Protein 8P4T (pdb70)

InterPro domains:
  IPR001535 Arenavirus glycoprotein [PF00798] (1-160)
  IPR001535 Arenavirus glycoprotein [PF00798] (182-444)
  IPR043015 Arenavirus glycoprotein, zinc binding domain [G3DSA:2.20.28.180] (414-454)

Organism: NCBI:txid3052314

Solvent-accessible surface area: 50037 Å² total; per-residue (Å²): 128,76,42,96,38,15,76,48,14,34,0,56,8,30,29,98,41,0,30,5,0,0,12,1,0,64,153,63,49,0,0,15,12,71,124,22,0,0,16,3,36,43,65,87,114,146,20,139,24,122,143,9,68,20,105,107,5,64,90,65,19,107,55,1,3,7,2,0,38,3,0,6,11,32,0,16,30,34,29,141,107,7,57,6,33,1,22,17,58,100,92,96,23,1,1,0,0,47,1,27,149,107,0,37,70,44,0,40,103,0,0,43,6,0,1,37,122,18,137,14,50,68,131,87,19,0,14,0,41,6,57,99,107,66,113,10,85,49,27,22,0,6,4,2,7,6,0,0,9,13,1,8,8,20,18,2,23,8,27,112,26,123,115,10,52,48,6,31,81,159,46,53,173,72,135,4,12,87,13,101,48,118,64,108,40,15,94,119,64,4,6,48,64,0,65,180,54,97,81,25,26,1,0,0,5,0,19,4,0,3,0,4,80,4,2,86,56,96,27,192,68,120,50,23,27,6,6,44,16,0,5,5,19,5,11,5,5,8,20,25,45,7,1,4,33,6,7,0,17,50,80,6,37,6,30,23,6,31,6,35,47,0,6,4,0,33,10,93,147,37,48,66,26,2,11,0,58,13,16,47,9,26,152,74,74,83,31,93,88,97,151,11,59,119,22,6,57,58,8,0,69,88,11,20,14,62,43,6,62,111,30,28,48,102,83,19,33,56,10,9,9,45,8,70,52,57,17,55,123,2,20,2,38,4,13,90,17,37,54,169,134,60,44,148,52,11,47,92,77,31,63,146,70,71,58,2,76,86,9,45,71,16,18,108,112,8,84,75,37,14,101,138,70,184,126,78,40,97,41,16,77,44,18,35,0,58,8,32,29,98,42,0,33,6,0,0,12,1,0,64,154,65,48,0,0,16,14,72,125,21,0,0,18,3,36,43,66,86,116,146,19,137,24,120,145,8,68,20,105,106,6,65,89,66,19,105,58,1,4,9,2,0,36,4,0,7,11,33,0,18,30,35,30,143,106,6,58,8,32,0,21,16,57,101,92,97,22,1,1,0,0,47,0,28,150,106,0,38,70,44,0,40,103,0,0,43,6,0,1,40,125,18,136,14,50,68,134,86,20,0,13,0,40,5,56,98,108,65,112,10,85,47,26,22,0,8,4,2,8,6,0,2,11,14,1,10,7,20,20,1,21,9,28,113,27,120,128,75,42,97,40,17,79,45,17,34,0,58,8,32,28,99,43,0,32,5,0,0,11,1,0,64,154,64,48,0,0,15,13,72,126,21,0,0,15,3,36,41,66,86,116,146,20,137,24,119,143,9,70,19,105,106,6,64,90,66,18,104,55,1,4,7,2,0,36,3,0,7,12,31,0,16,28,34,29,140,107,6,57,8,33,1,22,17,58,100,93,94,22,1,1,0,0,47,1,28,151,105,0,38,69,43,0,40,103,0,0,42,6,0,1,37,124,18,135,14,51,67,131,86,20,0,13,0,41,5,57,99,106,63,114,10,85,49,29,22,0,6,4,1,6,5,0,0,8,13,1,8,8,21,20,2,22,8,26,113,26,119,135,67,59,146,42,26,58,92,81,35,63,145,68,73,58,3,77,84,6,46,70,19,28,107,117,18,96,75,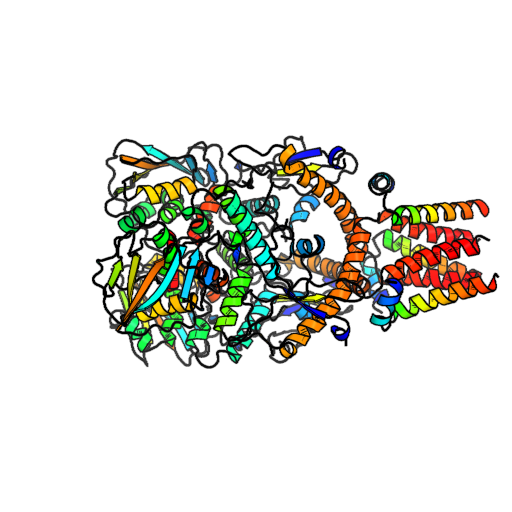60,28,101,147,88,184,134,60,49,148,48,13,47,91,76,32,63,146,69,72,46,2,77,80,5,45,70,9,16,106,105,4,87,75,30,13,100,134,64,185,116,11,52,44,6,31,80,159,44,53,174,71,136,4,12,87,13,100,48,120,64,108,40,15,90,120,64,4,6,49,66,0,66,176,53,96,85,27,27,1,0,1,4,0,20,2,0,2,0,4,79,5,2,85,56,96,28,192,68,119,50,22,26,6,6,41,18,0,4,4,21,4,10,4,6,8,19,24,42,6,1,4,35,4,6,0,19,49,85,6,38,6,32,24,7,31,5,36,48,0,6,5,0,34,10,91,132,44,48,67,25,2,11,1,60,13,17,48,10,26,152,76,73,84,33,93,86,96,152,10,60,118,22,7,60,57,8,0,71,89,12,27,15,61,55,15,64,107,33,31,49,102,91,14,32,59,10,6,6,33,8,72,46,54,20,44,121,5,25,1,43,7,7,77,20,33,42,174,116,10,52,47,7,32,80,160,46,51,173,70,135,4,13,91,13,102,48,120,63,110,41,14,92,121,65,4,6,50,65,0,67,179,53,97,86,26,26,1,0,1,4,0,20,2,0,2,0,2,80,4,2,84,55,98,28,193,66,121,47,23,27,5,5,42,18,0,6,4,21,5,10,4,5,8,20,24,43,8,1,4,33,4,6,0,18,48,82,6,38,6,29,23,6,32,6,38,49,0,6,5,0,34,8,90,143,38,48,66,25,2,11,0,59,12,18,48,9,25,153,75,73,84,32,94,88,96,150,11,61,117,22,7,59,56,8,0,71,89,12,20,18,60,47,7,63,110,35,29,50,102,93,18,34,62,12,14,10,55,12,73,53,56,18,54,120,5,26,2,52,14,14,84,39,42,46,174

Sequence (1122 aa):
SLLSGFNLETVHFNMSLLSSIPMVSEQQHCIQHNHSSITFSLLTNKSDLEKCNFTRLQAVDRVIFDLFREFHHRVGDFPVTSDLKCSHNTSYRVIEYEVTKESLPRLQEAVSTLFPDLHLSEDRFLQIQAHDDKNCTGLHPLNYLRLLKENSETHYKVRKLMKLFQWSLSHCLERWLIFASDIKCFDNAAIAKCNKEHDEEFCDMLRLFDYNKASIAKLRGEASSSINLLSGRINAIISDTLLMRSSLKRLMGIPYCNYTKFWYLNHTKLGIHSLPRCWLVSNGSYLNETKFTHDMEDEADKLLTEMLKKEYVRRQEKTPITLMDILMFSVSFYMFSVTLVAVFQAIPEILNEAINIVIIVIIMFTLIKGVFNLSLLSGFNLETVHFNMSLLSSIPMVSEQQHCIQHNHSSITFSLLTNKSDLEKCNFTRLQAVDRVIFDLFREFHHRVGDFPVTSDLKCSHNTSYRVIEYEVTKESLPRLQEAVSTLFPDLHLSEDRFLQIQAHDDKNCTGLHPLNYLRLLKENSETHYKVRKLMSLLSGFNLETVHFNMSLLSSIPMVSEQQHCIQHNHSSITFSLLTNKSDLEKCNFTRLQAVDRVIFDLFREFHHRVGDFPVTSDLKCSHNTSYRVIEYEVTKESLPRLQEAVSTLFPDLHLSEDRFLQIQAHDDKNCTGLHPLNYLRLLKENSETHYKVRKLMVAVFQAIPEILNEAINIVIIVIIMFTLIKGVFNLVAVFQAIPEILNEAINIVIIVIIMFTLIKGVFNLKLFQWSLSHCLERWLIFASDIKCFDNAAIAKCNKEHDEEFCDMLRLFDYNKASIAKLRGEASSSINLLSGRINAIISDTLLMRSSLKRLMGIPYCNYTKFWYLNHTKLGIHSLPRCWLVSNGSYLNETKFTHDMEDEADKLLTEMLKKEYVRRQEKTPITLMDILMFSVSFYMFSVTLKLFQWSLSHCLERWLIFASDIKCFDNAAIAKCNKEHDEEFCDMLRLFDYNKASIAKLRGEASSSINLLSGRINAIISDTLLMRSSLKRLMGIPYCNYTKFWYLNHTKLGIHSLPRCWLVSNGSYLNETKFTHDMEDEADKLLTEMLKKEYVRRQEKTPITLMDILMFSVSFYMFSVTL

B-factor: mean 39.37, std 29.61, range [1.43, 141.57]

Structure (mmCIF, N/CA/C/O backbone):
data_8P4T
#
_entry.id   8P4T
#
_cell.length_a   1.00
_cell.length_b   1.00
_cell.length_c   1.00
_cell.angle_alpha   90.00
_cell.angle_beta   90.00
_cell.angle_gamma   90.00
#
_symmetry.space_group_name_H-M   'P 1'
#
loop_
_entity.id
_entity.type
_entity.pdbx_description
1 polymer Glycoprotein
2 polymer Glycoprotein
3 polymer Glycoprotein
4 branched alpha-D-mannopyranose-(1-3)-beta-D-mannopyranose-(1-4)-2-acetamido-2-deoxy-beta-D-glucopyranose-(1-4)-[alpha-L-fucopyranose-(1-6)]2-acetamido-2-deoxy-beta-D-glucopyranose
5 branched alpha-D-mannopyranose-(1-2)-alpha-D-mannopyranose-(1-3)-[alpha-D-mannopyranose-(1-6)-alpha-D-mannopyranose-(1-6)]beta-D-mannopyranose-(1-4)-2-acetamido-2-deoxy-beta-D-glucopyranose-(1-4)-2-acetamido-2-deoxy-beta-D-glucopyranose
6 branched 2-acetamido-2-deoxy-beta-D-glucopyranose-(1-4)-2-acetamido-2-deoxy-beta-D-glucopyranose
7 non-polymer 2-acetamido-2-deoxy-beta-D-glucopyranose
8 non-polymer 'SODIUM ION'
#
loop_
_atom_site.group_PDB
_atom_site.id
_atom_site.type_symbol
_atom_site.label_atom_id
_atom_site.label_alt_id
_atom_site.label_comp_id
_atom_site.label_asym_id
_atom_site.label_entity_id
_atom_site.label_seq_id
_atom_site.pdbx_PDB_ins_code
_atom_site.Cartn_x
_atom_site.Cartn_y
_atom_site.Cartn_z
_atom_site.occupancy
_atom_site.B_iso_or_equiv
_atom_site.auth_seq_id
_atom_site.auth_comp_id
_atom_site.auth_asym_id
_atom_site.auth_atom_id
_atom_site.pdbx_PDB_model_num
ATOM 1 N N . SER A 1 2 ? 111.95294 134.18700 131.49611 1.000 76.60186 60 SER A N 1
ATOM 2 C CA . SER A 1 2 ? 111.16552 133.00539 131.16523 1.000 81.13950 60 SER A CA 1
ATOM 3 C C . SER A 1 2 ? 111.99506 131.73427 131.31219 1.000 79.21126 60 SER A C 1
ATOM 4 O O . SER A 1 2 ? 113.10295 131.76295 131.84806 1.000 77.36895 60 SER A O 1
ATOM 7 N N . LEU A 1 3 ? 111.44356 130.61600 130.83513 1.000 78.21437 61 LEU A N 1
ATOM 8 C CA . LEU A 1 3 ? 112.18394 129.35830 130.85170 1.000 80.00939 61 LEU A CA 1
ATOM 9 C C . LEU A 1 3 ? 113.41304 129.42941 129.95416 1.000 76.39867 61 LEU A C 1
ATOM 10 O O . LEU A 1 3 ? 114.47612 128.90056 130.29922 1.000 70.57480 61 LEU A O 1
ATOM 15 N N . LEU A 1 4 ? 113.28683 130.08471 128.79893 1.000 73.70819 62 LEU A N 1
ATOM 16 C CA . LEU A 1 4 ? 114.35977 130.13961 127.81355 1.000 70.04726 62 LEU A CA 1
ATOM 17 C C . LEU A 1 4 ? 115.53894 130.99582 128.26306 1.000 69.68830 62 LEU A C 1
ATOM 18 O O . LEU A 1 4 ? 116.60260 130.93214 127.63702 1.000 66.77179 62 LEU A O 1
ATOM 23 N N . SER A 1 5 ? 115.38698 131.77469 129.33604 1.000 71.95295 63 SER A N 1
ATOM 24 C CA . SER A 1 5 ? 116.48491 132.61268 129.81000 1.000 72.52435 63 SER A CA 1
ATOM 25 C C . SER A 1 5 ? 117.67043 131.77206 130.27250 1.000 71.58121 63 SER A C 1
ATOM 26 O O . SER A 1 5 ? 118.82404 132.07032 129.94208 1.000 71.50801 63 SER A O 1
ATOM 29 N N . GLY A 1 6 ? 117.40614 130.71773 131.04578 1.000 68.44019 64 GLY A N 1
ATOM 30 C CA . GLY A 1 6 ? 118.48303 129.83665 131.46998 1.000 62.77840 64 GLY A CA 1
ATOM 31 C C . GLY A 1 6 ? 119.11058 129.05459 130.33051 1.000 61.64939 64 GLY A C 1
ATOM 32 O O . GLY A 1 6 ? 120.33036 128.87125 130.29130 1.000 60.75533 64 GLY A O 1
ATOM 33 N N . PHE A 1 7 ? 118.29331 128.58094 129.39437 1.000 58.18613 65 PHE A N 1
ATOM 34 C CA . PHE A 1 7 ? 118.80065 127.78742 128.28379 1.000 51.61172 65 PHE A CA 1
ATOM 35 C C . PHE A 1 7 ? 119.52811 128.65530 127.26176 1.000 50.06516 65 PHE A C 1
ATOM 36 O O . PHE A 1 7 ? 119.24164 129.84464 127.10121 1.000 51.18591 65 PHE A O 1
ATOM 44 N N . ASN A 1 8 ? 120.48421 128.03998 126.56834 1.000 47.01417 66 ASN A N 1
ATOM 45 C CA . ASN A 1 8 ? 121.27402 128.69560 125.53577 1.000 38.53881 66 ASN A CA 1
ATOM 46 C C . ASN A 1 8 ? 120.98678 128.05134 124.18602 1.000 30.35896 66 ASN A C 1
ATOM 47 O O . ASN A 1 8 ? 120.77592 126.83782 124.10061 1.000 30.88700 66 ASN A O 1
ATOM 52 N N . LEU A 1 9 ? 120.98167 128.86642 123.13383 1.000 26.60583 67 LEU A N 1
ATOM 53 C CA . LEU A 1 9 ? 120.76169 128.38702 121.77389 1.000 23.91152 67 LEU A CA 1
ATOM 54 C C . LEU A 1 9 ? 122.09970 128.04301 121.12846 1.000 25.91399 67 LEU A C 1
ATOM 55 O O . LEU A 1 9 ? 122.97210 128.90878 121.00012 1.000 28.08859 67 LEU A O 1
ATOM 60 N N . GLU A 1 10 ? 122.26003 126.78457 120.72315 1.000 22.18224 68 GLU A N 1
ATOM 61 C CA . GLU A 1 10 ? 123.46153 126.32230 120.04170 1.000 24.78989 68 GLU A CA 1
ATOM 62 C C . GLU A 1 10 ? 123.10870 125.76223 118.66819 1.000 20.29685 68 GLU A C 1
ATOM 63 O O . GLU A 1 10 ? 122.06489 125.12574 118.49453 1.000 21.22646 68 GLU A O 1
ATOM 69 N N . THR A 1 11 ? 123.98895 126.00516 117.69852 1.000 18.86700 69 THR A N 1
ATOM 70 C CA . THR A 1 11 ? 123.79245 125.61313 116.30635 1.000 18.66981 69 THR A CA 1
ATOM 71 C C . THR A 1 11 ? 124.61128 124.37185 115.96324 1.000 18.14903 69 THR A C 1
ATOM 72 O O . THR A 1 11 ? 125.81004 124.31384 116.25566 1.000 21.79341 69 THR A O 1
ATOM 76 N N . VAL A 1 12 ? 123.96058 123.38262 115.35001 1.000 15.30870 70 VAL A N 1
ATOM 77 C CA . VAL A 1 12 ? 124.60949 122.16010 114.88126 1.000 14.75851 70 VAL A CA 1
ATOM 78 C C . VAL A 1 12 ? 124.56816 122.12565 113.35896 1.000 14.59758 70 VAL A C 1
ATOM 79 O O . VAL A 1 12 ? 123.49393 122.24251 112.75716 1.000 16.11475 70 VAL A O 1
ATOM 83 N N . HIS A 1 13 ? 125.73681 121.96376 112.74087 1.000 14.62352 71 HIS A N 1
ATOM 84 C CA . HIS A 1 13 ? 125.87556 121.86357 111.29320 1.000 12.92835 71 HIS A CA 1
ATOM 85 C C . HIS A 1 13 ? 126.52835 120.53288 110.94560 1.000 11.37017 71 HIS A C 1
ATOM 86 O O . HIS A 1 13 ? 127.52522 120.14844 111.56444 1.000 14.19831 71 HIS A O 1
ATOM 93 N N . PHE A 1 14 ? 125.96485 119.83016 109.96646 1.000 13.44629 72 PHE A N 1
ATOM 94 C CA . PHE A 1 14 ? 126.51921 118.55266 109.54096 1.000 11.77249 72 PHE A CA 1
ATOM 95 C C . PHE A 1 14 ? 127.71118 118.75409 108.61003 1.000 11.62958 72 PHE A C 1
ATOM 96 O O . PHE A 1 14 ? 127.83876 119.78012 107.93635 1.000 14.32241 72 PHE A O 1
ATOM 104 N N . ASN A 1 15 ? 128.59042 117.75245 108.58288 1.000 14.76099 73 ASN A N 1
ATOM 105 C CA . ASN A 1 15 ? 129.83356 117.79368 107.80987 1.000 18.48473 73 ASN A CA 1
ATOM 106 C C . ASN A 1 15 ? 129.58966 117.12991 106.45920 1.000 15.98861 73 ASN A C 1
ATOM 107 O O . ASN A 1 15 ? 129.84428 115.94009 106.27093 1.000 19.08013 73 ASN A O 1
ATOM 112 N N . MET A 1 16 ? 129.08616 117.91345 105.50279 1.000 14.39847 74 MET A N 1
ATOM 113 C CA . MET A 1 16 ? 128.71446 117.38430 104.19467 1.000 15.48850 74 MET A CA 1
ATOM 114 C C . MET A 1 16 ? 129.91142 116.98986 103.33850 1.000 16.34163 74 MET A C 1
ATOM 115 O O . MET A 1 16 ? 129.72089 116.31681 102.32017 1.000 16.45788 74 MET A O 1
ATOM 120 N N . SER A 1 17 ? 131.12753 117.39526 103.71321 1.000 18.43793 75 SER A N 1
ATOM 121 C CA . SER A 1 17 ? 132.29914 117.08518 102.89878 1.000 18.06422 75 SER A CA 1
ATOM 122 C C . SER A 1 17 ? 132.54745 115.58555 102.78912 1.000 21.04138 75 SER A C 1
ATOM 123 O O . SER A 1 17 ? 133.11460 115.12481 101.79187 1.000 23.74587 75 SER A O 1
ATOM 126 N N . LEU A 1 18 ? 132.13936 114.81085 103.79010 1.000 17.64618 76 LEU A N 1
ATOM 127 C CA . LEU A 1 18 ? 132.38402 113.37474 103.79828 1.000 18.41226 76 LEU A CA 1
ATOM 128 C C . LEU A 1 18 ? 131.23918 112.55991 103.20603 1.000 17.79123 76 LEU A C 1
ATOM 129 O O . LEU A 1 18 ? 131.30642 111.32678 103.22382 1.000 18.93474 76 LEU A O 1
ATOM 134 N N . LEU A 1 19 ? 130.19812 113.20758 102.68148 1.000 17.36505 77 LEU A N 1
ATOM 135 C CA . LEU A 1 19 ? 129.08569 112.50302 102.04273 1.000 15.76618 77 LEU A CA 1
ATOM 136 C C . LEU A 1 19 ? 129.42682 112.15600 100.59047 1.000 13.46494 77 LEU A C 1
ATOM 137 O O . LEU A 1 19 ? 128.81061 112.63127 99.63737 1.000 14.98809 77 LEU A O 1
ATOM 142 N N . SER A 1 20 ? 130.44189 111.30292 100.43745 1.000 13.60493 78 SER A N 1
ATOM 143 C CA . SER A 1 20 ? 130.95734 110.99569 99.10651 1.000 14.40215 78 SER A CA 1
ATOM 144 C C . SER A 1 20 ? 129.98519 110.13587 98.30537 1.000 17.03642 78 SER A C 1
ATOM 145 O O . SER A 1 20 ? 129.79413 110.36278 97.10509 1.000 19.51155 78 SER A O 1
ATOM 148 N N . SER A 1 21 ? 129.37170 109.13820 98.94674 1.000 15.33881 79 SER A N 1
ATOM 149 C CA . SER A 1 21 ? 128.46406 108.23982 98.23717 1.000 14.36950 79 SER A CA 1
ATOM 150 C C . SER A 1 21 ? 127.22816 108.97131 97.72245 1.000 14.84150 79 SER A C 1
ATOM 151 O O . SER A 1 21 ? 126.87849 108.86536 96.54146 1.000 20.45884 79 SER A O 1
ATOM 154 N N . ILE A 1 22 ? 126.54980 109.70849 98.59114 1.000 13.44899 80 ILE A N 1
ATOM 155 C CA . ILE A 1 22 ? 125.29244 110.35535 98.19321 1.000 13.93068 80 ILE A CA 1
ATOM 156 C C . ILE A 1 22 ? 125.59567 111.55810 97.30642 1.000 16.09267 80 ILE A C 1
ATOM 157 O O . ILE A 1 22 ? 126.40717 112.41888 97.69135 1.000 16.00901 80 ILE A O 1
ATOM 162 N N . PRO A 1 23 ? 124.99566 111.65617 96.11980 1.000 15.54365 81 PRO A N 1
ATOM 163 C CA . PRO A 1 23 ? 125.16628 112.86743 95.30962 1.000 13.63653 81 PRO A CA 1
ATOM 164 C C . PRO A 1 23 ? 124.59493 114.07963 96.02876 1.000 14.22844 81 PRO A C 1
ATOM 165 O O . PRO A 1 23 ? 123.54372 114.00872 96.66837 1.000 13.36422 81 PRO A O 1
ATOM 169 N N . MET A 1 24 ? 125.29730 115.20108 95.91352 1.000 13.24653 82 MET A N 1
ATOM 170 C CA . MET A 1 24 ? 124.89494 116.44498 96.54773 1.000 12.34544 82 MET A CA 1
ATOM 171 C C . MET A 1 24 ? 124.72783 117.53824 95.50056 1.000 12.31584 82 MET A C 1
ATOM 172 O O . MET A 1 24 ? 125.39030 117.53335 94.45950 1.000 14.68056 82 MET A O 1
ATOM 177 N N . VAL A 1 25 ? 123.83200 118.47948 95.78337 1.000 12.97126 83 VAL A N 1
ATOM 178 C CA . VAL A 1 25 ? 123.44523 119.51498 94.83133 1.000 13.48283 83 VAL A CA 1
ATOM 179 C C . VAL A 1 25 ? 123.85126 120.87021 95.39682 1.000 15.54924 83 VAL A C 1
ATOM 180 O O . VAL A 1 25 ? 123.26610 121.34240 96.38010 1.000 17.48966 83 VAL A O 1
ATOM 184 N N . SER A 1 26 ? 124.85674 121.49230 94.78281 1.000 15.31554 84 SER A N 1
ATOM 185 C CA . SER A 1 26 ? 125.24155 122.86549 95.09151 1.000 19.01276 84 SER A CA 1
ATOM 186 C C . SER A 1 26 ? 124.46375 123.80442 94.17498 1.000 22.14396 84 SER A C 1
ATOM 187 O O . SER A 1 26 ? 124.74073 123.88192 92.97058 1.000 22.64272 84 SER A O 1
ATOM 190 N N . GLU A 1 27 ? 123.47149 124.49495 94.74354 1.000 25.57378 85 GLU A N 1
ATOM 191 C CA . GLU A 1 27 ? 122.69773 125.48208 93.99970 1.000 25.12532 85 GLU A CA 1
ATOM 192 C C . GLU A 1 27 ? 123.48656 126.75231 93.70926 1.000 27.26301 85 GLU A C 1
ATOM 193 O O . GLU A 1 27 ? 123.12404 127.49355 92.78987 1.000 27.87908 85 GLU A O 1
ATOM 199 N N . GLN A 1 28 ? 124.54954 127.02273 94.46982 1.000 28.60985 86 GLN A N 1
ATOM 200 C CA . GLN A 1 28 ? 125.34463 128.22329 94.23257 1.000 33.05976 86 GLN A CA 1
ATOM 201 C C . GLN A 1 28 ? 126.15702 128.12376 92.94846 1.000 28.40424 86 GLN A C 1
ATOM 202 O O . GLN A 1 28 ? 126.42124 129.14468 92.30380 1.000 27.35616 86 GLN A O 1
ATOM 208 N N . GLN A 1 29 ? 126.55761 126.91498 92.56113 1.000 26.53673 87 GLN A N 1
ATOM 209 C CA . GLN A 1 29 ? 127.33166 126.69311 91.34772 1.000 26.51441 87 GLN A CA 1
ATOM 210 C C . GLN A 1 29 ? 126.56713 125.88882 90.30623 1.000 26.56017 87 GLN A C 1
ATOM 211 O O . GLN A 1 29 ? 127.15211 125.50438 89.28771 1.000 26.71748 87 GLN A O 1
ATOM 217 N N . HIS A 1 30 ? 125.27276 125.65605 90.52225 1.000 23.65499 88 HIS A N 1
ATOM 218 C CA . HIS A 1 30 ? 124.44409 124.82889 89.64714 1.000 21.66172 88 HIS A CA 1
ATOM 219 C C . HIS A 1 30 ? 125.15837 123.52526 89.29317 1.000 22.59874 88 HIS A C 1
ATOM 220 O O . HIS A 1 30 ? 125.47321 123.24260 88.13631 1.000 26.27233 88 HIS A O 1
ATOM 227 N N . CYS A 1 31 ? 125.40617 122.72283 90.32743 1.000 20.54986 89 CYS A N 1
ATOM 228 C CA . CYS A 1 31 ? 126.28720 121.56870 90.20513 1.000 19.12295 89 CYS A CA 1
ATOM 229 C C . CYS A 1 31 ? 125.73896 120.37824 90.97442 1.000 16.76302 89 CYS A C 1
ATOM 230 O O . CYS A 1 31 ? 125.30542 120.52023 92.11987 1.000 16.81691 89 CYS A O 1
ATOM 233 N N . ILE A 1 32 ? 125.73767 119.21189 90.33525 1.000 16.20597 90 ILE A N 1
ATOM 234 C CA . ILE A 1 32 ? 125.42934 117.94968 91.00277 1.000 15.86648 90 ILE A CA 1
ATOM 235 C C . ILE A 1 32 ? 126.72441 117.15502 91.08161 1.000 16.31045 90 ILE A C 1
ATOM 236 O O . ILE A 1 32 ? 127.28277 116.77079 90.04786 1.000 19.53360 90 ILE A O 1
ATOM 241 N N . GLN A 1 33 ? 127.20833 116.91062 92.29773 1.000 13.66921 91 GLN A N 1
ATOM 242 C CA . GLN A 1 33 ? 128.48769 116.24307 92.50533 1.000 13.72723 91 GLN A CA 1
ATOM 243 C C . GLN A 1 33 ? 128.29213 114.93511 93.25789 1.000 14.25149 91 GLN A C 1
ATOM 244 O O . GLN A 1 33 ? 127.72030 114.92113 94.35284 1.000 16.06921 91 GLN A O 1
ATOM 250 N N . HIS A 1 34 ? 128.77100 113.84441 92.66601 1.000 15.58605 92 HIS A N 1
ATOM 251 C CA . HIS A 1 34 ? 128.88835 112.55135 93.32715 1.000 16.70393 92 HIS A CA 1
ATOM 252 C C . HIS A 1 34 ? 130.36672 112.19775 93.38792 1.000 19.70075 92 HIS A C 1
ATOM 253 O O . HIS A 1 34 ? 131.02748 112.11073 92.34486 1.000 23.03488 92 HIS A O 1
ATOM 260 N N . ASN A 1 35 ? 130.88555 112.02278 94.60240 1.000 21.98726 93 ASN A N 1
ATOM 261 C CA . ASN A 1 35 ? 132.31602 111.77535 94.82872 1.000 24.57693 93 ASN A CA 1
ATOM 262 C C . ASN A 1 35 ? 133.05474 112.95060 94.19238 1.000 25.36797 93 ASN A C 1
ATOM 263 O O . ASN A 1 35 ? 132.69495 114.10751 94.46209 1.000 23.74945 93 ASN A O 1
ATOM 268 N N . HIS A 1 36 ? 134.07324 112.72025 93.36975 1.000 27.98649 94 HIS A N 1
ATOM 269 C CA . HIS A 1 36 ? 134.79587 113.80968 92.73243 1.000 30.36249 94 HIS A CA 1
ATOM 270 C C . HIS A 1 36 ? 134.18772 114.21687 91.39674 1.000 27.73316 94 HIS A C 1
ATOM 271 O O . HIS A 1 36 ? 134.61798 115.22061 90.81869 1.000 29.39434 94 HIS A O 1
ATOM 278 N N . SER A 1 37 ? 133.20379 113.47122 90.89786 1.000 23.90824 95 SER A N 1
ATOM 279 C CA . SER A 1 37 ? 132.57958 113.76722 89.61582 1.000 25.22648 95 SER A CA 1
ATOM 280 C C . SER A 1 37 ? 131.46523 114.78993 89.78805 1.000 23.57162 95 SER A C 1
ATOM 281 O O . SER A 1 37 ? 130.72108 114.75097 90.76929 1.000 22.68910 95 SER A O 1
ATOM 284 N N . SER A 1 38 ? 131.36226 115.71791 88.83802 1.000 26.00213 96 SER A N 1
ATOM 285 C CA . SER A 1 38 ? 130.38560 116.79216 88.92811 1.000 23.53603 96 SER A CA 1
ATOM 286 C C . SER A 1 38 ? 129.76734 117.03531 87.55981 1.000 27.59085 96 SER A C 1
ATOM 287 O O . SER A 1 38 ? 130.39197 116.78199 86.52940 1.000 30.46153 96 SER A O 1
ATOM 290 N N . ILE A 1 39 ? 128.52679 117.51703 87.55862 1.000 22.47165 97 ILE A N 1
ATOM 291 C CA . ILE A 1 39 ? 127.85990 117.97621 86.34521 1.000 21.99790 97 ILE A CA 1
ATOM 292 C C . ILE A 1 39 ? 127.35050 119.39310 86.57526 1.000 22.14111 97 ILE A C 1
ATOM 293 O O . ILE A 1 39 ? 126.64000 119.65234 87.55530 1.000 24.05505 97 ILE A O 1
ATOM 298 N N . THR A 1 40 ? 127.73899 120.30660 85.68583 1.000 23.93123 98 THR A N 1
ATOM 299 C CA . THR A 1 40 ? 127.40663 121.72411 85.77312 1.000 24.37353 98 THR A CA 1
ATOM 300 C C . THR A 1 40 ? 126.34215 122.08080 84.74141 1.000 26.89167 98 THR A C 1
ATOM 301 O O . THR A 1 40 ? 126.49435 121.76647 83.55505 1.000 28.74334 98 THR A O 1
ATOM 305 N N . PHE A 1 41 ? 125.26021 122.71282 85.20643 1.000 23.10597 99 PHE A N 1
ATOM 306 C CA . PHE A 1 41 ? 124.12770 123.12018 84.37487 1.000 23.37260 99 PHE A CA 1
ATOM 307 C C . PHE A 1 41 ? 124.29490 124.58236 83.96173 1.000 26.11947 99 PHE A C 1
ATOM 308 O O . PHE A 1 41 ? 124.12696 125.48652 84.78616 1.000 27.94019 99 PHE A O 1
ATOM 316 N N . SER A 1 42 ? 124.62214 124.81657 82.69124 1.000 30.93771 100 SER A N 1
ATOM 317 C CA . SER A 1 42 ? 124.85960 126.15676 82.16501 1.000 30.93655 100 SER A CA 1
ATOM 318 C C . SER A 1 42 ? 123.81544 126.49880 81.10872 1.000 33.08590 100 SER A C 1
ATOM 319 O O . SER A 1 42 ? 123.52634 125.68292 80.22850 1.000 35.50298 100 SER A O 1
ATOM 322 N N . LEU A 1 43 ? 123.24664 127.70350 81.20107 1.000 35.50136 101 LEU A N 1
ATOM 323 C CA . LEU A 1 43 ? 122.29096 128.19851 80.20544 1.000 38.72323 101 LEU A CA 1
ATOM 324 C C . LEU A 1 43 ? 123.05195 128.87457 79.06538 1.000 42.97155 101 LEU A C 1
ATOM 325 O O . LEU A 1 43 ? 123.17248 130.09893 78.98740 1.000 48.47601 101 LEU A O 1
ATOM 330 N N . LEU A 1 44 ? 123.57489 128.04707 78.16462 1.000 42.60511 102 LEU A N 1
ATOM 331 C CA . LEU A 1 44 ? 124.28528 128.55038 76.99659 1.000 45.75050 102 LEU A CA 1
ATOM 332 C C . LEU A 1 44 ? 123.33372 129.21763 76.00704 1.000 49.25498 102 LEU A C 1
ATOM 333 O O . LEU A 1 44 ? 122.17986 128.81037 75.84439 1.000 48.98391 102 LEU A O 1
ATOM 338 N N . THR A 1 45 ? 123.82689 130.26764 75.35334 1.000 57.74353 103 THR A N 1
ATOM 339 C CA . THR A 1 45 ? 123.06028 131.00643 74.35921 1.000 63.51558 103 THR A CA 1
ATOM 340 C C . THR A 1 45 ? 123.40619 130.61327 72.92795 1.000 63.71566 103 THR A C 1
ATOM 341 O O . THR A 1 45 ? 122.79511 131.13839 71.99229 1.000 63.30065 103 THR A O 1
ATOM 345 N N . ASN A 1 46 ? 124.36378 129.70889 72.73422 1.000 65.42325 104 ASN A N 1
ATOM 346 C CA . ASN A 1 46 ? 124.84126 129.33098 71.41233 1.000 68.16386 104 ASN A CA 1
ATOM 347 C C . ASN A 1 46 ? 124.64724 127.83751 71.18375 1.000 66.20918 104 ASN A C 1
ATOM 348 O O . ASN A 1 46 ? 124.70450 127.03552 72.12067 1.000 63.59626 104 ASN A O 1
ATOM 353 N N . LYS A 1 47 ? 124.41883 127.47241 69.92374 1.000 67.77289 105 LYS A N 1
ATOM 354 C CA . LYS A 1 47 ? 124.12580 126.09417 69.54898 1.000 65.40917 105 LYS A CA 1
ATOM 355 C C . LYS A 1 47 ? 125.42459 125.33490 69.30333 1.000 65.26563 105 LYS A C 1
ATOM 356 O O . LYS A 1 47 ? 126.25209 125.75493 68.48703 1.000 64.31188 105 LYS A O 1
ATOM 362 N N . SER A 1 48 ? 125.59855 124.22151 70.00980 1.000 64.44552 106 SER A N 1
ATOM 363 C CA . SER A 1 48 ? 126.74447 123.35003 69.80934 1.000 65.99642 106 SER A CA 1
ATOM 364 C C . SER A 1 48 ? 126.53600 122.45032 68.59275 1.000 69.86633 106 SER A C 1
ATOM 365 O O . SER A 1 48 ? 125.41600 122.25174 68.11419 1.000 68.00631 106 SER A O 1
ATOM 368 N N . ASP A 1 49 ? 127.64420 121.90401 68.09182 1.000 69.60708 107 ASP A N 1
ATOM 369 C CA . ASP A 1 49 ? 127.64350 121.04505 66.91551 1.000 69.05021 107 ASP A CA 1
ATOM 370 C C . ASP A 1 49 ? 127.56915 119.56141 67.26806 1.000 67.47713 107 ASP A C 1
ATOM 371 O O . ASP A 1 49 ? 127.92456 118.71759 66.43720 1.000 67.96022 107 ASP A O 1
ATOM 376 N N . LEU A 1 50 ? 127.11906 119.22868 68.47448 1.000 61.28528 108 LEU A N 1
ATOM 377 C CA . LEU A 1 50 ? 127.08463 117.84186 68.91605 1.000 56.76477 108 LEU A CA 1
ATOM 378 C C . LEU A 1 50 ? 125.97104 117.06342 68.22342 1.000 58.18659 108 LEU A C 1
ATOM 379 O O . LEU A 1 50 ? 124.93949 117.61690 67.83332 1.000 57.97024 108 LEU A O 1
ATOM 384 N N . GLU A 1 51 ? 126.19607 115.76083 68.07149 1.000 58.33945 109 GLU A N 1
ATOM 385 C CA . GLU A 1 51 ? 125.24637 114.88051 67.41309 1.000 57.97235 109 GLU A CA 1
ATOM 386 C C . GLU A 1 51 ? 124.13401 114.47607 68.37988 1.000 51.54100 109 GLU A C 1
ATOM 387 O O . GLU A 1 51 ? 124.16045 114.79233 69.57146 1.000 47.21170 109 GLU A O 1
ATOM 393 N N . LYS A 1 52 ? 123.14494 113.76196 67.84678 1.000 52.05505 110 LYS A N 1
ATOM 394 C CA . LYS A 1 52 ? 122.01016 113.31949 68.64434 1.000 51.53097 110 LYS A CA 1
ATOM 395 C C . LYS A 1 52 ? 122.45875 112.35015 69.73626 1.000 48.65695 110 LYS A C 1
ATOM 396 O O . LYS A 1 52 ? 123.48715 111.67822 69.62644 1.000 47.22861 110 LYS A O 1
ATOM 402 N N . CYS A 1 53 ? 121.66423 112.28107 70.80338 1.000 48.60917 111 CYS A N 1
ATOM 403 C CA . CYS A 1 53 ? 122.01708 111.47780 71.96899 1.000 47.72728 111 CYS A CA 1
ATOM 404 C C . CYS A 1 53 ? 121.75559 110.00063 71.71550 1.000 50.85156 111 CYS A C 1
ATOM 405 O O . CYS A 1 53 ? 120.60848 109.58275 71.52468 1.000 55.57779 111 CYS A O 1
ATOM 408 N N . ASN A 1 54 ? 122.82656 109.22116 71.71599 1.000 48.71799 112 ASN A N 1
ATOM 409 C CA . ASN A 1 54 ? 122.77976 107.76641 71.65507 1.000 48.63097 112 ASN A CA 1
ATOM 410 C C . ASN A 1 54 ? 123.13639 107.28115 73.05667 1.000 45.49142 112 ASN A C 1
ATOM 411 O O . ASN A 1 54 ? 124.31156 107.25063 73.43240 1.000 45.88757 112 ASN A O 1
ATOM 416 N N . PHE A 1 55 ? 122.11727 106.90094 73.82929 1.000 43.61201 113 PHE A N 1
ATOM 417 C CA . PHE A 1 55 ? 122.32235 106.66908 75.25448 1.000 42.77663 113 PHE A CA 1
ATOM 418 C C . PHE A 1 55 ? 122.98718 105.33067 75.54697 1.000 44.74534 113 PHE A C 1
ATOM 419 O O . PHE A 1 55 ? 123.67134 105.20142 76.56762 1.000 43.32431 113 PHE A O 1
ATOM 427 N N . THR A 1 56 ? 122.82141 104.33486 74.67377 1.000 45.89932 114 THR A N 1
ATOM 428 C CA . THR A 1 56 ? 123.62122 103.12041 74.80064 1.000 46.26431 114 THR A CA 1
ATOM 429 C C . THR A 1 56 ? 125.10361 103.41799 74.61370 1.000 45.11576 114 THR A C 1
ATOM 430 O O . THR A 1 56 ? 125.94819 102.91062 75.36229 1.000 43.06465 114 THR A O 1
ATOM 434 N N . ARG A 1 57 ? 125.43541 104.26947 73.64096 1.000 46.49567 115 ARG A N 1
ATOM 435 C CA . ARG A 1 57 ? 126.83052 104.63043 73.41553 1.000 46.47103 115 ARG A CA 1
ATOM 436 C C . ARG A 1 57 ? 127.37662 105.47356 74.56036 1.000 44.64614 115 ARG A C 1
ATOM 437 O O . ARG A 1 57 ? 128.51922 105.27932 74.99251 1.000 42.33082 115 ARG A O 1
ATOM 445 N N . LEU A 1 58 ? 126.57026 106.40674 75.07176 1.000 43.11293 116 LEU A N 1
ATOM 446 C CA . LEU A 1 58 ? 126.99404 107.20321 76.21838 1.000 39.91262 116 LEU A CA 1
ATOM 447 C C . LEU A 1 58 ? 127.20912 106.33357 77.44903 1.000 41.13185 116 LEU A C 1
ATOM 448 O O . LEU A 1 58 ? 128.14017 106.56653 78.22858 1.000 41.96261 116 LEU A O 1
ATOM 453 N N . GLN A 1 59 ? 126.35678 105.32509 77.64020 1.000 38.31332 117 GLN A N 1
ATOM 454 C CA . GLN A 1 59 ? 126.52585 104.41577 78.76726 1.000 36.70480 117 GLN A CA 1
ATOM 455 C C . GLN A 1 59 ? 127.78657 103.57881 78.60811 1.000 39.56512 117 GLN A C 1
ATOM 456 O O . GLN A 1 59 ? 128.53293 103.37839 79.57322 1.000 38.91393 117 GLN A O 1
ATOM 462 N N . ALA A 1 60 ? 128.03491 103.07857 77.39606 1.000 41.52496 118 ALA A N 1
ATOM 463 C CA . ALA A 1 60 ? 129.24372 102.30303 77.14292 1.000 40.08035 118 ALA A CA 1
ATOM 464 C C . ALA A 1 60 ? 130.49477 103.14491 77.35773 1.000 41.84183 118 ALA A C 1
ATOM 465 O O . ALA A 1 60 ? 131.52016 102.63818 77.82792 1.000 40.60420 118 ALA A O 1
ATOM 467 N N . VAL A 1 61 ? 130.42982 104.43321 77.02448 1.000 42.15866 119 VAL A N 1
ATOM 468 C CA . VAL A 1 61 ? 131.62196 105.27101 76.96469 1.000 41.19091 119 VAL A CA 1
ATOM 469 C C . VAL A 1 61 ? 131.85171 105.97279 78.29751 1.000 40.19202 119 VAL A C 1
ATOM 470 O O . VAL A 1 61 ? 132.89928 105.79215 78.92814 1.000 44.29433 119 VAL A O 1
ATOM 474 N N . ASP A 1 62 ? 130.88913 106.77870 78.73865 1.000 37.02218 120 ASP A N 1
ATOM 475 C CA . ASP A 1 62 ? 131.00941 107.51121 79.99861 1.000 37.26424 120 ASP A CA 1
ATOM 476 C C . ASP A 1 62 ? 129.84219 107.15645 80.91812 1.000 36.32750 120 ASP A C 1
ATOM 477 O O . ASP A 1 62 ? 128.76724 107.75545 80.83835 1.000 34.76937 120 ASP A O 1
ATOM 482 N N . ARG A 1 63 ? 130.06332 106.17297 81.79462 1.000 32.68523 121 ARG A N 1
ATOM 483 C CA . ARG A 1 63 ? 129.03711 105.77991 82.75653 1.000 35.03627 121 ARG A CA 1
ATOM 484 C C . ARG A 1 63 ? 128.78948 106.86018 83.80191 1.000 33.52423 121 ARG A C 1
ATOM 485 O O . ARG A 1 63 ? 127.65544 107.01650 84.27459 1.000 32.67716 121 ARG A O 1
ATOM 493 N N . VAL A 1 64 ? 129.83208 107.60819 84.17001 1.000 33.60159 122 VAL A N 1
ATOM 494 C CA . VAL A 1 64 ? 129.72279 108.58916 85.24756 1.000 31.97547 122 VAL A CA 1
ATOM 495 C C . VAL A 1 64 ? 128.69621 109.65779 84.89769 1.000 27.90105 122 VAL A C 1
ATOM 496 O O . VAL A 1 64 ? 127.79640 109.96656 85.69203 1.000 27.51052 122 VAL A O 1
ATOM 500 N N . ILE A 1 65 ? 128.77684 110.19492 83.67946 1.000 29.42503 123 ILE A N 1
ATOM 501 C CA . ILE A 1 65 ? 127.87134 111.27290 83.30308 1.000 26.68504 123 ILE A CA 1
ATOM 502 C C . ILE A 1 65 ? 126.45495 110.74061 83.14015 1.000 25.03341 123 ILE A C 1
ATOM 503 O O . ILE A 1 65 ? 125.48940 111.40595 83.52651 1.000 21.26992 123 ILE A O 1
ATOM 508 N N . PHE A 1 66 ? 126.31160 109.50958 82.63535 1.000 29.33119 124 PHE A N 1
ATOM 509 C CA . PHE A 1 66 ? 124.98636 108.92059 82.46638 1.000 23.82886 124 PHE A CA 1
ATOM 510 C C . PHE A 1 66 ? 124.30330 108.75182 83.81138 1.000 24.11786 124 PHE A C 1
ATOM 511 O O . PHE A 1 66 ? 123.12993 109.12031 83.98018 1.000 23.72799 124 PHE A O 1
ATOM 519 N N . ASP A 1 67 ? 125.04720 108.25689 84.79630 1.000 24.28369 125 ASP A N 1
ATOM 520 C CA . ASP A 1 67 ? 124.47773 108.05244 86.11667 1.000 20.99010 125 ASP A CA 1
ATOM 521 C C . ASP A 1 67 ? 124.13827 109.39460 86.74040 1.000 19.36728 125 ASP A C 1
ATOM 522 O O . ASP A 1 67 ? 123.11654 109.53344 87.42237 1.000 20.92338 125 ASP A O 1
ATOM 527 N N . LEU A 1 68 ? 124.99076 110.39533 86.51749 1.000 19.59358 126 LEU A N 1
ATOM 528 C CA . LEU A 1 68 ? 124.74417 111.70415 87.10313 1.000 18.31354 126 LEU A CA 1
ATOM 529 C C . LEU A 1 68 ? 123.49220 112.36777 86.52684 1.000 19.16011 126 LEU A C 1
ATOM 530 O O . LEU A 1 68 ? 122.70419 112.94724 87.28352 1.000 20.23847 126 LEU A O 1
ATOM 535 N N . PHE A 1 69 ? 123.26695 112.30391 85.20545 1.000 18.03010 127 PHE A N 1
ATOM 536 C CA . PHE A 1 69 ? 122.11069 113.05443 84.70705 1.000 14.76077 127 PHE A CA 1
ATOM 537 C C . PHE A 1 69 ? 120.85006 112.20627 84.59746 1.000 13.09495 127 PHE A C 1
ATOM 538 O O . PHE A 1 69 ? 119.82491 112.74132 84.17047 1.000 13.22584 127 PHE A O 1
ATOM 546 N N . ARG A 1 70 ? 120.90144 110.89891 84.88354 1.000 12.17290 128 ARG A N 1
ATOM 547 C CA . ARG A 1 70 ? 119.74050 110.05228 84.60453 1.000 12.76455 128 ARG A CA 1
ATOM 548 C C . ARG A 1 70 ? 118.50696 110.47733 85.39714 1.000 12.05551 128 ARG A C 1
ATOM 549 O O . ARG A 1 70 ? 117.39692 110.51779 84.84910 1.000 15.58818 128 ARG A O 1
ATOM 557 N N . GLU A 1 71 ? 118.66648 110.77595 86.68692 1.000 12.36096 129 GLU A N 1
ATOM 558 C CA . GLU A 1 71 ? 117.51639 111.20631 87.47764 1.000 9.96374 129 GLU A CA 1
ATOM 559 C C . GLU A 1 71 ? 116.95290 112.52885 86.96777 1.000 8.75806 129 GLU A C 1
ATOM 560 O O . GLU A 1 71 ? 115.73010 112.69994 86.89147 1.000 9.67545 129 GLU A O 1
ATOM 566 N N . PHE A 1 72 ? 117.82392 113.47351 86.60263 1.000 9.42826 130 PHE A N 1
ATOM 567 C CA . PHE A 1 72 ? 117.34265 114.73525 86.04586 1.000 8.37182 130 PHE A CA 1
ATOM 568 C C . PHE A 1 72 ? 116.59202 114.50214 84.73995 1.000 12.19234 130 PHE A C 1
ATOM 569 O O . PHE A 1 72 ? 115.56041 115.13494 84.48286 1.000 15.19003 130 PHE A O 1
ATOM 577 N N . HIS A 1 73 ? 117.09681 113.59278 83.90318 1.000 11.12762 131 HIS A N 1
ATOM 578 C CA . HIS A 1 73 ? 116.46898 113.33404 82.61228 1.000 9.61221 131 HIS A CA 1
ATOM 579 C C . HIS A 1 73 ? 115.10018 112.69834 82.79876 1.000 11.04326 131 HIS A C 1
ATOM 580 O O . HIS A 1 73 ? 114.15306 113.01800 82.07096 1.000 13.61796 131 HIS A O 1
ATOM 587 N N . HIS A 1 74 ? 114.98063 111.78837 83.76770 1.000 10.95593 132 HIS A N 1
ATOM 588 C CA . HIS A 1 74 ? 113.68102 111.19478 84.05750 1.000 9.02071 132 HIS A CA 1
ATOM 589 C C . HIS A 1 74 ? 112.73727 112.20940 84.69032 1.000 10.84562 132 HIS A C 1
ATOM 590 O O . HIS A 1 74 ? 111.51517 112.08949 84.54957 1.000 14.80854 132 HIS A O 1
ATOM 597 N N . ARG A 1 75 ? 113.28150 113.21051 85.38752 1.000 10.44296 133 ARG A N 1
ATOM 598 C CA . ARG A 1 75 ? 112.44892 114.29774 85.89230 1.000 10.67305 133 ARG A CA 1
ATOM 599 C C . ARG A 1 75 ? 111.98784 115.22321 84.77318 1.000 13.27348 133 ARG A C 1
ATOM 600 O O . ARG A 1 75 ? 110.92916 115.85141 84.88691 1.000 14.54482 133 ARG A O 1
ATOM 608 N N . VAL A 1 76 ? 112.75785 115.31582 83.68686 1.000 14.44433 134 VAL A N 1
ATOM 609 C CA . VAL A 1 76 ? 112.29360 116.06140 82.52019 1.000 16.95936 134 VAL A CA 1
ATOM 610 C C . VAL A 1 76 ? 111.13729 115.33566 81.84228 1.000 20.94705 134 VAL A C 1
ATOM 611 O O . VAL A 1 76 ? 110.23842 115.97258 81.27871 1.000 26.26115 134 VAL A O 1
ATOM 615 N N . GLY A 1 77 ? 111.11607 114.00790 81.90978 1.000 19.50576 135 GLY A N 1
ATOM 616 C CA . GLY A 1 77 ? 110.01888 113.24375 81.35119 1.000 21.60786 135 GLY A CA 1
ATOM 617 C C . GLY A 1 77 ? 110.10064 113.06660 79.84990 1.000 28.58793 135 GLY A C 1
ATOM 618 O O . GLY A 1 77 ? 111.18673 112.85878 79.30115 1.000 32.75364 135 GLY A O 1
ATOM 619 N N . ASP A 1 78 ? 108.95709 113.14516 79.17383 1.000 32.13559 136 ASP A N 1
ATOM 620 C CA . ASP A 1 78 ? 108.89709 112.95992 77.72543 1.000 39.19056 136 ASP A CA 1
ATOM 621 C C . ASP A 1 78 ? 109.39150 114.22852 77.04280 1.000 39.20122 136 ASP A C 1
ATOM 622 O O . ASP A 1 78 ? 108.63361 115.18078 76.84473 1.000 38.52459 136 ASP A O 1
ATOM 627 N N . PHE A 1 79 ? 110.67166 114.24209 76.68616 1.000 38.77866 137 PHE A N 1
ATOM 628 C CA . PHE A 1 79 ? 111.22940 115.36063 75.94247 1.000 38.16191 137 PHE A CA 1
ATOM 629 C C . PHE A 1 79 ? 110.61192 115.42398 74.54631 1.000 43.13333 137 PHE A C 1
ATOM 630 O O . PHE A 1 79 ? 110.45229 114.38887 73.89138 1.000 41.54290 137 PHE A O 1
ATOM 638 N N . PRO A 1 80 ? 110.23800 116.61342 74.07359 1.000 45.12031 138 PRO A N 1
ATOM 639 C CA . PRO A 1 80 ? 109.63795 116.71978 72.73767 1.000 45.33182 138 PRO A CA 1
ATOM 640 C C . PRO A 1 80 ? 110.58340 116.21643 71.65582 1.000 49.69390 138 PRO A C 1
ATOM 641 O O . PRO A 1 80 ? 111.79838 116.41416 71.72290 1.000 49.98436 138 PRO A O 1
ATOM 645 N N . VAL A 1 81 ? 110.00703 115.55276 70.65147 1.000 51.91843 139 VAL A N 1
ATOM 646 C CA . VAL A 1 81 ? 110.79862 115.06947 69.52399 1.000 53.44649 139 VAL A CA 1
ATOM 647 C C . VAL A 1 81 ? 111.37406 116.23577 68.72932 1.000 52.14983 139 VAL A C 1
ATOM 648 O O . VAL A 1 81 ? 112.51346 116.17622 68.25119 1.000 51.60685 139 VAL A O 1
ATOM 652 N N . THR A 1 82 ? 110.59432 117.30808 68.56597 1.000 53.10984 140 THR A N 1
ATOM 653 C CA . THR A 1 82 ? 111.07542 118.47707 67.83484 1.000 51.88338 140 THR A CA 1
ATOM 654 C C . THR A 1 82 ? 112.29514 119.09556 68.50754 1.000 55.01220 140 THR A C 1
ATOM 655 O O . THR A 1 82 ? 113.24072 119.51437 67.82933 1.000 55.08786 140 THR A O 1
ATOM 659 N N . SER A 1 83 ? 112.29103 119.16748 69.83565 1.000 53.32601 141 SER A N 1
ATOM 660 C CA . SER A 1 83 ? 113.45496 119.65295 70.56156 1.000 48.68709 141 SER A CA 1
ATOM 661 C C . SER A 1 83 ? 114.63282 118.70007 70.38858 1.000 48.79448 141 SER A C 1
ATOM 662 O O . SER A 1 83 ? 114.46502 117.48752 70.23319 1.000 47.95175 141 SER A O 1
ATOM 665 N N . ASP A 1 84 ? 115.83727 119.26403 70.41783 1.000 47.72768 142 ASP A N 1
ATOM 666 C CA . ASP A 1 84 ? 117.06126 118.53078 70.12032 1.000 47.46993 142 ASP A CA 1
ATOM 667 C C . ASP A 1 84 ? 117.82858 118.27035 71.40912 1.000 43.54268 142 ASP A C 1
ATOM 668 O O . ASP A 1 84 ? 118.19543 119.21190 72.12030 1.000 40.27412 142 ASP A O 1
ATOM 673 N N . LEU A 1 85 ? 118.06337 116.99535 71.70422 1.000 42.42235 143 LEU A N 1
ATOM 674 C CA . LEU A 1 85 ? 118.91720 116.56400 72.80567 1.000 36.38269 143 LEU A CA 1
ATOM 675 C C . LEU A 1 85 ? 120.21795 116.04950 72.19937 1.000 37.16499 143 LEU A C 1
ATOM 676 O O . LEU A 1 85 ? 120.22146 115.01995 71.51615 1.000 36.58076 143 LEU A O 1
ATOM 681 N N . LYS A 1 86 ? 121.32103 116.75483 72.44826 1.000 39.94734 144 LYS A N 1
ATOM 682 C CA . LYS A 1 86 ? 122.58630 116.48029 71.77509 1.000 43.26997 144 LYS A CA 1
ATOM 683 C C . LYS A 1 86 ? 123.63278 116.05448 72.79392 1.000 41.67611 144 LYS A C 1
ATOM 684 O O . LYS A 1 86 ? 123.89685 116.77787 73.75804 1.000 38.48410 144 LYS A O 1
ATOM 690 N N . CYS A 1 87 ? 124.23273 114.88876 72.57272 1.000 44.77770 145 CYS A N 1
ATOM 691 C CA . CYS A 1 87 ? 125.22758 114.32748 73.47442 1.000 41.43081 145 CYS A CA 1
ATOM 692 C C . CYS A 1 87 ? 126.59711 114.33204 72.80837 1.000 43.21198 145 CYS A C 1
ATOM 693 O O . CYS A 1 87 ? 126.71754 114.05218 71.61166 1.000 46.14373 145 CYS A O 1
ATOM 696 N N . SER A 1 88 ? 127.62810 114.65898 73.59041 1.000 43.97277 146 SER A N 1
ATOM 697 C CA . SER A 1 88 ? 128.97732 114.74735 73.04010 1.000 42.98629 146 SER A CA 1
ATOM 698 C C . SER A 1 88 ? 129.55937 113.37056 72.73705 1.000 48.01523 146 SER A C 1
ATOM 699 O O . SER A 1 88 ? 130.28802 113.20756 71.75095 1.000 45.64979 146 SER A O 1
ATOM 702 N N . HIS A 1 89 ? 129.24983 112.37042 73.56894 1.000 50.20485 147 HIS A N 1
ATOM 703 C CA . HIS A 1 89 ? 129.79974 111.01798 73.42368 1.000 44.32998 147 HIS A CA 1
ATOM 704 C C . HIS A 1 89 ? 131.32606 111.04488 73.41846 1.000 45.32541 147 HIS A C 1
ATOM 705 O O . HIS A 1 89 ? 131.97903 110.31471 72.67044 1.000 50.04681 147 HIS A O 1
ATOM 712 N N . ASN A 1 90 ? 131.89711 111.89532 74.26635 1.000 45.04650 148 ASN A N 1
ATOM 713 C CA . ASN A 1 90 ? 133.31863 112.20592 74.24492 1.000 44.26083 148 ASN A CA 1
ATOM 714 C C . ASN A 1 90 ? 133.88265 112.05394 75.64859 1.000 47.54344 148 ASN A C 1
ATOM 715 O O . ASN A 1 90 ? 133.28976 112.54393 76.61420 1.000 47.42059 148 ASN A O 1
ATOM 720 N N . THR A 1 91 ? 135.01946 111.36185 75.75784 1.000 49.96171 149 THR A N 1
ATOM 721 C CA . THR A 1 91 ? 135.60458 111.09696 77.06890 1.000 49.40517 149 THR A CA 1
ATOM 722 C C . THR A 1 91 ? 136.07543 112.37878 77.74782 1.000 47.77933 149 THR A C 1
ATOM 723 O O . THR A 1 91 ? 135.91697 112.53532 78.96387 1.000 49.75384 149 THR A O 1
ATOM 727 N N . SER A 1 92 ? 136.66171 113.30319 76.98637 1.000 46.53999 150 SER A N 1
ATOM 728 C CA . SER A 1 92 ? 137.22917 114.51724 77.56809 1.000 46.05197 150 SER A CA 1
ATOM 729 C C . SER A 1 92 ? 136.20743 115.64907 77.65639 1.000 47.79622 150 SER A C 1
ATOM 730 O O . SER A 1 92 ? 135.91334 116.14507 78.74851 1.000 47.38128 150 SER A O 1
ATOM 733 N N . TYR A 1 93 ? 135.65774 116.06304 76.51598 1.000 45.13242 151 TYR A N 1
ATOM 734 C CA . TYR A 1 93 ? 134.68738 117.15691 76.46918 1.000 42.55262 151 TYR A CA 1
ATOM 735 C C . TYR A 1 93 ? 133.29153 116.56454 76.59405 1.000 44.16437 151 TYR A C 1
ATOM 736 O O . TYR A 1 93 ? 132.66534 116.17810 75.60686 1.000 45.27241 151 TYR A O 1
ATOM 745 N N . ARG A 1 94 ? 132.79329 116.49268 77.82490 1.000 39.72774 152 ARG A N 1
ATOM 746 C CA . ARG A 1 94 ? 131.55818 115.77843 78.12099 1.000 35.92669 152 ARG A CA 1
ATOM 747 C C . ARG A 1 94 ? 130.44422 116.79670 78.32873 1.000 37.91304 152 ARG A C 1
ATOM 748 O O . ARG A 1 94 ? 130.40947 117.48552 79.35422 1.000 40.17011 152 ARG A O 1
ATOM 756 N N . VAL A 1 95 ? 129.50440 116.84353 77.38728 1.000 36.63600 153 VAL A N 1
ATOM 757 C CA . VAL A 1 95 ? 128.48442 117.88829 77.34083 1.000 32.09872 153 VAL A CA 1
ATOM 758 C C . VAL A 1 95 ? 127.20461 117.27174 76.79618 1.000 31.33881 153 VAL A C 1
ATOM 759 O O . VAL A 1 95 ? 127.21858 116.61532 75.75090 1.000 41.24101 153 VAL A O 1
ATOM 763 N N . ILE A 1 96 ? 126.09724 117.48795 77.50013 1.000 28.82241 154 ILE A N 1
ATOM 764 C CA . ILE A 1 96 ? 124.76276 117.13665 77.02095 1.000 33.12445 154 ILE A CA 1
ATOM 765 C C . ILE A 1 96 ? 123.89675 118.38823 76.97126 1.000 31.64398 154 ILE A C 1
ATOM 766 O O . ILE A 1 96 ? 123.62646 119.00148 78.00888 1.000 32.10913 154 ILE A O 1
ATOM 771 N N . GLU A 1 97 ? 123.45375 118.75834 75.77452 1.000 32.01438 155 GLU A N 1
ATOM 772 C CA . GLU A 1 97 ? 122.79161 120.03202 75.52751 1.000 30.26714 155 GLU A CA 1
ATOM 773 C C . GLU A 1 97 ? 121.32608 119.79266 75.18242 1.000 29.75292 155 GLU A C 1
ATOM 774 O O . GLU A 1 97 ? 121.01444 119.04612 74.24640 1.000 34.15006 155 GLU A O 1
ATOM 780 N N . TYR A 1 98 ? 120.43679 120.41128 75.95798 1.000 31.08192 156 TYR A N 1
ATOM 781 C CA . TYR A 1 98 ? 118.99584 120.34839 75.74587 1.000 30.51371 156 TYR A CA 1
ATOM 782 C C . TYR A 1 98 ? 118.55971 121.64928 75.08798 1.000 32.20605 156 TYR A C 1
ATOM 783 O O . TYR A 1 98 ? 118.91402 122.73100 75.56307 1.000 37.00693 156 TYR A O 1
ATOM 792 N N . GLU A 1 99 ? 117.78353 121.55065 74.01448 1.000 31.94972 157 GLU A N 1
ATOM 793 C CA . GLU A 1 99 ? 117.27058 122.74451 73.35388 1.000 37.94733 157 GLU A CA 1
ATOM 794 C C . GLU A 1 99 ? 116.03137 123.23081 74.09508 1.000 40.55506 157 GLU A C 1
ATOM 795 O O . GLU A 1 99 ? 115.04395 122.49625 74.20657 1.000 40.66378 157 GLU A O 1
ATOM 801 N N . VAL A 1 100 ? 116.07257 124.46200 74.59757 1.000 39.31662 158 VAL A N 1
ATOM 802 C CA . VAL A 1 100 ? 114.94050 125.02022 75.35238 1.000 38.46493 158 VAL A CA 1
ATOM 803 C C . VAL A 1 100 ? 114.01214 125.64285 74.31753 1.000 41.27772 158 VAL A C 1
ATOM 804 O O . VAL A 1 100 ? 113.98424 126.85459 74.08976 1.000 45.21441 158 VAL A O 1
ATOM 808 N N . THR A 1 101 ? 113.23000 124.78564 73.67023 1.000 42.90055 159 THR A N 1
ATOM 809 C CA . THR A 1 101 ? 112.17420 125.24245 72.78589 1.000 42.90674 159 THR A CA 1
ATOM 810 C C . THR A 1 101 ? 110.94150 125.62805 73.59838 1.000 46.96658 159 THR A C 1
ATOM 811 O O . THR A 1 101 ? 110.84170 125.35532 74.79764 1.000 46.16640 159 THR A O 1
ATOM 815 N N . LYS A 1 102 ? 109.99852 126.29244 72.92766 1.000 50.79916 160 LYS A N 1
ATOM 816 C CA . LYS A 1 102 ? 108.76395 126.69499 73.59293 1.000 53.54967 160 LYS A CA 1
ATOM 817 C C . LYS A 1 102 ? 108.01640 125.48684 74.14540 1.000 51.51535 160 LYS A C 1
ATOM 818 O O . LYS A 1 102 ? 107.46672 125.53893 75.25184 1.000 53.62196 160 LYS A O 1
ATOM 824 N N . GLU A 1 103 ? 107.98263 124.38970 73.38542 1.000 49.32349 161 GLU A N 1
ATOM 825 C CA . GLU A 1 103 ? 107.31508 123.17858 73.85293 1.000 46.45557 161 GLU A CA 1
ATOM 826 C C . GLU A 1 103 ? 108.08563 122.51132 74.98761 1.000 46.77235 161 GLU A C 1
ATOM 827 O O . GLU A 1 103 ? 107.48050 121.95474 75.91129 1.000 45.79593 161 GLU A O 1
ATOM 833 N N . SER A 1 104 ? 109.41755 122.55563 74.93856 1.000 46.62027 162 SER A N 1
ATOM 834 C CA . SER A 1 104 ? 110.24641 121.87512 75.92673 1.000 41.72402 162 SER A CA 1
ATOM 835 C C . SER A 1 104 ? 110.48722 122.69670 77.18499 1.000 39.44297 162 SER A C 1
ATOM 836 O O . SER A 1 104 ? 110.87476 122.12721 78.21158 1.000 38.92677 162 SER A O 1
ATOM 839 N N . LEU A 1 105 ? 110.27990 124.01118 77.12618 1.000 40.34652 163 LEU A N 1
ATOM 840 C CA . LEU A 1 105 ? 110.58605 124.86547 78.27093 1.000 39.56915 163 LEU A CA 1
ATOM 841 C C . LEU A 1 105 ? 109.83395 124.49686 79.54764 1.000 38.38134 163 LEU A C 1
ATOM 842 O O . LEU A 1 105 ? 110.46069 124.52960 80.62117 1.000 35.12659 163 LEU A O 1
ATOM 847 N N . PRO A 1 106 ? 108.53482 124.16426 79.52804 1.000 40.49476 164 PRO A N 1
ATOM 848 C CA . PRO A 1 106 ? 107.87712 123.78334 80.79484 1.000 33.85283 164 PRO A CA 1
ATOM 849 C C . PRO A 1 106 ? 108.53249 122.61507 81.51678 1.000 32.80525 164 PRO A C 1
ATOM 850 O O . PRO A 1 106 ? 108.75528 122.69938 82.73006 1.000 33.03579 164 PRO A O 1
ATOM 854 N N . ARG A 1 107 ? 108.85454 121.52663 80.81167 1.000 32.71726 165 ARG A N 1
ATOM 855 C CA . ARG A 1 107 ? 109.44717 120.36871 81.47919 1.000 32.02440 165 ARG A CA 1
ATOM 856 C C . ARG A 1 107 ? 110.83690 120.68647 82.01896 1.000 29.42624 165 ARG A C 1
ATOM 857 O O . ARG A 1 107 ? 111.16625 120.33992 83.16329 1.000 26.23469 165 ARG A O 1
ATOM 865 N N . LEU A 1 108 ? 111.66072 121.35976 81.21524 1.000 27.67319 166 LEU A N 1
ATOM 866 C CA . LEU A 1 108 ? 113.01714 121.66587 81.64917 1.000 24.98169 166 LEU A CA 1
ATOM 867 C C . LEU A 1 108 ? 113.00371 122.62331 82.83122 1.000 26.10471 166 LEU A C 1
ATOM 868 O O . LEU A 1 108 ? 113.82169 122.49663 83.74964 1.000 26.78489 166 LEU A O 1
ATOM 873 N N . GLN A 1 109 ? 112.07721 123.58430 82.82935 1.000 27.52721 167 GLN A N 1
ATOM 874 C CA . GLN A 1 109 ? 111.96378 124.49088 83.96413 1.000 24.06251 167 GLN A CA 1
ATOM 875 C C . GLN A 1 109 ? 111.45009 123.77034 85.20403 1.000 24.54987 167 GLN A C 1
ATOM 876 O O . GLN A 1 109 ? 111.95392 123.99978 86.30675 1.000 25.98351 167 GLN A O 1
ATOM 882 N N . GLU A 1 110 ? 110.45632 122.89018 85.05010 1.000 26.59346 168 GLU A N 1
ATOM 883 C CA . GLU A 1 110 ? 109.96220 122.11805 86.18445 1.000 26.47925 168 GLU A CA 1
ATOM 884 C C . GLU A 1 110 ? 110.98034 121.11537 86.70611 1.000 23.55945 168 GLU A C 1
ATOM 885 O O . GLU A 1 110 ? 110.79111 120.58179 87.80419 1.000 23.87420 168 GLU A O 1
ATOM 891 N N . ALA A 1 111 ? 112.04613 120.84885 85.95467 1.000 24.11603 169 ALA A N 1
ATOM 892 C CA . ALA A 1 111 ? 113.11995 120.01057 86.47637 1.000 20.28109 169 ALA A CA 1
ATOM 893 C C . ALA A 1 111 ? 114.21622 120.84205 87.14033 1.000 21.93827 169 ALA A C 1
ATOM 894 O O . ALA A 1 111 ? 114.65562 120.52906 88.25675 1.000 20.42272 169 ALA A O 1
ATOM 896 N N . VAL A 1 112 ? 114.67105 121.90419 86.46933 1.000 20.58935 170 VAL A N 1
ATOM 897 C CA . VAL A 1 112 ? 115.70906 122.73902 87.06323 1.000 18.69365 170 VAL A CA 1
ATOM 898 C C . VAL A 1 112 ? 115.20061 123.41462 88.32974 1.000 21.50870 170 VAL A C 1
ATOM 899 O O . VAL A 1 112 ? 115.96322 123.59921 89.28285 1.000 24.16061 170 VAL A O 1
ATOM 903 N N . SER A 1 113 ? 113.91182 123.77088 88.38478 1.000 20.81340 171 SER A N 1
ATOM 904 C CA . SER A 1 113 ? 113.36640 124.34891 89.60522 1.000 21.78257 171 SER A CA 1
ATOM 905 C C . SER A 1 113 ? 113.23605 123.31331 90.70940 1.000 23.22442 171 SER A C 1
ATOM 906 O O . SER A 1 113 ? 113.09354 123.68392 91.87909 1.000 25.33978 171 SER A O 1
ATOM 909 N N . THR A 1 114 ? 113.28275 122.02649 90.36325 1.000 22.30513 172 THR A N 1
ATOM 910 C CA . THR A 1 114 ? 113.37154 120.99420 91.38507 1.000 18.99327 172 THR A CA 1
ATOM 911 C C . THR A 1 114 ? 114.79917 120.88822 91.89387 1.000 17.04701 172 THR A C 1
ATOM 912 O O . THR A 1 114 ? 115.02614 120.69105 93.09281 1.000 19.57386 172 THR A O 1
ATOM 916 N N . LEU A 1 115 ? 115.77156 121.02934 90.99381 1.000 19.35136 173 LEU A N 1
ATOM 917 C CA . LEU A 1 115 ? 117.16718 120.93801 91.40358 1.000 14.74825 173 LEU A CA 1
ATOM 918 C C . LEU A 1 115 ? 117.73135 122.29445 91.81826 1.000 15.95269 173 LEU A C 1
ATOM 919 O O . LEU A 1 115 ? 118.29088 122.42839 92.91080 1.000 16.72191 173 LEU A O 1
ATOM 924 N N . PHE A 1 116 ? 117.59343 123.30571 90.96024 1.000 19.55660 174 PHE A N 1
ATOM 925 C CA . PHE A 1 116 ? 118.18408 124.62546 91.18232 1.000 20.99074 174 PHE A CA 1
ATOM 926 C C . PHE A 1 116 ? 117.08336 125.67045 91.06217 1.000 23.80761 174 PHE A C 1
ATOM 927 O O . PHE A 1 116 ? 116.81639 126.17937 89.96475 1.000 25.37842 174 PHE A O 1
ATOM 935 N N . PRO A 1 117 ? 116.41926 126.01435 92.16830 1.000 26.39668 175 PRO A N 1
ATOM 936 C CA . PRO A 1 117 ? 115.24385 126.89857 92.07586 1.000 28.46456 175 PRO A CA 1
ATOM 937 C C . PRO A 1 117 ? 115.52875 128.26416 91.47022 1.000 33.92455 175 PRO A C 1
ATOM 938 O O . PRO A 1 117 ? 114.60591 128.88113 90.92405 1.000 38.50314 175 PRO A O 1
ATOM 942 N N . ASP A 1 118 ? 116.76177 128.75814 91.54253 1.000 33.54301 176 ASP A N 1
ATOM 943 C CA . ASP A 1 118 ? 117.08382 130.08749 91.04019 1.000 34.49269 176 ASP A CA 1
ATOM 944 C C . ASP A 1 118 ? 117.57408 130.08587 89.59719 1.000 36.31879 176 ASP A C 1
ATOM 945 O O . ASP A 1 118 ? 117.92209 131.15136 89.07830 1.000 41.38426 176 ASP A O 1
ATOM 950 N N . LEU A 1 119 ? 117.61386 128.92946 88.93945 1.000 34.05391 177 LEU A N 1
ATOM 951 C CA . LEU A 1 119 ? 117.96825 128.84814 87.52567 1.000 31.95182 177 LEU A CA 1
ATOM 952 C C . LEU A 1 119 ? 116.69953 129.00790 86.69513 1.000 34.14120 177 LEU A C 1
ATOM 953 O O . LEU A 1 119 ? 115.86533 128.09846 86.64166 1.000 31.79090 177 LEU A O 1
ATOM 958 N N . HIS A 1 120 ? 116.55337 130.16251 86.04881 1.000 35.24171 178 HIS A N 1
ATOM 959 C CA . HIS A 1 120 ? 115.36861 130.48159 85.25380 1.000 36.12162 178 HIS A CA 1
ATOM 960 C C . HIS A 1 120 ? 115.69306 130.26590 83.77920 1.000 37.36176 178 HIS A C 1
ATOM 961 O O . HIS A 1 120 ? 116.32803 131.10927 83.14124 1.000 38.49840 178 HIS A O 1
ATOM 968 N N . LEU A 1 121 ? 115.25642 129.13024 83.24155 1.000 37.33454 179 LEU A N 1
ATOM 969 C CA . LEU A 1 121 ? 115.49834 128.82020 81.83962 1.000 37.71820 179 LEU A CA 1
ATOM 970 C C . LEU A 1 121 ? 114.66652 129.72621 80.94003 1.000 40.60556 179 LEU A C 1
ATOM 971 O O . LEU A 1 121 ? 113.52655 130.07269 81.26163 1.000 43.83550 179 LEU A O 1
ATOM 976 N N . SER A 1 122 ? 115.24536 130.11042 79.80489 1.000 42.55033 180 SER A N 1
ATOM 977 C CA . SER A 1 122 ? 114.60050 131.00998 78.86112 1.000 46.56324 180 SER A CA 1
ATOM 978 C C . SER A 1 122 ? 114.59139 130.38253 77.47493 1.000 51.32035 180 SER A C 1
ATOM 979 O O . SER A 1 122 ? 115.46141 129.57650 77.13382 1.000 49.78452 180 SER A O 1
ATOM 982 N N . GLU A 1 123 ? 113.59192 130.75914 76.68142 1.000 52.14017 181 GLU A N 1
ATOM 983 C CA . GLU A 1 123 ? 113.43829 130.20652 75.34386 1.000 50.25641 181 GLU A CA 1
ATOM 984 C C . GLU A 1 123 ? 114.58374 130.64879 74.44029 1.000 51.16323 181 GLU A C 1
ATOM 985 O O . GLU A 1 123 ? 115.22842 131.67505 74.67478 1.000 52.84391 181 GLU A O 1
ATOM 991 N N . ASP A 1 124 ? 114.85206 129.83233 73.41601 1.000 52.55821 182 ASP A N 1
ATOM 992 C CA . ASP A 1 124 ? 115.87106 130.11388 72.40068 1.000 52.61555 182 ASP A CA 1
ATOM 993 C C . ASP A 1 124 ? 117.27790 129.98066 72.98140 1.000 53.50318 182 ASP A C 1
ATOM 994 O O . ASP A 1 124 ? 118.18512 130.73477 72.62774 1.000 55.50044 182 ASP A O 1
ATOM 999 N N . ARG A 1 125 ? 117.45874 129.01400 73.87931 1.000 50.61825 183 ARG A N 1
ATOM 1000 C CA . ARG A 1 125 ? 118.73543 128.78403 74.53767 1.000 46.55799 183 ARG A CA 1
ATOM 1001 C C . ARG A 1 125 ? 118.94933 127.28355 74.68344 1.000 42.09342 183 ARG A C 1
ATOM 1002 O O . ARG A 1 125 ? 118.15203 126.46775 74.20683 1.000 44.16073 183 ARG A O 1
ATOM 1010 N N . PHE A 1 126 ? 120.04470 126.91387 75.34148 1.000 39.22488 184 PHE A N 1
ATOM 1011 C CA . PHE A 1 126 ? 120.37615 125.51461 75.54225 1.000 37.71815 184 PHE A CA 1
ATOM 1012 C C . PHE A 1 126 ? 120.82835 125.29771 76.97661 1.000 37.16041 184 PHE A C 1
ATOM 1013 O O . PHE A 1 126 ? 121.47749 126.15953 77.57321 1.000 41.60409 184 PHE A O 1
ATOM 1021 N N . LEU A 1 127 ? 120.46914 124.14448 77.52189 1.000 32.63980 185 LEU A N 1
ATOM 1022 C CA . LEU A 1 127 ? 120.87824 123.72805 78.85940 1.000 29.75259 185 LEU A CA 1
ATOM 1023 C C . LEU A 1 127 ? 121.99226 122.70514 78.67968 1.000 29.18607 185 LEU A C 1
ATOM 1024 O O . LEU A 1 127 ? 121.74157 121.56520 78.28247 1.000 28.22622 185 LEU A O 1
ATOM 1029 N N . GLN A 1 128 ? 123.22836 123.13296 78.91913 1.000 31.38807 186 GLN A N 1
ATOM 1030 C CA . GLN A 1 128 ? 124.39959 122.27832 78.79494 1.000 29.51767 186 GLN A CA 1
ATOM 1031 C C . GLN A 1 128 ? 124.75265 121.69813 80.15852 1.000 27.70045 186 GLN A C 1
ATOM 1032 O O . GLN A 1 128 ? 125.03592 122.44248 81.10226 1.000 29.43773 186 GLN A O 1
ATOM 1038 N N . ILE A 1 129 ? 124.72497 120.37616 80.25678 1.000 24.88271 187 ILE A N 1
ATOM 1039 C CA . ILE A 1 129 ? 125.21013 119.64573 81.41853 1.000 23.83711 187 ILE A CA 1
ATOM 1040 C C . ILE A 1 129 ? 126.61524 119.17037 81.07846 1.000 26.51843 187 ILE A C 1
ATOM 1041 O O . ILE A 1 129 ? 126.79179 118.29388 80.22496 1.000 31.87385 187 ILE A O 1
ATOM 1046 N N . GLN A 1 130 ? 127.61763 119.78251 81.70366 1.000 25.50705 188 GLN A N 1
ATOM 1047 C CA . GLN A 1 130 ? 129.01936 119.49884 81.41355 1.000 28.36948 188 GLN A CA 1
ATOM 1048 C C . GLN A 1 130 ? 129.62956 118.72577 82.57528 1.000 30.46078 188 GLN A C 1
ATOM 1049 O O . GLN A 1 130 ? 129.56934 119.17616 83.72462 1.000 31.60635 188 GLN A O 1
ATOM 1055 N N . ALA A 1 131 ? 130.17782 117.55055 82.27416 1.000 29.57305 189 ALA A N 1
ATOM 1056 C CA . ALA A 1 131 ? 130.81937 116.71802 83.28503 1.000 28.63726 189 ALA A CA 1
ATOM 1057 C C . ALA A 1 131 ? 132.26583 117.13323 83.53068 1.000 32.31913 189 ALA A C 1
ATOM 1058 O O . ALA A 1 131 ? 133.02539 117.38802 82.59187 1.000 34.52303 189 ALA A O 1
ATOM 1060 N N . HIS A 1 132 ? 132.64000 117.19611 84.80775 1.000 34.78403 190 HIS A N 1
ATOM 1061 C CA . HIS A 1 132 ? 133.99076 117.53344 85.23809 1.000 36.13443 190 HIS A CA 1
ATOM 1062 C C . HIS A 1 132 ? 134.44149 116.52866 86.28873 1.000 35.44753 190 HIS A C 1
ATOM 1063 O O . HIS A 1 132 ? 133.75203 116.32556 87.29378 1.000 34.14045 190 HIS A O 1
ATOM 1070 N N . ASP A 1 133 ? 135.58933 115.89748 86.05508 1.000 38.81471 191 ASP A N 1
ATOM 1071 C CA . ASP A 1 133 ? 136.13341 114.91594 86.98454 1.000 37.73846 191 ASP A CA 1
ATOM 1072 C C . ASP A 1 133 ? 137.00377 115.53374 88.07214 1.000 40.82185 191 ASP A C 1
ATOM 1073 O O . ASP A 1 133 ? 137.54660 114.79557 88.90043 1.000 41.81117 191 ASP A O 1
ATOM 1078 N N . ASP A 1 134 ? 137.15329 116.85884 88.09457 1.000 44.24252 192 ASP A N 1
ATOM 1079 C CA . ASP A 1 134 ? 138.00513 117.50191 89.08898 1.000 42.38235 192 ASP A CA 1
ATOM 1080 C C . ASP A 1 134 ? 137.40037 118.73584 89.74156 1.000 40.48184 192 ASP A C 1
ATOM 1081 O O . ASP A 1 134 ? 138.01969 119.27487 90.66326 1.000 42.80615 192 ASP A O 1
ATOM 1086 N N . LYS A 1 135 ? 136.23346 119.20560 89.31002 1.000 39.91032 193 LYS A N 1
ATOM 1087 C CA . LYS A 1 135 ? 135.65752 120.43479 89.84130 1.000 39.39064 193 LYS A CA 1
ATOM 1088 C C . LYS A 1 135 ? 135.02784 120.16568 91.20302 1.000 38.88591 193 LYS A C 1
ATOM 1089 O O . LYS A 1 135 ? 134.13195 119.32291 91.32318 1.000 40.11139 193 LYS A O 1
ATOM 1095 N N . ASN A 1 136 ? 135.49587 120.87749 92.22705 1.000 40.26316 194 ASN A N 1
ATOM 1096 C CA . ASN A 1 136 ? 134.93266 120.77238 93.57214 1.000 41.15114 194 ASN A CA 1
ATOM 1097 C C . ASN A 1 136 ? 133.88863 121.86926 93.73731 1.000 37.64438 194 ASN A C 1
ATOM 1098 O O . ASN A 1 136 ? 134.22178 123.02879 93.99306 1.000 36.75191 194 ASN A O 1
ATOM 1103 N N . CYS A 1 137 ? 132.62029 121.50290 93.58943 1.000 32.97269 195 CYS A N 1
ATOM 1104 C CA . CYS A 1 137 ? 131.53534 122.46368 93.70516 1.000 29.64499 195 CYS A CA 1
ATOM 1105 C C . CYS A 1 137 ? 131.29298 122.81955 95.16939 1.000 27.85361 195 CYS A C 1
ATOM 1106 O O . CYS A 1 137 ? 131.50655 122.00685 96.07329 1.000 27.34336 195 CYS A O 1
ATOM 1109 N N . THR A 1 138 ? 130.84079 124.05055 95.39528 1.000 29.61344 196 THR A N 1
ATOM 1110 C CA . THR A 1 138 ? 130.70608 124.61979 96.73087 1.000 29.79340 196 THR A CA 1
ATOM 1111 C C . THR A 1 138 ? 129.23405 124.78046 97.08331 1.000 30.07226 196 THR A C 1
ATOM 1112 O O . THR A 1 138 ? 128.46694 125.36702 96.31300 1.000 35.40049 196 THR A O 1
ATOM 1116 N N . GLY A 1 139 ? 128.85003 124.27093 98.24776 1.000 20.10719 197 GLY A N 1
ATOM 1117 C CA . GLY A 1 139 ? 127.47352 124.30404 98.68594 1.000 16.13082 197 GLY A CA 1
ATOM 1118 C C . GLY A 1 139 ? 126.74026 122.98869 98.56773 1.000 16.73373 197 GLY A C 1
ATOM 1119 O O . GLY A 1 139 ? 125.50893 122.99487 98.45976 1.000 16.29651 197 GLY A O 1
ATOM 1120 N N . LEU A 1 140 ? 127.45451 121.86751 98.58663 1.000 16.33580 198 LEU A N 1
ATOM 1121 C CA . LEU A 1 140 ? 126.87069 120.57421 98.25844 1.000 15.32413 198 LEU A CA 1
ATOM 1122 C C . LEU A 1 140 ? 125.99330 120.07611 99.40202 1.000 10.86392 198 LEU A C 1
ATOM 1123 O O . LEU A 1 140 ? 126.47723 119.86318 100.51830 1.000 10.40857 198 LEU A O 1
ATOM 1128 N N . HIS A 1 141 ? 124.70137 119.89569 99.12544 1.000 10.31392 199 HIS A N 1
ATOM 1129 C CA . HIS A 1 141 ? 123.77620 119.28374 100.06532 1.000 9.37180 199 HIS A CA 1
ATOM 1130 C C . HIS A 1 141 ? 122.96674 118.19166 99.37772 1.000 9.29190 199 HIS A C 1
ATOM 1131 O O . HIS A 1 141 ? 122.51649 118.37142 98.23975 1.000 10.35082 199 HIS A O 1
ATOM 1138 N N . PRO A 1 142 ? 122.76773 117.04863 100.04170 1.000 7.85456 200 PRO A N 1
ATOM 1139 C CA . PRO A 1 142 ? 121.95870 115.97274 99.44082 1.000 7.69606 200 PRO A CA 1
ATOM 1140 C C . PRO A 1 142 ? 120.48923 116.31542 99.24636 1.000 7.25892 200 PRO A C 1
ATOM 1141 O O . PRO A 1 142 ? 119.81686 115.61253 98.48234 1.000 7.77773 200 PRO A O 1
ATOM 1145 N N . LEU A 1 143 ? 119.97187 117.35047 99.91593 1.000 6.60636 201 LEU A N 1
ATOM 1146 C CA . LEU A 1 143 ? 118.52734 117.57033 99.99228 1.000 6.32087 201 LEU A CA 1
ATOM 1147 C C . LEU A 1 143 ? 117.87247 117.60836 98.61512 1.000 6.80180 201 LEU A C 1
ATOM 1148 O O . LEU A 1 143 ? 116.86289 116.93448 98.37612 1.000 6.88152 201 LEU A O 1
ATOM 1153 N N . ASN A 1 144 ? 118.42415 118.40715 97.69933 1.000 8.07779 202 ASN A N 1
ATOM 1154 C CA . ASN A 1 144 ? 117.78287 118.58363 96.40053 1.000 7.98711 202 ASN A CA 1
ATOM 1155 C C . ASN A 1 144 ? 117.77590 117.29396 95.58899 1.000 9.04766 202 ASN A C 1
ATOM 1156 O O . ASN A 1 144 ? 116.80980 117.02466 94.86697 1.000 11.64985 202 ASN A O 1
ATOM 1161 N N . TYR A 1 145 ? 118.81921 116.47059 95.71075 1.000 8.41466 203 TYR A N 1
ATOM 1162 C CA . TYR A 1 145 ? 118.84052 115.21759 94.96348 1.000 6.36317 203 TYR A CA 1
ATOM 1163 C C . TYR A 1 145 ? 117.83001 114.22545 95.52665 1.000 6.32329 203 TYR A C 1
ATOM 1164 O O . TYR A 1 145 ? 117.20266 113.47215 94.77227 1.000 6.68341 203 TYR A O 1
ATOM 1173 N N . LEU A 1 146 ? 117.64937 114.21505 96.84904 1.000 6.15306 204 LEU A N 1
ATOM 1174 C CA . LEU A 1 146 ? 116.62478 113.36054 97.43913 1.000 5.83454 204 LEU A CA 1
ATOM 1175 C C . LEU A 1 146 ? 115.23038 113.83207 97.04545 1.000 6.70088 204 LEU A C 1
ATOM 1176 O O . LEU A 1 146 ? 114.33402 113.01283 96.80572 1.000 8.10914 204 LEU A O 1
ATOM 1181 N N . ARG A 1 147 ? 115.03328 115.15148 96.96308 1.000 6.82748 205 ARG A N 1
ATOM 1182 C CA . ARG A 1 147 ? 113.77703 115.68056 96.44133 1.000 8.07766 205 ARG A CA 1
ATOM 1183 C C . ARG A 1 147 ? 113.55359 115.23774 95.00259 1.000 8.75025 205 ARG A C 1
ATOM 1184 O O . ARG A 1 147 ? 112.43242 114.88542 94.61950 1.000 9.64885 205 ARG A O 1
ATOM 1192 N N . LEU A 1 148 ? 114.61414 115.25390 94.19156 1.000 7.71316 206 LEU A N 1
ATOM 1193 C CA . LEU A 1 148 ? 114.50793 114.79215 92.81149 1.000 6.18124 206 LEU A CA 1
ATOM 1194 C C . LEU A 1 148 ? 114.10261 113.32550 92.75716 1.000 6.47506 206 LEU A C 1
ATOM 1195 O O . LEU A 1 148 ? 113.22515 112.94274 91.97407 1.000 7.52910 206 LEU A O 1
ATOM 1200 N N . LEU A 1 149 ? 114.72302 112.49318 93.59688 1.000 6.78540 207 LEU A N 1
ATOM 1201 C CA . LEU A 1 149 ? 114.40484 111.06834 93.60176 1.000 6.16327 207 LEU A CA 1
ATOM 1202 C C . LEU A 1 149 ? 112.96182 110.83181 94.02827 1.000 6.38218 207 LEU A C 1
ATOM 1203 O O . LEU A 1 149 ? 112.25616 110.00458 93.43678 1.000 6.45252 207 LEU A O 1
ATOM 1208 N N . LYS A 1 150 ? 112.49945 111.56285 95.04507 1.000 7.82334 208 LYS A N 1
ATOM 1209 C CA . LYS A 1 150 ? 111.13456 111.37395 95.52373 1.000 8.33093 208 LYS A CA 1
ATOM 1210 C C . LYS A 1 150 ? 110.11552 111.85553 94.49740 1.000 7.65125 208 LYS A C 1
ATOM 1211 O O . LYS A 1 150 ? 109.08064 111.20804 94.29139 1.000 8.13103 208 LYS A O 1
ATOM 1217 N N . GLU A 1 151 ? 110.39264 112.98345 93.83701 1.000 8.65889 209 GLU A N 1
ATOM 1218 C CA . GLU A 1 151 ? 109.50466 113.45920 92.78201 1.000 8.33972 209 GLU A CA 1
ATOM 1219 C C . GLU A 1 151 ? 109.46690 112.48271 91.61492 1.000 7.83763 209 GLU A C 1
ATOM 1220 O O . GLU A 1 151 ? 108.41599 112.28644 90.99373 1.000 7.42330 209 GLU A O 1
ATOM 1226 N N . ASN A 1 152 ? 110.60704 111.86507 91.29619 1.000 7.02317 210 ASN A N 1
ATOM 1227 C CA . ASN A 1 152 ? 110.63439 110.89334 90.20953 1.000 5.55722 210 ASN A CA 1
ATOM 1228 C C . ASN A 1 152 ? 109.84627 109.64392 90.57367 1.000 6.46976 210 ASN A C 1
ATOM 1229 O O . ASN A 1 152 ? 109.15530 109.06855 89.72552 1.000 8.63842 210 ASN A O 1
ATOM 1234 N N . SER A 1 153 ? 109.94030 109.20779 91.83085 1.000 6.73067 211 SER A N 1
ATOM 1235 C CA . SER A 1 153 ? 109.25808 107.98328 92.23446 1.000 6.25371 211 SER A CA 1
ATOM 1236 C C . SER A 1 153 ? 107.75240 108.19045 92.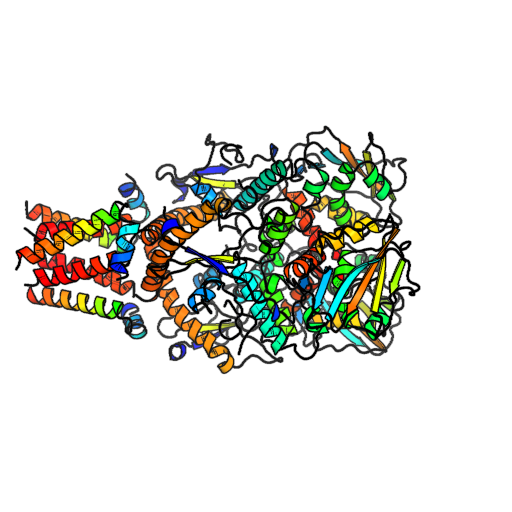35202 1.000 8.56964 211 SER A C 1
ATOM 1237 O O . SER A 1 153 ? 106.97023 107.31066 91.97419 1.000 9.94335 211 SER A O 1
ATOM 1240 N N . GLU A 1 154 ? 107.32411 109.34240 92.87041 1.000 8.43969 212 GLU A N 1
ATOM 1241 C CA . GLU A 1 154 ? 105.90271 109.56482 93.11592 1.000 7.13797 212 GLU A CA 1
ATOM 1242 C C . GLU A 1 154 ? 105.15791 110.19334 91.94299 1.000 8.21836 212 GLU A C 1
ATOM 1243 O O . GLU A 1 154 ? 104.03051 109.78544 91.64505 1.000 10.12578 212 GLU A O 1
ATOM 1249 N N . THR A 1 155 ? 105.74839 111.17517 91.26883 1.000 8.48243 213 THR A N 1
ATOM 1250 C CA . THR A 1 155 ? 105.03361 111.96973 90.27659 1.000 8.45231 213 THR A CA 1
ATOM 1251 C C . THR A 1 155 ? 105.62189 111.75395 88.88007 1.000 8.95049 213 THR A C 1
ATOM 1252 O O . THR A 1 155 ? 105.75073 112.68188 88.07855 1.000 10.11999 213 THR A O 1
ATOM 1256 N N . HIS A 1 156 ? 106.02006 110.51595 88.57851 1.000 9.28192 214 HIS A N 1
ATOM 1257 C CA . HIS A 1 156 ? 106.48483 110.21327 87.22800 1.000 10.70187 214 HIS A CA 1
ATOM 1258 C C . HIS A 1 156 ? 105.35915 110.29830 86.20393 1.000 12.84287 214 HIS A C 1
ATOM 1259 O O . HIS A 1 156 ? 105.60488 110.64963 85.04515 1.000 13.71500 214 HIS A O 1
ATOM 1266 N N . TYR A 1 157 ? 104.13117 109.95765 86.60017 1.000 12.54693 215 TYR A N 1
ATOM 1267 C CA . TYR A 1 157 ? 103.01224 109.97459 85.66187 1.000 9.76311 215 TYR A CA 1
ATOM 1268 C C . TYR A 1 157 ? 102.75490 111.37854 85.12299 1.000 12.43855 215 TYR A C 1
ATOM 1269 O O . TYR A 1 157 ? 102.59614 111.57092 83.91210 1.000 16.23715 215 TYR A O 1
ATOM 1278 N N . LYS A 1 158 ? 102.70358 112.37403 86.01229 1.000 11.74658 216 LYS A N 1
ATOM 1279 C CA . LYS A 1 158 ? 102.29952 113.72048 85.61920 1.000 12.86723 216 LYS A CA 1
ATOM 1280 C C . LYS A 1 158 ? 103.26563 114.36540 84.62969 1.000 16.44689 216 LYS A C 1
ATOM 1281 O O . LYS A 1 158 ? 102.89905 115.34790 83.97558 1.000 19.79870 216 LYS A O 1
ATOM 1287 N N . VAL A 1 159 ? 104.47763 113.83044 84.48166 1.000 17.03735 217 VAL A N 1
ATOM 1288 C CA . VAL A 1 159 ? 105.48295 114.43567 83.61562 1.000 19.47305 217 VAL A CA 1
ATOM 1289 C C . VAL A 1 159 ? 105.58094 113.69817 82.28114 1.000 23.44747 217 VAL A C 1
ATOM 1290 O O . VAL A 1 159 ? 106.47530 113.97666 81.47687 1.000 26.69433 217 VAL A O 1
ATOM 1294 N N . ARG A 1 160 ? 104.66068 112.77767 82.02029 1.000 24.73929 218 ARG A N 1
ATOM 1295 C CA . ARG A 1 160 ? 104.58873 112.04183 80.76874 1.000 30.13121 218 ARG A CA 1
ATOM 1296 C C . ARG A 1 160 ? 103.52286 112.66010 79.86783 1.000 36.35535 218 ARG A C 1
ATOM 1297 O O . ARG A 1 160 ? 102.58206 113.30659 80.33521 1.000 34.11647 218 ARG A O 1
ATOM 1305 N N . LYS A 1 161 ? 103.68768 112.46147 78.56095 1.000 40.50137 219 LYS A N 1
ATOM 1306 C CA . LYS A 1 161 ? 102.78932 113.07414 77.59141 1.000 41.97490 219 LYS A CA 1
ATOM 1307 C C . LYS A 1 161 ? 101.37030 112.53925 77.75562 1.000 45.66735 219 LYS A C 1
ATOM 1308 O O . LYS A 1 161 ? 101.15400 111.37613 78.10694 1.000 43.96117 219 LYS A O 1
ATOM 1314 N N . LEU A 1 162 ? 100.39561 113.41127 77.50951 1.000 45.17070 220 LEU A N 1
ATOM 1315 C CA . LEU A 1 162 ? 98.99245 113.09494 77.73700 1.000 43.17454 220 LEU A CA 1
ATOM 1316 C C . LEU A 1 162 ? 98.31435 112.48008 76.51997 1.000 49.74756 220 LEU A C 1
ATOM 1317 O O . LEU A 1 162 ? 97.13833 112.11172 76.60605 1.000 51.31846 220 LEU A O 1
ATOM 1322 N N . MET A 1 163 ? 99.01813 112.35706 75.39938 1.000 52.49751 221 MET A N 1
ATOM 1323 C CA . MET A 1 163 ? 98.47245 111.69521 74.21996 1.000 56.86526 221 MET A CA 1
ATOM 1324 C C . MET A 1 163 ? 99.58821 111.19025 73.31135 1.000 62.12113 221 MET A C 1
ATOM 1325 O O . MET A 1 163 ? 100.59088 111.87221 73.09994 1.000 61.13663 221 MET A O 1
ATOM 1331 N N . LYS B 2 1 ? 104.47297 118.76716 116.05597 1.000 43.14963 222 LYS a N 1
ATOM 1332 C CA . LYS B 2 1 ? 103.16682 119.32822 116.37872 1.000 40.52211 222 LYS a CA 1
ATOM 1333 C C . LYS B 2 1 ? 102.09527 118.81973 115.42070 1.000 39.94940 222 LYS a C 1
ATOM 1334 O O . LYS B 2 1 ? 102.39243 118.41525 114.29669 1.000 41.36263 222 LYS a O 1
ATOM 1340 N N . LEU B 2 2 ? 100.84382 118.83776 115.88350 1.000 35.41418 223 LEU a N 1
ATOM 1341 C CA . LEU B 2 2 ? 99.74141 118.34262 115.06601 1.000 27.92432 223 LEU a CA 1
ATOM 1342 C C . LEU B 2 2 ? 99.48529 119.24632 113.86680 1.000 26.12147 223 LEU a C 1
ATOM 1343 O O . LEU B 2 2 ? 99.22231 118.76059 112.76043 1.000 22.92088 223 LEU a O 1
ATOM 1348 N N . PHE B 2 3 ? 99.55846 120.55927 114.06521 1.000 21.31249 224 PHE a N 1
ATOM 1349 C CA . PHE B 2 3 ? 99.16072 121.52484 113.04348 1.000 18.32930 224 PHE a CA 1
ATOM 1350 C C . PHE B 2 3 ? 100.40899 122.12905 112.40092 1.000 21.55535 224 PHE a C 1
ATOM 1351 O O . PHE B 2 3 ? 100.79541 123.27165 112.64868 1.000 25.67706 224 PHE a O 1
ATOM 1359 N N . GLN B 2 4 ? 101.04349 121.31533 111.55399 1.000 21.21290 225 GLN a N 1
ATOM 1360 C CA . GLN B 2 4 ? 102.26662 121.74471 110.88379 1.000 21.93811 225 GLN a CA 1
ATOM 1361 C C . GLN B 2 4 ? 101.99665 122.84783 109.86769 1.000 20.05157 225 GLN a C 1
ATOM 1362 O O . GLN B 2 4 ? 102.75429 123.82117 109.78312 1.000 20.08134 225 GLN a O 1
ATOM 1368 N N . TRP B 2 5 ? 100.92481 122.71115 109.08681 1.000 19.27298 226 TRP a N 1
ATOM 1369 C CA . TRP B 2 5 ? 100.71443 123.59708 107.94598 1.000 15.25953 226 TRP a CA 1
ATOM 1370 C C . TRP B 2 5 ? 100.30538 125.00157 108.37626 1.000 17.38752 226 TRP a C 1
ATOM 1371 O O . TRP B 2 5 ? 100.84760 125.99369 107.87576 1.000 20.97102 226 TRP a O 1
ATOM 1382 N N . SER B 2 6 ? 99.35485 125.11289 109.29872 1.000 19.55874 227 SER a N 1
ATOM 1383 C CA . SER B 2 6 ? 98.82520 126.41302 109.69140 1.000 24.53042 227 SER a CA 1
ATOM 1384 C C . SER B 2 6 ? 99.68932 127.00037 110.80016 1.000 30.46637 227 SER a C 1
ATOM 1385 O O . SER B 2 6 ? 99.76196 126.44358 111.90114 1.000 30.79470 227 SER a O 1
ATOM 1388 N N . LEU B 2 7 ? 100.33909 128.12452 110.50679 1.000 31.63923 228 LEU a N 1
ATOM 1389 C CA . LEU B 2 7 ? 101.27907 128.74785 111.42493 1.000 39.46848 228 LEU a CA 1
ATOM 1390 C C . LEU B 2 7 ? 101.07068 130.25484 111.40368 1.000 43.65349 228 LEU a C 1
ATOM 1391 O O . LEU B 2 7 ? 100.49484 130.81013 110.46489 1.000 45.47158 228 LEU a O 1
ATOM 1396 N N . SER B 2 8 ? 101.54894 130.91315 112.45418 1.000 40.85445 229 SER a N 1
ATOM 1397 C CA . SER B 2 8 ? 101.44781 132.36420 112.55549 1.000 53.13759 229 SER a CA 1
ATOM 1398 C C . SER B 2 8 ? 102.71252 133.03612 112.03139 1.000 47.75536 229 SER a C 1
ATOM 1399 O O . SER B 2 8 ? 103.21810 133.98386 112.63225 1.000 50.36082 229 SER a O 1
ATOM 1402 N N . HIS B 2 19 ? 90.08945 125.37680 114.51823 1.000 14.30192 240 HIS a N 1
ATOM 1403 C CA . HIS B 2 19 ? 89.11798 124.28896 114.51678 1.000 15.82977 240 HIS a CA 1
ATOM 1404 C C . HIS B 2 19 ? 87.80314 124.73212 115.16991 1.000 20.46828 240 HIS a C 1
ATOM 1405 O O . HIS B 2 19 ? 86.74634 124.65866 114.54413 1.000 19.79508 240 HIS a O 1
ATOM 1412 N N . CYS B 2 20 ? 87.86463 125.18502 116.42455 1.000 25.04103 241 CYS a N 1
ATOM 1413 C CA . CYS B 2 20 ? 86.65866 125.65193 117.10051 1.000 26.75046 241 CYS a CA 1
ATOM 1414 C C . CYS B 2 20 ? 86.13331 126.93871 116.47782 1.000 26.93685 241 CYS a C 1
ATOM 1415 O O . CYS B 2 20 ? 84.92489 127.07801 116.25584 1.000 31.15826 241 CYS a O 1
ATOM 1418 N N . LEU B 2 21 ? 87.02307 127.89404 116.19932 1.000 26.46986 242 LEU a N 1
ATOM 1419 C CA . LEU B 2 21 ? 86.59003 129.16100 115.61919 1.000 28.19465 242 LEU a CA 1
ATOM 1420 C C . LEU B 2 21 ? 86.00750 128.95871 114.22631 1.000 23.37760 242 LEU a C 1
ATOM 1421 O O . LEU B 2 21 ? 85.02292 129.60893 113.85579 1.000 22.05840 242 LEU a O 1
ATOM 1426 N N . GLU B 2 22 ? 86.60174 128.06466 113.44098 1.000 20.39434 243 GLU a N 1
ATOM 1427 C CA . GLU B 2 22 ? 86.17353 127.82088 112.07093 1.000 19.43712 243 GLU a CA 1
ATOM 1428 C C . GLU B 2 22 ? 85.11536 126.72983 111.96152 1.000 18.69822 243 GLU a C 1
ATOM 1429 O O . GLU B 2 22 ? 84.64788 126.45523 110.85134 1.000 18.54682 243 GLU a O 1
ATOM 1435 N N . ARG B 2 23 ? 84.73005 126.10915 113.08001 1.000 16.58993 244 ARG a N 1
ATOM 1436 C CA . ARG B 2 23 ? 83.65625 125.11227 113.11410 1.000 15.70635 244 ARG a CA 1
ATOM 1437 C C . ARG B 2 23 ? 83.94749 123.93773 112.17899 1.000 11.59830 244 ARG a C 1
ATOM 1438 O O . ARG B 2 23 ? 83.11625 123.54282 111.35917 1.000 10.20414 244 ARG a O 1
ATOM 1446 N N . TRP B 2 24 ? 85.15557 123.38265 112.30706 1.000 11.07479 245 TRP a N 1
ATOM 1447 C CA . TRP B 2 24 ? 85.55083 122.24898 111.47550 1.000 7.97373 245 TRP a CA 1
ATOM 1448 C C . TRP B 2 24 ? 84.66059 121.03566 111.71896 1.000 8.35203 245 TRP a C 1
ATOM 1449 O O . TRP B 2 24 ? 84.37186 120.27295 110.78999 1.000 10.73868 245 TRP a O 1
ATOM 1460 N N . LEU B 2 25 ? 84.23122 120.82920 112.95997 1.000 11.55248 246 LEU a N 1
ATOM 1461 C CA . LEU B 2 25 ? 83.48532 119.64131 113.34967 1.000 10.45762 246 LEU a CA 1
ATOM 1462 C C . LEU B 2 25 ? 82.01264 119.97099 113.55537 1.000 10.74217 246 LEU a C 1
ATOM 1463 O O . LEU B 2 25 ? 81.67293 120.98482 114.17304 1.000 13.78637 246 LEU a O 1
ATOM 1468 N N . ILE B 2 26 ? 81.14313 119.10818 113.03352 1.000 11.96602 247 ILE a N 1
ATOM 1469 C CA . ILE B 2 26 ? 79.69728 119.24264 113.17370 1.000 15.98507 247 ILE a CA 1
ATOM 1470 C C . ILE B 2 26 ? 79.20211 118.14725 114.10645 1.000 19.27669 247 ILE a C 1
ATOM 1471 O O . ILE B 2 26 ? 79.48460 116.96309 113.88686 1.000 18.49375 247 ILE a O 1
ATOM 1476 N N . PHE B 2 27 ? 78.46900 118.53864 115.14547 1.000 26.10864 248 PHE a N 1
ATOM 1477 C CA . PHE B 2 27 ? 77.94459 117.60354 116.12964 1.000 31.96591 248 PHE a CA 1
ATOM 1478 C C . PHE B 2 27 ? 76.42491 117.66536 116.15062 1.000 41.64723 248 PHE a C 1
ATOM 1479 O O . PHE B 2 27 ? 75.83782 118.75075 116.09750 1.000 44.01282 248 PHE a O 1
ATOM 1487 N N . ALA B 2 28 ? 75.79205 116.49830 116.22953 1.000 44.40723 249 ALA a N 1
ATOM 1488 C CA . ALA B 2 28 ? 74.34627 116.41195 116.37608 1.000 49.88717 249 ALA a CA 1
ATOM 1489 C C . ALA B 2 28 ? 73.90558 116.47638 117.83228 1.000 56.66373 249 ALA a C 1
ATOM 1490 O O . ALA B 2 28 ? 72.70082 116.51212 118.10247 1.000 64.30928 249 ALA a O 1
ATOM 1492 N N . SER B 2 29 ? 74.85235 116.49344 118.76727 1.000 56.23560 250 SER a N 1
ATOM 1493 C CA . SER B 2 29 ? 74.58076 116.42529 120.19677 1.000 63.91917 250 SER a CA 1
ATOM 1494 C C . SER B 2 29 ? 74.46638 117.79299 120.86236 1.000 66.86271 250 SER a C 1
ATOM 1495 O O . SER B 2 29 ? 74.27732 117.84996 122.08225 1.000 68.84768 250 SER a O 1
ATOM 1498 N N . ASP B 2 30 ? 74.60434 118.87834 120.09851 1.000 58.89008 251 ASP a N 1
ATOM 1499 C CA . ASP B 2 30 ? 74.58009 120.29514 120.48976 1.000 64.61309 251 ASP a CA 1
ATOM 1500 C C . ASP B 2 30 ? 75.92433 120.79548 121.01384 1.000 61.77356 251 ASP a C 1
ATOM 1501 O O . ASP B 2 30 ? 76.03987 121.99181 121.30884 1.000 64.06929 251 ASP a O 1
ATOM 1506 N N . ILE B 2 31 ? 76.93790 119.93944 121.14387 1.000 57.89571 252 ILE a N 1
ATOM 1507 C CA . ILE B 2 31 ? 78.27779 120.41514 121.46547 1.000 51.57472 252 ILE a CA 1
ATOM 1508 C C . ILE B 2 31 ? 78.85969 121.09884 120.23655 1.000 49.85573 252 ILE a C 1
ATOM 1509 O O . ILE B 2 31 ? 78.71710 120.61100 119.10885 1.000 49.91082 252 ILE a O 1
ATOM 1514 N N . LYS B 2 32 ? 79.48269 122.25955 120.43779 1.000 48.08817 253 LYS a N 1
ATOM 1515 C CA . LYS B 2 32 ? 79.98971 123.03745 119.31567 1.000 43.23179 253 LYS a CA 1
ATOM 1516 C C . LYS B 2 32 ? 81.49290 122.92290 119.09712 1.000 43.59552 253 LYS a C 1
ATOM 1517 O O . LYS B 2 32 ? 81.95570 123.22126 117.99098 1.000 42.58045 253 LYS a O 1
ATOM 1523 N N . CYS B 2 33 ? 82.26098 122.47124 120.08684 1.000 42.97226 254 CYS a N 1
ATOM 1524 C CA . CYS B 2 33 ? 83.70993 122.40621 119.93529 1.000 36.76502 254 CYS a CA 1
ATOM 1525 C C . CYS B 2 33 ? 84.28614 121.36704 120.88634 1.000 33.24560 254 CYS a C 1
ATOM 1526 O O . CYS B 2 33 ? 83.62496 120.90615 121.81940 1.000 34.13134 254 CYS a O 1
ATOM 1529 N N . PHE B 2 34 ? 85.54128 121.00884 120.62789 1.000 33.87373 255 PHE a N 1
ATOM 1530 C CA . PHE B 2 34 ? 86.34499 120.17052 121.50303 1.000 32.98757 255 PHE a CA 1
ATOM 1531 C C . PHE B 2 34 ? 87.41430 121.00673 122.18970 1.000 34.93273 255 PHE a C 1
ATOM 1532 O O . PHE B 2 34 ? 87.93177 121.97180 121.61995 1.000 34.74363 255 PHE a O 1
ATOM 1540 N N . ASP B 2 35 ? 87.73895 120.63099 123.42270 1.000 37.66386 256 ASP a N 1
ATOM 1541 C CA . ASP B 2 35 ? 88.76718 121.34659 124.15993 1.000 37.14159 256 ASP a CA 1
ATOM 1542 C C . ASP B 2 35 ? 90.12223 121.08877 123.50733 1.000 38.44008 256 ASP a C 1
ATOM 1543 O O . ASP B 2 35 ? 90.31769 120.08957 122.81018 1.000 38.01839 256 ASP a O 1
ATOM 1548 N N . ASN B 2 36 ? 91.05235 122.02399 123.70976 1.000 37.02645 257 ASN a N 1
ATOM 1549 C CA . ASN B 2 36 ? 92.36248 121.92903 123.07115 1.000 30.82183 257 ASN a CA 1
ATOM 1550 C C . ASN B 2 36 ? 93.04937 120.59333 123.33870 1.000 35.12709 257 ASN a C 1
ATOM 1551 O O . ASN B 2 36 ? 93.77674 120.09088 122.47628 1.000 35.78780 257 ASN a O 1
ATOM 1556 N N . ALA B 2 37 ? 92.85011 120.01371 124.52539 1.000 37.48666 258 ALA a N 1
ATOM 1557 C CA . ALA B 2 37 ? 93.43894 118.71059 124.82830 1.000 33.44040 258 ALA a CA 1
ATOM 1558 C C . ALA B 2 37 ? 92.89502 117.61139 123.91704 1.000 37.20950 258 ALA a C 1
ATOM 1559 O O . ALA B 2 37 ? 93.63330 116.69527 123.52767 1.000 40.01917 258 ALA a O 1
ATOM 1561 N N . ALA B 2 38 ? 91.60510 117.67749 123.56987 1.000 35.67508 259 ALA a N 1
ATOM 1562 C CA . ALA B 2 38 ? 91.03796 116.68467 122.65971 1.000 33.82437 259 ALA a CA 1
ATOM 1563 C C . ALA B 2 38 ? 91.73494 116.70862 121.30787 1.000 34.33607 259 ALA a C 1
ATOM 1564 O O . ALA B 2 38 ? 91.96130 115.65690 120.69852 1.000 36.75089 259 ALA a O 1
ATOM 1566 N N . ILE B 2 39 ? 92.07889 117.89823 120.81846 1.000 29.56352 260 ILE a N 1
ATOM 1567 C CA . ILE B 2 39 ? 92.76340 117.97730 119.53598 1.000 29.17334 260 ILE a CA 1
ATOM 1568 C C . ILE B 2 39 ? 94.23038 117.60202 119.70445 1.000 34.34170 260 ILE a C 1
ATOM 1569 O O . ILE B 2 39 ? 94.82858 116.99277 118.81022 1.000 33.69927 260 ILE a O 1
ATOM 1574 N N . ALA B 2 40 ? 94.82453 117.96289 120.84484 1.000 32.47571 261 ALA a N 1
ATOM 1575 C CA . ALA B 2 40 ? 96.18914 117.56020 121.16932 1.000 32.09278 261 ALA a CA 1
ATOM 1576 C C . ALA B 2 40 ? 96.35811 116.04623 121.16894 1.000 34.50355 261 ALA a C 1
ATOM 1577 O O . ALA B 2 40 ? 97.43928 115.54459 120.83880 1.000 39.74142 261 ALA a O 1
ATOM 1579 N N . LYS B 2 41 ? 95.31237 115.30597 121.54615 1.000 29.52904 262 LYS a N 1
ATOM 1580 C CA . LYS B 2 41 ? 95.35763 113.84238 121.57147 1.000 30.16765 262 LYS a CA 1
ATOM 1581 C C . LYS B 2 41 ? 95.73487 113.20916 120.22964 1.000 32.22661 262 LYS a C 1
ATOM 1582 O O . LYS B 2 41 ? 95.88078 111.98577 120.14412 1.000 31.51238 262 LYS a O 1
ATOM 1588 N N . CYS B 2 42 ? 95.88932 114.01920 119.18289 1.000 27.82561 263 CYS a N 1
ATOM 1589 C CA . CYS B 2 42 ? 96.28223 113.55464 117.85469 1.000 26.41096 263 CYS a CA 1
ATOM 1590 C C . CYS B 2 42 ? 97.70810 113.92691 117.48048 1.000 31.48495 263 CYS a C 1
ATOM 1591 O O . CYS B 2 42 ? 98.13454 113.61483 116.36424 1.000 38.12060 263 CYS a O 1
ATOM 1594 N N . ASN B 2 43 ? 98.43743 114.62549 118.35787 1.000 28.29926 264 ASN a N 1
ATOM 1595 C CA . ASN B 2 43 ? 99.76166 115.12400 117.99817 1.000 32.48892 264 ASN a CA 1
ATOM 1596 C C . ASN B 2 43 ? 100.66068 114.00110 117.49550 1.000 43.61543 264 ASN a C 1
ATOM 1597 O O . ASN B 2 43 ? 101.35705 114.15868 116.48585 1.000 49.07189 264 ASN a O 1
ATOM 1602 N N . LYS B 2 44 ? 100.64717 112.85359 118.17491 1.000 36.46878 265 LYS a N 1
ATOM 1603 C CA . LYS B 2 44 ? 101.46319 111.70895 117.79082 1.000 35.96272 265 LYS a CA 1
ATOM 1604 C C . LYS B 2 44 ? 100.61909 110.53045 117.30991 1.000 40.04193 265 LYS a C 1
ATOM 1605 O O . LYS B 2 44 ? 101.10338 109.39463 117.28973 1.000 47.60569 265 LYS a O 1
ATOM 1611 N N . GLU B 2 45 ? 99.36698 110.77751 116.92634 1.000 35.32413 266 GLU a N 1
ATOM 1612 C CA . GLU B 2 45 ? 98.44501 109.72761 116.49210 1.000 30.90385 266 GLU a CA 1
ATOM 1613 C C . GLU B 2 45 ? 98.32944 109.79067 114.97226 1.000 34.79959 266 GLU a C 1
ATOM 1614 O O . GLU B 2 45 ? 97.53378 110.56238 114.43286 1.000 38.46668 266 GLU a O 1
ATOM 1620 N N . HIS B 2 46 ? 99.12782 108.98013 114.28007 1.000 33.99552 267 HIS a N 1
ATOM 1621 C CA . HIS B 2 46 ? 99.03540 108.84867 112.83077 1.000 28.41001 267 HIS a CA 1
ATOM 1622 C C . HIS B 2 46 ? 98.24539 107.62607 112.37408 1.000 22.26985 267 HIS a C 1
ATOM 1623 O O . HIS B 2 46 ? 98.13817 107.39452 111.16604 1.000 21.45234 267 HIS a O 1
ATOM 1630 N N . ASP B 2 47 ? 97.69853 106.83729 113.29811 1.000 22.73077 268 ASP a N 1
ATOM 1631 C CA . ASP B 2 47 ? 96.94520 105.63505 112.95976 1.000 19.57073 268 ASP a CA 1
ATOM 1632 C C . ASP B 2 47 ? 95.43751 105.79060 113.13862 1.000 20.06101 268 ASP a C 1
ATOM 1633 O O . ASP B 2 47 ? 94.71815 104.78646 113.12835 1.000 18.78386 268 ASP a O 1
ATOM 1638 N N . GLU B 2 48 ? 94.93998 107.01382 113.30326 1.000 19.50608 269 GLU a N 1
ATOM 1639 C CA . GLU B 2 48 ? 93.50911 107.27484 113.39889 1.000 15.85082 269 GLU a CA 1
ATOM 1640 C C . GLU B 2 48 ? 93.09913 108.29705 112.34876 1.000 13.34098 269 GLU a C 1
ATOM 1641 O O . GLU B 2 48 ? 93.77110 109.31914 112.17483 1.000 11.22699 269 GLU a O 1
ATOM 1647 N N . GLU B 2 49 ? 91.99910 108.01097 111.64493 1.000 10.60719 270 GLU a N 1
ATOM 1648 C CA . GLU B 2 49 ? 91.58826 108.82833 110.50963 1.000 6.82237 270 GLU a CA 1
ATOM 1649 C C . GLU B 2 49 ? 90.96948 110.16340 110.91286 1.000 6.74938 270 GLU a C 1
ATOM 1650 O O . GLU B 2 49 ? 90.96438 111.09308 110.09903 1.000 8.60379 270 GLU a O 1
ATOM 1656 N N . PHE B 2 50 ? 90.45467 110.28967 112.13923 1.000 8.90617 271 PHE a N 1
ATOM 1657 C CA . PHE B 2 50 ? 89.98409 111.59190 112.60890 1.000 7.16704 271 PHE a CA 1
ATOM 1658 C C . PHE B 2 50 ? 91.12170 112.60405 112.66534 1.000 7.19336 271 PHE a C 1
ATOM 1659 O O . PHE B 2 50 ? 90.97922 113.75367 112.22337 1.000 6.59516 271 PHE a O 1
ATOM 1667 N N . CYS B 2 51 ? 92.27712 112.17850 113.16790 1.000 8.70923 272 CYS a N 1
ATOM 1668 C CA . CYS B 2 51 ? 93.44054 113.05232 113.18344 1.000 7.52485 272 CYS a CA 1
ATOM 1669 C C . CYS B 2 51 ? 93.93458 113.33421 111.77069 1.000 7.76566 272 CYS a C 1
ATOM 1670 O O . CYS B 2 51 ? 94.36787 114.44869 111.47536 1.000 8.74027 272 CYS a O 1
ATOM 1673 N N . ASP B 2 52 ? 93.83414 112.35088 110.87031 1.000 8.14187 273 ASP a N 1
ATOM 1674 C CA . ASP B 2 52 ? 94.20912 112.58344 109.47805 1.000 5.86439 273 ASP a CA 1
ATOM 1675 C C . ASP B 2 52 ? 93.32661 113.65487 108.85056 1.000 5.80655 273 ASP a C 1
ATOM 1676 O O . ASP B 2 52 ? 93.80967 114.51189 108.09839 1.000 7.49759 273 ASP a O 1
ATOM 1681 N N . MET B 2 53 ? 92.02876 113.62842 109.15266 1.000 5.54696 274 MET a N 1
ATOM 1682 C CA . MET B 2 53 ? 91.14258 114.66464 108.63866 1.000 4.77498 274 MET a CA 1
ATOM 1683 C C . MET B 2 53 ? 91.46559 116.01393 109.26792 1.000 5.46760 274 MET a C 1
ATOM 1684 O O . MET B 2 53 ? 91.31246 117.05445 108.61720 1.000 6.15549 274 MET a O 1
ATOM 1689 N N . LEU B 2 54 ? 91.91369 116.01676 110.52729 1.000 5.86233 275 LEU a N 1
ATOM 1690 C CA . LEU B 2 54 ? 92.38351 117.26140 111.13479 1.000 4.73519 275 LEU a CA 1
ATOM 1691 C C . LEU B 2 54 ? 93.60663 117.81315 110.40263 1.000 6.10034 275 LEU a C 1
ATOM 1692 O O . LEU B 2 54 ? 93.70667 119.02558 110.17482 1.000 7.49762 275 LEU a O 1
ATOM 1697 N N . ARG B 2 55 ? 94.54405 116.93839 110.01724 1.000 5.81142 276 ARG a N 1
ATOM 1698 C CA . ARG B 2 55 ? 95.68778 117.39164 109.22146 1.000 5.63939 276 ARG a CA 1
ATOM 1699 C C . ARG B 2 55 ? 95.23548 117.93060 107.87213 1.000 5.89634 276 ARG a C 1
ATOM 1700 O O . ARG B 2 55 ? 95.78768 118.91711 107.37066 1.000 7.39754 276 ARG a O 1
ATOM 1708 N N . LEU B 2 56 ? 94.23023 117.29312 107.26949 1.000 4.85916 277 LEU a N 1
ATOM 1709 C CA . LEU B 2 56 ? 93.71043 117.77359 105.99253 1.000 4.26590 277 LEU a CA 1
ATOM 1710 C C . LEU B 2 56 ? 93.08404 119.15609 106.12918 1.000 3.68650 277 LEU a C 1
ATOM 1711 O O . LEU B 2 56 ? 93.28493 120.02265 105.27213 1.000 4.49682 277 LEU a O 1
ATOM 1716 N N . PHE B 2 57 ? 92.32597 119.38481 107.20201 1.000 5.10520 278 PHE a N 1
ATOM 1717 C CA . PHE B 2 57 ? 91.72764 120.70157 107.41287 1.000 4.83172 278 PHE a CA 1
ATOM 1718 C C . PHE B 2 57 ? 92.78838 121.75699 107.71187 1.000 6.05259 278 PHE a C 1
ATOM 1719 O O . PHE B 2 57 ? 92.66736 122.91014 107.27645 1.000 6.33279 278 PHE a O 1
ATOM 1727 N N . ASP B 2 58 ? 93.83939 121.38195 108.44557 1.000 5.74370 279 ASP a N 1
ATOM 1728 C CA . ASP B 2 58 ? 94.93824 122.31263 108.68773 1.000 5.47251 279 ASP a CA 1
ATOM 1729 C C . ASP B 2 58 ? 95.63399 122.69234 107.38557 1.000 7.45184 279 ASP a C 1
ATOM 1730 O O . ASP B 2 58 ? 95.92670 123.87238 107.14452 1.000 8.50401 279 ASP a O 1
ATOM 1735 N N . TYR B 2 59 ? 95.90000 121.70325 106.52872 1.000 6.81252 280 TYR a N 1
ATOM 1736 C CA . TYR B 2 59 ? 96.49055 121.99316 105.22774 1.000 5.21017 280 TYR a CA 1
ATOM 1737 C C . TYR B 2 59 ? 95.55583 122.83304 104.36911 1.000 6.81250 280 TYR a C 1
ATOM 1738 O O . TYR B 2 59 ? 96.01844 123.67304 103.59172 1.000 9.79039 280 TYR a O 1
ATOM 1747 N N . ASN B 2 60 ? 94.24350 122.62126 104.49063 1.000 6.10169 281 ASN a N 1
ATOM 1748 C CA . ASN B 2 60 ? 93.29350 123.44201 103.74812 1.000 5.31070 281 ASN a CA 1
ATOM 1749 C C . ASN B 2 60 ? 93.35796 124.89414 104.19519 1.000 8.89556 281 ASN a C 1
ATOM 1750 O O . ASN B 2 60 ? 93.33864 125.80745 103.36449 1.000 11.02712 281 ASN a O 1
ATOM 1755 N N . LYS B 2 61 ? 93.43083 125.12613 105.50689 1.000 8.64053 282 LYS a N 1
ATOM 1756 C CA . LYS B 2 61 ? 93.58223 126.49023 106.00561 1.000 7.84554 282 LYS a CA 1
ATOM 1757 C C . LYS B 2 61 ? 94.87731 127.11793 105.50245 1.000 9.79385 282 LYS a C 1
ATOM 1758 O O . LYS B 2 61 ? 94.89038 128.27469 105.05552 1.000 11.57119 282 LYS a O 1
ATOM 1764 N N . ALA B 2 62 ? 95.97189 126.35334 105.53546 1.000 10.77055 283 ALA a N 1
ATOM 1765 C CA . ALA B 2 62 ? 97.25819 126.88114 105.09020 1.000 9.31646 283 ALA a CA 1
ATOM 1766 C C . ALA B 2 62 ? 97.24922 127.20529 103.60060 1.000 13.34964 283 ALA a C 1
ATOM 1767 O O . ALA B 2 62 ? 97.83085 128.21024 103.17757 1.000 13.77623 283 ALA a O 1
ATOM 1769 N N . SER B 2 63 ? 96.60135 126.36759 102.78854 1.000 12.70050 284 SER a N 1
ATOM 1770 C CA . SER B 2 63 ? 96.55481 126.61295 101.35189 1.000 12.38795 284 SER a CA 1
ATOM 1771 C C . SER B 2 63 ? 95.56424 127.71045 100.98878 1.000 14.01031 284 SER a C 1
ATOM 1772 O O . SER B 2 63 ? 95.74030 128.38255 99.96713 1.000 18.01944 284 SER a O 1
ATOM 1775 N N . ILE B 2 64 ? 94.52268 127.90470 101.79900 1.000 13.90401 285 ILE a N 1
ATOM 1776 C CA . ILE B 2 64 ? 93.64182 129.05020 101.60761 1.000 14.64328 285 ILE a CA 1
ATOM 1777 C C . ILE B 2 64 ? 94.38976 130.34055 101.90834 1.000 17.39083 285 ILE a C 1
ATOM 1778 O O . ILE B 2 64 ? 94.21682 131.35268 101.21817 1.000 21.68605 285 ILE a O 1
ATOM 1783 N N . ALA B 2 65 ? 95.24979 130.32127 102.92784 1.000 16.69346 286 ALA a N 1
ATOM 1784 C CA . ALA B 2 65 ? 95.97141 131.53393 103.29873 1.000 20.06520 286 ALA a CA 1
ATOM 1785 C C . ALA B 2 65 ? 97.09890 131.84292 102.31606 1.000 24.71905 286 ALA a C 1
ATOM 1786 O O . ALA B 2 65 ? 97.15693 132.93761 101.74599 1.000 25.05807 286 ALA a O 1
ATOM 1788 N N . LYS B 2 66 ? 98.00512 130.88832 102.10622 1.000 26.32304 287 LYS a N 1
ATOM 1789 C CA . LYS B 2 66 ? 99.23577 131.13367 101.36401 1.000 26.46475 287 LYS a CA 1
ATOM 1790 C C . LYS B 2 66 ? 99.11441 130.91734 99.85955 1.000 33.57265 287 LYS a C 1
ATOM 1791 O O . LYS B 2 66 ? 100.00167 131.35599 99.11987 1.000 41.10175 287 LYS a O 1
ATOM 1797 N N . LEU B 2 67 ? 98.05592 130.26259 99.38175 1.000 31.49892 288 LEU a N 1
ATOM 1798 C CA . LEU B 2 67 ? 97.89714 129.99004 97.95681 1.000 32.22909 288 LEU a CA 1
ATOM 1799 C C . LEU B 2 67 ? 96.58766 130.54726 97.40723 1.000 39.27076 288 LEU a C 1
ATOM 1800 O O . LEU B 2 67 ? 95.99087 129.96443 96.49990 1.000 40.22461 288 LEU a O 1
ATOM 1805 N N . ARG B 2 68 ? 96.12638 131.67538 97.94996 1.000 45.48730 289 ARG a N 1
ATOM 1806 C CA . ARG B 2 68 ? 94.89805 132.28885 97.45812 1.000 49.25333 289 ARG a CA 1
ATOM 1807 C C . ARG B 2 68 ? 95.05051 132.85452 96.05116 1.000 55.68885 289 ARG a C 1
ATOM 1808 O O . ARG B 2 68 ? 94.04378 133.02942 95.35643 1.000 56.68494 289 ARG a O 1
ATOM 1816 N N . GLY B 2 69 ? 96.27592 133.14250 95.61794 1.000 53.49498 290 GLY a N 1
ATOM 1817 C CA . GLY B 2 69 ? 96.50320 133.74119 94.31692 1.000 60.96809 290 GLY a CA 1
ATOM 1818 C C . GLY B 2 69 ? 96.13635 132.86674 93.13529 1.000 62.55015 290 GLY a C 1
ATOM 1819 O O . GLY B 2 69 ? 95.27543 133.23449 92.33038 1.000 63.29338 290 GLY a O 1
ATOM 1820 N N . GLU B 2 70 ? 96.77945 131.70853 93.01708 1.000 59.76423 291 GLU a N 1
ATOM 1821 C CA . GLU B 2 70 ? 96.58314 130.80600 91.88912 1.000 60.87735 291 GLU a CA 1
ATOM 1822 C C . GLU B 2 70 ? 95.86319 129.55279 92.36761 1.000 46.06330 291 GLU a C 1
ATOM 1823 O O . GLU B 2 70 ? 96.34535 128.86301 93.27239 1.000 35.90199 291 GLU a O 1
ATOM 1829 N N . ALA B 2 71 ? 94.71213 129.26181 91.75867 1.000 45.29940 292 ALA a N 1
ATOM 1830 C CA . ALA B 2 71 ? 93.99169 128.03126 92.05712 1.000 36.01973 292 ALA a CA 1
ATOM 1831 C C . ALA B 2 71 ? 94.60304 126.81170 91.38146 1.000 35.49827 292 ALA a C 1
ATOM 1832 O O . ALA B 2 71 ? 94.37805 125.68830 91.84400 1.000 35.94112 292 ALA a O 1
ATOM 1834 N N . SER B 2 72 ? 95.35571 127.00390 90.29518 1.000 35.87895 293 SER a N 1
ATOM 1835 C CA . SER B 2 72 ? 95.98593 125.87250 89.62245 1.000 29.87584 293 SER a CA 1
ATOM 1836 C C . SER B 2 72 ? 97.01801 125.20138 90.51980 1.000 29.27575 293 SER a C 1
ATOM 1837 O O . SER B 2 72 ? 97.06370 123.96825 90.61645 1.000 29.43850 293 SER a O 1
ATOM 1840 N N . SER B 2 73 ? 97.85720 125.99947 91.18362 1.000 29.88901 294 SER a N 1
ATOM 1841 C CA . SER B 2 73 ? 98.88193 125.44036 92.05708 1.000 24.55160 294 SER a CA 1
ATOM 1842 C C . SER B 2 73 ? 98.27415 124.71826 93.25177 1.000 24.12969 294 SER a C 1
ATOM 1843 O O . SER B 2 73 ? 98.84474 123.73240 93.73109 1.000 25.02519 294 SER a O 1
ATOM 1846 N N . SER B 2 74 ? 97.12685 125.19190 93.74662 1.000 23.63807 295 SER a N 1
ATOM 1847 C CA . SER B 2 74 ? 96.51999 124.59676 94.93228 1.000 24.58507 295 SER a CA 1
ATOM 1848 C C . SER B 2 74 ? 96.16105 123.13025 94.73370 1.000 24.74418 295 SER a C 1
ATOM 1849 O O . SER B 2 74 ? 96.03580 122.39706 95.72048 1.000 31.48851 295 SER a O 1
ATOM 1852 N N . ILE B 2 75 ? 95.99473 122.68440 93.49097 1.000 18.80675 296 ILE a N 1
ATOM 1853 C CA . ILE B 2 75 ? 95.75323 121.27543 93.20196 1.000 20.88939 296 ILE a CA 1
ATOM 1854 C C . ILE B 2 75 ? 96.86004 120.64273 92.37550 1.000 22.86864 296 ILE a C 1
ATOM 1855 O O . ILE B 2 75 ? 96.85768 119.41361 92.20787 1.000 22.48484 296 ILE a O 1
ATOM 1860 N N . ASN B 2 76 ? 97.80379 121.42525 91.85451 1.000 21.75637 297 ASN a N 1
ATOM 1861 C CA . ASN B 2 76 ? 98.96758 120.85510 91.19047 1.000 19.23418 297 ASN a CA 1
ATOM 1862 C C . ASN B 2 76 ? 100.05537 120.45891 92.17754 1.000 17.28162 297 ASN a C 1
ATOM 1863 O O . ASN B 2 76 ? 101.07376 119.89387 91.76507 1.000 25.77706 297 ASN a O 1
ATOM 1868 N N . LEU B 2 77 ? 99.85774 120.74027 93.46416 1.000 16.05655 298 LEU a N 1
ATOM 1869 C CA . LEU B 2 77 ? 100.81636 120.42325 94.51115 1.000 16.89724 298 LEU a CA 1
ATOM 1870 C C . LEU B 2 77 ? 100.43806 119.17462 95.29378 1.000 16.93148 298 LEU a C 1
ATOM 1871 O O . LEU B 2 77 ? 101.27922 118.64245 96.02520 1.000 23.94295 298 LEU a O 1
ATOM 1876 N N . LEU B 2 78 ? 99.20178 118.69980 95.15863 1.000 13.80233 299 LEU a N 1
ATOM 1877 C CA . LEU B 2 78 ? 98.72115 117.52977 95.87757 1.000 12.69683 299 LEU a CA 1
ATOM 1878 C C . LEU B 2 78 ? 99.05525 116.22320 95.17238 1.000 12.86445 299 LEU a C 1
ATOM 1879 O O . LEU B 2 78 ? 98.59249 115.16415 95.60757 1.000 20.21998 299 LEU a O 1
ATOM 1884 N N . SER B 2 79 ? 99.84705 116.26837 94.10508 1.000 11.07732 300 SER a N 1
ATOM 1885 C CA . SER B 2 79 ? 100.18833 115.08132 93.33090 1.000 11.37392 300 SER a CA 1
ATOM 1886 C C . SER B 2 79 ? 101.52555 114.56268 93.84384 1.000 13.52565 300 SER a C 1
ATOM 1887 O O . SER B 2 79 ? 102.55333 115.23404 93.70753 1.000 17.07243 300 SER a O 1
ATOM 1890 N N . GLY B 2 80 ? 101.51076 113.37012 94.43281 1.000 12.45061 301 GLY a N 1
ATOM 1891 C CA . GLY B 2 80 ? 102.71502 112.80674 95.00120 1.000 12.91160 301 GLY a CA 1
ATOM 1892 C C . GLY B 2 80 ? 103.14587 113.42068 96.31262 1.000 18.26523 301 GLY a C 1
ATOM 1893 O O . GLY B 2 80 ? 104.27183 113.16672 96.75365 1.000 20.43425 301 GLY a O 1
ATOM 1894 N N . ARG B 2 81 ? 102.29042 114.23007 96.94836 1.000 18.64151 302 ARG a N 1
ATOM 1895 C CA . ARG B 2 81 ? 102.61823 114.87608 98.21488 1.000 13.27823 302 ARG a CA 1
ATOM 1896 C C . ARG B 2 81 ? 101.55003 114.65308 99.28083 1.000 13.08821 302 ARG a C 1
ATOM 1897 O O . ARG B 2 81 ? 101.52227 115.38417 100.27563 1.000 17.32063 302 ARG a O 1
ATOM 1905 N N . ILE B 2 82 ? 100.66908 113.66729 99.10622 1.000 13.30272 303 ILE a N 1
ATOM 1906 C CA . ILE B 2 82 ? 99.63869 113.45388 100.11781 1.000 13.21875 303 ILE a CA 1
ATOM 1907 C C . ILE B 2 82 ? 100.20859 112.77382 101.35869 1.000 13.90154 303 ILE a C 1
ATOM 1908 O O . ILE B 2 82 ? 99.70329 112.98438 102.46730 1.000 14.33334 303 ILE a O 1
ATOM 1913 N N . ASN B 2 83 ? 101.24894 111.94878 101.20601 1.000 15.74369 304 ASN a N 1
ATOM 1914 C CA . ASN B 2 83 ? 101.85236 111.29088 102.36070 1.000 15.56661 304 ASN a CA 1
ATOM 1915 C C . ASN B 2 83 ? 102.44190 112.29092 103.34580 1.000 14.76123 304 ASN a C 1
ATOM 1916 O O . ASN B 2 83 ? 102.67349 111.94085 104.50814 1.000 18.72821 304 ASN a O 1
ATOM 1921 N N . ALA B 2 84 ? 102.68964 113.52517 102.90410 1.000 11.52368 305 ALA a N 1
ATOM 1922 C CA . ALA B 2 84 ? 103.11542 114.57848 103.81780 1.000 9.49931 305 ALA a CA 1
ATOM 1923 C C . ALA B 2 84 ? 101.96758 115.04925 104.70214 1.000 10.86346 305 ALA a C 1
ATOM 1924 O O . ALA B 2 84 ? 102.17086 115.34455 105.88538 1.000 14.14079 305 ALA a O 1
ATOM 1926 N N . ILE B 2 85 ? 100.76084 115.13259 104.15065 1.000 10.91025 306 ILE a N 1
ATOM 1927 C CA . ILE B 2 85 ? 99.61452 115.64467 104.89677 1.000 10.39516 306 ILE a CA 1
ATOM 1928 C C . ILE B 2 85 ? 98.91663 114.54150 105.68110 1.000 11.45151 306 ILE a C 1
ATOM 1929 O O . ILE B 2 85 ? 98.58714 114.71600 106.85680 1.000 13.50216 306 ILE a O 1
ATOM 1934 N N . ILE B 2 86 ? 98.68158 113.38848 105.05455 1.000 10.82968 307 ILE a N 1
ATOM 1935 C CA . ILE B 2 86 ? 97.93070 112.30429 105.67130 1.000 10.43057 307 ILE a CA 1
ATOM 1936 C C . ILE B 2 86 ? 98.72429 111.01275 105.53805 1.000 13.36514 307 ILE a C 1
ATOM 1937 O O . ILE B 2 86 ? 99.65483 110.90447 104.73735 1.000 15.88713 307 ILE a O 1
ATOM 1942 N N . SER B 2 87 ? 98.34330 110.02597 106.34479 1.000 13.25894 308 SER a N 1
ATOM 1943 C CA . SER B 2 87 ? 98.99682 108.72467 106.30187 1.000 11.95004 308 SER a CA 1
ATOM 1944 C C . SER B 2 87 ? 98.57126 107.96468 105.05091 1.000 12.19600 308 SER a C 1
ATOM 1945 O O . SER B 2 87 ? 97.37640 107.75589 104.81647 1.000 11.11861 308 SER a O 1
ATOM 1948 N N . ASP B 2 88 ? 99.55460 107.55675 104.24556 1.000 16.24823 309 ASP a N 1
ATOM 1949 C CA . ASP B 2 88 ? 99.27406 106.72334 103.08044 1.000 17.09123 309 ASP a CA 1
ATOM 1950 C C . ASP B 2 88 ? 98.75483 105.35112 103.49069 1.000 16.06567 309 ASP a C 1
ATOM 1951 O O . ASP B 2 88 ? 97.88846 104.78061 102.81495 1.000 15.35347 309 ASP a O 1
ATOM 1956 N N . THR B 2 89 ? 99.28800 104.80077 104.58577 1.000 14.16113 310 THR a N 1
ATOM 1957 C CA . THR B 2 89 ? 98.88879 103.46760 105.02461 1.000 11.90699 310 THR a CA 1
ATOM 1958 C C . THR B 2 89 ? 97.39480 103.39821 105.30874 1.000 10.63247 310 THR a C 1
ATOM 1959 O O . THR B 2 89 ? 96.73305 102.42805 104.92818 1.000 11.76676 310 THR a O 1
ATOM 1963 N N . LEU B 2 90 ? 96.84027 104.42091 105.96344 1.000 10.97360 311 LEU a N 1
ATOM 1964 C CA . LEU B 2 90 ? 95.42855 104.37098 106.33170 1.000 9.23499 311 LEU a CA 1
ATOM 1965 C C . LEU B 2 90 ? 94.53919 104.46707 105.09899 1.000 9.12202 311 LEU a C 1
ATOM 1966 O O . LEU B 2 90 ? 93.54706 103.73719 104.98011 1.000 9.77345 311 LEU a O 1
ATOM 1971 N N . LEU B 2 91 ? 94.89312 105.35010 104.16302 1.000 9.18721 312 LEU a N 1
ATOM 1972 C CA . LEU B 2 91 ? 94.11705 105.49308 102.93650 1.000 7.31626 312 LEU a CA 1
ATOM 1973 C C . LEU B 2 91 ? 94.15768 104.21660 102.10640 1.000 7.03527 312 LEU a C 1
ATOM 1974 O O . LEU B 2 91 ? 93.12809 103.76992 101.58288 1.000 8.59134 312 LEU a O 1
ATOM 1979 N N . MET B 2 92 ? 95.33750 103.60372 101.98711 1.000 6.94739 313 MET a N 1
ATOM 1980 C CA . MET B 2 92 ? 95.44118 102.37714 101.20639 1.000 9.01972 313 MET a CA 1
ATOM 1981 C C . MET B 2 92 ? 94.77078 101.20022 101.90346 1.000 7.60963 313 MET a C 1
ATOM 1982 O O . MET B 2 92 ? 94.20570 100.33108 101.23176 1.000 8.34126 313 MET a O 1
ATOM 1987 N N . ARG B 2 93 ? 94.79593 101.16199 103.23859 1.000 7.91879 314 ARG a N 1
ATOM 1988 C CA . ARG B 2 93 ? 94.04461 100.14132 103.95964 1.000 6.66413 314 ARG a CA 1
ATOM 1989 C C . ARG B 2 93 ? 92.54990 100.30279 103.73129 1.000 6.06810 314 ARG a C 1
ATOM 1990 O O . ARG B 2 93 ? 91.83382 99.31417 103.53649 1.000 7.00018 314 ARG a O 1
ATOM 1998 N N . SER B 2 94 ? 92.06248 101.54552 103.74512 1.000 6.49314 315 SER a N 1
ATOM 1999 C CA . SER B 2 94 ? 90.65245 101.79193 103.46473 1.000 5.55546 315 SER a CA 1
ATOM 2000 C C . SER B 2 94 ? 90.28966 101.33451 102.05800 1.000 5.86016 315 SER a C 1
ATOM 2001 O O . SER B 2 94 ? 89.27265 100.66198 101.85401 1.000 5.91421 315 SER a O 1
ATOM 2004 N N . SER B 2 95 ? 91.12572 101.67811 101.07432 1.000 6.52715 316 SER a N 1
ATOM 2005 C CA . SER B 2 95 ? 90.84794 101.28581 99.69474 1.000 6.19429 316 SER a CA 1
ATOM 2006 C C . SER B 2 95 ? 90.85276 99.76920 99.53410 1.000 6.94093 316 SER a C 1
ATOM 2007 O O . SER B 2 95 ? 89.97439 99.20246 98.87001 1.000 8.06071 316 SER a O 1
ATOM 2010 N N . LEU B 2 96 ? 91.82690 99.09263 100.14606 1.000 6.69482 317 LEU a N 1
ATOM 2011 C CA . LEU B 2 96 ? 91.91504 97.64229 100.02209 1.000 6.56878 317 LEU a CA 1
ATOM 2012 C C . LEU B 2 96 ? 90.73181 96.96010 100.69799 1.000 7.06074 317 LEU a C 1
ATOM 2013 O O . LEU B 2 96 ? 90.13141 96.03871 100.13284 1.000 8.11596 317 LEU a O 1
ATOM 2018 N N . LYS B 2 97 ? 90.39082 97.38611 101.91810 1.000 5.81935 318 LYS a N 1
ATOM 2019 C CA . LYS B 2 97 ? 89.23772 96.81153 102.60263 1.000 5.55956 318 LYS a CA 1
ATOM 2020 C C . LYS B 2 97 ? 87.95222 97.05807 101.82286 1.000 6.21681 318 LYS a C 1
ATOM 2021 O O . LYS B 2 97 ? 87.06672 96.19589 101.78618 1.000 7.10890 318 LYS a O 1
ATOM 2027 N N . ARG B 2 98 ? 87.82522 98.23312 101.19909 1.000 5.86967 319 ARG a N 1
ATOM 2028 C CA . ARG B 2 98 ? 86.65179 98.50587 100.37675 1.000 5.19813 319 ARG a CA 1
ATOM 2029 C C . ARG B 2 98 ? 86.58868 97.56640 99.18070 1.000 6.93128 319 ARG a C 1
ATOM 2030 O O . ARG B 2 98 ? 85.51938 97.04218 98.84773 1.000 6.13858 319 ARG a O 1
ATOM 2038 N N . LEU B 2 99 ? 87.72757 97.34051 98.52131 1.000 8.85853 320 LEU a N 1
ATOM 2039 C CA . LEU B 2 99 ? 87.74686 96.45905 97.35965 1.000 6.45309 320 LEU a CA 1
ATOM 2040 C C . LEU B 2 99 ? 87.56601 94.99264 97.73173 1.000 6.63318 320 LEU a C 1
ATOM 2041 O O . LEU B 2 99 ? 87.12536 94.20420 96.88902 1.000 8.15494 320 LEU a O 1
ATOM 2046 N N . MET B 2 100 ? 87.89208 94.60973 98.96499 1.000 7.54520 321 MET a N 1
ATOM 2047 C CA . MET B 2 100 ? 87.73678 93.23161 99.41209 1.000 6.05225 321 MET a CA 1
ATOM 2048 C C . MET B 2 100 ? 86.37606 92.94550 100.03345 1.000 7.14309 321 MET a C 1
ATOM 2049 O O . MET B 2 100 ? 86.07126 91.77878 100.30231 1.000 10.30177 321 MET a O 1
ATOM 2054 N N . GLY B 2 101 ? 85.55507 93.96820 100.26679 1.000 7.89474 322 GLY a N 1
ATOM 2055 C CA . GLY B 2 101 ? 84.28404 93.79570 100.93378 1.000 6.29392 322 GLY a CA 1
ATOM 2056 C C . GLY B 2 101 ? 84.33947 93.87936 102.44325 1.000 7.76538 322 GLY a C 1
ATOM 2057 O O . GLY B 2 101 ? 83.28292 93.86102 103.08768 1.000 11.89034 322 GLY a O 1
ATOM 2058 N N . ILE B 2 102 ? 85.52920 93.96283 103.02378 1.000 7.42566 323 ILE a N 1
ATOM 2059 C CA . ILE B 2 102 ? 85.66643 94.13089 104.47541 1.000 7.79306 323 ILE a CA 1
ATOM 2060 C C . ILE B 2 102 ? 85.13066 95.50161 104.87021 1.000 9.57626 323 ILE a C 1
ATOM 2061 O O . ILE B 2 102 ? 85.35039 96.47917 104.13175 1.000 10.56649 323 ILE a O 1
ATOM 2066 N N . PRO B 2 103 ? 84.39678 95.62306 105.97687 1.000 11.47048 324 PRO a N 1
ATOM 2067 C CA . PRO B 2 103 ? 84.04709 96.95314 106.49328 1.000 8.39250 324 PRO a CA 1
ATOM 2068 C C . PRO B 2 103 ? 85.26406 97.86269 106.58221 1.000 6.18471 324 PRO a C 1
ATOM 2069 O O . PRO B 2 103 ? 86.27693 97.52239 107.19721 1.000 6.95844 324 PRO a O 1
ATOM 2073 N N . TYR B 2 104 ? 85.15568 99.03201 105.95816 1.000 5.76720 325 TYR a N 1
ATOM 2074 C CA . TYR B 2 104 ? 86.25890 99.97175 105.84604 1.000 5.31873 325 TYR a CA 1
ATOM 2075 C C . TYR B 2 104 ? 85.82900 101.34334 106.34355 1.000 4.64736 325 TYR a C 1
ATOM 2076 O O . TYR B 2 104 ? 84.63919 101.63137 106.49335 1.000 4.71273 325 TYR a O 1
ATOM 2085 N N . CYS B 2 105 ? 86.82113 102.19048 106.59923 1.000 4.23413 326 CYS a N 1
ATOM 2086 C CA . CYS B 2 105 ? 86.57846 103.56103 107.02562 1.000 3.98335 326 CYS a CA 1
ATOM 2087 C C . CYS B 2 105 ? 86.55575 104.46304 105.79866 1.000 4.35246 326 CYS a C 1
ATOM 2088 O O . CYS B 2 105 ? 87.56354 104.58323 105.09367 1.000 3.71343 326 CYS a O 1
ATOM 2091 N N . ASN B 2 106 ? 85.41298 105.09571 105.54325 1.000 3.80844 327 ASN a N 1
ATOM 2092 C CA . ASN B 2 106 ? 85.28101 106.00731 104.41652 1.000 3.99896 327 ASN a CA 1
ATOM 2093 C C . ASN B 2 106 ? 85.50306 107.46742 104.81188 1.000 2.55580 327 ASN a C 1
ATOM 2094 O O . ASN B 2 106 ? 85.26017 108.36318 103.99692 1.000 3.60376 327 ASN a O 1
ATOM 2099 N N . TYR B 2 107 ? 85.91573 107.71563 106.06126 1.000 3.80047 328 TYR a N 1
ATOM 2100 C CA . TYR B 2 107 ? 86.32172 109.02430 106.57966 1.000 3.07298 328 TYR a CA 1
ATOM 2101 C C . TYR B 2 107 ? 85.16810 109.99059 106.82804 1.000 3.36255 328 TYR a C 1
ATOM 2102 O O . TYR B 2 107 ? 85.39604 111.19947 106.93455 1.000 1.43280 328 TYR a O 1
ATOM 2111 N N . THR B 2 108 ? 83.92950 109.51253 106.92577 1.000 4.08478 329 THR a N 1
ATOM 2112 C CA . THR B 2 108 ? 82.79338 110.41998 107.04772 1.000 3.96535 329 THR a CA 1
ATOM 2113 C C . THR B 2 108 ? 82.25917 110.52352 108.47346 1.000 5.21403 329 THR a C 1
ATOM 2114 O O . THR B 2 108 ? 82.12822 111.63021 109.00384 1.000 3.91552 329 THR a O 1
ATOM 2118 N N . LYS B 2 109 ? 81.94943 109.39633 109.10748 1.000 6.15329 330 LYS a N 1
ATOM 2119 C CA . LYS B 2 109 ? 81.31780 109.36826 110.42152 1.000 5.86771 330 LYS a CA 1
ATOM 2120 C C . LYS B 2 109 ? 82.31947 108.91250 111.47481 1.000 7.37139 330 LYS a C 1
ATOM 2121 O O . LYS B 2 109 ? 83.02372 107.91764 111.27412 1.000 9.31587 330 LYS a O 1
ATOM 2127 N N . PHE B 2 110 ? 82.38630 109.64014 112.59090 1.000 7.53643 331 PHE a N 1
ATOM 2128 C CA . PHE B 2 110 ? 83.34068 109.35120 113.65725 1.000 6.94627 331 PHE a CA 1
ATOM 2129 C C . PHE B 2 110 ? 82.61053 109.26876 114.99115 1.000 10.35623 331 PHE a C 1
ATOM 2130 O O . PHE B 2 110 ? 81.98178 110.24235 115.41804 1.000 15.39280 331 PHE a O 1
ATOM 2138 N N . TRP B 2 111 ? 82.69226 108.10820 115.64074 1.000 12.27304 332 TRP a N 1
ATOM 2139 C CA . TRP B 2 111 ? 82.05521 107.85893 116.93047 1.000 11.30673 332 TRP a CA 1
ATOM 2140 C C . TRP B 2 111 ? 83.05865 108.01185 118.06949 1.000 12.94320 332 TRP a C 1
ATOM 2141 O O . TRP B 2 111 ? 84.18754 107.51897 117.97698 1.000 15.38267 332 TRP a O 1
ATOM 2152 N N . TYR B 2 112 ? 82.65317 108.70889 119.13236 1.000 17.56279 333 TYR a N 1
ATOM 2153 C CA . TYR B 2 112 ? 83.49142 108.88300 120.31274 1.000 14.99030 333 TYR a CA 1
ATOM 2154 C C . TYR B 2 112 ? 82.64464 108.71477 121.56749 1.000 17.67292 333 TYR a C 1
ATOM 2155 O O . TYR B 2 112 ? 81.52224 109.22244 121.64086 1.000 20.91407 333 TYR a O 1
ATOM 2164 N N . LEU B 2 113 ? 83.18312 107.98687 122.54569 1.000 17.95483 334 LEU a N 1
ATOM 2165 C CA . LEU B 2 113 ? 82.47221 107.70155 123.79033 1.000 18.54000 334 LEU a CA 1
ATOM 2166 C C . LEU B 2 113 ? 82.62380 108.87610 124.75107 1.000 21.64225 334 LEU a C 1
ATOM 2167 O O . LEU B 2 113 ? 83.72371 109.15095 125.24013 1.000 26.61451 334 LEU a O 1
ATOM 2172 N N . ASN B 2 114 ? 81.51786 109.56706 125.02242 1.000 23.69281 335 ASN a N 1
ATOM 2173 C CA . ASN B 2 114 ? 81.47035 110.66401 125.98536 1.000 30.05093 335 ASN a CA 1
ATOM 2174 C C . ASN B 2 114 ? 80.94045 110.14580 127.31956 1.000 35.80161 335 ASN a C 1
ATOM 2175 O O . ASN B 2 114 ? 79.76095 109.79600 127.43080 1.000 41.60304 335 ASN a O 1
ATOM 2180 N N . HIS B 2 115 ? 81.80811 110.09697 128.32921 1.000 38.19751 336 HIS a N 1
ATOM 2181 C CA . HIS B 2 115 ? 81.37787 109.72684 129.67361 1.000 45.62746 336 HIS a CA 1
ATOM 2182 C C . HIS B 2 115 ? 80.60732 110.87982 130.30750 1.000 49.54855 336 HIS a C 1
ATOM 2183 O O . HIS B 2 115 ? 81.16267 111.96071 130.52945 1.000 49.88006 336 HIS a O 1
ATOM 2190 N N . THR B 2 116 ? 79.32338 110.64763 130.58948 1.000 54.83373 337 THR a N 1
ATOM 2191 C CA . THR B 2 116 ? 78.45913 111.71086 131.09508 1.000 60.28062 337 THR a CA 1
ATOM 2192 C C . THR B 2 116 ? 78.92334 112.21623 132.45762 1.000 62.63941 337 THR a C 1
ATOM 2193 O O . THR B 2 116 ? 79.04233 113.42758 132.67488 1.000 60.53851 337 THR a O 1
ATOM 2197 N N . LYS B 2 117 ? 79.19051 111.30116 133.39149 1.000 65.79135 338 LYS a N 1
ATOM 2198 C CA . LYS B 2 117 ? 79.51126 111.70567 134.75785 1.000 63.90626 338 LYS a CA 1
ATOM 2199 C C . LYS B 2 117 ? 80.94006 112.22624 134.87573 1.000 61.48459 338 LYS a C 1
ATOM 2200 O O . LYS B 2 117 ? 81.16286 113.36710 135.29508 1.000 61.37411 338 LYS a O 1
ATOM 2206 N N . LEU B 2 118 ? 81.92405 111.39859 134.51552 1.000 63.76470 339 LEU a N 1
ATOM 2207 C CA . LEU B 2 118 ? 83.31711 111.79764 134.68966 1.000 62.51223 339 LEU a CA 1
ATOM 2208 C C . LEU B 2 118 ? 83.69590 112.94083 133.75766 1.000 60.01566 339 LEU a C 1
ATOM 2209 O O . LEU B 2 118 ? 84.58098 113.73933 134.08497 1.000 55.85457 339 LEU a O 1
ATOM 2214 N N . GLY B 2 119 ? 83.04361 113.03433 132.60048 1.000 59.96670 340 GLY a N 1
ATOM 2215 C CA . GLY B 2 119 ? 83.24335 114.12487 131.67696 1.000 56.21046 340 GLY a CA 1
ATOM 2216 C C . GLY B 2 119 ? 84.30087 113.88013 130.62291 1.000 53.37111 340 GLY a C 1
ATOM 2217 O O . GLY B 2 119 ? 84.34782 114.61555 129.63051 1.000 53.60353 340 GLY a O 1
ATOM 2218 N N . ILE B 2 120 ? 85.15098 112.86936 130.80821 1.000 49.43944 341 ILE a N 1
ATOM 2219 C CA . ILE B 2 120 ? 86.15599 112.54606 129.80636 1.000 48.41120 341 ILE a CA 1
ATOM 2220 C C . ILE B 2 120 ? 85.48303 111.94134 128.57806 1.000 44.00087 341 ILE a C 1
ATOM 2221 O O . ILE B 2 120 ? 84.41676 111.31680 128.66328 1.000 44.79717 341 ILE a O 1
ATOM 2226 N N . HIS B 2 121 ? 86.10333 112.14211 127.41900 1.000 35.50638 342 HIS a N 1
ATOM 2227 C CA . HIS B 2 121 ? 85.65732 111.54186 126.17255 1.000 27.60624 342 HIS a CA 1
ATOM 2228 C C . HIS B 2 121 ? 86.84890 110.87986 125.49502 1.000 29.92733 342 HIS a C 1
ATOM 2229 O O . HIS B 2 121 ? 88.00520 111.13676 125.83897 1.000 37.29604 342 HIS a O 1
ATOM 2236 N N . SER B 2 122 ? 86.55756 110.02184 124.52495 1.000 23.88064 343 SER a N 1
ATOM 2237 C CA . SER B 2 122 ? 87.58922 109.33000 123.76817 1.000 19.37285 343 SER a CA 1
ATOM 2238 C C . SER B 2 122 ? 87.80775 109.98560 122.41113 1.000 19.47074 343 SER a C 1
ATOM 2239 O O . SER B 2 122 ? 86.93377 110.66783 121.87156 1.000 19.86656 343 SER a O 1
ATOM 2242 N N . LEU B 2 123 ? 89.00898 109.78856 121.88043 1.000 18.61224 344 LEU a N 1
ATOM 2243 C CA . LEU B 2 123 ? 89.33453 110.28788 120.55402 1.000 16.04648 344 LEU a CA 1
ATOM 2244 C C . LEU B 2 123 ? 88.41199 109.64305 119.52394 1.000 18.95207 344 LEU a C 1
ATOM 2245 O O . LEU B 2 123 ? 88.30907 108.40915 119.47965 1.000 22.13589 344 LEU a O 1
ATOM 2250 N N . PRO B 2 124 ? 87.71487 110.42917 118.70493 1.000 15.47857 345 PRO a N 1
ATOM 2251 C CA . PRO B 2 124 ? 86.74049 109.85331 117.76780 1.000 10.97697 345 PRO a CA 1
ATOM 2252 C C . PRO B 2 124 ? 87.37313 108.84337 116.82046 1.000 13.40094 345 PRO a C 1
ATOM 2253 O O . PRO B 2 124 ? 88.39334 109.11310 116.18353 1.000 15.33717 345 PRO a O 1
ATOM 2257 N N . ARG B 2 125 ? 86.75356 107.67145 116.73617 1.000 11.98524 346 ARG a N 1
ATOM 2258 C CA . ARG B 2 125 ? 87.17085 106.61044 115.83376 1.000 11.16240 346 ARG a CA 1
ATOM 2259 C C . ARG B 2 125 ? 86.20712 106.53838 114.65647 1.000 12.70957 346 ARG a C 1
ATOM 2260 O O . ARG B 2 125 ? 85.07962 107.03067 114.71907 1.000 12.14294 346 ARG a O 1
ATOM 2268 N N . CYS B 2 126 ? 86.65564 105.89673 113.58161 1.000 12.30834 347 CYS a N 1
ATOM 2269 C CA . CYS B 2 126 ? 85.88541 105.88156 112.34581 1.000 9.88427 347 CYS a CA 1
ATOM 2270 C C . CYS B 2 126 ? 84.72519 104.89938 112.44423 1.000 10.82144 347 CYS a C 1
ATOM 2271 O O . CYS B 2 126 ? 84.88992 103.76788 112.91027 1.000 14.52068 347 CYS a O 1
ATOM 2274 N N . TRP B 2 127 ? 83.55070 105.34322 112.00331 1.000 8.59334 348 TRP a N 1
ATOM 2275 C CA . TRP B 2 127 ? 82.36264 104.49916 111.90329 1.000 9.91587 348 TRP a CA 1
ATOM 2276 C C . TRP B 2 127 ? 82.48000 103.66877 110.62979 1.000 9.68429 348 TRP a C 1
ATOM 2277 O O . TRP B 2 127 ? 82.19473 104.15608 109.53426 1.000 12.47773 348 TRP a O 1
ATOM 2288 N N . LEU B 2 128 ? 82.91708 102.41750 110.76201 1.000 8.36993 349 LEU a N 1
ATOM 2289 C CA . LEU B 2 128 ? 83.16463 101.58479 109.59033 1.000 7.55111 349 LEU a CA 1
ATOM 2290 C C . LEU B 2 128 ? 81.89074 101.39219 108.77348 1.000 9.49125 349 LEU a C 1
ATOM 2291 O O . LEU B 2 128 ? 80.79944 101.21872 109.32169 1.000 12.12614 349 LEU a O 1
ATOM 2296 N N . VAL B 2 129 ? 82.03687 101.43721 107.45057 1.000 10.18772 350 VAL a N 1
ATOM 2297 C CA . VAL B 2 129 ? 80.92728 101.29902 106.51314 1.000 10.93813 350 VAL a CA 1
ATOM 2298 C C . VAL B 2 129 ? 81.14157 100.03384 105.69001 1.000 13.08919 350 VAL a C 1
ATOM 2299 O O . VAL B 2 129 ? 82.25088 99.77975 105.20581 1.000 14.05480 350 VAL a O 1
ATOM 2303 N N . SER B 2 130 ? 80.09493 99.21720 105.57585 1.000 14.05903 351 SER a N 1
ATOM 2304 C CA . SER B 2 130 ? 80.12857 98.01798 104.74997 1.000 16.20781 351 SER a CA 1
ATOM 2305 C C . SER B 2 130 ? 78.87263 97.91805 103.89585 1.000 19.53386 351 SER a C 1
ATOM 2306 O O . SER B 2 130 ? 77.76629 98.19671 104.36759 1.000 20.39884 351 SER a O 1
ATOM 2309 N N . ASN B 2 131 ? 79.05800 97.51658 102.63576 1.000 21.93612 352 ASN a N 1
ATOM 2310 C CA . ASN B 2 131 ? 77.96336 97.29009 101.68788 1.000 26.24191 352 ASN a CA 1
ATOM 2311 C C . ASN B 2 131 ? 77.13100 98.54936 101.45286 1.000 25.00251 352 ASN a C 1
ATOM 2312 O O . ASN B 2 131 ? 75.91960 98.47677 101.23317 1.000 31.50040 352 ASN a O 1
ATOM 2317 N N . GLY B 2 132 ? 77.76521 99.71765 101.50368 1.000 19.31562 353 GLY a N 1
ATOM 2318 C CA . GLY B 2 132 ? 77.06938 100.96100 101.25485 1.000 18.83060 353 GLY a CA 1
ATOM 2319 C C . GLY B 2 132 ? 76.23332 101.47614 102.40395 1.000 18.21330 353 GLY a C 1
ATOM 2320 O O . GLY B 2 132 ? 75.54298 102.48987 102.23789 1.000 15.28235 353 GLY a O 1
ATOM 2321 N N . SER B 2 133 ? 76.26887 100.81887 103.55927 1.000 18.93337 354 SER a N 1
ATOM 2322 C CA . SER B 2 133 ? 75.52339 101.24597 104.73270 1.000 16.76811 354 SER a CA 1
ATOM 2323 C C . SER B 2 133 ? 76.45588 101.25994 105.93203 1.000 13.11671 354 SER a C 1
ATOM 2324 O O . SER B 2 133 ? 77.33324 100.40048 106.05559 1.000 15.72630 354 SER a O 1
ATOM 2327 N N . TYR B 2 134 ? 76.26577 102.24068 106.80993 1.000 12.79027 355 TYR a N 1
ATOM 2328 C CA . TYR B 2 134 ? 77.03991 102.29153 108.04078 1.000 12.38131 355 TYR a CA 1
ATOM 2329 C C . TYR B 2 134 ? 76.79063 101.04694 108.88446 1.000 17.74440 355 TYR a C 1
ATOM 2330 O O . TYR B 2 134 ? 75.65781 100.57050 108.99834 1.000 21.87642 355 TYR a O 1
ATOM 2339 N N . LEU B 2 135 ? 77.86387 100.51219 109.46606 1.000 17.60114 356 LEU a N 1
ATOM 2340 C CA . LEU B 2 135 ? 77.74426 99.34518 110.33056 1.000 16.79793 356 LEU a CA 1
ATOM 2341 C C . LEU B 2 135 ? 76.84400 99.65086 111.52015 1.000 24.32993 356 LEU a C 1
ATOM 2342 O O . LEU B 2 135 ? 76.85502 100.76079 112.05912 1.000 27.78468 356 LEU a O 1
ATOM 2347 N N . ASN B 2 136 ? 76.05915 98.65965 111.93025 1.000 31.63316 357 ASN a N 1
ATOM 2348 C CA . ASN B 2 136 ? 75.24931 98.81553 113.12788 1.000 37.11802 357 ASN a CA 1
ATOM 2349 C C . ASN B 2 136 ? 76.12834 98.79837 114.37450 1.000 36.51647 357 ASN a C 1
ATOM 2350 O O . ASN B 2 136 ? 77.18814 98.16687 114.40638 1.000 40.69459 357 ASN a O 1
ATOM 2355 N N . GLU B 2 137 ? 75.68251 99.52955 115.40153 1.000 37.42683 358 GLU a N 1
ATOM 2356 C CA . GLU B 2 137 ? 76.38278 99.55710 116.68427 1.000 35.97006 358 GLU a CA 1
ATOM 2357 C C . GLU B 2 137 ? 76.68850 98.16139 117.21561 1.000 39.68557 358 GLU a C 1
ATOM 2358 O O . GLU B 2 137 ? 77.71718 97.95730 117.87015 1.000 38.66023 358 GLU a O 1
ATOM 2364 N N . THR B 2 138 ? 75.81245 97.19143 116.94697 1.000 42.18594 359 THR a N 1
ATOM 2365 C CA . THR B 2 138 ? 75.98923 95.83126 117.44288 1.000 39.38443 359 THR a CA 1
ATOM 2366 C C . THR B 2 138 ? 77.15393 95.09800 116.78976 1.000 38.10031 359 THR a C 1
ATOM 2367 O O . THR B 2 138 ? 77.53567 94.02933 117.27828 1.000 37.67045 359 THR a O 1
ATOM 2371 N N . LYS B 2 139 ? 77.72651 95.63277 115.71164 1.000 34.96743 360 LYS a N 1
ATOM 2372 C CA . LYS B 2 139 ? 78.79055 94.94821 114.99089 1.000 33.83791 360 LYS a CA 1
ATOM 2373 C C . LYS B 2 139 ? 80.17805 95.49173 115.30386 1.000 36.06373 360 LYS a C 1
ATOM 2374 O O . LYS B 2 139 ? 81.16699 94.92902 114.82238 1.000 37.45362 360 LYS a O 1
ATOM 2380 N N . PHE B 2 140 ? 80.27858 96.56606 116.09089 1.000 33.54232 361 PHE a N 1
ATOM 2381 C CA . PHE B 2 140 ? 81.55949 97.02732 116.61489 1.000 31.92766 361 PHE a CA 1
ATOM 2382 C C . PHE B 2 140 ? 81.49636 97.31106 118.11319 1.000 34.96596 361 PHE a C 1
ATOM 2383 O O . PHE B 2 140 ? 82.37397 97.99828 118.64361 1.000 38.94239 361 PHE a O 1
ATOM 2391 N N . THR B 2 141 ? 80.48149 96.78966 118.80921 1.000 36.37051 362 THR a N 1
ATOM 2392 C CA . THR B 2 141 ? 80.35809 97.02703 120.24443 1.000 38.15895 362 THR a CA 1
ATOM 2393 C C . THR B 2 141 ? 81.53559 96.46079 121.02814 1.000 37.13743 362 THR a C 1
ATOM 2394 O O . THR B 2 141 ? 81.81361 96.93296 122.13740 1.000 38.27671 362 THR a O 1
ATOM 2398 N N . HIS B 2 142 ? 82.24441 95.47637 120.47184 1.000 38.04673 363 HIS a N 1
ATOM 2399 C CA . HIS B 2 142 ? 83.49414 95.03833 121.08191 1.000 44.58186 363 HIS a CA 1
ATOM 2400 C C . HIS B 2 142 ? 84.52266 96.16042 121.06207 1.000 43.54151 363 HIS a C 1
ATOM 2401 O O . HIS B 2 142 ? 85.24839 96.36818 122.04209 1.000 44.22221 363 HIS a O 1
ATOM 2408 N N . ASP B 2 143 ? 84.58392 96.90876 119.95768 1.000 42.25289 364 ASP a N 1
ATOM 2409 C CA . ASP B 2 143 ? 85.45761 98.07527 119.90026 1.000 38.74529 364 ASP a CA 1
ATOM 2410 C C . ASP B 2 143 ? 85.02702 99.13500 120.90605 1.000 37.34514 364 ASP a C 1
ATOM 2411 O O . ASP B 2 143 ? 85.87117 99.80556 121.50611 1.000 43.06676 364 ASP a O 1
ATOM 2416 N N . MET B 2 144 ? 83.71709 99.30530 121.10233 1.000 32.27996 365 MET a N 1
ATOM 2417 C CA . MET B 2 144 ? 83.23937 100.27366 122.08648 1.000 29.90730 365 MET a CA 1
ATOM 2418 C C . MET B 2 144 ? 83.64277 99.87677 123.50389 1.000 39.37032 365 MET a C 1
ATOM 2419 O O . MET B 2 144 ? 84.07016 100.72499 124.29781 1.000 44.25125 365 MET a O 1
ATOM 2424 N N . GLU B 2 145 ? 83.51701 98.59054 123.84151 1.000 44.21115 366 GLU a N 1
ATOM 2425 C CA . GLU B 2 145 ? 83.94384 98.13228 125.16172 1.000 43.66057 366 GLU a CA 1
ATOM 2426 C C . GLU B 2 145 ? 85.45194 98.27951 125.33428 1.000 41.43712 366 GLU a C 1
ATOM 2427 O O . GLU B 2 145 ? 85.92929 98.69577 126.40238 1.000 48.01989 366 GLU a O 1
ATOM 2433 N N . ASP B 2 146 ? 86.21607 97.94669 124.28935 1.000 39.56799 367 ASP a N 1
ATOM 2434 C CA . ASP B 2 146 ? 87.66028 98.13807 124.33560 1.000 40.31562 367 ASP a CA 1
ATOM 2435 C C . ASP B 2 146 ? 88.00925 99.60511 124.53189 1.000 39.74736 367 ASP a C 1
ATOM 2436 O O . ASP B 2 146 ? 88.94027 99.93225 125.27115 1.000 40.86369 367 ASP a O 1
ATOM 2441 N N . GLU B 2 147 ? 87.25783 100.50542 123.89503 1.000 39.41356 368 GLU a N 1
ATOM 2442 C CA . GLU B 2 147 ? 87.53863 101.92909 124.02687 1.000 35.74750 368 GLU a CA 1
ATOM 2443 C C . GLU B 2 147 ? 87.14828 102.45679 125.39923 1.000 38.46594 368 GLU a C 1
ATOM 2444 O O . GLU B 2 147 ? 87.79135 103.37604 125.90588 1.000 45.57767 368 GLU a O 1
ATOM 2450 N N . ALA B 2 148 ? 86.12667 101.87778 126.03018 1.000 38.19196 369 ALA a N 1
ATOM 2451 C CA . ALA B 2 148 ? 85.78945 102.28114 127.39461 1.000 42.66872 369 ALA a CA 1
ATOM 2452 C C . ALA B 2 148 ? 86.86737 101.84016 128.38260 1.000 49.59595 369 ALA a C 1
ATOM 2453 O O . ALA B 2 148 ? 87.31291 102.62547 129.23848 1.000 49.45866 369 ALA a O 1
ATOM 2455 N N . ASP B 2 149 ? 87.30598 100.58248 128.27266 1.000 50.52032 370 ASP a N 1
ATOM 2456 C CA . ASP B 2 149 ? 88.40710 100.11872 129.11229 1.000 51.82841 370 ASP a CA 1
ATOM 2457 C C . ASP B 2 149 ? 89.67039 100.93008 128.85111 1.000 53.99997 370 ASP a C 1
ATOM 2458 O O . ASP B 2 149 ? 90.40593 101.27508 129.78676 1.000 60.95533 370 ASP a O 1
ATOM 2463 N N . LYS B 2 150 ? 89.92942 101.25086 127.58131 1.000 51.66837 371 LYS a N 1
ATOM 2464 C CA . LYS B 2 150 ? 91.05617 102.10220 127.22900 1.000 50.72679 371 LYS a CA 1
ATOM 2465 C C . LYS B 2 150 ? 90.91272 103.48440 127.84395 1.000 54.59689 371 LYS a C 1
ATOM 2466 O O . LYS B 2 150 ? 91.90089 104.07620 128.27625 1.000 58.00260 371 LYS a O 1
ATOM 2472 N N . LEU B 2 151 ? 89.69222 104.01997 127.88588 1.000 53.53523 372 LEU a N 1
ATOM 2473 C CA . LEU B 2 151 ? 89.48618 105.33424 128.48102 1.000 51.37636 372 LEU a CA 1
ATOM 2474 C C . LEU B 2 151 ? 89.85286 105.32537 129.95551 1.000 50.85063 372 LEU a C 1
ATOM 2475 O O . LEU B 2 151 ? 90.57691 106.20568 130.42712 1.000 58.19085 372 LEU a O 1
ATOM 2480 N N . LEU B 2 152 ? 89.39088 104.31540 130.69472 1.000 54.37833 373 LEU a N 1
ATOM 2481 C CA . LEU B 2 152 ? 89.73540 104.24772 132.11741 1.000 61.08258 373 LEU a CA 1
ATOM 2482 C C . LEU B 2 152 ? 91.24264 104.07778 132.31798 1.000 62.80156 373 LEU a C 1
ATOM 2483 O O . LEU B 2 152 ? 91.88276 104.83530 133.07301 1.000 58.81815 373 LEU a O 1
ATOM 2488 N N . THR B 2 153 ? 91.83130 103.09570 131.62654 1.000 64.46826 374 THR a N 1
ATOM 2489 C CA . THR B 2 153 ? 93.25117 102.81174 131.80360 1.000 60.16190 374 THR a CA 1
ATOM 2490 C C . THR B 2 153 ? 94.11222 103.99631 131.38612 1.000 64.99605 374 THR a C 1
ATOM 2491 O O . THR B 2 153 ? 95.07577 104.34149 132.07673 1.000 69.34163 374 THR a O 1
ATOM 2495 N N . GLU B 2 154 ? 93.77926 104.63780 130.26377 1.000 65.04776 375 GLU a N 1
ATOM 2496 C CA . GLU B 2 154 ? 94.56867 105.75968 129.77944 1.000 65.84121 375 GLU a CA 1
ATOM 2497 C C . GLU B 2 154 ? 94.33164 107.01155 130.60763 1.000 67.61085 375 GLU a C 1
ATOM 2498 O O . GLU B 2 154 ? 95.22628 107.84966 130.70714 1.000 71.95492 375 GLU a O 1
ATOM 2504 N N . MET B 2 155 ? 93.15378 107.15603 131.21941 1.000 64.35330 376 MET a N 1
ATOM 2505 C CA . MET B 2 155 ? 92.95631 108.23018 132.18423 1.000 67.72166 376 MET a CA 1
ATOM 2506 C C . MET B 2 155 ? 93.94604 108.09632 133.33010 1.000 74.41532 376 MET a C 1
ATOM 2507 O O . MET B 2 155 ? 94.66042 109.05003 133.67347 1.000 82.01032 376 MET a O 1
ATOM 2512 N N . LEU B 2 156 ? 94.02887 106.89706 133.91182 1.000 72.58932 377 LEU a N 1
ATOM 2513 C CA . LEU B 2 156 ? 94.92972 106.72421 135.04968 1.000 73.19605 377 LEU a CA 1
ATOM 2514 C C . LEU B 2 156 ? 96.39140 106.80938 134.61228 1.000 72.86316 377 LEU a C 1
ATOM 2515 O O . LEU B 2 156 ? 97.22904 107.39282 135.31623 1.000 69.81114 377 LEU a O 1
ATOM 2520 N N . LYS B 2 157 ? 96.70553 106.26781 133.43234 1.000 75.24294 378 LYS a N 1
ATOM 2521 C CA . LYS B 2 157 ? 98.05911 106.35380 132.89355 1.000 75.94371 378 LYS a CA 1
ATOM 2522 C C . LYS B 2 157 ? 98.47174 107.79598 132.62395 1.000 80.15098 378 LYS a C 1
ATOM 2523 O O . LYS B 2 157 ? 99.60632 108.18268 132.91413 1.000 84.11093 378 LYS a O 1
ATOM 2529 N N . LYS B 2 158 ? 97.57806 108.59882 132.04082 1.000 77.39795 379 LYS a N 1
ATOM 2530 C CA . LYS B 2 158 ? 97.88283 110.00085 131.78169 1.000 77.18472 379 LYS a CA 1
ATOM 2531 C C . LYS B 2 158 ? 98.05292 110.77901 133.07818 1.000 76.15873 379 LYS a C 1
ATOM 2532 O O . LYS B 2 158 ? 98.91412 111.66289 133.16735 1.000 79.01566 379 LYS a O 1
ATOM 2538 N N . GLU B 2 159 ? 97.23746 110.47619 134.09273 1.000 72.00972 380 GLU a N 1
ATOM 2539 C CA . GLU B 2 159 ? 97.42920 111.12837 135.38412 1.000 78.16934 380 GLU a CA 1
ATOM 2540 C C . GLU B 2 159 ? 98.79908 110.79365 135.96357 1.000 85.02307 380 GLU a C 1
ATOM 2541 O O . GLU B 2 159 ? 99.50325 111.67739 136.47541 1.000 91.53021 380 GLU a O 1
ATOM 2547 N N . TYR B 2 160 ? 99.21984 109.53087 135.83629 1.000 85.99167 381 TYR a N 1
ATOM 2548 C CA . TYR B 2 160 ? 100.54589 109.15103 136.31503 1.000 80.61807 381 TYR a CA 1
ATOM 2549 C C . TYR B 2 160 ? 101.63968 109.83067 135.50149 1.000 81.07795 381 TYR a C 1
ATOM 2550 O O . TYR B 2 160 ? 102.65466 110.26668 136.05660 1.000 81.83242 381 TYR a O 1
ATOM 2559 N N . VAL B 2 161 ? 101.44971 109.92230 134.18416 1.000 80.41756 382 VAL a N 1
ATOM 2560 C CA . VAL B 2 161 ? 102.43666 110.55712 133.31685 1.000 80.06125 382 VAL a CA 1
ATOM 2561 C C . VAL B 2 161 ? 102.61441 112.02005 133.69597 1.000 82.55452 382 VAL a C 1
ATOM 2562 O O . VAL B 2 161 ? 103.74050 112.52117 133.77960 1.000 83.24913 382 VAL a O 1
ATOM 2566 N N . ARG B 2 162 ? 101.50853 112.72449 133.94990 1.000 86.44912 383 ARG a N 1
ATOM 2567 C CA . ARG B 2 162 ? 101.60824 114.13849 134.29955 1.000 86.65759 383 ARG a CA 1
ATOM 2568 C C . ARG B 2 162 ? 102.23441 114.32769 135.67608 1.000 83.16036 383 ARG a C 1
ATOM 2569 O O . ARG B 2 162 ? 103.05270 115.23965 135.87331 1.000 85.62712 383 ARG a O 1
ATOM 2577 N N . ARG B 2 163 ? 101.88570 113.46371 136.63645 1.000 83.25416 384 ARG a N 1
ATOM 2578 C CA . ARG B 2 163 ? 102.52784 113.54855 137.94413 1.000 87.66261 384 ARG a CA 1
ATOM 2579 C C . ARG B 2 163 ? 104.02924 113.31787 137.83308 1.000 87.26552 384 ARG a C 1
ATOM 2580 O O . ARG B 2 163 ? 104.82012 114.04705 138.43942 1.000 85.59002 384 ARG a O 1
ATOM 2588 N N . GLN B 2 164 ? 104.44415 112.32142 137.04709 1.000 90.78898 385 GLN a N 1
ATOM 2589 C CA . GLN B 2 164 ? 105.87169 112.08826 136.85253 1.000 87.57546 385 GLN a CA 1
ATOM 2590 C C . GLN B 2 164 ? 106.52510 113.27941 136.16509 1.000 87.15536 385 GLN a C 1
ATOM 2591 O O . GLN B 2 164 ? 107.65583 113.65649 136.49397 1.000 85.70376 385 GLN a O 1
ATOM 2597 N N . GLU B 2 165 ? 105.82444 113.87654 135.19891 1.000 88.06273 386 GLU a N 1
ATOM 2598 C CA . GLU B 2 165 ? 106.35527 115.02390 134.47388 1.000 81.09780 386 GLU a CA 1
ATOM 2599 C C . GLU B 2 165 ? 106.61527 116.20201 135.40246 1.000 80.26216 386 GLU a C 1
ATOM 2600 O O . GLU B 2 165 ? 107.60288 116.92612 135.23106 1.000 76.88848 386 GLU a O 1
ATOM 2606 N N . LYS B 2 166 ? 105.74524 116.41733 136.39380 1.000 87.99943 387 LYS a N 1
ATOM 2607 C CA . LYS B 2 166 ? 105.84180 117.62733 137.20516 1.000 86.01327 387 LYS a CA 1
ATOM 2608 C C . LYS B 2 166 ? 106.05409 117.35330 138.69291 1.000 88.56802 387 LYS a C 1
ATOM 2609 O O . LYS B 2 166 ? 105.78541 118.23216 139.51786 1.000 86.55400 387 LYS a O 1
ATOM 2615 N N . THR B 2 167 ? 106.53119 116.16652 139.06393 1.000 92.46026 388 THR a N 1
ATOM 2616 C CA . THR B 2 167 ? 106.92441 115.90403 140.44655 1.000 94.68678 388 THR a CA 1
ATOM 2617 C C . THR B 2 167 ? 108.37287 115.43594 140.48441 1.000 97.92371 388 THR a C 1
ATOM 2618 O O . THR B 2 167 ? 108.71646 114.45073 139.80783 1.000 98.44037 388 THR a O 1
ATOM 2622 N N . PRO B 2 168 ? 109.25383 116.10333 141.23735 1.000 102.32347 389 PRO a N 1
ATOM 2623 C CA . PRO B 2 168 ? 110.64618 115.64242 141.34906 1.000 102.00192 389 PRO a CA 1
ATOM 2624 C C . PRO B 2 168 ? 110.75947 114.22326 141.88455 1.000 103.75285 389 PRO a C 1
ATOM 2625 O O . PRO B 2 168 ? 110.39199 113.96530 143.03405 1.000 104.06486 389 PRO a O 1
ATOM 2629 N N . ILE B 2 169 ? 111.23191 113.28840 141.05576 1.000 104.45401 390 ILE a N 1
ATOM 2630 C CA . ILE B 2 169 ? 111.46614 111.92766 141.53448 1.000 104.85433 390 ILE a CA 1
ATOM 2631 C C . ILE B 2 169 ? 112.42192 111.92690 142.72131 1.000 103.37830 390 ILE a C 1
ATOM 2632 O O . ILE B 2 169 ? 112.30135 111.09204 143.62932 1.000 101.09314 390 ILE a O 1
ATOM 2637 N N . THR B 2 170 ? 113.38451 112.85310 142.73609 1.000 106.97781 391 THR a N 1
ATOM 2638 C CA . THR B 2 170 ? 114.27108 112.97819 143.88646 1.000 104.01815 391 THR a CA 1
ATOM 2639 C C . THR B 2 170 ? 113.47956 113.32885 145.13778 1.000 102.16825 391 THR a C 1
ATOM 2640 O O . THR B 2 170 ? 113.80821 112.87331 146.23720 1.000 98.27916 391 THR a O 1
ATOM 2644 N N . LEU B 2 171 ? 112.43738 114.14990 144.98917 1.000 106.10869 392 LEU a N 1
ATOM 2645 C CA . LEU B 2 171 ? 111.55270 114.44116 146.11270 1.000 106.63623 392 LEU a CA 1
ATOM 2646 C C . LEU B 2 171 ? 110.86939 113.17414 146.61820 1.000 108.64571 392 LEU a C 1
ATOM 2647 O O . LEU B 2 171 ? 110.70931 112.98913 147.82844 1.000 107.42979 392 LEU a O 1
ATOM 2652 N N . MET B 2 172 ? 110.43671 112.29913 145.70534 1.000 110.01270 393 MET a N 1
ATOM 2653 C CA . MET B 2 172 ? 109.82648 111.03724 146.12079 1.000 107.23140 393 MET a CA 1
ATOM 2654 C C . MET B 2 172 ? 110.82668 110.15312 146.85968 1.000 110.13735 393 MET a C 1
ATOM 2655 O O . MET B 2 172 ? 110.48183 109.50556 147.85735 1.000 111.49606 393 MET a O 1
ATOM 2660 N N . ASP B 2 173 ? 112.06966 110.09929 146.37701 1.000 112.74479 394 ASP a N 1
ATOM 2661 C CA . ASP B 2 173 ? 113.08913 109.32524 147.08006 1.000 109.80089 394 ASP a CA 1
ATOM 2662 C C . ASP B 2 173 ? 113.38002 109.92511 148.45132 1.000 109.33143 394 ASP a C 1
ATOM 2663 O O . ASP B 2 173 ? 113.64540 109.19618 149.41527 1.000 108.33539 394 ASP a O 1
ATOM 2668 N N . ILE B 2 174 ? 113.34646 111.25512 148.55067 1.000 110.71670 395 ILE a N 1
ATOM 2669 C CA . ILE B 2 174 ? 113.49421 111.92101 149.84090 1.000 112.49038 395 ILE a CA 1
ATOM 2670 C C . ILE B 2 174 ? 112.32651 111.57725 150.75739 1.000 113.82313 395 ILE a C 1
ATOM 2671 O O . ILE B 2 174 ? 112.50024 111.41848 151.96693 1.000 114.90398 395 ILE a O 1
ATOM 2676 N N . LEU B 2 175 ? 111.12277 111.44237 150.19566 1.000 114.50911 396 LEU a N 1
ATOM 2677 C CA . LEU B 2 175 ? 109.98357 110.96129 150.97674 1.000 114.91983 396 LEU a CA 1
ATOM 2678 C C . LEU B 2 175 ? 110.22348 109.55204 151.50145 1.000 117.66648 396 LEU a C 1
ATOM 2679 O O . LEU B 2 175 ? 109.89728 109.24191 152.65453 1.000 118.65673 396 LEU a O 1
ATOM 2684 N N . MET B 2 176 ? 110.76981 108.67875 150.65615 1.000 116.53492 397 MET a N 1
ATOM 2685 C CA . MET B 2 176 ? 111.05642 107.31176 151.08291 1.000 116.62122 397 MET a CA 1
ATOM 2686 C C . MET B 2 176 ? 112.08250 107.29560 152.21123 1.000 119.24106 397 MET a C 1
ATOM 2687 O O . MET B 2 176 ? 111.89567 106.62197 153.23199 1.000 117.26058 397 MET a O 1
ATOM 2692 N N . PHE B 2 177 ? 113.16826 108.05482 152.05011 1.000 120.83759 398 PHE a N 1
ATOM 2693 C CA . PHE B 2 177 ? 114.17087 108.16071 153.10704 1.000 120.34059 398 PHE a CA 1
ATOM 2694 C C . PHE B 2 177 ? 113.60643 108.82725 154.35761 1.000 122.94359 398 PHE a C 1
ATOM 2695 O O . PHE B 2 177 ? 114.04028 108.52277 155.47491 1.000 125.66697 398 PHE a O 1
ATOM 2703 N N . SER B 2 178 ? 112.63906 109.73037 154.19285 1.000 123.73080 399 SER a N 1
ATOM 2704 C CA . SER B 2 178 ? 112.01310 110.38026 155.33688 1.000 123.85795 399 SER a CA 1
ATOM 2705 C C . SER B 2 178 ? 111.18241 109.39072 156.13762 1.000 125.42949 399 SER a C 1
ATOM 2706 O O . SER B 2 178 ? 111.25452 109.36100 157.36969 1.000 124.55831 399 SER a O 1
ATOM 2709 N N . VAL B 2 179 ? 110.38393 108.57325 155.44995 1.000 126.01838 400 VAL a N 1
ATOM 2710 C CA . VAL B 2 179 ? 109.67397 107.48824 156.12280 1.000 128.51250 400 VAL a CA 1
ATOM 2711 C C . VAL B 2 179 ? 110.66489 106.54411 156.79337 1.000 129.32061 400 VAL a C 1
ATOM 2712 O O . VAL B 2 179 ? 110.44058 106.07735 157.91814 1.000 129.53674 400 VAL a O 1
ATOM 2716 N N . SER B 2 180 ? 111.78969 106.27382 156.12559 1.000 128.47269 401 SER a N 1
ATOM 2717 C CA . SER B 2 180 ? 112.80262 105.38262 156.68494 1.000 126.44848 401 SER a CA 1
ATOM 2718 C C . SER B 2 180 ? 113.34720 105.91280 158.00771 1.000 128.40501 401 SER a C 1
ATOM 2719 O O . SER B 2 180 ? 113.34684 105.20507 159.02302 1.000 127.31839 401 SER a O 1
ATOM 2722 N N . PHE B 2 181 ? 113.81807 107.16077 158.02390 1.000 130.35170 402 PHE a N 1
ATOM 2723 C CA . PHE B 2 181 ? 114.40577 107.65556 159.26252 1.000 131.68282 402 PHE a CA 1
ATOM 2724 C C . PHE B 2 181 ? 113.34913 108.06595 160.28073 1.000 131.04073 402 PHE a C 1
ATOM 2725 O O . PHE B 2 181 ? 113.66581 108.15999 161.46732 1.000 129.40602 402 PHE a O 1
ATOM 2733 N N . TYR B 2 182 ? 112.09203 108.24744 159.86889 1.000 130.93493 403 TYR a N 1
ATOM 2734 C CA . TYR B 2 182 ? 111.01933 108.38526 160.84804 1.000 132.51436 403 TYR a CA 1
ATOM 2735 C C . TYR B 2 182 ? 110.76342 107.06381 161.56138 1.000 134.33037 403 TYR a C 1
ATOM 2736 O O . TYR B 2 182 ? 110.53933 107.03741 162.77882 1.000 133.70062 403 TYR a O 1
ATOM 2745 N N . MET B 2 183 ? 110.79661 105.95582 160.81561 1.000 132.65857 404 MET a N 1
ATOM 2746 C CA . MET B 2 183 ? 110.76684 104.63895 161.44229 1.000 129.94580 404 MET a CA 1
ATOM 2747 C C . MET B 2 183 ? 111.96166 104.44789 162.36624 1.000 132.02225 404 MET a C 1
ATOM 2748 O O . MET B 2 183 ? 111.82431 103.90231 163.46675 1.000 130.78529 404 MET a O 1
ATOM 2753 N N . PHE B 2 184 ? 113.14536 104.88350 161.92806 1.000 131.95470 405 PHE a N 1
ATOM 2754 C CA . PHE B 2 184 ? 114.32434 104.82449 162.79030 1.000 130.86227 405 PHE a CA 1
ATOM 2755 C C . PHE B 2 184 ? 114.11900 105.62929 164.07095 1.000 131.05344 405 PHE a C 1
ATOM 2756 O O . PHE B 2 184 ? 114.53543 105.20452 165.15505 1.000 128.74869 405 PHE a O 1
ATOM 2764 N N . SER B 2 185 ? 113.48987 106.80102 163.96053 1.000 131.77508 406 SER a N 1
ATOM 2765 C CA . SER B 2 185 ? 113.27270 107.65708 165.12240 1.000 130.84890 406 SER a CA 1
ATOM 2766 C C . SER B 2 185 ? 112.30390 107.01428 166.10668 1.000 130.06476 406 SER a C 1
ATOM 2767 O O . SER B 2 185 ? 112.58736 106.92891 167.30730 1.000 126.08971 406 SER a O 1
ATOM 2770 N N . VAL B 2 186 ? 111.14871 106.55739 165.61517 1.000 132.05235 407 VAL a N 1
ATOM 2771 C CA . VAL B 2 186 ? 110.16332 105.94583 166.50178 1.000 132.43033 407 VAL a CA 1
ATOM 2772 C C . VAL B 2 186 ? 110.62668 104.57655 166.98930 1.000 131.41491 407 VAL a C 1
ATOM 2773 O O . VAL B 2 186 ? 110.07810 104.04871 167.96439 1.000 130.30964 407 VAL a O 1
ATOM 2777 N N . THR B 2 187 ? 111.64014 103.99140 166.34434 1.000 131.12640 408 THR a N 1
ATOM 2778 C CA . THR B 2 187 ? 112.23850 102.76257 166.85597 1.000 129.26336 408 THR a CA 1
ATOM 2779 C C . THR B 2 187 ? 112.78764 102.95320 168.26478 1.000 128.11800 408 THR a C 1
ATOM 2780 O O . THR B 2 187 ? 112.73052 102.02961 169.08537 1.000 125.39853 408 THR a O 1
ATOM 2784 N N . LEU B 2 188 ? 113.29930 104.14152 168.56951 1.000 129.84615 409 LEU a N 1
ATOM 2785 C CA . LEU B 2 188 ? 113.80940 104.44130 169.90178 1.000 130.10996 409 LEU a CA 1
ATOM 2786 C C . LEU B 2 188 ? 112.66669 104.64301 170.89146 1.000 124.66523 409 LEU a C 1
ATOM 2787 O O . LEU B 2 188 ? 111.50795 104.77707 170.49788 1.000 121.40357 409 LEU a O 1
ATOM 2792 N N . VAL C 3 5 ? 85.28074 115.58718 143.32331 1.000 49.15919 2 VAL SA N 1
ATOM 2793 C CA . VAL C 3 5 ? 84.49574 114.36319 143.41670 1.000 48.37744 2 VAL SA CA 1
ATOM 2794 C C . VAL C 3 5 ? 85.09004 113.28490 142.51876 1.000 44.14720 2 VAL SA C 1
ATOM 2795 O O . VAL C 3 5 ? 84.55672 112.17905 142.42558 1.000 41.57162 2 VAL SA O 1
ATOM 2799 N N . ALA C 3 6 ? 86.19697 113.62188 141.85173 1.000 43.81499 3 ALA SA N 1
ATOM 2800 C CA . ALA C 3 6 ? 86.84073 112.67088 140.95069 1.000 43.20082 3 ALA SA CA 1
ATOM 2801 C C . ALA C 3 6 ? 87.34604 111.44611 141.70334 1.000 43.08912 3 ALA SA C 1
ATOM 2802 O O . ALA C 3 6 ? 87.30108 110.32562 141.18144 1.000 39.83046 3 ALA SA O 1
ATOM 2804 N N . VAL C 3 7 ? 87.84461 111.64346 142.92623 1.000 44.26681 4 VAL SA N 1
ATOM 2805 C CA . VAL C 3 7 ? 88.37714 110.53150 143.71159 1.000 40.14810 4 VAL SA CA 1
ATOM 2806 C C . VAL C 3 7 ? 87.29267 109.49293 143.97324 1.000 38.43977 4 VAL SA C 1
ATOM 2807 O O . VAL C 3 7 ? 87.49725 108.28960 143.77308 1.000 36.14026 4 VAL SA O 1
ATOM 2811 N N . PHE C 3 8 ? 86.12176 109.94468 144.42820 1.000 38.64404 5 PHE SA N 1
ATOM 2812 C CA . PHE C 3 8 ? 85.03409 109.01886 144.72922 1.000 34.09787 5 PHE SA CA 1
ATOM 2813 C C . PHE C 3 8 ? 84.50475 108.34550 143.46867 1.000 32.74432 5 PHE SA C 1
ATOM 2814 O O . PHE C 3 8 ? 84.16280 107.15817 143.49160 1.000 31.40923 5 PHE SA O 1
ATOM 2822 N N . GLN C 3 9 ? 84.41819 109.09071 142.36452 1.000 34.96805 6 GLN SA N 1
ATOM 2823 C CA . GLN C 3 9 ? 83.80182 108.56315 141.14995 1.000 32.67851 6 GLN SA CA 1
ATOM 2824 C C . GLN C 3 9 ? 84.59633 107.40103 140.56205 1.000 30.02867 6 GLN SA C 1
ATOM 2825 O O . GLN C 3 9 ? 84.00993 106.41892 140.09430 1.000 32.06967 6 GLN SA O 1
ATOM 2831 N N . ALA C 3 10 ? 85.92764 107.50168 140.55602 1.000 30.91393 7 ALA SA N 1
ATOM 2832 C CA . ALA C 3 10 ? 86.75612 106.44200 139.98497 1.000 33.70878 7 ALA SA CA 1
ATOM 2833 C C . ALA C 3 10 ? 86.70974 105.15133 140.79770 1.000 28.83856 7 ALA SA C 1
ATOM 2834 O O . ALA C 3 10 ? 86.93194 104.06946 140.24200 1.000 28.59164 7 ALA SA O 1
ATOM 2836 N N . ILE C 3 11 ? 86.44083 105.24174 142.10316 1.000 31.57809 8 ILE SA N 1
ATOM 2837 C CA . ILE C 3 11 ? 86.57863 104.07066 142.97655 1.000 30.86143 8 ILE SA CA 1
ATOM 2838 C C . ILE C 3 11 ? 85.69035 102.89887 142.56290 1.000 30.32209 8 ILE SA C 1
ATOM 2839 O O . ILE C 3 11 ? 86.19644 101.76666 142.49566 1.000 33.98027 8 ILE SA O 1
ATOM 2844 N N . PRO C 3 12 ? 84.39414 103.07962 142.27060 1.000 25.82640 9 PRO SA N 1
ATOM 2845 C CA . PRO C 3 12 ? 83.55335 101.90596 141.96169 1.000 29.28256 9 PRO SA CA 1
ATOM 2846 C C . PRO C 3 12 ? 84.00320 101.09829 140.75377 1.000 27.59961 9 PRO SA C 1
ATOM 2847 O O . PRO C 3 12 ? 83.82037 99.87431 140.74455 1.000 23.89569 9 PRO SA O 1
ATOM 2851 N N . GLU C 3 13 ? 84.57116 101.74245 139.73117 1.000 28.42058 10 GLU SA N 1
ATOM 2852 C CA . GLU C 3 13 ? 84.86146 101.04807 138.47821 1.000 28.28462 10 GLU SA CA 1
ATOM 2853 C C . GLU C 3 13 ? 85.84427 99.89642 138.66706 1.000 29.63883 10 GLU SA C 1
ATOM 2854 O O . GLU C 3 13 ? 85.67001 98.82500 138.07443 1.000 26.48746 10 GLU SA O 1
ATOM 2860 N N . ILE C 3 14 ? 86.87862 100.08678 139.48501 1.000 28.68917 11 ILE SA N 1
ATOM 2861 C CA . ILE C 3 14 ? 87.97130 99.11920 139.53042 1.000 25.26023 11 ILE SA CA 1
ATOM 2862 C C . ILE C 3 14 ? 88.26215 98.65478 140.95195 1.000 21.47961 11 ILE SA C 1
ATOM 2863 O O . ILE C 3 14 ? 89.42069 98.41348 141.30926 1.000 21.80280 11 ILE SA O 1
ATOM 2868 N N . LEU C 3 15 ? 87.21975 98.52203 141.77426 1.000 20.99874 12 LEU SA N 1
ATOM 2869 C CA . LEU C 3 15 ? 87.40603 97.96345 143.10876 1.000 21.32094 12 LEU SA CA 1
ATOM 2870 C C . LEU C 3 15 ? 87.68665 96.46583 143.08806 1.000 20.82348 12 LEU SA C 1
ATOM 2871 O O . LEU C 3 15 ? 88.09446 95.91738 144.11743 1.000 16.35801 12 LEU SA O 1
ATOM 2876 N N . ASN C 3 16 ? 87.47131 95.79750 141.95139 1.000 22.90400 13 ASN SA N 1
ATOM 2877 C CA . ASN C 3 16 ? 87.64389 94.34854 141.88536 1.000 22.12911 13 ASN SA CA 1
ATOM 2878 C C . ASN C 3 16 ? 89.08670 93.93639 142.15520 1.000 21.92589 13 ASN SA C 1
ATOM 2879 O O . ASN C 3 16 ? 89.33480 92.93424 142.83634 1.000 25.14769 13 ASN SA O 1
ATOM 2884 N N . GLU C 3 17 ? 90.04793 94.68633 141.61733 1.000 21.56868 14 GLU SA N 1
ATOM 2885 C CA . GLU C 3 17 ? 91.45215 94.30836 141.72246 1.000 17.47606 14 GLU SA CA 1
ATOM 2886 C C . GLU C 3 17 ? 91.89780 94.21451 143.17724 1.000 17.22834 14 GLU SA C 1
ATOM 2887 O O . GLU C 3 17 ? 91.58452 95.07894 144.00053 1.000 16.55702 14 GLU SA O 1
ATOM 2893 N N . ALA C 3 18 ? 92.62843 93.13960 143.48652 1.000 18.64201 15 ALA SA N 1
ATOM 2894 C CA . ALA C 3 18 ? 93.01517 92.85647 144.86594 1.000 18.79515 15 ALA SA CA 1
ATOM 2895 C C . ALA C 3 18 ? 93.88317 93.97070 145.43786 1.000 20.56804 15 ALA SA C 1
ATOM 2896 O O . ALA C 3 18 ? 93.66822 94.41961 146.57001 1.000 20.32281 15 ALA SA O 1
ATOM 2898 N N . ILE C 3 19 ? 94.89713 94.39796 144.67659 1.000 20.89282 16 ILE SA N 1
ATOM 2899 C CA . ILE C 3 19 ? 95.80550 95.45766 145.11976 1.000 16.99904 16 ILE SA CA 1
ATOM 2900 C C . ILE C 3 19 ? 95.02585 96.65039 145.66186 1.000 18.21806 16 ILE SA C 1
ATOM 2901 O O . ILE C 3 19 ? 95.35977 97.20871 146.71353 1.000 18.85616 16 ILE SA O 1
ATOM 2906 N N . ASN C 3 20 ? 93.97529 97.06014 144.94688 1.000 18.39354 17 ASN SA N 1
ATOM 2907 C CA . ASN C 3 20 ? 93.19852 98.22047 145.37128 1.000 16.13993 17 ASN SA CA 1
ATOM 2908 C C . ASN C 3 20 ? 92.49409 97.96080 146.69772 1.000 15.72938 17 ASN SA C 1
ATOM 2909 O O . ASN C 3 20 ? 92.43390 98.84683 147.55813 1.000 14.72169 17 ASN SA O 1
ATOM 2914 N N . ILE C 3 21 ? 91.94993 96.75504 146.87819 1.000 17.29558 18 ILE SA N 1
ATOM 2915 C CA . ILE C 3 21 ? 91.30193 96.41013 148.14123 1.000 18.10872 18 ILE SA CA 1
ATOM 2916 C C . ILE C 3 21 ? 92.31703 96.39863 149.27742 1.000 21.21560 18 ILE SA C 1
ATOM 2917 O O . ILE C 3 21 ? 92.04337 96.88918 150.38008 1.000 21.11670 18 ILE SA O 1
ATOM 2922 N N . VAL C 3 22 ? 93.50348 95.83905 149.02742 1.000 20.20812 19 VAL SA N 1
ATOM 2923 C CA . VAL C 3 22 ? 94.53866 95.78113 150.05708 1.000 20.45413 19 VAL SA CA 1
ATOM 2924 C C . VAL C 3 22 ? 94.95157 97.18480 150.48225 1.000 24.09706 19 VAL SA C 1
ATOM 2925 O O . VAL C 3 22 ? 95.12029 97.46433 151.67564 1.000 29.24897 19 VAL SA O 1
ATOM 2929 N N . ILE C 3 23 ? 95.11649 98.08895 149.51436 1.000 22.30539 20 ILE SA N 1
ATOM 2930 C CA . ILE C 3 23 ? 95.51543 99.46029 149.82470 1.000 22.89437 20 ILE SA CA 1
ATOM 2931 C C . ILE C 3 23 ? 94.45532 100.14822 150.67696 1.000 24.26689 20 ILE SA C 1
ATOM 2932 O O . ILE C 3 23 ? 94.76817 100.81802 151.66881 1.000 23.72472 20 ILE SA O 1
ATOM 2937 N N . ILE C 3 24 ? 93.18387 99.98980 150.30409 1.000 23.42611 21 ILE SA N 1
ATOM 2938 C CA . ILE C 3 24 ? 92.10767 100.67812 151.01104 1.000 22.85690 21 ILE SA CA 1
ATOM 2939 C C . ILE C 3 24 ? 91.99576 100.17297 152.44483 1.000 27.22410 21 ILE SA C 1
ATOM 2940 O O . ILE C 3 24 ? 91.75269 100.95256 153.37453 1.000 27.81696 21 ILE SA O 1
ATOM 2945 N N . VAL C 3 25 ? 92.17905 98.86659 152.65004 1.000 29.07471 22 VAL SA N 1
ATOM 2946 C CA . VAL C 3 25 ? 92.10366 98.30665 153.99725 1.000 31.55150 22 VAL SA CA 1
ATOM 2947 C C . VAL C 3 25 ? 93.20792 98.88174 154.87707 1.000 33.62676 22 VAL SA C 1
ATOM 2948 O O . VAL C 3 25 ? 92.99877 99.14984 156.06708 1.000 34.39481 22 VAL SA O 1
ATOM 2952 N N . ILE C 3 26 ? 94.39345 99.10010 154.30360 1.000 33.23615 23 ILE SA N 1
ATOM 2953 C CA . ILE C 3 26 ? 95.49335 99.67514 155.07231 1.000 36.22373 23 ILE SA CA 1
ATOM 2954 C C . ILE C 3 26 ? 95.18016 101.11520 155.46239 1.000 37.55513 23 ILE SA C 1
ATOM 2955 O O . ILE C 3 26 ? 95.46629 101.54434 156.58713 1.000 37.95196 23 ILE SA O 1
ATOM 2960 N N . ILE C 3 27 ? 94.58774 101.88241 154.54354 1.000 35.05986 24 ILE SA N 1
ATOM 2961 C CA . ILE C 3 27 ? 94.23619 103.26979 154.83816 1.000 31.81511 24 ILE SA CA 1
ATOM 2962 C C . ILE C 3 27 ? 93.21931 103.33635 155.97088 1.000 36.81819 24 ILE SA C 1
ATOM 2963 O O . ILE C 3 27 ? 93.31949 104.18349 156.86735 1.000 38.88761 24 ILE SA O 1
ATOM 2968 N N . MET C 3 28 ? 92.22348 102.44667 155.94684 1.000 37.44517 25 MET SA N 1
ATOM 2969 C CA . MET C 3 28 ? 91.18454 102.46270 156.97235 1.000 37.20741 25 MET SA CA 1
ATOM 2970 C C . MET C 3 28 ? 91.76026 102.16696 158.35198 1.000 41.20382 25 MET SA C 1
ATOM 2971 O O . MET C 3 28 ? 91.37530 102.79993 159.34218 1.000 42.20607 25 MET SA O 1
ATOM 2976 N N . PHE C 3 29 ? 92.68218 101.20434 158.43705 1.000 40.85269 26 PHE SA N 1
ATOM 2977 C CA . PHE C 3 29 ? 93.30229 100.87953 159.71785 1.000 44.70598 26 PHE SA CA 1
ATOM 2978 C C . PHE C 3 29 ? 94.13202 102.03833 160.25536 1.000 50.26681 26 PHE SA C 1
ATOM 2979 O O . PHE C 3 29 ? 94.23523 102.21244 161.47521 1.000 53.50148 26 PHE SA O 1
ATOM 2987 N N . THR C 3 30 ? 94.73504 102.83353 159.36825 1.000 49.88912 27 THR SA N 1
ATOM 2988 C CA . THR C 3 30 ? 95.48109 104.00608 159.81482 1.000 45.80757 27 THR SA CA 1
ATOM 2989 C C . THR C 3 30 ? 94.56442 105.01715 160.49266 1.000 46.47607 27 THR SA C 1
ATOM 2990 O O . THR C 3 30 ? 94.91559 105.58423 161.53420 1.000 48.75826 27 THR SA O 1
ATOM 2994 N N . LEU C 3 31 ? 93.38784 105.26304 159.91011 1.000 46.79727 28 LEU SA N 1
ATOM 2995 C CA . LEU C 3 31 ? 92.41091 106.13981 160.54810 1.000 49.96248 28 LEU SA CA 1
ATOM 2996 C C . LEU C 3 31 ? 91.96467 105.59613 161.89923 1.000 54.96643 28 LEU SA C 1
ATOM 2997 O O . LEU C 3 31 ? 91.69433 106.37375 162.82171 1.000 54.88210 28 LEU SA O 1
ATOM 3002 N N . ILE C 3 32 ? 91.87732 104.27080 162.03384 1.000 54.74405 29 ILE SA N 1
ATOM 3003 C CA . ILE C 3 32 ? 91.44766 103.67426 163.29503 1.000 56.47750 29 ILE SA CA 1
ATOM 3004 C C . ILE C 3 32 ? 92.46787 103.94967 164.39348 1.000 58.24536 29 ILE SA C 1
ATOM 3005 O O . ILE C 3 32 ? 92.10308 104.24258 165.53886 1.000 58.97968 29 ILE SA O 1
ATOM 3010 N N . LYS C 3 33 ? 93.75958 103.86678 164.06497 1.000 57.11483 30 LYS SA N 1
ATOM 3011 C CA . LYS C 3 33 ? 94.79203 104.20008 165.04161 1.000 60.67058 30 LYS SA CA 1
ATOM 3012 C C . LYS C 3 33 ? 94.72784 105.67286 165.42814 1.000 61.51381 30 LYS SA C 1
ATOM 3013 O O . LYS C 3 33 ? 94.96011 106.02884 166.58978 1.000 61.49661 30 LYS SA O 1
ATOM 3019 N N . GLY C 3 34 ? 94.41525 106.54384 164.46667 1.000 60.70651 31 GLY SA N 1
ATOM 3020 C CA . GLY C 3 34 ? 94.20447 107.94530 164.79165 1.000 60.89040 31 GLY SA CA 1
ATOM 3021 C C . GLY C 3 34 ? 93.07124 108.15460 165.77777 1.000 63.05944 31 GLY SA C 1
ATOM 3022 O O . GLY C 3 34 ? 93.18025 108.96619 166.70016 1.000 67.02169 31 GLY SA O 1
ATOM 3023 N N . VAL C 3 35 ? 91.96515 107.42962 165.59332 1.000 63.58764 32 VAL SA N 1
ATOM 3024 C CA . VAL C 3 35 ? 90.85467 107.50608 166.53955 1.000 66.12597 32 VAL SA CA 1
ATOM 3025 C C . VAL C 3 35 ? 91.28839 107.01058 167.91415 1.000 67.29727 32 VAL SA C 1
ATOM 3026 O O . VAL C 3 35 ? 90.86196 107.54407 168.94628 1.000 68.07595 32 VAL SA O 1
ATOM 3030 N N . PHE C 3 36 ? 92.14720 105.98764 167.95076 1.000 66.04002 33 PHE SA N 1
ATOM 3031 C CA . PHE C 3 36 ? 92.58958 105.43615 169.22843 1.000 66.81244 33 PHE SA CA 1
ATOM 3032 C C . PHE C 3 36 ? 93.36474 106.46660 170.04045 1.000 69.09682 33 PHE SA C 1
ATOM 3033 O O . PHE C 3 36 ? 93.21135 106.54447 171.26529 1.000 72.00211 33 PHE SA O 1
ATOM 3041 N N . ASN C 3 37 ? 94.21283 107.25695 169.37780 1.000 68.09493 34 ASN SA N 1
ATOM 3042 C CA . ASN C 3 37 ? 94.92643 108.32755 170.06799 1.000 70.89921 34 ASN SA CA 1
ATOM 3043 C C . ASN C 3 37 ? 93.95501 109.32474 170.68888 1.000 72.64286 34 ASN SA C 1
ATOM 3044 O O . ASN C 3 37 ? 94.10218 109.70879 171.85514 1.000 73.11739 34 ASN SA O 1
ATOM 3049 N N . LEU C 3 38 ? 92.96493 109.76539 169.91678 1.000 72.44767 35 LEU SA N 1
ATOM 3050 C CA . LEU C 3 38 ? 91.97061 110.72731 170.38807 1.000 74.57780 35 LEU SA CA 1
ATOM 3051 C C . LEU C 3 38 ? 91.24515 110.22885 171.63540 1.000 74.81700 35 LEU SA C 1
ATOM 3052 O O . LEU C 3 38 ? 91.42099 110.77159 172.72613 1.000 75.90384 35 LEU SA O 1
ATOM 3057 N N . SER D 1 2 ? 77.30108 96.62563 131.39575 1.000 76.60186 60 SER B N 1
ATOM 3058 C CA . SER D 1 2 ? 78.71873 96.53987 131.06615 1.000 81.13950 60 SER B CA 1
ATOM 3059 C C . SER D 1 2 ? 79.39972 97.89622 131.21467 1.000 79.21126 60 SER B C 1
ATOM 3060 O O . SER D 1 2 ? 78.81701 98.83887 131.75063 1.000 77.36895 60 SER B O 1
ATOM 3063 N N . LEU D 1 3 ? 80.64407 97.98257 130.73883 1.000 78.21437 61 LEU B N 1
ATOM 3064 C CA . LEU D 1 3 ? 81.35845 99.25521 130.75694 1.000 80.00939 61 LEU B CA 1
ATOM 3065 C C . LEU D 1 3 ? 80.67943 100.28223 129.85945 1.000 76.39867 61 LEU B C 1
ATOM 3066 O O . LEU D 1 3 ? 80.60127 101.46680 130.20524 1.000 70.57480 61 LEU B O 1
ATOM 3071 N N . LEU D 1 4 ? 80.17770 99.84423 128.70345 1.000 73.70819 62 LEU B N 1
ATOM 3072 C CA . LEU D 1 4 ? 79.59134 100.74452 127.71814 1.000 70.04726 62 LEU B CA 1
ATOM 3073 C C . LEU D 1 4 ? 78.25770 101.33246 128.16679 1.000 69.68830 62 LEU B C 1
ATOM 3074 O O . LEU D 1 4 ? 77.77815 102.28415 127.54094 1.000 66.77179 62 LEU B O 1
ATOM 3079 N N . SER D 1 5 ? 77.66004 100.80854 129.23885 1.000 71.95295 63 SER B N 1
ATOM 3080 C CA . SER D 1 5 ? 76.38299 101.33542 129.71197 1.000 72.52435 63 SER B CA 1
ATOM 3081 C C . SER D 1 5 ? 76.51255 102.78259 130.17557 1.000 71.58121 63 SER B C 1
ATOM 3082 O O . SER D 1 5 ? 75.67466 103.62971 129.84494 1.000 71.50801 63 SER B O 1
ATOM 3085 N N . GLY D 1 6 ? 77.55595 103.08415 130.95004 1.000 68.44019 64 GLY B N 1
ATOM 3086 C CA . GLY D 1 6 ? 77.77516 104.45781 131.37537 1.000 62.77840 64 GLY B CA 1
ATOM 3087 C C . GLY D 1 6 ? 78.13634 105.39441 130.23687 1.000 61.64939 64 GLY B C 1
ATOM 3088 O O . GLY D 1 6 ? 77.68110 106.54082 130.19801 1.000 60.75533 64 GLY B O 1
ATOM 3089 N N . PHE D 1 7 ? 78.95776 104.92706 129.30119 1.000 58.18613 65 PHE B N 1
ATOM 3090 C CA . PHE D 1 7 ? 79.38930 105.76550 128.19159 1.000 51.61172 65 PHE B CA 1
ATOM 3091 C C . PHE D 1 7 ? 78.27422 105.95822 127.16864 1.000 50.06516 65 PHE B C 1
ATOM 3092 O O . PHE D 1 7 ? 77.39068 105.11235 127.00668 1.000 51.18591 65 PHE B O 1
ATOM 3100 N N . ASN D 1 8 ? 78.32558 107.09454 126.47603 1.000 47.01417 66 ASN B N 1
ATOM 3101 C CA . ASN D 1 8 ? 77.36258 107.44793 125.44279 1.000 38.53881 66 ASN B CA 1
ATOM 3102 C C . ASN D 1 8 ? 78.06514 107.52476 124.09375 1.000 30.35896 66 ASN B C 1
ATOM 3103 O O . ASN D 1 8 ? 79.22005 107.95316 124.00973 1.000 30.88700 66 ASN B O 1
ATOM 3108 N N . LEU D 1 9 ? 77.36431 107.11096 123.04063 1.000 26.60583 67 LEU B N 1
ATOM 3109 C CA . LEU D 1 9 ? 77.89057 107.16297 121.68122 1.000 23.91152 67 LEU B CA 1
ATOM 3110 C C . LEU D 1 9 ? 77.51527 108.49281 121.03633 1.000 25.91399 67 LEU B C 1
ATOM 3111 O O . LEU D 1 9 ? 76.32824 108.81123 120.90709 1.000 28.08859 67 LEU B O 1
ATOM 3116 N N . GLU D 1 10 ? 78.52253 109.26482 120.63250 1.000 22.18224 68 GLU B N 1
ATOM 3117 C CA . GLU D 1 10 ? 78.31815 110.53620 119.95171 1.000 24.7898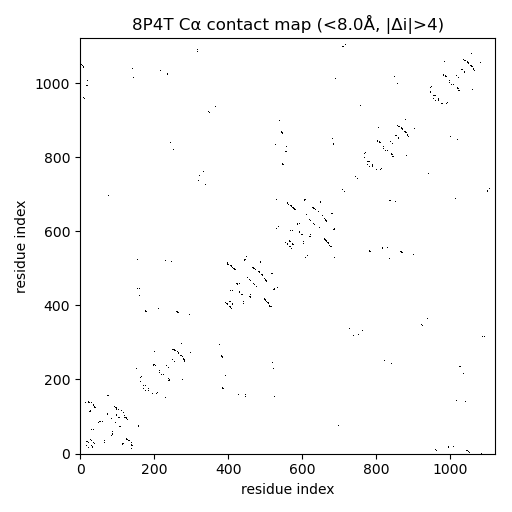9 68 GLU B CA 1
ATOM 3118 C C . GLU D 1 10 ? 78.98098 110.51401 118.57881 1.000 20.29685 68 GLU B C 1
ATOM 3119 O O . G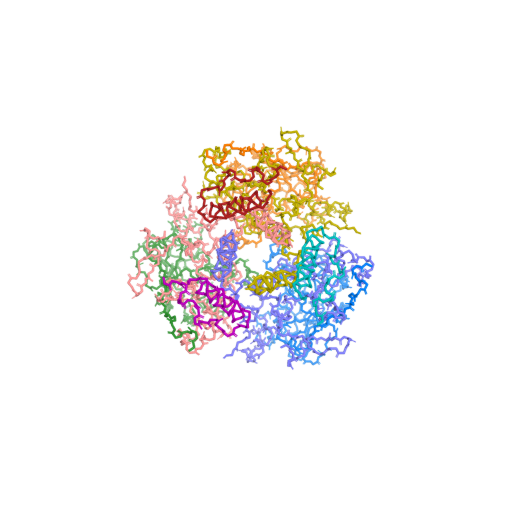LU D 1 10 ? 80.05638 109.93231 118.40576 1.000 21.22646 68 GLU B O 1
ATOM 3125 N N . THR D 1 11 ? 78.32906 111.15316 117.60895 1.000 18.86700 69 THR B N 1
ATOM 3126 C CA . THR D 1 11 ? 78.76802 111.18153 116.21722 1.000 18.66981 69 THR B CA 1
ATOM 3127 C C . THR D 1 11 ? 79.42909 112.51393 115.87563 1.000 18.14903 69 THR B C 1
ATOM 3128 O O . THR D 1 11 ? 78.87580 113.57890 116.16825 1.000 21.79341 69 THR B O 1
ATOM 3132 N N . VAL D 1 12 ? 80.61195 112.44973 115.26347 1.000 15.30870 70 VAL B N 1
ATOM 3133 C CA . VAL D 1 12 ? 81.34241 113.62593 114.79620 1.000 14.75851 70 VAL B CA 1
ATOM 3134 C C . VAL D 1 12 ? 81.39441 113.60858 113.27394 1.000 14.59758 70 VAL B C 1
ATOM 3135 O O . VAL D 1 12 ? 81.83447 112.62184 112.67188 1.000 16.11475 70 VAL B O 1
ATOM 3139 N N . HIS D 1 13 ? 80.94690 114.70040 112.65617 1.000 14.62352 71 HIS B N 1
ATOM 3140 C CA . HIS D 1 13 ? 80.96503 114.87171 111.20863 1.000 12.92835 71 HIS B CA 1
ATOM 3141 C C . HIS D 1 13 ? 81.78691 116.10561 110.86264 1.000 11.37017 71 HIS B C 1
ATOM 3142 O O . HIS D 1 13 ? 81.61700 117.16011 111.48203 1.000 14.19831 71 HIS B O 1
ATOM 3149 N N . PHE D 1 14 ? 82.67865 115.97285 109.88425 1.000 13.44629 72 PHE B N 1
ATOM 3150 C CA . PHE D 1 14 ? 83.50415 117.09499 109.46028 1.000 11.77249 72 PHE B CA 1
ATOM 3151 C C . PHE D 1 14 ? 82.73121 118.02437 108.52926 1.000 11.62958 72 PHE B C 1
ATOM 3152 O O . PHE D 1 14 ? 81.78096 117.61885 107.85440 1.000 14.32241 72 PHE B O 1
ATOM 3160 N N . ASN D 1 15 ? 83.15449 119.28820 108.50336 1.000 14.76099 73 ASN B N 1
ATOM 3161 C CA . ASN D 1 15 ? 82.49411 120.34231 107.73044 1.000 18.48473 73 ASN B CA 1
ATOM 3162 C C . ASN D 1 15 ? 83.19172 120.46641 106.38051 1.000 15.98861 73 ASN B C 1
ATOM 3163 O O . ASN D 1 15 ? 84.09204 121.28523 106.19364 1.000 19.08013 73 ASN B O 1
ATOM 3168 N N . MET D 1 16 ? 82.76882 119.63770 105.42314 1.000 14.39847 74 MET B N 1
ATOM 3169 C CA . MET D 1 16 ? 83.41436 119.58360 104.11558 1.000 15.48850 74 MET B CA 1
ATOM 3170 C C . MET D 1 16 ? 83.15380 120.81705 103.26000 1.000 16.34163 74 MET B C 1
ATOM 3171 O O . MET D 1 16 ? 83.83227 120.99173 102.24243 1.000 16.45788 74 MET B O 1
ATOM 3176 N N . SER D 1 17 ? 82.19123 121.66380 103.63439 1.000 18.43793 75 SER B N 1
ATOM 3177 C CA . SER D 1 17 ? 81.87049 122.83288 102.82045 1.000 18.06422 75 SER B CA 1
ATOM 3178 C C . SER D 1 17 ? 83.04164 123.80206 102.71254 1.000 21.04138 75 SER B C 1
ATOM 3179 O O . SER D 1 17 ? 83.15540 124.52469 101.71589 1.000 23.74587 75 SER B O 1
ATOM 3182 N N . LEU D 1 18 ? 83.91553 123.83849 103.71437 1.000 17.64618 76 LEU B N 1
ATOM 3183 C CA . LEU D 1 18 ? 85.03351 124.77248 103.72423 1.000 18.41226 76 LEU B CA 1
ATOM 3184 C C . LEU D 1 18 ? 86.31427 124.19348 103.13280 1.000 17.79123 76 LEU B C 1
ATOM 3185 O O . LEU D 1 18 ? 87.34610 124.87201 103.15201 1.000 18.93474 76 LEU B O 1
ATOM 3190 N N . LEU D 1 19 ? 86.27884 122.96828 102.60738 1.000 17.36505 77 LEU B N 1
ATOM 3191 C CA . LEU D 1 19 ? 87.44803 122.36183 101.96932 1.000 15.76618 77 LEU B CA 1
ATOM 3192 C C . LEU D 1 19 ? 87.57766 122.83222 100.51750 1.000 13.46494 77 LEU B C 1
ATOM 3193 O O . LEU D 1 19 ? 87.47786 122.06121 99.56378 1.000 14.98809 77 LEU B O 1
ATOM 3198 N N . SER D 1 20 ? 87.80431 124.13878 100.36558 1.000 13.60493 78 SER B N 1
ATOM 3199 C CA . SER D 1 20 ? 87.81173 124.73971 99.03505 1.000 14.40215 78 SER B CA 1
ATOM 3200 C C . SER D 1 20 ? 89.04467 124.33272 98.23479 1.000 17.03642 78 SER B C 1
ATOM 3201 O O . SER D 1 20 ? 88.94583 124.05425 97.03423 1.000 19.51155 78 SER B O 1
ATOM 3204 N N . SER D 1 21 ? 90.21493 124.30408 98.87725 1.000 15.33881 79 SER B N 1
ATOM 3205 C CA . SER D 1 21 ? 91.44866 123.97217 98.16861 1.000 14.36950 79 SER B CA 1
ATOM 3206 C C . SER D 1 21 ? 91.43881 122.53641 97.65291 1.000 14.84150 79 SER B C 1
ATOM 3207 O O . SER D 1 21 ? 91.70742 122.28833 96.47201 1.000 20.45884 79 SER B O 1
ATOM 3210 N N . ILE D 1 22 ? 91.14223 121.57868 98.52068 1.000 13.44899 80 ILE B N 1
ATOM 3211 C CA . ILE D 1 22 ? 91.21621 120.16687 98.12186 1.000 13.93068 80 ILE B CA 1
ATOM 3212 C C . ILE D 1 22 ? 90.02506 119.82437 97.23372 1.000 16.09267 80 ILE B C 1
ATOM 3213 O O . ILE D 1 22 ? 88.87250 120.09232 97.61774 1.000 16.00901 80 ILE B O 1
ATOM 3218 N N . PRO D 1 23 ? 90.24331 119.25730 96.04692 1.000 15.54365 81 PRO B N 1
ATOM 3219 C CA . PRO D 1 23 ? 89.11144 118.79587 95.23536 1.000 13.63653 81 PRO B CA 1
ATOM 3220 C C . PRO D 1 23 ? 88.35065 117.69171 95.95304 1.000 14.22844 81 PRO B C 1
ATOM 3221 O O . PRO D 1 23 ? 88.94024 116.81850 96.59261 1.000 13.36422 81 PRO B O 1
ATOM 3225 N N . MET D 1 24 ? 87.02820 117.73454 95.83658 1.000 13.24653 82 MET B N 1
ATOM 3226 C CA . MET D 1 24 ? 86.15506 116.76053 96.46931 1.000 12.34544 82 MET B CA 1
ATOM 3227 C C . MET D 1 24 ? 85.29533 116.06676 95.42086 1.000 12.31584 82 MET B C 1
ATOM 3228 O O . MET D 1 24 ? 84.96722 116.64244 94.37988 1.000 14.68056 82 MET B O 1
ATOM 3233 N N . VAL D 1 25 ? 84.93237 114.81882 95.70249 1.000 12.97126 83 VAL B N 1
ATOM 3234 C CA . VAL D 1 25 ? 84.23298 113.96421 94.74921 1.000 13.48283 83 VAL B CA 1
ATOM 3235 C C . VAL D 1 25 ? 82.85696 113.63286 95.31317 1.000 15.54924 83 VAL B C 1
ATOM 3236 O O . VAL D 1 25 ? 82.74239 112.88891 96.29585 1.000 17.48966 83 VAL B O 1
ATOM 3240 N N . SER D 1 26 ? 81.81403 114.18922 94.69857 1.000 15.31554 84 SER B N 1
ATOM 3241 C CA . SER D 1 26 ? 80.43340 113.83066 95.00572 1.000 19.01276 84 SER B CA 1
ATOM 3242 C C . SER D 1 26 ? 80.01418 112.68668 94.08803 1.000 22.14396 84 SER B C 1
ATOM 3243 O O . SER D 1 26 ? 79.80898 112.88788 92.88357 1.000 22.64272 84 SER B O 1
ATOM 3246 N N . GLU D 1 27 ? 79.91613 111.48135 94.65568 1.000 25.57378 85 GLU B N 1
ATOM 3247 C CA . GLU D 1 27 ? 79.45306 110.31650 93.91061 1.000 25.12532 85 GLU B CA 1
ATOM 3248 C C . GLU D 1 27 ? 77.95870 110.35931 93.61879 1.000 27.26301 85 GLU B C 1
ATOM 3249 O O . GLU D 1 27 ? 77.50138 109.67370 92.69851 1.000 27.87908 85 GLU B O 1
ATOM 3255 N N . GLN D 1 28 ? 77.18946 111.14137 94.37916 1.000 28.60985 86 GLN B N 1
ATOM 3256 C CA . GLN D 1 28 ? 75.75211 111.22460 94.14061 1.000 33.05976 86 GLN B CA 1
ATOM 3257 C C . GLN D 1 28 ? 75.43059 111.97762 92.85671 1.000 28.40424 86 GLN B C 1
ATOM 3258 O O . GLN D 1 28 ? 74.41597 111.69273 92.21090 1.000 27.35616 86 GLN B O 1
ATOM 3264 N N . GLN D 1 29 ? 76.27403 112.93226 92.47083 1.000 26.53673 87 GLN B N 1
ATOM 3265 C CA . GLN D 1 29 ? 76.07746 113.71365 91.25775 1.000 26.51441 87 GLN B CA 1
ATOM 3266 C C . GLN D 1 29 ? 77.15818 113.45831 90.21711 1.000 26.56017 87 GLN B C 1
ATOM 3267 O O . GLN D 1 29 ? 77.19704 114.15798 89.19910 1.000 26.71748 87 GLN B O 1
ATOM 3273 N N . HIS D 1 30 ? 78.01039 112.45668 90.43325 1.000 23.65499 88 HIS B N 1
ATOM 3274 C CA . HIS D 1 30 ? 79.14299 112.15731 89.55901 1.000 21.66172 88 HIS B CA 1
ATOM 3275 C C . HIS D 1 30 ? 79.91054 113.43074 89.20661 1.000 22.59874 88 HIS B C 1
ATOM 3276 O O . HIS D 1 30 ? 79.99749 113.84583 88.05011 1.000 26.27233 88 HIS B O 1
ATOM 3283 N N . CYS D 1 31 ? 80.47835 114.04792 90.24182 1.000 20.54986 89 CYS B N 1
ATOM 3284 C CA . CYS D 1 31 ? 81.03259 115.39008 90.12096 1.000 19.12295 89 CYS B CA 1
ATOM 3285 C C . CYS D 1 31 ? 82.33651 115.51474 90.89156 1.000 16.76302 89 CYS B C 1
ATOM 3286 O O . CYS D 1 31 ? 82.43085 115.06785 92.03680 1.000 16.81691 89 CYS B O 1
ATOM 3289 N N . ILE D 1 32 ? 83.34572 116.10089 90.25374 1.000 16.20597 90 ILE B N 1
ATOM 3290 C CA . ILE D 1 32 ? 84.59104 116.46905 90.92268 1.000 15.86648 90 ILE B CA 1
ATOM 3291 C C . ILE D 1 32 ? 84.62611 117.98803 91.00258 1.000 16.31045 90 ILE B C 1
ATOM 3292 O O . ILE D 1 32 ? 84.67820 118.66458 89.96933 1.000 19.53360 90 ILE B O 1
ATOM 3297 N N . GLN D 1 33 ? 84.59270 118.52837 92.21903 1.000 13.66921 91 GLN B N 1
ATOM 3298 C CA . GLN D 1 33 ? 84.52570 119.96974 92.42755 1.000 13.72723 91 GLN B CA 1
ATOM 3299 C C . GLN D 1 33 ? 85.75374 120.45830 93.18160 1.000 14.25149 91 GLN B C 1
ATOM 3300 O O . GLN D 1 33 ? 86.05250 119.97043 94.27650 1.000 16.06921 91 GLN B O 1
ATOM 3306 N N . HIS D 1 34 ? 86.45595 121.42132 92.59103 1.000 15.58605 92 HIS B N 1
ATOM 3307 C CA . HIS D 1 34 ? 87.51375 122.17288 93.25367 1.000 16.70393 92 HIS B CA 1
ATOM 3308 C C . HIS D 1 34 ? 87.07545 123.62837 93.31501 1.000 19.70075 92 HIS B C 1
ATOM 3309 O O . HIS D 1 34 ? 86.81918 124.24388 92.27213 1.000 23.03488 92 HIS B O 1
ATOM 3316 N N . ASN D 1 35 ? 86.96448 124.16395 94.52975 1.000 21.98726 93 ASN B N 1
ATOM 3317 C CA . ASN D 1 35 ? 86.45836 125.52450 94.75652 1.000 24.57693 93 ASN B CA 1
ATOM 3318 C C . ASN D 1 35 ? 85.07163 125.57203 94.11891 1.000 25.36797 93 ASN B C 1
ATOM 3319 O O . ASN D 1 35 ? 84.25259 124.67883 94.38724 1.000 23.74945 93 ASN B O 1
ATOM 3324 N N . HIS D 1 36 ? 84.75902 126.56868 93.29665 1.000 27.98649 94 HIS B N 1
ATOM 3325 C CA . HIS D 1 36 ? 83.45455 126.64547 92.65816 1.000 30.36249 94 HIS B CA 1
ATOM 3326 C C . HIS D 1 36 ? 83.40989 125.91594 91.32193 1.000 27.73316 94 HIS B C 1
ATOM 3327 O O . HIS D 1 36 ? 82.32652 125.78314 90.74277 1.000 29.39434 94 HIS B O 1
ATOM 3334 N N . SER D 1 37 ? 84.54981 125.44113 90.82381 1.000 23.90824 95 SER B N 1
ATOM 3335 C CA . SER D 1 37 ? 84.60928 124.75362 89.54135 1.000 25.22648 95 SER B CA 1
ATOM 3336 C C . SER D 1 37 ? 84.28596 123.27591 89.71228 1.000 23.57162 95 SER B C 1
ATOM 3337 O O . SER D 1 37 ? 84.69312 122.65175 90.69348 1.000 22.68910 95 SER B O 1
ATOM 3340 N N . SER D 1 38 ? 83.53669 122.72066 88.76116 1.000 26.00213 96 SER B N 1
ATOM 3341 C CA . SER D 1 38 ? 83.09963 121.33607 88.84991 1.000 23.53603 96 SER B CA 1
ATOM 3342 C C . SER D 1 38 ? 83.20186 120.68036 87.48126 1.000 27.59085 96 SER B C 1
ATOM 3343 O O . SER D 1 38 ? 83.10747 121.34832 86.45122 1.000 30.46153 96 SER B O 1
ATOM 3346 N N . ILE D 1 39 ? 83.40972 119.36589 87.47938 1.000 22.47165 97 ILE B N 1
ATOM 3347 C CA . ILE D 1 39 ? 83.34958 118.55936 86.26536 1.000 21.99790 97 ILE B CA 1
ATOM 3348 C C . ILE D 1 39 ? 82.38118 117.40608 86.49372 1.000 22.14111 97 ILE B C 1
ATOM 3349 O O . ILE D 1 39 ? 82.51370 116.66096 87.47338 1.000 24.05505 97 ILE B O 1
ATOM 3354 N N . THR D 1 40 ? 81.39710 117.28280 85.60328 1.000 23.93123 98 THR B N 1
ATOM 3355 C CA . THR D 1 40 ? 80.33922 116.28231 85.68889 1.000 24.37353 98 THR B CA 1
ATOM 3356 C C . THR D 1 40 ? 80.56752 115.18362 84.65665 1.000 26.89167 98 THR B C 1
ATOM 3357 O O . THR D 1 40 ? 80.76371 115.47410 83.47068 1.000 28.74334 98 THR B O 1
ATOM 3361 N N . PHE D 1 41 ? 80.56526 113.93028 85.12083 1.000 23.10597 99 PHE B N 1
ATOM 3362 C CA . PHE D 1 41 ? 80.78381 112.74717 84.28867 1.000 23.37260 99 PHE B CA 1
ATOM 3363 C C . PHE D 1 41 ? 79.43644 112.15627 83.87386 1.000 26.11947 99 PHE B C 1
ATOM 3364 O O . PHE D 1 41 ? 78.73878 111.55565 84.69723 1.000 27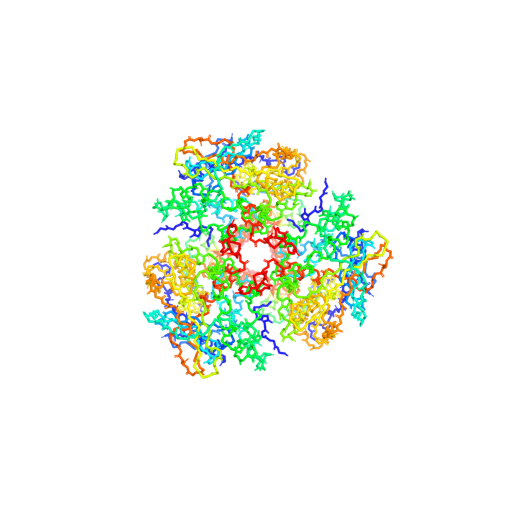.94019 99 PHE B O 1
ATOM 3372 N N . SER D 1 42 ? 79.07059 112.32209 82.60314 1.000 30.93771 100 SER B N 1
ATOM 3373 C CA . SER D 1 42 ? 77.79341 111.85336 82.07540 1.000 30.93655 100 SER B CA 1
ATOM 3374 C C . SER D 1 42 ? 78.02417 110.77961 81.01859 1.000 33.08590 100 SER B C 1
ATOM 3375 O O . SER D 1 42 ? 78.87554 110.94087 80.13928 1.000 35.50298 100 SER B O 1
ATOM 3378 N N . LEU D 1 43 ? 77.26915 109.68186 81.10949 1.000 35.50136 101 LEU B N 1
ATOM 3379 C CA . LEU D 1 43 ? 77.32315 108.60757 80.11318 1.000 38.72323 101 LEU B CA 1
ATOM 3380 C C . LEU D 1 43 ? 76.35708 108.92585 78.97243 1.000 42.97155 101 LEU B C 1
ATOM 3381 O O . LEU D 1 43 ? 75.23841 108.41404 78.89305 1.000 48.47601 101 LEU B O 1
ATOM 3386 N N . LEU D 1 44 ? 76.80994 109.79472 78.07268 1.000 42.60511 102 LEU B N 1
ATOM 3387 C CA . LEU D 1 44 ? 76.01866 110.15621 76.90416 1.000 45.75050 102 LEU B CA 1
ATOM 3388 C C . LEU D 1 44 ? 75.92171 108.99881 75.91373 1.000 49.25498 102 LEU B C 1
ATOM 3389 O O . LEU D 1 44 ? 76.85437 108.20666 75.75142 1.000 48.98391 102 LEU B O 1
ATOM 3394 N N . THR D 1 45 ? 74.76677 108.89715 75.25887 1.000 57.74353 103 THR B N 1
ATOM 3395 C CA . THR D 1 45 ? 74.51495 107.86361 74.26380 1.000 63.51558 103 THR B CA 1
ATOM 3396 C C . THR D 1 45 ? 74.68203 108.36132 72.83303 1.000 63.71566 103 THR B C 1
ATOM 3397 O O . THR D 1 45 ? 74.53655 107.56965 71.89670 1.000 63.30065 103 THR B O 1
ATOM 3401 N N . ASN D 1 46 ? 74.98198 109.64404 72.64045 1.000 65.42325 104 ASN B N 1
ATOM 3402 C CA . ASN D 1 46 ? 75.06957 110.24771 71.31906 1.000 68.16386 104 ASN B CA 1
ATOM 3403 C C . ASN D 1 46 ? 76.45807 110.83162 71.09218 1.000 66.20918 104 ASN B C 1
ATOM 3404 O O . ASN D 1 46 ? 77.12147 111.28398 72.03003 1.000 63.59626 104 ASN B O 1
ATOM 3409 N N . LYS D 1 47 ? 76.88970 110.81878 69.83257 1.000 67.77289 105 LYS B N 1
ATOM 3410 C CA . LYS D 1 47 ? 78.22857 111.25924 69.45936 1.000 65.40917 105 LYS B CA 1
ATOM 3411 C C . LYS D 1 47 ? 78.23149 112.76384 69.21473 1.000 65.26563 105 LYS B C 1
ATOM 3412 O O . LYS D 1 47 ? 77.45292 113.26819 68.39804 1.000 64.31188 105 LYS B O 1
ATOM 3418 N N . SER D 1 48 ? 79.10550 113.47389 69.92251 1.000 64.44552 106 SER B N 1
ATOM 3419 C CA . SER D 1 48 ? 79.28227 114.90281 69.72318 1.000 65.99642 106 SER B CA 1
ATOM 3420 C C . SER D 1 48 ? 80.16583 115.17616 68.50760 1.000 69.86633 106 SER B C 1
ATOM 3421 O O . SER D 1 48 ? 80.90141 114.30848 68.02915 1.000 68.00631 106 SER B O 1
ATOM 3424 N N . ASP D 1 49 ? 80.08085 116.40908 68.00743 1.000 69.60708 107 ASP B N 1
ATOM 3425 C CA . ASP D 1 49 ? 80.82463 116.84144 66.83211 1.000 69.05021 107 ASP B CA 1
ATOM 3426 C C . ASP D 1 49 ? 82.14387 117.52343 67.18636 1.000 67.47713 107 ASP B C 1
ATOM 3427 O O . ASP D 1 49 ? 82.69507 118.25570 66.35651 1.000 67.96022 107 ASP B O 1
ATOM 3432 N N . LEU D 1 50 ? 82.65674 117.30105 68.39312 1.000 61.28528 108 LEU B N 1
ATOM 3433 C CA . LEU D 1 50 ? 83.87215 117.96876 68.83629 1.000 56.76477 108 LEU B CA 1
ATOM 3434 C C . LEU D 1 50 ? 85.10582 117.39852 68.14443 1.000 58.18659 108 LEU B C 1
ATOM 3435 O O . LEU D 1 50 ? 85.14688 116.22884 67.75358 1.000 57.97024 108 LEU B O 1
ATOM 3440 N N . GLU D 1 51 ? 86.11845 118.24848 67.99402 1.000 58.33945 109 GLU B N 1
ATOM 3441 C CA . GLU D 1 51 ? 87.35768 117.87111 67.33653 1.000 57.97235 109 GLU B CA 1
ATOM 3442 C C . GLU D 1 51 ? 88.26596 117.11265 68.30366 1.000 51.54100 109 GLU B C 1
ATOM 3443 O O . GLU D 1 51 ? 87.97822 116.97556 69.49488 1.000 47.21170 109 GLU B O 1
ATOM 3449 N N . LYS D 1 52 ? 89.38123 116.61753 67.77127 1.000 52.05505 110 LYS B N 1
ATOM 3450 C CA . LYS D 1 52 ? 90.33382 115.85894 68.56922 1.000 51.53097 110 LYS B CA 1
ATOM 3451 C C . LYS D 1 52 ? 90.94480 116.73358 69.66231 1.000 48.65695 110 LYS B C 1
ATOM 3452 O O . LYS D 1 52 ? 91.00816 117.96048 69.55338 1.000 47.22861 110 LYS B O 1
ATOM 3458 N N . CYS D 1 53 ? 91.40325 116.08099 70.72942 1.000 48.60917 111 CYS B N 1
ATOM 3459 C CA . CYS D 1 53 ? 91.91881 116.78929 71.89600 1.000 47.72728 111 CYS B CA 1
ATOM 3460 C C . CYS D 1 53 ? 93.32719 117.30670 71.64418 1.000 50.85156 111 CYS B C 1
ATOM 3461 O O . CYS D 1 53 ? 94.26567 116.52574 71.45371 1.000 55.57779 111 CYS B O 1
ATOM 3464 N N . ASN D 1 54 ? 93.46196 118.62443 71.64569 1.000 48.71799 112 ASN B N 1
ATOM 3465 C CA . ASN D 1 54 ? 94.74277 119.31597 71.58644 1.000 48.63097 112 ASN B CA 1
ATOM 3466 C C . ASN D 1 54 ? 94.98138 119.86737 72.98864 1.000 45.49142 112 ASN B C 1
ATOM 3467 O O . ASN D 1 54 ? 94.41613 120.89805 73.36453 1.000 45.88757 112 ASN B O 1
ATOM 3472 N N . PHE D 1 55 ? 95.82200 119.17742 73.76158 1.000 43.61201 113 PHE B N 1
ATOM 3473 C CA . PHE D 1 55 ? 95.91784 119.47034 75.18706 1.000 42.77663 113 PHE B CA 1
ATOM 3474 C C . PHE D 1 55 ? 96.73973 120.71810 75.48117 1.000 44.74534 113 PHE B C 1
ATOM 3475 O O . PHE D 1 55 ? 96.50625 121.37369 76.50204 1.000 43.32431 113 PHE B O 1
ATOM 3483 N N . THR D 1 56 ? 97.68454 121.07645 74.60910 1.000 45.89932 114 THR B N 1
ATOM 3484 C CA . THR D 1 56 ? 98.33154 122.37861 74.73747 1.000 46.26431 114 THR B CA 1
ATOM 3485 C C . THR D 1 56 ? 97.32870 123.51010 74.55035 1.000 45.11576 114 THR B C 1
ATOM 3486 O O . THR D 1 56 ? 97.34153 124.49476 75.29962 1.000 43.06465 114 THR B O 1
ATOM 3490 N N . ARG D 1 57 ? 96.42682 123.36909 73.57666 1.000 46.49567 115 ARG B N 1
ATOM 3491 C CA . ARG D 1 57 ? 95.41315 124.39329 73.35097 1.000 46.47103 115 ARG B CA 1
ATOM 3492 C C . ARG D 1 57 ? 94.40867 124.44025 74.49489 1.000 44.64614 115 ARG B C 1
ATOM 3493 O O . ARG D 1 57 ? 94.00124 125.52513 74.92739 1.000 42.33082 115 ARG B O 1
ATOM 3501 N N . LEU D 1 58 ? 94.00744 123.27352 75.00512 1.000 43.11293 116 LEU B N 1
ATOM 3502 C CA . LEU D 1 58 ? 93.10483 123.23824 76.15087 1.000 39.91262 116 LEU B CA 1
ATOM 3503 C C . LEU D 1 58 ? 93.74701 123.86083 77.38255 1.000 41.13185 116 LEU B C 1
ATOM 3504 O O . LEU D 1 58 ? 93.07650 124.54771 78.16193 1.000 41.96261 116 LEU B O 1
ATOM 3509 N N . GLN D 1 59 ? 95.04721 123.63152 77.57479 1.000 38.31332 117 GLN B N 1
ATOM 3510 C CA . GLN D 1 59 ? 95.74692 124.23438 78.70291 1.000 36.70480 117 GLN B CA 1
ATOM 3511 C C . GLN D 1 59 ? 95.83605 125.74511 78.54486 1.000 39.56512 117 GLN B C 1
ATOM 3512 O O . GLN D 1 59 ? 95.63282 126.49031 79.51029 1.000 38.91393 117 GLN B O 1
ATOM 3518 N N . ALA D 1 60 ? 96.14456 126.21224 77.33342 1.000 41.52496 118 ALA B N 1
ATOM 3519 C CA . ALA D 1 60 ? 96.20682 127.64727 77.08132 1.000 40.08035 118 ALA B CA 1
ATOM 3520 C C . ALA D 1 60 ? 94.84961 128.30470 77.29529 1.000 41.84183 118 ALA B C 1
ATOM 3521 O O . ALA D 1 60 ? 94.77118 129.44549 77.76618 1.000 40.60420 118 ALA B O 1
ATOM 3523 N N . VAL D 1 61 ? 93.76925 127.60061 76.96055 1.000 42.15866 119 VAL B N 1
ATOM 3524 C CA . VAL D 1 61 ? 92.44546 128.20937 76.89993 1.000 41.19091 119 VAL B CA 1
ATOM 3525 C C . VAL D 1 61 ? 91.72212 128.05394 78.23196 1.000 40.19202 119 VAL B C 1
ATOM 3526 O O . VAL D 1 61 ? 91.35057 129.04971 78.86291 1.000 44.29433 119 VAL B O 1
ATOM 3530 N N . ASP D 1 62 ? 91.50956 126.81628 78.67206 1.000 37.02218 120 ASP B N 1
ATOM 3531 C CA . ASP D 1 62 ? 90.81481 126.55082 79.93119 1.000 37.26424 120 ASP B CA 1
ATOM 3532 C C . ASP D 1 62 ? 91.70781 125.71998 80.85098 1.000 36.32750 120 ASP B C 1
ATOM 3533 O O . ASP D 1 62 ? 91.73107 124.48967 80.77040 1.000 34.76937 120 ASP B O 1
ATOM 3538 N N . ARG D 1 63 ? 92.44565 126.40530 81.72863 1.000 32.68523 121 ARG B N 1
ATOM 3539 C CA . ARG D 1 63 ? 93.30075 125.71557 82.69089 1.000 35.03627 121 ARG B CA 1
ATOM 3540 C C . ARG D 1 63 ? 92.49079 124.95732 83.73499 1.000 33.52423 121 ARG B C 1
ATOM 3541 O O . ARG D 1 63 ? 92.92584 123.89832 84.20737 1.000 32.67716 121 ARG B O 1
ATOM 3549 N N . VAL D 1 64 ? 91.31944 125.48174 84.10235 1.000 33.60159 122 VAL B N 1
ATOM 3550 C CA . VAL D 1 64 ? 90.52565 124.89300 85.17875 1.000 31.97547 122 VAL B CA 1
ATOM 3551 C C . VAL D 1 64 ? 90.11898 123.46840 84.82754 1.000 27.90105 122 VAL B C 1
ATOM 3552 O O . VAL D 1 64 ? 90.30412 122.53488 85.62141 1.000 27.51052 122 VAL B O 1
ATOM 3556 N N . ILE D 1 65 ? 89.61537 123.26865 83.60869 1.000 29.42503 123 ILE B N 1
ATOM 3557 C CA . ILE D 1 65 ? 89.13972 121.94399 83.23097 1.000 26.68504 123 ILE B CA 1
ATOM 3558 C C . ILE D 1 65 ? 90.31252 120.98787 83.06849 1.000 25.033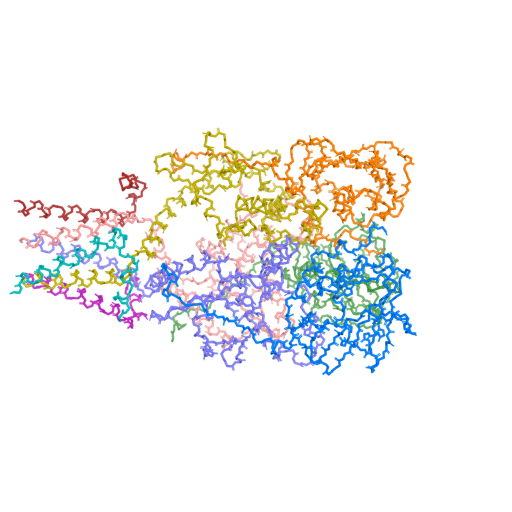41 123 ILE B C 1
ATOM 3559 O O . ILE D 1 65 ? 90.22297 119.81842 83.45398 1.000 21.26992 123 ILE B O 1
ATOM 3564 N N . PHE D 1 66 ? 91.44898 121.48371 82.56510 1.000 29.33119 124 PHE B N 1
ATOM 3565 C CA . PHE D 1 66 ? 92.62493 120.63488 82.39666 1.000 23.82886 124 PHE B CA 1
ATOM 3566 C C . PHE D 1 66 ? 93.11319 120.12859 83.74178 1.000 24.11786 124 PHE B C 1
ATOM 3567 O O . PHE D 1 66 ? 93.38495 118.92904 83.91002 1.000 23.72799 124 PHE B O 1
ATOM 3575 N N . ASP D 1 67 ? 93.16570 121.01982 84.72735 1.000 24.28369 125 ASP B N 1
ATOM 3576 C CA . ASP D 1 67 ? 93.62766 120.62965 86.04789 1.000 20.99010 125 ASP B CA 1
ATOM 3577 C C . ASP D 1 67 ? 92.63798 119.66057 86.67003 1.000 19.36728 125 ASP B C 1
ATOM 3578 O O . ASP D 1 67 ? 93.03142 118.70727 87.35173 1.000 20.92338 125 ASP B O 1
ATOM 3583 N N . LEU D 1 68 ? 91.34442 119.89395 86.44607 1.000 19.59358 126 LEU B N 1
ATOM 3584 C CA . LEU D 1 68 ? 90.33686 119.02192 87.03017 1.000 18.31354 126 LEU B CA 1
ATOM 3585 C C . LEU D 1 68 ? 90.39381 117.60647 86.45297 1.000 19.16011 126 LEU B C 1
ATOM 3586 O O . LEU D 1 68 ? 90.28879 116.63340 87.20890 1.000 20.23847 126 LEU B O 1
ATOM 3591 N N . PHE D 1 69 ? 90.56358 117.44483 85.13163 1.000 18.03010 127 PHE B N 1
ATOM 3592 C CA . PHE D 1 69 ? 90.49720 116.06830 84.63223 1.000 14.76077 127 PHE B CA 1
ATOM 3593 C C . PHE D 1 69 ? 91.86456 115.40567 84.52349 1.000 13.09495 127 PHE B C 1
ATOM 3594 O O . PHE D 1 69 ? 91.91836 114.25082 84.09577 1.000 13.22584 127 PHE B O 1
ATOM 3602 N N . ARG D 1 70 ? 92.96826 116.10767 84.81108 1.000 12.17290 128 ARG B N 1
ATOM 3603 C CA . ARG D 1 70 ? 94.28431 115.53054 84.53292 1.000 12.76455 128 ARG B CA 1
ATOM 3604 C C . ARG D 1 70 ? 94.53687 114.25011 85.32490 1.000 12.05551 128 ARG B C 1
ATOM 3605 O O . ARG D 1 70 ? 95.06093 113.27082 84.77669 1.000 15.58818 128 ARG B O 1
ATOM 3613 N N . GLU D 1 71 ? 94.19733 114.23685 86.61435 1.000 12.36096 129 GLU B N 1
ATOM 3614 C CA . GLU D 1 71 ? 94.40332 113.02587 87.40444 1.000 9.96374 129 GLU B CA 1
ATOM 3615 C C . GLU D 1 71 ? 93.54437 111.87382 86.89299 1.000 8.75806 129 GLU B C 1
ATOM 3616 O O . GLU D 1 71 ? 94.01182 110.73104 86.81636 1.000 9.67545 129 GLU B O 1
ATOM 3622 N N . PHE D 1 72 ? 92.29009 112.15151 86.52685 1.000 9.42826 130 PHE B N 1
ATOM 3623 C CA . PHE D 1 72 ? 91.44236 111.10115 85.96857 1.000 8.37182 130 PHE B CA 1
ATOM 3624 C C . PHE D 1 72 ? 92.02271 110.57061 84.66285 1.000 12.19234 130 PHE B C 1
ATOM 3625 O O . PHE D 1 72 ? 91.99512 109.36088 84.40491 1.000 15.19003 130 PHE B O 1
ATOM 3633 N N . HIS D 1 73 ? 92.55539 111.46496 83.82719 1.000 11.12762 131 HIS B N 1
ATOM 3634 C CA . HIS D 1 73 ? 93.09609 111.05344 82.53651 1.000 9.61221 131 HIS B CA 1
ATOM 3635 C C . HIS D 1 73 ? 94.33399 110.19024 82.72357 1.000 11.04326 131 HIS B C 1
ATOM 3636 O O . HIS D 1 73 ? 94.53495 109.21139 81.99530 1.000 13.61796 131 HIS B O 1
ATOM 3643 N N . HIS D 1 74 ? 95.17963 110.54410 83.69355 1.000 10.95593 132 HIS B N 1
ATOM 3644 C CA . HIS D 1 74 ? 96.34622 109.71944 83.98389 1.000 9.02071 132 HIS B CA 1
ATOM 3645 C C . HIS D 1 74 ? 95.94363 108.39292 84.61543 1.000 10.84562 132 HIS B C 1
ATOM 3646 O O . HIS D 1 74 ? 96.66227 107.39720 84.47469 1.000 14.80854 132 HIS B O 1
ATOM 3653 N N . ARG D 1 75 ? 94.80399 108.35908 85.31154 1.000 10.44296 133 ARG B N 1
ATOM 3654 C CA . ARG D 1 75 ? 94.28282 107.09219 85.81497 1.000 10.67305 133 ARG B CA 1
ATOM 3655 C C . ARG D 1 75 ? 93.71607 106.22884 84.69473 1.000 13.27348 133 ARG B C 1
ATOM 3656 O O . ARG D 1 75 ? 93.70573 104.99778 84.80762 1.000 14.54482 133 ARG B O 1
ATOM 3664 N N . VAL D 1 76 ? 93.24964 106.84843 83.60839 1.000 14.44433 134 VAL B N 1
ATOM 3665 C CA . VAL D 1 76 ? 92.83998 106.07288 82.44081 1.000 16.95936 134 VAL B CA 1
ATOM 3666 C C . VAL D 1 76 ? 94.04959 105.43920 81.76361 1.000 20.94705 134 VAL B C 1
ATOM 3667 O O . VAL D 1 76 ? 93.95195 104.34231 81.19920 1.000 26.26115 134 VAL B O 1
ATOM 3671 N N . GLY D 1 77 ? 95.20766 106.08886 81.83264 1.000 19.50576 135 GLY B N 1
ATOM 3672 C CA . GLY D 1 77 ? 96.42060 105.52552 81.27480 1.000 21.60786 135 GLY B CA 1
ATOM 3673 C C . GLY D 1 77 ? 96.53398 105.68631 79.77374 1.000 28.58793 135 GLY B C 1
ATOM 3674 O O . GLY D 1 77 ? 96.16763 106.72986 79.22535 1.000 32.75364 135 GLY B O 1
ATOM 3675 N N . ASP D 1 78 ? 97.04209 104.65898 79.09744 1.000 32.13559 136 ASP B N 1
ATOM 3676 C CA . ASP D 1 78 ? 97.23372 104.70132 77.64926 1.000 39.19056 136 ASP B CA 1
ATOM 3677 C C . ASP D 1 78 ? 95.88928 104.49077 76.96522 1.000 39.20122 136 ASP B C 1
ATOM 3678 O O . ASP D 1 78 ? 95.44784 103.35681 76.76597 1.000 38.52459 136 ASP B O 1
ATOM 3683 N N . PHE D 1 79 ? 95.23378 105.59050 76.60870 1.000 38.77866 137 PHE B N 1
ATOM 3684 C CA . PHE D 1 79 ? 93.98721 105.51023 75.86379 1.000 38.16191 137 PHE B CA 1
ATOM 3685 C C . PHE D 1 79 ? 94.24446 104.94567 74.46749 1.000 43.13333 137 PHE B C 1
ATOM 3686 O O . PHE D 1 79 ? 95.21994 105.32896 73.81373 1.000 41.54290 137 PHE B O 1
ATOM 3694 N N . PRO D 1 80 ? 93.40512 104.02440 73.99335 1.000 45.12031 138 PRO B N 1
ATOM 3695 C CA . PRO D 1 80 ? 93.61636 103.45322 72.65724 1.000 45.33182 138 PRO B CA 1
ATOM 3696 C C . PRO D 1 80 ? 93.57669 104.52427 71.57608 1.000 49.69390 138 PRO B C 1
ATOM 3697 O O . PRO D 1 80 ? 92.79444 105.47473 71.64307 1.000 49.98436 138 PRO B O 1
ATOM 3701 N N . VAL D 1 81 ? 94.44118 104.36077 70.57243 1.000 51.91843 139 VAL B N 1
ATOM 3702 C CA . VAL D 1 81 ? 94.46162 105.28878 69.44559 1.000 53.44649 139 VAL B CA 1
ATOM 3703 C C . VAL D 1 81 ? 93.16491 105.19981 68.64965 1.000 52.14983 139 VAL B C 1
ATOM 3704 O O . VAL D 1 81 ? 92.64355 106.21477 68.17171 1.000 51.60685 139 VAL B O 1
ATOM 3708 N N . THR D 1 82 ? 92.63069 103.98654 68.48497 1.000 53.10984 140 THR B N 1
ATOM 3709 C CA . THR D 1 82 ? 91.37907 103.81465 67.75254 1.000 51.88338 140 THR B CA 1
ATOM 3710 C C . THR D 1 82 ? 90.23024 104.55709 68.42467 1.000 55.01220 140 THR B C 1
ATOM 3711 O O . THR D 1 82 ? 89.39319 105.16401 67.74608 1.000 55.08786 140 THR B O 1
ATOM 3715 N N . SER D 1 83 ? 90.16891 104.51646 69.75270 1.000 53.32601 141 SER B N 1
ATOM 3716 C CA . SER D 1 83 ? 89.16307 105.27758 70.47818 1.000 48.68709 141 SER B CA 1
ATOM 3717 C C . SER D 1 83 ? 89.39408 106.77504 70.30643 1.000 48.79448 141 SER B C 1
ATOM 3718 O O . SER D 1 83 ? 90.52655 107.24022 70.15242 1.000 47.95175 141 SER B O 1
ATOM 3721 N N . ASP D 1 84 ? 88.30068 107.53217 70.33517 1.000 47.72768 142 ASP B N 1
ATOM 3722 C CA . ASP D 1 84 ? 88.31880 108.95907 70.03864 1.000 47.46993 142 ASP B CA 1
ATOM 3723 C C . ASP D 1 84 ? 88.15657 109.75235 71.32782 1.000 43.54268 142 ASP B C 1
ATOM 3724 O O . ASP D 1 84 ? 87.15764 109.59517 72.03796 1.000 40.27412 142 ASP B O 1
ATOM 3729 N N . LEU D 1 85 ? 89.14003 110.59656 71.62442 1.000 42.42235 143 LEU B N 1
ATOM 3730 C CA . LEU D 1 85 ? 89.08217 111.55073 72.72646 1.000 36.38269 143 LEU B CA 1
ATOM 3731 C C . LEU D 1 85 ? 88.87292 112.93412 72.12090 1.000 37.16499 143 LEU B C 1
ATOM 3732 O O . LEU D 1 85 ? 89.76154 113.45562 71.43887 1.000 36.58076 143 LEU B O 1
ATOM 3737 N N . LYS D 1 86 ? 87.70814 113.53236 72.36910 1.000 39.94734 144 LYS B N 1
ATOM 3738 C CA . LYS D 1 86 ? 87.30942 114.76440 71.69638 1.000 43.26997 144 LYS B CA 1
ATOM 3739 C C . LYS D 1 86 ? 87.14992 115.88233 72.71582 1.000 41.67611 144 LYS B C 1
ATOM 3740 O O . LYS D 1 86 ? 86.39099 115.74592 73.67914 1.000 38.48410 144 LYS B O 1
ATOM 3746 N N . CYS D 1 87 ? 87.85570 116.98748 72.49604 1.000 44.77770 145 CYS B N 1
ATOM 3747 C CA . CYS D 1 87 ? 87.83936 118.12902 73.39850 1.000 41.43081 145 CYS B CA 1
ATOM 3748 C C . CYS D 1 87 ? 87.14698 119.31073 72.73259 1.000 43.21198 145 CYS B C 1
ATOM 3749 O O . CYS D 1 87 ? 87.32937 119.55643 71.53622 1.000 46.14373 145 CYS B O 1
ATOM 3752 N N . SER D 1 88 ? 86.34497 120.03669 73.51437 1.000 43.97277 146 SER B N 1
ATOM 3753 C CA . SER D 1 88 ? 85.59027 121.15861 72.96411 1.000 42.98629 146 SER B CA 1
ATOM 3754 C C . SER D 1 88 ? 86.48754 122.35454 72.66271 1.000 48.01523 146 SER B C 1
ATOM 3755 O O . SER D 1 88 ? 86.26271 123.06692 71.67688 1.000 45.64979 146 SER B O 1
ATOM 3758 N N . HIS D 1 89 ? 87.50682 122.58967 73.49572 1.000 50.20485 147 HIS B N 1
ATOM 3759 C CA . HIS D 1 89 ? 88.39906 123.74548 73.35208 1.000 44.32998 147 HIS B CA 1
ATOM 3760 C C . HIS D 1 89 ? 87.60786 125.05100 73.34700 1.000 45.32541 147 HIS B C 1
ATOM 3761 O O . HIS D 1 89 ? 87.91105 125.98319 72.59990 1.000 50.04681 147 HIS B O 1
ATOM 3768 N N . ASN D 1 90 ? 86.58479 125.11604 74.19398 1.000 45.04650 148 ASN B N 1
ATOM 3769 C CA . ASN D 1 90 ? 85.60118 126.18827 74.17235 1.000 44.26083 148 ASN B CA 1
ATOM 3770 C C . ASN D 1 90 ? 85.44741 126.75121 75.57625 1.000 47.54344 148 ASN B C 1
ATOM 3771 O O . ASN D 1 90 ? 85.32136 125.99165 76.54123 1.000 47.42059 148 ASN B O 1
ATOM 3776 N N . THR D 1 91 ? 85.47345 128.08179 75.68643 1.000 49.96171 149 THR B N 1
ATOM 3777 C CA . THR D 1 91 ? 85.40674 128.71985 76.99786 1.000 49.40517 149 THR B CA 1
ATOM 3778 C C . THR D 1 91 ? 84.06144 128.48136 77.67536 1.000 47.77933 149 THR B C 1
ATOM 3779 O O . THR D 1 91 ? 84.00474 128.26484 78.89120 1.000 49.75384 149 THR B O 1
ATOM 3783 N N . SER D 1 92 ? 82.96829 128.52344 76.91290 1.000 46.53999 150 SER B N 1
ATOM 3784 C CA . SER D 1 92 ? 81.63305 128.40261 77.49328 1.000 46.05197 150 SER B CA 1
ATOM 3785 C C . SER D 1 92 ? 81.16891 126.95009 77.58017 1.000 47.79622 150 SER B C 1
ATOM 3786 O O . SER D 1 92 ? 80.88720 126.44564 78.67168 1.000 47.38128 150 SER B O 1
ATOM 3789 N N . TYR D 1 93 ? 81.08880 126.26753 76.43922 1.000 45.13242 151 TYR B N 1
ATOM 3790 C CA . TYR D 1 93 ? 80.63174 124.87861 76.39105 1.000 42.55262 151 TYR B CA 1
ATOM 3791 C C . TYR D 1 93 ? 81.84586 123.97026 76.51645 1.000 44.16437 151 TYR B C 1
ATOM 3792 O O . TYR D 1 93 ? 82.49581 123.62421 75.52963 1.000 45.27241 151 TYR B O 1
ATOM 3801 N N . ARG D 1 94 ? 82.15749 123.57500 77.74733 1.000 39.72774 152 ARG B N 1
ATOM 3802 C CA . ARG D 1 94 ? 83.39590 122.86679 78.04410 1.000 35.92669 152 ARG B CA 1
ATOM 3803 C C . ARG D 1 94 ? 83.07618 121.39162 78.25053 1.000 37.91304 152 ARG B C 1
ATOM 3804 O O . ARG D 1 94 ? 82.49742 121.01432 79.27523 1.000 40.17011 152 ARG B O 1
ATOM 3812 N N . VAL D 1 95 ? 83.50946 120.55650 77.30893 1.000 36.63600 153 VAL B N 1
ATOM 3813 C CA . VAL D 1 95 ? 83.11981 119.14940 77.26116 1.000 32.09872 153 VAL B CA 1
ATOM 3814 C C . VAL D 1 95 ? 84.29707 118.35396 76.71707 1.000 31.33881 153 VAL B C 1
ATOM 3815 O O . VAL D 1 95 ? 84.85831 118.69701 75.67256 1.000 41.24101 153 VAL B O 1
ATOM 3819 N N . ILE D 1 96 ? 84.66672 117.28770 77.42066 1.000 28.82241 154 ILE B N 1
ATOM 3820 C CA . ILE D 1 96 ? 85.64219 116.31151 76.94173 1.000 33.12445 154 ILE B CA 1
ATOM 3821 C C . ILE D 1 96 ? 84.99634 114.93343 76.89050 1.000 31.64398 154 ILE B C 1
ATOM 3822 O O . ILE D 1 96 ? 84.60138 114.39059 77.92738 1.000 32.10913 154 ILE B O 1
ATOM 3827 N N . GLU D 1 97 ? 84.90051 114.36518 75.69328 1.000 32.01438 155 GLU B N 1
ATOM 3828 C CA . GLU D 1 97 ? 84.13316 113.15228 75.44473 1.000 30.26714 155 GLU B CA 1
ATOM 3829 C C . GLU D 1 97 ? 85.07772 112.00642 75.09975 1.000 29.75292 155 GLU B C 1
ATOM 3830 O O . GLU D 1 97 ? 85.88056 112.11335 74.16456 1.000 34.15006 155 GLU B O 1
ATOM 3836 N N . TYR D 1 98 ? 84.98981 110.92612 75.87450 1.000 31.08192 156 TYR B N 1
ATOM 3837 C CA . TYR D 1 98 ? 85.76935 109.71263 75.66230 1.000 30.51371 156 TYR B CA 1
ATOM 3838 C C . TYR D 1 98 ? 84.86517 108.68164 75.00286 1.000 32.20605 156 TYR B C 1
ATOM 3839 O O . TYR D 1 98 ? 83.75163 108.44326 75.47675 1.000 37.00693 156 TYR B O 1
ATOM 3848 N N . GLU D 1 99 ? 85.34195 108.06121 73.92939 1.000 31.94972 157 GLU B N 1
ATOM 3849 C CA . GLU D 1 99 ? 84.56891 107.01768 73.26735 1.000 37.94733 157 GLU B CA 1
ATOM 3850 C C . GLU D 1 99 ? 84.77145 105.70157 74.00786 1.000 40.55506 157 GLU B C 1
ATOM 3851 O O . GLU D 1 99 ? 85.90296 105.21775 74.12009 1.000 40.66378 157 GLU B O 1
ATOM 3857 N N . VAL D 1 100 ? 83.68624 105.11738 74.50893 1.000 39.31662 158 VAL B N 1
ATOM 3858 C CA . VAL D 1 100 ? 83.77270 103.85767 75.26297 1.000 38.46493 158 VAL B CA 1
ATOM 3859 C C . VAL D 1 100 ? 83.70269 102.74280 74.22730 1.000 41.27772 158 VAL B C 1
ATOM 3860 O O . VAL D 1 100 ? 82.66975 102.10917 73.99813 1.000 45.21441 158 VAL B O 1
ATOM 3864 N N . THR D 1 101 ? 84.83763 102.49861 73.58090 1.000 42.90055 159 THR B N 1
ATOM 3865 C CA . THR D 1 101 ? 84.97490 101.35695 72.69592 1.000 42.90674 159 THR B CA 1
ATOM 3866 C C . THR D 1 101 ? 85.26112 100.09707 73.50782 1.000 46.96658 159 THR B C 1
ATOM 3867 O O . THR D 1 101 ? 85.54590 100.14724 74.70738 1.000 46.16640 159 THR B O 1
ATOM 3871 N N . LYS D 1 102 ? 85.16203 98.94832 72.83623 1.000 50.79916 160 LYS B N 1
ATOM 3872 C CA . LYS D 1 102 ? 85.43468 97.67841 73.50090 1.000 53.54967 160 LYS B CA 1
ATOM 3873 C C . LYS D 1 102 ? 86.85437 97.63987 74.05468 1.000 51.51535 160 LYS B C 1
ATOM 3874 O O . LYS D 1 102 ? 87.08488 97.13788 75.16099 1.000 53.62196 160 LYS B O 1
ATOM 3880 N N . GLU D 1 103 ? 87.82023 98.16321 73.29596 1.000 49.32349 161 GLU B N 1
ATOM 3881 C CA . GLU D 1 103 ? 89.20232 98.19535 73.76479 1.000 46.45557 161 GLU B CA 1
ATOM 3882 C C . GLU D 1 103 ? 89.39021 99.19623 74.90032 1.000 46.77235 161 GLU B C 1
ATOM 3883 O O . GLU D 1 103 ? 90.17480 98.95268 75.82458 1.000 45.79593 161 GLU B O 1
ATOM 3889 N N . SER D 1 104 ? 88.68182 100.32502 74.85138 1.000 46.62027 162 SER B N 1
ATOM 3890 C CA . SER D 1 104 ? 88.85196 101.38304 75.84042 1.000 41.72402 162 SER B CA 1
ATOM 3891 C C . SER D 1 104 ? 88.01959 101.17693 77.09776 1.000 39.44297 162 SER B C 1
ATOM 3892 O O . SER D 1 104 ? 88.31581 101.79769 78.12505 1.000 38.92677 162 SER B O 1
ATOM 3895 N N . LEU D 1 105 ? 86.98798 100.33644 77.03741 1.000 40.34652 163 LEU B N 1
ATOM 3896 C CA . LEU D 1 105 ? 86.09459 100.17041 78.18121 1.000 39.56915 163 LEU B CA 1
ATOM 3897 C C . LEU D 1 105 ? 86.79036 99.70505 79.45825 1.000 38.38134 163 LEU B C 1
ATOM 3898 O O . LEU D 1 105 ? 86.44571 100.22947 80.53182 1.000 35.12659 163 LEU B O 1
ATOM 3903 N N . PRO D 1 106 ? 87.73145 98.74969 79.43890 1.000 40.49476 164 PRO B N 1
ATOM 3904 C CA . PRO D 1 106 ? 88.39037 98.37209 80.70606 1.000 33.85283 164 PRO B CA 1
ATOM 3905 C C . PRO D 1 106 ? 89.06957 99.52579 81.42942 1.000 32.80525 164 PRO B C 1
ATOM 3906 O O . PRO D 1 106 ? 88.88347 99.67507 82.64262 1.000 33.03579 164 PRO B O 1
ATOM 3910 N N . ARG D 1 107 ? 89.84883 100.35221 80.72560 1.000 32.71726 165 ARG B N 1
ATOM 3911 C CA . ARG D 1 107 ? 90.55071 101.44650 81.39453 1.000 32.02440 165 ARG B CA 1
ATOM 3912 C C . ARG D 1 107 ? 89.57636 102.48728 81.93409 1.000 29.42624 165 ARG B C 1
ATOM 3913 O O . ARG D 1 107 ? 89.70907 102.94549 83.07885 1.000 26.23469 165 ARG B O 1
ATOM 3921 N N . LEU D 1 108 ? 88.58077 102.86101 81.12968 1.000 27.67319 166 LEU B N 1
ATOM 3922 C CA . LEU D 1 108 ? 87.63335 103.87893 81.56341 1.000 24.98169 166 LEU B CA 1
ATOM 3923 C C . LEU D 1 108 ? 86.81157 103.38480 82.74435 1.000 26.10471 166 LEU B C 1
ATOM 3924 O O . LEU D 1 108 ? 86.50863 104.15481 83.66301 1.000 26.78489 166 LEU B O 1
ATOM 3929 N N . GLN D 1 109 ? 86.44724 102.10060 82.74127 1.000 27.52721 167 GLN B N 1
ATOM 3930 C CA . GLN D 1 109 ? 85.71976 101.54567 83.87499 1.000 24.06251 167 GLN B CA 1
ATOM 3931 C C . GLN D 1 109 ? 86.59976 101.46343 85.11567 1.000 24.54987 167 GLN B C 1
ATOM 3932 O O . GLN D 1 109 ? 86.14694 101.78265 86.21818 1.000 25.98351 167 GLN B O 1
ATOM 3938 N N . GLU D 1 110 ? 87.86054 101.04756 84.96264 1.000 26.59346 168 GLU B N 1
ATOM 3939 C CA . GLU D 1 110 ? 88.77536 101.00825 86.09782 1.000 26.47925 168 GLU B CA 1
ATOM 3940 C C . GLU D 1 110 ? 89.12913 102.39227 86.62076 1.000 23.55945 168 GLU B C 1
ATOM 3941 O O . GLU D 1 110 ? 89.68442 102.49645 87.71943 1.000 23.87420 168 GLU B O 1
ATOM 3947 N N . ALA D 1 111 ? 88.82392 103.44793 85.86974 1.000 24.11603 169 ALA B N 1
ATOM 3948 C CA . ALA D 1 111 ? 89.00760 104.79736 86.39252 1.000 20.28109 169 ALA B CA 1
ATOM 3949 C C . ALA D 1 111 ? 87.73683 105.32596 87.05565 1.000 21.93827 169 ALA B C 1
ATOM 3950 O O . ALA D 1 111 ? 87.78519 105.86242 88.17248 1.000 20.42272 169 ALA B O 1
ATOM 3952 N N . VAL D 1 112 ? 86.59070 105.18508 86.38347 1.000 20.58935 170 VAL B N 1
ATOM 3953 C CA . VAL D 1 112 ? 85.34642 105.66170 86.97653 1.000 18.69365 170 VAL B CA 1
ATOM 3954 C C . VAL D 1 112 ? 85.01720 104.88151 88.24220 1.000 21.50870 170 VAL B C 1
ATOM 3955 O O . VAL D 1 112 ? 84.47308 105.44704 89.19518 1.000 24.16061 170 VAL B O 1
ATOM 3959 N N . SER D 1 113 ? 85.35770 103.58845 88.29669 1.000 20.81340 171 SER B N 1
ATOM 3960 C CA . SER D 1 113 ? 85.13144 102.82543 89.51640 1.000 21.78257 171 SER B CA 1
ATOM 3961 C C . SER D 1 113 ? 86.09096 103.23309 90.62176 1.000 23.22442 171 SER B C 1
ATOM 3962 O O . SER D 1 113 ? 85.84128 102.92267 91.79100 1.000 25.33978 171 SER B O 1
ATOM 3965 N N . THR D 1 114 ? 87.17986 103.92113 90.27709 1.000 22.30513 172 THR B N 1
ATOM 3966 C CA . THR D 1 114 ? 88.02634 104.51656 91.30012 1.000 18.99327 172 THR B CA 1
ATOM 3967 C C . THR D 1 114 ? 87.39915 105.80330 91.80920 1.000 17.04701 172 THR B C 1
ATOM 3968 O O . THR D 1 114 ? 87.45422 106.09784 93.00839 1.000 19.57386 172 THR B O 1
ATOM 3972 N N . LEU D 1 115 ? 86.78879 106.57325 90.90908 1.000 19.35136 173 LEU B N 1
ATOM 3973 C CA . LEU D 1 115 ? 86.16515 107.82503 91.31912 1.000 14.74825 173 LEU B CA 1
ATOM 3974 C C . LEU D 1 115 ? 84.70865 107.62983 91.73229 1.000 15.95269 173 LEU B C 1
ATOM 3975 O O . LEU D 1 115 ? 84.31036 108.04524 92.82474 1.000 16.72191 173 LEU B O 1
ATOM 3980 N N . PHE D 1 116 ? 83.90492 107.00241 90.87309 1.000 19.55660 174 PHE B N 1
ATOM 3981 C CA . PHE D 1 116 ? 82.46700 106.84869 91.09372 1.000 20.99074 174 PHE B CA 1
ATOM 3982 C C . PHE D 1 116 ? 82.11784 105.37174 90.97224 1.000 23.80761 174 PHE B C 1
ATOM 3983 O O . PHE D 1 116 ? 81.81338 104.88572 89.87420 1.000 25.37842 174 PHE B O 1
ATOM 3991 N N . PRO D 1 117 ? 82.15373 104.62405 92.07789 1.000 26.39668 175 PRO B N 1
ATOM 3992 C CA . PRO D 1 117 ? 81.98107 103.16343 91.98431 1.000 28.46456 175 PRO B CA 1
ATOM 3993 C C . PRO D 1 117 ? 80.65815 102.72297 91.37712 1.000 33.92455 175 PRO B C 1
ATOM 3994 O O . PRO D 1 117 ? 80.58979 101.61540 90.83014 1.000 38.50314 175 PRO B O 1
ATOM 3998 N N . ASP D 1 118 ? 79.61080 103.53997 91.44900 1.000 33.54301 176 ASP B N 1
ATOM 3999 C CA . ASP D 1 118 ? 78.30040 103.14977 90.94516 1.000 34.49269 176 ASP B CA 1
ATOM 4000 C C . ASP D 1 118 ? 78.05649 103.57526 89.50222 1.000 36.31879 176 ASP B C 1
ATOM 4001 O O . ASP D 1 118 ? 76.96108 103.34027 88.98214 1.000 41.38426 176 ASP B O 1
ATOM 4006 N N . LEU D 1 119 ? 79.03647 104.19191 88.84582 1.000 34.05391 177 LEU B N 1
ATOM 4007 C CA . LEU D 1 119 ? 78.92976 104.54005 87.43217 1.000 31.95182 177 LEU B CA 1
ATOM 4008 C C . LEU D 1 119 ? 79.43083 103.36380 86.60131 1.000 34.14120 177 LEU B C 1
ATOM 4009 O O . LEU D 1 119 ? 80.63654 103.10049 86.54880 1.000 31.79090 177 LEU B O 1
ATOM 4014 N N . HIS D 1 120 ? 78.50715 102.65699 85.95364 1.000 35.24171 178 HIS B N 1
ATOM 4015 C CA . HIS D 1 120 ? 78.82825 101.47311 85.15814 1.000 36.12162 178 HIS B CA 1
ATOM 4016 C C . HIS D 1 120 ? 78.85279 101.86302 83.68381 1.000 37.36176 178 HIS B C 1
ATOM 4017 O O . HIS D 1 120 ? 77.80507 101.98787 83.04496 1.000 38.49840 178 HIS B O 1
ATOM 4024 N N . LEU D 1 121 ? 80.05444 102.05743 83.14743 1.000 37.33454 179 LEU B N 1
ATOM 4025 C CA . LEU D 1 121 ? 80.20198 102.42345 81.74588 1.000 37.71820 179 LEU B CA 1
ATOM 4026 C C . LEU D 1 121 ? 79.83836 101.24935 80.84516 1.000 40.60556 179 LEU B C 1
ATOM 4027 O O . LEU D 1 121 ? 80.11219 100.08963 81.16622 1.000 43.83550 179 LEU B O 1
ATOM 4032 N N . SER D 1 122 ? 79.21615 101.55704 79.70963 1.000 42.55033 180 SER B N 1
ATOM 4033 C CA . SER D 1 122 ? 78.76409 100.54779 78.76476 1.000 46.56324 180 SER B CA 1
ATOM 4034 C C . SER D 1 122 ? 79.31223 100.85654 77.37929 1.000 51.32035 180 SER B C 1
ATOM 4035 O O . SER D 1 122 ? 79.57138 102.01420 77.03921 1.000 49.78452 180 SER B O 1
ATOM 4038 N N . GLU D 1 123 ? 79.49038 99.80384 76.58524 1.000 52.14017 181 GLU B N 1
ATOM 4039 C CA . GLU D 1 123 ? 80.04651 99.95003 75.24830 1.000 50.25641 181 GLU B CA 1
ATOM 4040 C C . GLU D 1 123 ? 79.08883 100.71802 74.34435 1.000 51.16323 181 GLU B C 1
ATOM 4041 O O . GLU D 1 123 ? 77.87734 100.75865 74.57773 1.000 52.84391 181 GLU B O 1
ATOM 4047 N N . ASP D 1 124 ? 79.66038 101.36139 73.32104 1.000 52.55821 182 ASP B N 1
ATOM 4048 C CA . ASP D 1 124 ? 78.90531 102.10105 72.30550 1.000 52.61555 182 ASP B CA 1
ATOM 4049 C C . ASP D 1 124 ? 78.31207 103.38348 72.88653 1.000 53.50318 182 ASP B C 1
ATOM 4050 O O . ASP D 1 124 ? 77.20423 103.78832 72.53210 1.000 55.50044 182 ASP B O 1
ATOM 4055 N N . ARG D 1 125 ? 79.05562 104.02551 73.78558 1.000 50.61825 183 ARG B N 1
ATOM 4056 C CA . ARG D 1 125 ? 78.61139 105.24410 74.44434 1.000 46.55799 183 ARG B CA 1
ATOM 4057 C C . ARG D 1 125 ? 79.80035 106.18381 74.59187 1.000 42.09342 183 ARG B C 1
ATOM 4058 O O . ARG D 1 125 ? 80.90698 105.90555 74.11611 1.000 44.16073 183 ARG B O 1
ATOM 4066 N N . PHE D 1 126 ? 79.56809 107.31599 75.25046 1.000 39.22488 184 PHE B N 1
ATOM 4067 C CA . PHE D 1 126 ? 80.61039 108.30631 75.45288 1.000 37.71815 184 PHE B CA 1
ATOM 4068 C C . PHE D 1 126 ? 80.56897 108.80526 76.88753 1.000 37.16041 184 PHE B C 1
ATOM 4069 O O . PHE D 1 126 ? 79.49701 108.93223 77.48322 1.000 41.60409 184 PHE B O 1
ATOM 4077 N N . LEU D 1 127 ? 81.74581 109.07470 77.43411 1.000 32.63980 185 LEU B N 1
ATOM 4078 C CA . LEU D 1 127 ? 81.89859 109.63686 78.77215 1.000 29.75259 185 LEU B CA 1
ATOM 4079 C C . LEU D 1 127 ? 82.22226 111.11439 78.59373 1.000 29.18607 185 LEU B C 1
ATOM 4080 O O . LEU D 1 127 ? 83.33391 111.47156 78.19781 1.000 28.22622 185 LEU B O 1
ATOM 4085 N N . GLN D 1 128 ? 81.23038 111.96722 78.83282 1.000 31.38807 186 GLN B N 1
ATOM 4086 C CA . GLN D 1 128 ? 81.37980 113.40949 78.70974 1.000 29.51767 186 GLN B CA 1
ATOM 4087 C C . GLN D 1 128 ? 81.70228 114.00560 80.07403 1.000 27.70045 186 GLN B C 1
ATOM 4088 O O . GLN D 1 128 ? 80.91559 113.87525 81.01695 1.000 29.43773 186 GLN B O 1
ATOM 4094 N N . ILE D 1 129 ? 82.85856 114.64674 80.17382 1.000 24.88271 187 ILE B N 1
ATOM 4095 C CA . ILE D 1 129 ? 83.24461 115.43274 81.33646 1.000 23.83711 187 ILE B CA 1
ATOM 4096 C C . ILE D 1 129 ? 82.94877 116.88645 80.99710 1.000 26.51843 187 ILE B C 1
ATOM 4097 O O . ILE D 1 129 ? 83.61822 117.48060 80.14463 1.000 31.87385 187 ILE B O 1
ATOM 4102 N N . GLN D 1 130 ? 81.91482 117.44430 81.62170 1.000 25.50705 188 GLN B N 1
ATOM 4103 C CA . GLN D 1 130 ? 81.45498 118.79861 81.33207 1.000 28.36948 188 GLN B CA 1
ATOM 4104 C C . GLN D 1 130 ? 81.81496 119.71412 82.49477 1.000 30.46078 188 GLN B C 1
ATOM 4105 O O . GLN D 1 130 ? 81.45496 119.43470 83.64358 1.000 31.60635 188 GLN B O 1
ATOM 4111 N N . ALA D 1 131 ? 82.55503 120.77944 82.19506 1.000 29.57305 189 ALA B N 1
ATOM 4112 C CA . ALA D 1 131 ? 82.95077 121.75206 83.20697 1.000 28.63726 189 ALA B CA 1
ATOM 4113 C C . ALA D 1 131 ? 81.86394 122.79302 83.45230 1.000 32.31913 189 ALA B C 1
ATOM 4114 O O . ALA D 1 131 ? 81.26247 123.32188 82.51328 1.000 34.52303 189 ALA B O 1
ATOM 4116 N N . HIS D 1 132 ? 81.62013 123.08388 84.72934 1.000 34.78403 190 HIS B N 1
ATOM 4117 C CA . HIS D 1 132 ? 80.64859 124.08120 85.15944 1.000 36.13443 190 HIS B CA 1
ATOM 4118 C C . HIS D 1 132 ? 81.28916 124.97556 86.21129 1.000 35.44753 190 HIS B C 1
ATOM 4119 O O . HIS D 1 132 ? 81.81062 124.48123 87.21650 1.000 34.14045 190 HIS B O 1
ATOM 4126 N N . ASP D 1 133 ? 81.25732 126.28526 85.97850 1.000 38.81471 191 ASP B N 1
ATOM 4127 C CA . ASP D 1 133 ? 81.83095 127.24867 86.90915 1.000 37.73846 191 ASP B CA 1
ATOM 4128 C C . ASP D 1 133 ? 80.85811 127.68927 87.99613 1.000 40.82185 191 ASP B C 1
ATOM 4129 O O . ASP D 1 133 ? 81.22214 128.52922 88.82533 1.000 41.81117 191 ASP B O 1
ATOM 4134 N N . ASP D 1 134 ? 79.63770 127.15176 88.01705 1.000 44.24252 192 ASP B N 1
ATOM 4135 C CA . ASP D 1 134 ? 78.65243 127.56370 89.01081 1.000 42.38235 192 ASP B CA 1
ATOM 4136 C C . ASP D 1 134 ? 77.88973 126.41979 89.66190 1.000 40.48184 192 ASP B C 1
ATOM 4137 O O . ASP D 1 134 ? 77.11142 126.68317 90.58305 1.000 42.80615 192 ASP B O 1
ATOM 4142 N N . LYS D 1 135 ? 78.07127 125.17527 89.22969 1.000 39.91032 193 LYS B N 1
ATOM 4143 C CA . LYS D 1 135 ? 77.29829 124.05873 89.75948 1.000 39.39064 193 LYS B CA 1
ATOM 4144 C C . LYS D 1 135 ? 77.84638 123.64903 91.12145 1.000 38.88591 193 LYS B C 1
ATOM 4145 O O . LYS D 1 135 ? 79.02536 123.29875 91.24248 1.000 40.11139 193 LYS B O 1
ATOM 4151 N N . ASN D 1 136 ? 76.99479 123.69467 92.14471 1.000 40.26316 194 ASN B N 1
ATOM 4152 C CA . ASN D 1 136 ? 77.36773 123.25991 93.48985 1.000 41.15114 194 ASN B CA 1
ATOM 4153 C C . ASN D 1 136 ? 76.94494 121.80567 93.65365 1.000 37.64438 194 ASN B C 1
ATOM 4154 O O . ASN D 1 136 ? 75.77501 121.51000 93.90809 1.000 36.75191 194 ASN B O 1
ATOM 4159 N N . CYS D 1 137 ? 77.89985 120.89400 93.50604 1.000 32.97269 195 CYS B N 1
ATOM 4160 C CA . CYS D 1 137 ? 77.61530 119.47288 93.62054 1.000 29.64499 195 CYS B CA 1
ATOM 4161 C C . CYS D 1 137 ? 77.42832 119.08339 95.08433 1.000 27.85361 195 CYS B C 1
ATOM 4162 O O . CYS D 1 137 ? 78.02236 119.67625 95.98919 1.000 27.34336 195 CYS B O 1
ATOM 4165 N N . THR D 1 138 ? 76.59179 118.07309 95.30876 1.000 29.61344 196 THR B N 1
ATOM 4166 C CA . THR D 1 138 ? 76.16637 117.66936 96.64367 1.000 29.79340 196 THR B CA 1
ATOM 4167 C C . THR D 1 138 ? 76.76782 116.31615 96.99576 1.000 30.07226 196 THR B C 1
ATOM 4168 O O . THR D 1 138 ? 76.64760 115.35861 96.22469 1.000 35.40049 196 THR B O 1
ATOM 4172 N N . GLY D 1 139 ? 77.40029 116.23985 98.16075 1.000 20.10719 197 GLY B N 1
ATOM 4173 C CA . GLY D 1 139 ? 78.06383 115.03331 98.59874 1.000 16.13082 197 GLY B CA 1
ATOM 4174 C C . GLY D 1 139 ? 79.56960 115.06151 98.48197 1.000 16.73373 197 GLY B C 1
ATOM 4175 O O . GLY D 1 139 ? 80.18390 113.99435 98.37385 1.000 16.29651 197 GLY B O 1
ATOM 4176 N N . LEU D 1 140 ? 80.17915 116.24286 98.50224 1.000 16.33580 198 LEU B N 1
ATOM 4177 C CA . LEU D 1 140 ? 81.59089 116.38925 98.17547 1.000 15.32413 198 LEU B CA 1
ATOM 4178 C C . LEU D 1 140 ? 82.46171 115.88085 99.31953 1.000 10.86392 198 LEU B C 1
ATOM 4179 O O . LEU D 1 140 ? 82.40120 116.40544 100.43611 1.000 10.40857 198 LEU B O 1
ATOM 4184 N N . HIS D 1 141 ? 83.26791 114.85532 99.04302 1.000 10.31392 199 HIS B N 1
ATOM 4185 C CA . HIS D 1 141 ? 84.26137 114.36304 99.98350 1.000 9.37180 199 HIS B CA 1
ATOM 4186 C C . HIS D 1 141 ? 85.61307 114.21344 99.29707 1.000 9.29190 199 HIS B C 1
ATOM 4187 O O . HIS D 1 141 ? 85.68533 113.73465 98.15884 1.000 10.35082 199 HIS B O 1
ATOM 4194 N N . PRO D 1 142 ? 86.70038 114.61610 99.96234 1.000 7.85456 200 PRO B N 1
ATOM 4195 C CA . PRO D 1 142 ? 88.03779 114.45866 99.36262 1.000 7.69606 200 PRO B CA 1
ATOM 4196 C C . PRO D 1 142 ? 88.48118 113.01646 99.16759 1.000 7.25892 200 PRO B C 1
ATOM 4197 O O . PRO D 1 142 ? 89.42763 112.78956 98.40431 1.000 7.77773 200 PRO B O 1
ATOM 4201 N N . LEU D 1 143 ? 87.84636 112.04812 99.83591 1.000 6.60636 201 LEU B N 1
ATOM 4202 C CA . LEU D 1 143 ? 88.38308 110.68908 99.91185 1.000 6.32087 201 LEU B CA 1
ATOM 4203 C C . LEU D 1 143 ? 88.68100 110.10494 98.53457 1.000 6.80180 201 LEU B C 1
ATOM 4204 O O . LEU D 1 143 ? 89.77155 109.57167 98.29623 1.000 6.88152 201 LEU B O 1
ATOM 4209 N N . ASN D 1 144 ? 87.71397 110.18042 97.61792 1.000 8.07779 202 ASN B N 1
ATOM 4210 C CA . ASN D 1 144 ? 87.88533 109.53831 96.31884 1.000 7.98711 202 ASN B CA 1
ATOM 4211 C C . ASN D 1 144 ? 89.00414 110.18172 95.50880 1.000 9.04766 202 ASN B C 1
ATOM 4212 O O . ASN D 1 144 ? 89.72364 109.48279 94.78698 1.000 11.64985 202 ASN B O 1
ATOM 4217 N N . TYR D 1 145 ? 89.19066 111.49754 95.63162 1.000 8.41466 203 TYR B N 1
ATOM 4218 C CA . TYR D 1 145 ? 90.26349 112.14689 94.88580 1.000 6.36317 203 TYR B CA 1
ATOM 4219 C C . TYR D 1 145 ? 91.62880 111.77240 95.45000 1.000 6.32329 203 TYR B C 1
ATOM 4220 O O . TYR D 1 145 ? 92.59616 111.60977 94.69642 1.000 6.68341 203 TYR B O 1
ATOM 4229 N N . LEU D 1 146 ? 91.72743 111.62063 96.77238 1.000 6.15306 204 LEU B N 1
ATOM 4230 C CA . LEU D 1 146 ? 92.98086 111.16471 97.36334 1.000 5.83454 204 LEU B CA 1
ATOM 4231 C C . LEU D 1 146 ? 93.27531 109.72269 96.96896 1.000 6.70088 204 LEU B C 1
ATOM 4232 O O . LEU D 1 146 ? 94.43452 109.36040 96.73008 1.000 8.10914 204 LEU B O 1
ATOM 4237 N N . ARG D 1 147 ? 92.23431 108.88857 96.88505 1.000 6.82748 205 ARG B N 1
ATOM 4238 C CA . ARG D 1 147 ? 92.40964 107.53706 96.36255 1.000 8.07766 205 ARG B CA 1
ATOM 4239 C C . ARG D 1 147 ? 92.90610 107.56773 94.92429 1.000 8.75025 205 ARG B C 1
ATOM 4240 O O . ARG D 1 147 ? 93.77505 106.77633 94.54149 1.000 9.64885 205 ARG B O 1
ATOM 4248 N N . LEU D 1 148 ? 92.35930 108.47669 94.11336 1.000 7.71316 206 LEU B N 1
ATOM 4249 C CA . LEU D 1 148 ? 92.81308 108.61815 92.73382 1.000 6.18124 206 LEU B CA 1
ATOM 4250 C C . LEU D 1 148 ? 94.28455 109.00585 92.68114 1.000 6.47506 206 LEU B C 1
ATOM 4251 O O . LEU D 1 148 ? 95.05755 108.44065 91.89839 1.000 7.52910 206 LEU B O 1
ATOM 4256 N N . LEU D 1 149 ? 94.69090 109.96020 93.52189 1.000 6.78540 207 LEU B N 1
ATOM 4257 C CA . LEU D 1 149 ? 96.08233 110.40212 93.52837 1.000 6.16327 207 LEU B CA 1
ATOM 4258 C C . LEU D 1 149 ? 97.01239 109.27377 93.95499 1.000 6.38218 207 LEU B C 1
ATOM 4259 O O . LEU D 1 149 ? 98.08289 109.08055 93.36438 1.000 6.45252 207 LEU B O 1
ATOM 4264 N N . LYS D 1 150 ? 96.61229 108.50569 94.97089 1.000 7.82334 208 LYS B N 1
ATOM 4265 C CA . LYS D 1 150 ? 97.46182 107.42087 95.44963 1.000 8.33093 208 LYS B CA 1
ATOM 4266 C C . LYS D 1 150 ? 97.55932 106.29860 94.42262 1.000 7.65125 208 LYS B C 1
ATOM 4267 O O . LYS D 1 150 ? 98.63977 105.73016 94.21725 1.000 8.13103 208 LYS B O 1
ATOM 4273 N N . GLU D 1 151 ? 96.44577 105.97103 93.76096 1.000 8.65889 209 GLU B N 1
ATOM 4274 C CA . GLU D 1 151 ? 96.48239 104.96498 92.70531 1.000 8.33972 209 GLU B CA 1
ATOM 4275 C C . GLU D 1 151 ? 97.34637 105.42445 91.53935 1.000 7.83763 209 GLU B C 1
ATOM 4276 O O . GLU D 1 151 ? 98.04533 104.61542 90.91826 1.000 7.42330 209 GLU B O 1
ATOM 4282 N N . ASN D 1 152 ? 97.30679 106.72074 91.22146 1.000 7.02317 210 ASN B N 1
ATOM 4283 C CA . ASN D 1 152 ? 98.13382 107.23402 90.13592 1.000 5.55722 210 ASN B CA 1
ATOM 4284 C C . ASN D 1 152 ? 99.60977 107.18131 90.50142 1.000 6.46976 210 ASN B C 1
ATOM 4285 O O . ASN D 1 152 ? 100.45546 106.87424 89.65385 1.000 8.63842 210 ASN B O 1
ATOM 4290 N N . SER D 1 153 ? 99.93818 107.48115 91.75911 1.000 6.73067 211 SER B N 1
ATOM 4291 C CA . SER D 1 153 ? 101.33928 107.50740 92.16405 1.000 6.25371 211 SER B CA 1
ATOM 4292 C C . SER D 1 153 ? 101.91770 106.10187 92.28120 1.000 8.56964 211 SER B C 1
ATOM 4293 O O . SER D 1 153 ? 103.07192 105.86883 91.90430 1.000 9.94335 211 SER B O 1
ATOM 4296 N N . GLU D 1 154 ? 101.13718 105.15180 92.79822 1.000 8.43969 212 GLU B N 1
ATOM 4297 C CA . GLU D 1 154 ? 101.65989 103.81134 93.04332 1.000 7.13797 212 GLU B CA 1
ATOM 4298 C C . GLU D 1 154 ? 101.49257 102.85225 91.86957 1.000 8.21836 212 GLU B C 1
ATOM 4299 O O . GLU D 1 154 ? 102.41259 102.08337 91.57198 1.000 10.12578 212 GLU B O 1
ATOM 4305 N N . THR D 1 155 ? 100.34760 102.86900 91.19435 1.000 8.48243 213 THR B N 1
ATOM 4306 C CA . THR D 1 155 ? 100.02151 101.85217 90.20111 1.000 8.45231 213 THR B CA 1
ATOM 4307 C C . THR D 1 155 ? 99.91331 102.47009 88.80491 1.000 8.95049 213 THR B C 1
ATOM 4308 O O . THR D 1 155 ? 99.04732 102.11510 88.00233 1.000 10.11999 213 THR B O 1
ATOM 4312 N N . HIS D 1 156 ? 100.78315 103.43728 88.50483 1.000 9.28192 214 HIS B N 1
ATOM 4313 C CA . HIS D 1 156 ? 100.81215 103.99214 87.15472 1.000 10.70187 214 HIS B CA 1
ATOM 4314 C C . HIS D 1 156 ? 101.30601 102.97723 86.13042 1.000 12.84287 214 HIS B C 1
ATOM 4315 O O . HIS D 1 156 ? 100.87983 103.01361 84.97127 1.000 13.71500 214 HIS B O 1
ATOM 4322 N N . TYR D 1 157 ? 102.21787 102.08713 86.52692 1.000 12.54693 215 TYR B N 1
ATOM 4323 C CA . TYR D 1 157 ? 102.76709 101.11226 85.58847 1.000 9.76311 215 TYR B CA 1
ATOM 4324 C C . TYR D 1 157 ? 101.68378 100.18384 85.04794 1.000 12.43855 215 TYR B C 1
ATOM 4325 O O . TYR D 1 157 ? 101.59854 99.95067 83.83681 1.000 16.23715 215 TYR B O 1
ATOM 4334 N N . LYS D 1 158 ? 100.84846 99.63802 85.93609 1.000 11.74658 216 LYS B N 1
ATOM 4335 C CA . LYS D 1 158 ? 99.88851 98.61164 85.54140 1.000 12.86723 216 LYS B CA 1
ATOM 4336 C C . LYS D 1 158 ? 98.84601 99.12275 84.55126 1.000 16.44689 216 LYS B C 1
ATOM 4337 O O . LYS D 1 158 ? 98.18198 98.31206 83.89598 1.000 19.79870 216 LYS B O 1
ATOM 4343 N N . VAL D 1 159 ? 98.69866 100.43943 84.40398 1.000 17.03735 217 VAL B N 1
ATOM 4344 C CA . VAL D 1 159 ? 97.67061 101.00430 83.53736 1.000 19.47305 217 VAL B CA 1
ATOM 4345 C C . VAL D 1 159 ? 98.25992 101.46096 82.20374 1.000 23.44747 217 VAL B C 1
ATOM 4346 O O . VAL D 1 159 ? 97.57002 102.09429 81.39925 1.000 26.69433 217 VAL B O 1
ATOM 4350 N N . ARG D 1 160 ? 99.51868 101.12898 81.94385 1.000 24.73929 218 ARG B N 1
ATOM 4351 C CA . ARG D 1 160 ? 100.19197 101.43787 80.69314 1.000 30.13121 218 ARG B CA 1
ATOM 4352 C C . ARG D 1 160 ? 100.19480 100.20628 79.79140 1.000 36.35535 218 ARG B C 1
ATOM 4353 O O . ARG D 1 160 ? 100.10901 99.06765 80.25793 1.000 34.11647 218 ARG B O 1
ATOM 4361 N N . LYS D 1 161 ? 100.28475 100.44954 78.48476 1.000 40.50137 219 LYS B N 1
ATOM 4362 C CA . LYS D 1 161 ? 100.20820 99.36557 77.51442 1.000 41.97490 219 LYS B CA 1
ATOM 4363 C C . LYS D 1 161 ? 101.38426 98.40826 77.67909 1.000 45.66735 219 LYS B C 1
ATOM 4364 O O . LYS D 1 161 ? 102.49793 98.80631 78.03172 1.000 43.96117 219 LYS B O 1
ATOM 4370 N N . LEU D 1 162 ? 101.12129 97.12734 77.43186 1.000 45.17070 220 LEU B N 1
ATOM 4371 C CA . LEU D 1 162 ? 102.10044 96.07374 77.65956 1.000 43.17454 220 LEU B CA 1
ATOM 4372 C C . LEU D 1 162 ? 102.97412 95.79790 76.44316 1.000 49.74756 220 LEU B C 1
ATOM 4373 O O . LEU D 1 162 ? 103.88409 94.96685 76.52953 1.000 51.31846 220 LEU B O 1
ATOM 4378 N N . MET D 1 163 ? 102.72740 96.46876 75.32280 1.000 52.49751 221 MET B N 1
ATOM 4379 C CA . MET D 1 163 ? 103.57503 96.33098 74.14408 1.000 56.86526 221 MET B CA 1
ATOM 4380 C C . MET D 1 163 ? 103.45089 97.54990 73.23618 1.000 62.12113 221 MET B C 1
ATOM 4381 O O . MET D 1 163 ? 102.35725 98.07345 73.02410 1.000 61.13663 221 MET B O 1
ATOM 4387 N N . SER E 1 2 ? 127.05548 85.51384 131.52061 1.000 76.60186 60 SER C N 1
ATOM 4388 C CA . SER E 1 2 ? 126.41951 86.78414 131.19254 1.000 81.13950 60 SER C CA 1
ATOM 4389 C C . SER E 1 2 ? 124.90423 86.69290 131.33774 1.000 79.21126 60 SER C C 1
ATOM 4390 O O . SER E 1 2 ? 124.37973 85.71488 131.87044 1.000 77.36895 60 SER C O 1
ATOM 4393 N N . LEU E 1 3 ? 124.20655 87.72728 130.86278 1.000 78.21437 61 LEU C N 1
ATOM 4394 C CA . LEU E 1 3 ? 122.74723 87.70720 130.87784 1.000 80.00939 61 LEU C CA 1
ATOM 4395 C C . LEU E 1 3 ? 122.20097 86.60676 129.97677 1.000 76.39867 61 LEU C C 1
ATOM 4396 O O . LEU E 1 3 ? 121.21456 85.94439 130.31905 1.000 70.57480 61 LEU C O 1
ATOM 4401 N N . LEU E 1 4 ? 122.83388 86.39487 128.82159 1.000 73.70819 62 LEU C N 1
ATOM 4402 C CA . LEU E 1 4 ? 122.35099 85.43833 127.83314 1.000 70.04726 62 LEU C CA 1
ATOM 4403 C C . LEU E 1 4 ? 122.51009 83.98865 128.27888 1.000 69.68830 62 LEU C C 1
ATOM 4404 O O . LEU E 1 4 ? 121.92843 83.09795 127.64983 1.000 66.77179 62 LEU C O 1
ATOM 4409 N N . SER E 1 5 ? 123.26087 83.73186 129.35191 1.000 71.95295 63 SER C N 1
ATOM 4410 C CA . SER E 1 5 ? 123.44437 82.36171 129.82235 1.000 72.52435 63 SER C CA 1
ATOM 4411 C C . SER E 1 5 ? 122.12636 81.74712 130.28186 1.000 71.58121 63 SER C C 1
ATOM 4412 O O . SER E 1 5 ? 121.81425 80.59817 129.94802 1.000 71.50801 63 SER C O 1
ATOM 4415 N N . GLY E 1 6 ? 121.34068 82.49694 131.05640 1.000 68.44019 64 GLY C N 1
ATOM 4416 C CA . GLY E 1 6 ? 120.04139 81.99687 131.47794 1.000 62.77840 64 GLY C CA 1
ATOM 4417 C C . GLY E 1 6 ? 119.05229 81.84229 130.33706 1.000 61.64939 64 GLY C C 1
ATOM 4418 O O . GLY E 1 6 ? 118.28875 80.87368 130.29446 1.000 60.75533 64 GLY C O 1
ATOM 4419 N N . PHE E 1 7 ? 119.04668 82.78941 129.40348 1.000 58.18613 65 PHE C N 1
ATOM 4420 C CA . PHE E 1 7 ? 118.10716 82.74486 128.29184 1.000 51.61172 65 PHE C CA 1
ATOM 4421 C C . PHE E 1 7 ? 118.50165 81.68575 127.26733 1.000 50.06516 65 PHE C C 1
ATOM 4422 O O . PHE E 1 7 ? 119.67685 81.34579 127.10703 1.000 51.18591 65 PHE C O 1
ATOM 4430 N N . ASN E 1 8 ? 117.49417 81.16196 126.57147 1.000 47.01417 66 ASN C N 1
ATOM 4431 C CA . ASN E 1 8 ? 117.67341 80.15389 125.53634 1.000 38.53881 66 ASN C CA 1
ATOM 4432 C C . ASN E 1 8 ? 117.25744 80.72624 124.18773 1.000 30.35896 66 ASN C C 1
ATOM 4433 O O . ASN E 1 8 ? 116.30786 81.51085 124.10350 1.000 30.88700 66 ASN C O 1
ATOM 4438 N N . LEU E 1 9 ? 117.96903 80.32972 123.13517 1.000 26.60583 67 LEU C N 1
ATOM 4439 C CA . LEU E 1 9 ? 117.66295 80.76200 121.77609 1.000 23.91152 67 LEU C CA 1
ATOM 4440 C C . LEU E 1 9 ? 116.70188 79.77192 121.12701 1.000 25.91399 67 LEU C C 1
ATOM 4441 O O . LEU E 1 9 ? 117.02185 78.58553 120.99578 1.000 28.08859 67 LEU C O 1
ATOM 4446 N N . GLU E 1 10 ? 115.52971 80.25721 120.72185 1.000 22.18224 68 GLU C N 1
ATOM 4447 C CA . GLU E 1 10 ? 114.53358 79.44441 120.03719 1.000 24.78989 68 GLU C CA 1
ATOM 4448 C C . GLU E 1 10 ? 114.22326 80.03209 118.66497 1.000 20.29685 68 GLU C C 1
ATOM 4449 O O . GLU E 1 10 ? 114.18767 81.25459 118.49458 1.000 21.22646 68 GLU C O 1
ATOM 4455 N N . THR E 1 11 ? 113.99914 79.14974 117.69267 1.000 18.86700 69 THR C N 1
ATOM 4456 C CA . THR E 1 11 ? 113.75735 79.51842 116.30125 1.000 18.66981 69 THR C CA 1
ATOM 4457 C C . THR E 1 11 ? 112.27378 79.42305 115.95641 1.000 18.14903 69 THR C C 1
ATOM 4458 O O . THR E 1 11 ? 111.62920 78.40970 116.24543 1.000 21.79341 69 THR C O 1
ATOM 4462 N N . VAL E 1 12 ? 111.73748 80.48003 115.34550 1.000 15.30870 70 VAL C N 1
ATOM 4463 C CA . VAL E 1 12 ? 110.35452 80.52330 114.87548 1.000 14.75851 70 VAL C CA 1
ATOM 4464 C C . VAL E 1 12 ? 110.34659 80.58039 113.35333 1.000 14.59758 70 VAL C C 1
ATOM 4465 O O . VAL E 1 12 ? 110.98090 81.45725 112.75453 1.000 16.11475 70 VAL C O 1
ATOM 4469 N N . HIS E 1 13 ? 109.62761 79.64713 112.73198 1.000 14.62352 71 HIS C N 1
ATOM 4470 C CA . HIS E 1 13 ? 109.47328 79.58016 111.28397 1.000 12.92835 71 HIS C CA 1
ATOM 4471 C C . HIS E 1 13 ? 107.99431 79.67333 110.93515 1.000 11.37017 71 HIS C C 1
ATOM 4472 O O . HIS E 1 13 ? 107.16588 78.99619 111.55132 1.000 14.19831 71 HIS C O 1
ATOM 4479 N N . PHE E 1 14 ? 107.66405 80.51362 109.95795 1.000 13.44629 72 PHE C N 1
ATOM 4480 C CA . PHE E 1 14 ? 106.28012 80.66613 109.53148 1.000 11.77249 72 PHE C CA 1
ATOM 4481 C C . PHE E 1 14 ? 105.86550 79.53346 108.59707 1.000 11.62958 72 PHE C C 1
ATOM 4482 O O . PHE E 1 14 ? 106.69422 78.91614 107.92253 1.000 14.32241 72 PHE C O 1
ATOM 4490 N N . ASN E 1 15 ? 104.55985 79.26603 108.56788 1.000 14.76099 73 ASN C N 1
ATOM 4491 C CA . ASN E 1 15 ? 103.98055 78.16786 107.79131 1.000 18.48473 73 ASN C CA 1
ATOM 4492 C C . ASN E 1 15 ? 103.52615 78.71222 106.44166 1.000 15.98861 73 ASN C C 1
ATOM 4493 O O . ASN E 1 15 ? 102.36666 79.08103 106.25323 1.000 19.08013 73 ASN C O 1
ATOM 4498 N N . MET E 1 16 ? 104.45717 78.76399 105.48632 1.000 14.39847 74 MET C N 1
ATOM 4499 C CA . MET E 1 16 ? 104.18298 79.35257 104.17951 1.000 15.48850 74 MET C CA 1
ATOM 4500 C C . MET E 1 16 ? 103.24821 78.51057 103.32012 1.000 16.34163 74 MET C C 1
ATOM 4501 O O . MET E 1 16 ? 102.75897 79.01228 102.30266 1.000 16.45788 74 MET C O 1
ATOM 4506 N N . SER E 1 17 ? 102.99748 77.25235 103.69117 1.000 18.43793 75 SER C N 1
ATOM 4507 C CA . SER E 1 17 ? 102.14850 76.39046 102.87356 1.000 18.06422 75 SER C CA 1
ATOM 4508 C C . SER E 1 17 ? 100.72294 76.91802 102.76390 1.000 21.04138 75 SER C C 1
ATOM 4509 O O . SER E 1 17 ? 100.04273 76.65634 101.76526 1.000 23.74587 75 SER C O 1
ATOM 4512 N N . LEU E 1 18 ? 100.25118 77.65361 103.76641 1.000 17.64618 76 LEU C N 1
ATOM 4513 C CA . LEU E 1 18 ? 98.88248 78.15255 103.77457 1.000 18.41226 76 LEU C CA 1
ATOM 4514 C C . LEU E 1 18 ? 98.74246 79.55231 103.18598 1.000 17.79123 76 LEU C C 1
ATOM 4515 O O . LEU E 1 18 ? 97.63797 80.10478 103.20416 1.000 18.93474 76 LEU C O 1
ATOM 4520 N N . LEU E 1 19 ? 99.82134 80.13716 102.66409 1.000 17.36505 77 LEU C N 1
ATOM 4521 C CA . LEU E 1 19 ? 99.76110 81.45426 102.02885 1.000 15.76618 77 LEU C CA 1
ATOM 4522 C C . LEU E 1 19 ? 99.29211 81.33380 100.57578 1.000 13.46494 77 LEU C C 1
ATOM 4523 O O . LEU E 1 19 ? 100.01118 81.63619 99.62421 1.000 14.98809 77 LEU C O 1
ATOM 4528 N N . SER E 1 20 ? 98.04833 80.87512 100.42028 1.000 13.60493 78 SER C N 1
ATOM 4529 C CA . SER E 1 20 ? 97.52743 80.58319 99.08802 1.000 14.40215 78 SER C CA 1
ATOM 4530 C C . SER E 1 20 ? 97.26298 81.85580 98.29006 1.000 17.03642 78 SER C C 1
ATOM 4531 O O . SER E 1 20 ? 97.55593 81.91259 97.09022 1.000 19.51155 78 SER C O 1
ATOM 4534 N N . SER E 1 21 ? 96.69964 82.88123 98.93366 1.000 15.33881 79 SER C N 1
ATOM 4535 C CA . SER E 1 21 ? 96.36965 84.11666 98.22710 1.000 14.36950 79 SER C CA 1
ATOM 4536 C C . SER E 1 21 ? 97.61787 84.82921 97.71555 1.000 14.84150 79 SER C C 1
ATOM 4537 O O . SER E 1 21 ? 97.70025 85.18864 96.53562 1.000 20.45884 79 SER C O 1
ATOM 4540 N N . ILE E 1 22 ? 98.59343 85.05089 98.58582 1.000 13.44899 80 ILE C N 1
ATOM 4541 C CA . ILE E 1 22 ? 99.77866 85.82370 98.19117 1.000 13.93068 80 ILE C CA 1
ATOM 4542 C C . ILE E 1 22 ? 100.67408 84.96683 97.30295 1.000 16.09267 80 ILE C C 1
ATOM 4543 O O . ILE E 1 22 ? 101.01937 83.83442 97.68515 1.000 16.00901 80 ILE C O 1
ATOM 4548 N N . PRO E 1 23 ? 101.05771 85.44265 96.11800 1.000 15.54365 81 PRO C N 1
ATOM 4549 C CA . PRO E 1 23 ? 102.02615 84.69654 95.30676 1.000 13.63653 81 PRO C CA 1
ATOM 4550 C C . PRO E 1 23 ? 103.36147 84.59034 96.02695 1.000 14.22844 81 PRO C C 1
ATOM 4551 O O . PRO E 1 23 ? 103.82003 85.53687 96.66958 1.000 13.36422 81 PRO C O 1
ATOM 4555 N N . MET E 1 24 ? 103.98776 83.42494 95.90918 1.000 13.24653 82 MET C N 1
ATOM 4556 C CA . MET E 1 24 ? 105.26698 83.15647 96.54394 1.000 12.34544 82 MET C CA 1
ATOM 4557 C C . MET E 1 24 ? 106.30047 82.76283 95.49672 1.000 12.31584 82 MET C C 1
ATOM 4558 O O . MET E 1 24 ? 105.96906 82.19263 94.45378 1.000 14.68056 82 MET C O 1
ATOM 4563 N N . VAL E 1 25 ? 107.56161 83.07391 95.78164 1.000 12.97126 83 VAL C N 1
ATOM 4564 C CA . VAL E 1 25 ? 108.65367 82.89944 94.83021 1.000 13.48283 83 VAL C CA 1
ATOM 4565 C C . VAL E 1 25 ? 109.62916 81.87379 95.39389 1.000 15.54924 83 VAL C C 1
ATOM 4566 O O . VAL E 1 25 ? 110.32825 82.14549 96.37862 1.000 17.48966 83 VAL C O 1
ATOM 4570 N N . SER E 1 26 ? 109.67201 80.69386 94.77673 1.000 15.31554 84 SER C N 1
ATOM 4571 C CA . SER E 1 26 ? 110.67388 79.67843 95.08368 1.000 19.01276 84 SER C CA 1
ATOM 4572 C C . SER E 1 26 ? 111.87574 79.89138 94.16893 1.000 22.14396 84 SER C C 1
ATOM 4573 O O . SER E 1 26 ? 111.80704 79.61565 92.96371 1.000 22.64272 84 SER C O 1
ATOM 4576 N N . GLU E 1 27 ? 112.96660 80.40965 94.73999 1.000 25.57378 85 GLU C N 1
ATOM 4577 C CA . GLU E 1 27 ? 114.20815 80.59474 93.99788 1.000 25.12532 85 GLU C CA 1
ATOM 4578 C C . GLU E 1 27 ? 114.92101 79.28100 93.70459 1.000 27.26301 85 GLU C C 1
ATOM 4579 O O . GLU E 1 27 ? 115.74541 79.23116 92.78588 1.000 27.87908 85 GLU C O 1
ATOM 4585 N N . GLN E 1 28 ? 114.62853 78.22162 94.46198 1.000 28.60985 86 GLN C N 1
ATOM 4586 C CA . GLN E 1 28 ? 115.27772 76.93682 94.22190 1.000 33.05976 86 GLN C CA 1
ATOM 4587 C C . GLN E 1 28 ? 114.79006 76.28393 92.93553 1.000 28.40424 86 GLN C C 1
ATOM 4588 O O . GLN E 1 28 ? 115.54663 75.55037 92.28963 1.000 27.35616 86 GLN C O 1
ATOM 4594 N N . GLN E 1 29 ? 113.54198 76.53587 92.54764 1.000 26.53673 87 GLN C N 1
ATOM 4595 C CA . GLN E 1 29 ? 112.96698 75.97671 91.33213 1.000 26.51441 87 GLN C CA 1
ATOM 4596 C C . GLN E 1 29 ? 112.64815 77.04211 90.29320 1.000 26.56017 87 GLN C C 1
ATOM 4597 O O . GLN E 1 29 ? 112.02540 76.72718 89.27321 1.000 26.71748 87 GLN C O 1
ATOM 4603 N N . HIS E 1 30 ? 113.08700 78.28119 90.51303 1.000 23.65499 88 HIS C N 1
ATOM 4604 C CA . HIS E 1 30 ? 112.77991 79.41318 89.64068 1.000 21.66172 88 HIS C CA 1
ATOM 4605 C C . HIS E 1 30 ? 111.29399 79.43954 89.28528 1.000 22.59874 88 HIS C C 1
ATOM 4606 O O . HIS E 1 30 ? 110.89364 79.30923 88.12767 1.000 26.27233 88 HIS C O 1
ATOM 4613 N N . CYS E 1 31 ? 110.47316 79.61903 90.31921 1.000 20.54986 89 CYS C N 1
ATOM 4614 C CA . CYS E 1 31 ? 109.03426 79.42585 90.19495 1.000 19.12295 89 CYS C CA 1
ATOM 4615 C C . CYS E 1 31 ? 108.27101 80.48978 90.96637 1.000 16.76302 89 CYS C C 1
ATOM 4616 O O . CYS E 1 31 ? 108.60800 80.79292 92.11298 1.000 16.81691 89 CYS C O 1
ATOM 4619 N N . ILE E 1 32 ? 107.25915 81.07047 90.32776 1.000 16.20597 90 ILE C N 1
ATOM 4620 C CA . ILE E 1 32 ? 106.31481 81.96182 90.99676 1.000 15.86648 90 ILE C CA 1
ATOM 4621 C C . ILE E 1 32 ? 104.98284 81.23035 91.07229 1.000 16.31045 90 ILE C C 1
ATOM 4622 O O . ILE E 1 32 ? 104.37349 80.93850 90.03713 1.000 19.53360 90 ILE C O 1
ATOM 4627 N N . GLN E 1 33 ? 104.52959 80.92779 92.28714 1.000 13.66921 91 GLN C N 1
ATOM 4628 C CA . GLN E 1 33 ? 103.31568 80.14663 92.49141 1.000 13.72723 91 GLN C CA 1
ATOM 4629 C C . GLN E 1 33 ? 102.27566 80.96247 93.24515 1.000 14.25149 91 GLN C C 1
ATOM 4630 O O . GLN E 1 33 ? 102.54571 81.46314 94.34173 1.000 16.06921 91 GLN C O 1
ATOM 4636 N N . HIS E 1 34 ? 101.09156 81.08847 92.65242 1.000 15.58605 92 HIS C N 1
ATOM 4637 C CA . HIS E 1 34 ? 99.90955 81.62536 93.31384 1.000 16.70393 92 HIS C CA 1
ATOM 4638 C C . HIS E 1 34 ? 98.86991 80.51620 93.37056 1.000 19.70075 92 HIS C C 1
ATOM 4639 O O . HIS E 1 34 ? 98.46801 79.98817 92.32567 1.000 23.03488 92 HIS C O 1
ATOM 4646 N N . ASN E 1 35 ? 98.45967 80.14892 94.58364 1.000 21.98726 93 ASN C N 1
ATOM 4647 C CA . ASN E 1 35 ? 97.53582 79.02831 94.80601 1.000 24.57693 93 ASN C CA 1
ATOM 4648 C C . ASN E 1 35 ? 98.19135 77.80610 94.16701 1.000 25.36797 93 ASN C C 1
ATOM 4649 O O . ASN E 1 35 ? 99.37428 77.54473 94.43719 1.000 23.74945 93 ASN C O 1
ATOM 4654 N N . HIS E 1 36 ? 97.48749 77.03773 93.34158 1.000 27.98649 94 HIS C N 1
ATOM 4655 C CA . HIS E 1 36 ? 98.07645 75.87202 92.70169 1.000 30.36249 94 HIS C CA 1
ATOM 4656 C C . HIS E 1 36 ? 98.73278 76.20218 91.36755 1.000 27.73316 94 HIS C C 1
ATOM 4657 O O . HIS E 1 36 ? 99.39210 75.33272 90.78779 1.000 29.39434 94 HIS C O 1
ATOM 4664 N N . SER E 1 37 ? 98.57304 77.42763 90.87183 1.000 23.90824 95 SER C N 1
ATOM 4665 C CA . SER E 1 37 ? 99.14068 77.82668 89.59143 1.000 25.22648 95 SER C CA 1
ATOM 4666 C C . SER E 1 37 ? 100.58097 78.28751 89.76635 1.000 23.57162 95 SER C C 1
ATOM 4667 O O . SER E 1 37 ? 100.91482 78.95055 90.74973 1.000 22.68910 95 SER C O 1
ATOM 4670 N N . SER E 1 38 ? 101.43903 77.91977 88.81617 1.000 26.00213 96 SER C N 1
ATOM 4671 C CA . SER E 1 38 ? 102.85594 78.23569 88.90854 1.000 23.53603 96 SER C CA 1
ATOM 4672 C C . SER E 1 38 ? 103.37482 78.65598 87.54189 1.000 27.59085 96 SER C C 1
ATOM 4673 O O . SER E 1 38 ? 102.84635 78.24169 86.50983 1.000 30.46153 96 SER C O 1
ATOM 4676 N N . ILE E 1 39 ? 104.40788 79.49493 87.54401 1.000 22.47165 97 ILE C N 1
ATOM 4677 C CA . ILE E 1 39 ? 105.13834 79.85001 86.33228 1.000 21.99790 97 ILE C CA 1
ATOM 4678 C C . ILE E 1 39 ? 106.62127 79.58991 86.56311 1.000 22.14111 97 ILE C C 1
ATOM 4679 O O . ILE E 1 39 ? 107.19748 80.07599 87.54504 1.000 24.05505 97 ILE C O 1
ATOM 4684 N N . THR E 1 40 ? 107.22320 78.80229 85.67214 1.000 23.93123 98 THR C N 1
ATOM 4685 C CA . THR E 1 40 ? 108.61909 78.38848 85.75970 1.000 24.37353 98 THR C CA 1
ATOM 4686 C C . THR E 1 40 ? 109.45733 79.13921 84.73086 1.000 26.89167 98 THR C C 1
ATOM 4687 O O . THR E 1 40 ? 109.11007 79.16596 83.54422 1.000 28.74334 98 THR C O 1
ATOM 4691 N N . PHE E 1 41 ? 110.54190 79.76466 85.19867 1.000 23.10597 99 PHE C N 1
ATOM 4692 C CA . PHE E 1 41 ? 111.45765 80.54885 84.37014 1.000 23.37260 99 PHE C CA 1
ATOM 4693 C C . PHE E 1 41 ? 112.64535 79.68032 83.95582 1.000 26.11947 99 PHE C C 1
ATOM 4694 O O . PHE E 1 41 ? 113.51313 79.37602 84.78030 1.000 27.94019 99 PHE C O 1
ATOM 4702 N N . SER E 1 42 ? 112.68794 79.28348 82.68430 1.000 30.93771 100 SER C N 1
ATOM 4703 C CA . SER E 1 42 ? 113.73497 78.41466 82.15676 1.000 30.93655 100 SER C CA 1
ATOM 4704 C C . SER E 1 42 ? 114.55045 79.15508 81.10329 1.000 33.08590 100 SER C C 1
ATOM 4705 O O . SER E 1 42 ? 113.98584 79.81280 80.22428 1.000 35.50298 100 SER C O 1
ATOM 4708 N N . LEU E 1 43 ? 115.87862 79.05206 81.19669 1.000 35.50136 101 LEU C N 1
ATOM 4709 C CA . LEU E 1 43 ? 116.78307 79.63968 80.20355 1.000 38.72323 101 LEU C CA 1
ATOM 4710 C C . LEU E 1 43 ? 116.99445 78.64679 79.06100 1.000 42.97155 101 LEU C C 1
ATOM 4711 O O . LEU E 1 43 ? 117.99835 77.93572 78.98209 1.000 48.47601 101 LEU C O 1
ATOM 4716 N N . LEU E 1 44 ? 116.01747 78.60495 78.15915 1.000 42.60511 102 LEU C N 1
ATOM 4717 C CA . LEU E 1 44 ? 116.10388 77.74169 76.98886 1.000 45.75050 102 LEU C CA 1
ATOM 4718 C C . LEU E 1 44 ? 117.15591 78.24037 76.00171 1.000 49.25498 102 LEU C C 1
ATOM 4719 O O . LEU E 1 44 ? 117.37396 79.44487 75.84254 1.000 48.98391 102 LEU C O 1
ATOM 4724 N N . THR E 1 45 ? 117.82432 77.29355 75.34611 1.000 57.74353 103 THR C N 1
ATOM 4725 C CA . THR E 1 45 ? 118.84686 77.59613 74.35381 1.000 63.51558 103 THR C CA 1
ATOM 4726 C C . THR E 1 45 ? 118.33540 77.49433 72.92176 1.000 63.71566 103 THR C C 1
ATOM 4727 O O . THR E 1 45 ? 119.09524 77.76751 71.98760 1.000 63.30065 103 THR C O 1
ATOM 4731 N N . ASN E 1 46 ? 117.07559 77.11110 72.72573 1.000 65.42325 104 ASN C N 1
ATOM 4732 C CA . ASN E 1 46 ? 116.51209 76.88715 71.40267 1.000 68.16386 104 ASN C CA 1
ATOM 4733 C C . ASN E 1 46 ? 115.31114 77.79621 71.17535 1.000 66.20918 104 ASN C C 1
ATOM 4734 O O . ASN E 1 46 ? 114.58518 78.14126 72.11249 1.000 63.59626 104 ASN C O 1
ATOM 4739 N N . LYS E 1 47 ? 115.10841 78.17891 69.91617 1.000 67.77289 105 LYS C N 1
ATOM 4740 C CA . LYS E 1 47 ? 114.05675 79.11728 69.54290 1.000 65.40917 105 LYS C CA 1
ATOM 4741 C C . LYS E 1 47 ? 112.75400 78.36593 69.29391 1.000 65.26563 105 LYS C C 1
ATOM 4742 O O . LYS E 1 47 ? 112.70971 77.44124 68.47506 1.000 64.31188 105 LYS C O 1
ATOM 4748 N N . SER E 1 48 ? 111.69997 78.76451 70.00042 1.000 64.44552 106 SER C N 1
ATOM 4749 C CA . SER E 1 48 ? 110.37544 78.20141 69.79710 1.000 65.99642 106 SER C CA 1
ATOM 4750 C C . SER E 1 48 ? 109.69840 78.83153 68.58154 1.000 69.86633 106 SER C C 1
ATOM 4751 O O . SER E 1 48 ? 110.08127 79.90409 68.10627 1.000 68.00631 106 SER C O 1
ATOM 4754 N N . ASP E 1 49 ? 108.67532 78.14092 68.07771 1.000 69.60708 107 ASP C N 1
ATOM 4755 C CA . ASP E 1 49 ? 107.93071 78.57027 66.90181 1.000 69.05021 107 ASP C CA 1
ATOM 4756 C C . ASP E 1 49 ? 106.67843 79.36893 67.25528 1.000 67.47713 107 ASP C C 1
ATOM 4757 O O . ASP E 1 49 ? 105.77019 79.48051 66.42381 1.000 67.96022 107 ASP C O 1
ATOM 4762 N N . LEU E 1 50 ? 106.61118 79.92147 68.46314 1.000 61.28528 108 LEU C N 1
ATOM 4763 C CA . LEU E 1 50 ? 105.42314 80.63725 68.90547 1.000 56.76477 108 LEU C CA 1
ATOM 4764 C C . LEU E 1 50 ? 105.29935 81.99210 68.21638 1.000 58.18659 108 LEU C C 1
ATOM 4765 O O . LEU E 1 50 ? 106.29157 82.61500 67.82896 1.000 57.97024 108 LEU C O 1
ATOM 4770 N N . GLU E 1 51 ? 104.05652 82.44239 68.06443 1.000 58.33945 109 GLU C N 1
ATOM 4771 C CA . GLU E 1 51 ? 103.76299 83.70526 67.40916 1.000 57.97235 109 GLU C CA 1
ATOM 4772 C C . GLU E 1 51 ? 103.96180 84.86925 68.37930 1.000 51.54100 109 GLU C C 1
ATOM 4773 O O . GLU E 1 51 ? 104.22224 84.68637 69.57066 1.000 47.21170 109 GLU C O 1
ATOM 4779 N N . LYS E 1 52 ? 103.83204 86.08364 67.84936 1.000 52.05505 110 LYS C N 1
ATOM 4780 C CA . LYS E 1 52 ? 104.00909 87.28641 68.65037 1.000 51.53097 110 LYS C CA 1
ATOM 4781 C C . LYS E 1 52 ? 102.94374 87.37402 69.74147 1.000 48.65695 110 LYS C C 1
ATOM 4782 O O . LYS E 1 52 ? 101.85068 86.81390 69.62903 1.000 47.22861 110 LYS C O 1
ATOM 4788 N N . CYS E 1 53 ? 103.27630 88.09551 70.81088 1.000 48.60917 111 CYS C N 1
ATOM 4789 C CA . CYS E 1 53 ? 102.40256 88.18381 71.97586 1.000 47.72728 111 CYS C CA 1
ATOM 4790 C C . CYS E 1 53 ? 101.24923 89.14347 71.72382 1.000 50.85156 111 CYS C C 1
ATOM 4791 O O . CYS E 1 53 ? 101.45473 90.34745 71.53646 1.000 55.57779 111 CYS C O 1
ATOM 4794 N N . ASN E 1 54 ? 100.04155 88.59934 71.72163 1.000 48.71799 112 ASN C N 1
ATOM 4795 C CA . ASN E 1 54 ? 98.80112 89.36089 71.66153 1.000 48.63097 112 ASN C CA 1
ATOM 4796 C C . ASN E 1 54 ? 98.20152 89.28771 73.06234 1.000 45.49142 112 ASN C C 1
ATOM 4797 O O . ASN E 1 54 ? 97.59243 88.28102 73.43473 1.000 45.88757 112 ASN C O 1
ATOM 4802 N N . PHE E 1 55 ? 98.37538 90.35924 73.83804 1.000 43.61201 113 PHE C N 1
ATOM 4803 C CA . PHE E 1 55 ? 98.07095 90.29211 75.26275 1.000 42.77663 113 PHE C CA 1
ATOM 4804 C C . PHE E 1 55 ? 96.57868 90.37690 75.55398 1.000 44.74534 113 PHE C C 1
ATOM 4805 O O . PHE E 1 55 ? 96.12643 89.84388 76.57274 1.000 43.32431 113 PHE C O 1
ATOM 4813 N N . THR E 1 56 ? 95.79667 91.01661 74.68173 1.000 45.89932 114 THR C N 1
ATOM 4814 C CA . THR E 1 56 ? 94.34536 90.92320 74.80690 1.000 46.26431 114 THR C CA 1
ATOM 4815 C C . THR E 1 56 ? 93.86963 89.48860 74.61560 1.000 45.11576 114 THR C C 1
ATOM 4816 O O . THR E 1 56 ? 93.00972 89.00430 75.36202 1.000 43.06465 114 THR C O 1
ATOM 4820 N N . ARG E 1 57 ? 94.44585 88.78117 73.64151 1.000 46.49567 115 ARG C N 1
ATOM 4821 C CA . ARG E 1 57 ? 94.06845 87.39110 73.41194 1.000 46.47103 115 ARG C CA 1
ATOM 4822 C C . ARG E 1 57 ? 94.52913 86.49592 74.55480 1.000 44.64614 115 ARG C C 1
ATOM 4823 O O . ARG E 1 57 ? 93.79390 85.59847 74.98379 1.000 42.33082 115 ARG C O 1
ATOM 4831 N N . LEU E 1 58 ? 95.73872 86.73265 75.06805 1.000 43.11293 116 LEU C N 1
ATOM 4832 C CA . LEU E 1 58 ? 96.21948 85.96684 76.21308 1.000 39.91262 116 LEU C CA 1
ATOM 4833 C C . LEU E 1 58 ? 95.35628 86.20751 77.44353 1.000 41.13185 116 LEU C C 1
ATOM 4834 O O . LEU E 1 58 ? 95.09660 85.28124 78.22030 1.000 41.96261 116 LEU C O 1
ATOM 4839 N N . GLN E 1 59 ? 94.90234 87.44700 77.63761 1.000 38.31332 117 GLN C N 1
ATOM 4840 C CA . GLN E 1 59 ? 94.02758 87.74759 78.76461 1.000 36.70480 117 GLN C CA 1
ATOM 4841 C C . GLN E 1 59 ? 92.67612 87.06756 78.60226 1.000 39.56512 117 GLN C C 1
ATOM 4842 O O . GLN E 1 59 ? 92.13129 86.51591 79.56534 1.000 38.91393 117 GLN C O 1
ATOM 4848 N N . ALA E 1 60 ? 92.11976 87.10296 77.38975 1.000 41.52496 118 ALA C N 1
ATOM 4849 C CA . ALA E 1 60 ? 90.84747 86.43784 77.13354 1.000 40.08035 118 ALA C CA 1
ATOM 4850 C C . ALA E 1 60 ? 90.95875 84.93345 77.34438 1.000 41.84183 118 ALA C C 1
ATOM 4851 O O . ALA E 1 60 ? 90.01010 84.29253 77.81189 1.000 40.60420 118 ALA C O 1
ATOM 4853 N N . VAL E 1 61 ? 92.11034 84.35252 77.01071 1.000 42.15866 119 VAL C N 1
ATOM 4854 C CA . VAL E 1 61 ? 92.24753 82.90206 76.94712 1.000 41.19091 119 VAL C CA 1
ATOM 4855 C C . VAL E 1 61 ? 92.74197 82.35119 78.27895 1.000 40.19202 119 VAL C C 1
ATOM 4856 O O . VAL E 1 61 ? 92.06543 81.52901 78.90667 1.000 44.29433 119 VAL C O 1
ATOM 4860 N N . ASP E 1 62 ? 93.91848 82.78687 78.72244 1.000 37.02218 120 ASP C N 1
ATOM 4861 C CA . ASP E 1 62 ? 94.49392 82.31607 79.98170 1.000 37.26424 120 ASP C CA 1
ATOM 4862 C C . ASP E 1 62 ? 94.76311 83.50323 80.90471 1.000 36.32750 120 ASP C C 1
ATOM 4863 O O . ASP E 1 62 ? 95.81607 84.14044 80.82772 1.000 34.76937 120 ASP C O 1
ATOM 4868 N N . ARG E 1 63 ? 93.79839 83.79602 81.78104 1.000 32.68523 121 ARG C N 1
ATOM 4869 C CA . ARG E 1 63 ? 93.96441 84.87955 82.74606 1.000 35.03627 121 ARG C CA 1
ATOM 4870 C C . ARG E 1 63 ? 95.02443 84.55663 83.79163 1.000 33.52423 121 ARG C C 1
ATOM 4871 O O . ARG E 1 63 ? 95.72157 85.46298 84.26746 1.000 32.67716 121 ARG C O 1
ATOM 4879 N N . VAL E 1 64 ? 95.15728 83.27940 84.15640 1.000 33.60159 122 VAL C N 1
ATOM 4880 C CA . VAL E 1 64 ? 96.06247 82.88541 85.23379 1.000 31.97547 122 VAL C CA 1
ATOM 4881 C C . VAL E 1 64 ? 97.49967 83.24866 84.88634 1.000 27.90105 122 VAL C C 1
ATOM 4882 O O . VAL E 1 64 ? 98.21289 83.87515 85.68309 1.000 27.51052 122 VAL C O 1
ATOM 4886 N N . ILE E 1 65 ? 97.92752 82.91582 83.66763 1.000 29.42503 123 ILE C N 1
ATOM 4887 C CA . ILE E 1 65 ? 99.31290 83.16933 83.29331 1.000 26.68504 123 ILE C CA 1
ATOM 4888 C C . ILE E 1 65 ? 99.55240 84.66382 83.13467 1.000 25.03341 123 ILE C C 1
ATOM 4889 O O . ILE E 1 65 ? 100.60832 85.17187 83.52347 1.000 21.26992 123 ILE C O 1
ATOM 4894 N N . PHE E 1 66 ? 98.55460 85.39959 82.63087 1.000 29.33119 124 PHE C N 1
ATOM 4895 C CA . PHE E 1 66 ? 98.69970 86.84302 82.46596 1.000 23.82886 124 PHE C CA 1
ATOM 4896 C C . PHE E 1 66 ? 98.89016 87.51633 83.81298 1.000 24.11786 124 PHE C C 1
ATOM 4897 O O . PHE E 1 66 ? 99.79139 88.35255 83.98495 1.000 23.72799 124 PHE C O 1
ATOM 4905 N N . ASP E 1 67 ? 98.09071 87.11267 84.79601 1.000 24.28369 125 ASP C N 1
ATOM 4906 C CA . ASP E 1 67 ? 98.19393 87.70505 86.11809 1.000 20.99010 125 ASP C CA 1
ATOM 4907 C C . ASP E 1 67 ? 99.52734 87.33329 86.74215 1.000 19.36728 125 ASP C C 1
ATOM 4908 O O . ASP E 1 67 ? 100.15346 88.15017 87.42696 1.000 20.92338 125 ASP C O 1
ATOM 4913 N N . LEU E 1 68 ? 99.97450 86.09759 86.51634 1.000 19.59358 126 LEU C N 1
ATOM 4914 C CA . LEU E 1 68 ? 101.23299 85.66178 87.10206 1.000 18.31354 126 LEU C CA 1
ATOM 4915 C C . LEU E 1 68 ? 102.43028 86.42208 86.52902 1.000 19.16011 126 LEU C C 1
ATOM 4916 O O . LEU E 1 68 ? 103.32328 86.81744 87.28767 1.000 20.23847 126 LEU C O 1
ATOM 4921 N N . PHE E 1 69 ? 102.48772 86.65296 85.20831 1.000 18.03010 127 PHE C N 1
ATOM 4922 C CA . PHE E 1 69 ? 103.71300 87.28686 84.71284 1.000 14.76077 127 PHE C CA 1
ATOM 4923 C C . PHE E 1 69 ? 103.60091 88.80241 84.60726 1.000 13.09495 127 PHE C C 1
ATOM 4924 O O . PHE E 1 69 ? 104.57399 89.42897 84.18294 1.000 13.22584 127 PHE C O 1
ATOM 4932 N N . ARG E 1 70 ? 102.43953 89.40470 84.89381 1.000 12.17290 128 ARG C N 1
ATOM 4933 C CA . ARG E 1 70 ? 102.27954 90.83335 84.61851 1.000 12.76455 128 ARG C CA 1
ATOM 4934 C C . ARG E 1 70 ? 103.25910 91.69212 85.41443 1.000 12.05551 128 ARG C C 1
ATOM 4935 O O . ARG E 1 70 ? 103.84474 92.63780 84.86954 1.000 15.58818 128 ARG C O 1
ATOM 4943 N N . GLU E 1 71 ? 103.43818 91.40212 86.70361 1.000 12.36096 129 GLU C N 1
ATOM 4944 C CA . GLU E 1 71 ? 104.38100 92.18578 87.49740 1.000 9.96374 129 GLU C CA 1
ATOM 4945 C C . GLU E 1 71 ? 105.80950 92.02141 86.98851 1.000 8.75806 129 GLU C C 1
ATOM 4946 O O . GLU E 1 71 ? 106.56401 92.99903 86.91561 1.000 9.67545 129 GLU C O 1
ATOM 4952 N N . PHE E 1 72 ? 106.19892 90.79778 86.62043 1.000 9.42826 130 PHE C N 1
ATOM 4953 C CA . PHE E 1 72 ? 107.53392 90.59224 86.06444 1.000 8.37182 130 PHE C CA 1
ATOM 4954 C C . PHE E 1 72 ? 107.70462 91.36330 84.76078 1.000 12.19234 130 PHE C C 1
ATOM 4955 O O . PHE E 1 72 ? 108.76565 91.94659 84.50633 1.000 15.19003 130 PHE C O 1
ATOM 4963 N N . HIS E 1 73 ? 106.66546 91.37761 83.92301 1.000 11.12762 131 HIS C N 1
ATOM 4964 C CA . HIS E 1 73 ? 106.75303 92.05465 82.63403 1.000 9.61221 131 HIS C CA 1
ATOM 4965 C C . HIS E 1 73 ? 106.87879 93.55810 82.82471 1.000 11.04326 131 HIS C C 1
ATOM 4966 O O . HIS E 1 73 ? 107.62642 94.22441 82.09946 1.000 13.61796 131 HIS C O 1
ATOM 4973 N N . HIS E 1 74 ? 106.14661 94.11014 83.79442 1.000 10.95593 132 HIS C N 1
ATOM 4974 C CA . HIS E 1 74 ? 106.27456 95.53233 84.08820 1.000 9.02071 132 HIS C CA 1
ATOM 4975 C C . HIS E 1 74 ? 107.62283 95.84773 84.72323 1.000 10.84562 132 HIS C C 1
ATOM 4976 O O . HIS E 1 74 ? 108.12427 96.96909 84.58602 1.000 14.80854 132 HIS C O 1
ATOM 4983 N N . ARG E 1 75 ? 108.22212 94.87712 85.41840 1.000 10.44296 133 ARG C N 1
ATOM 4984 C CA . ARG E 1 75 ? 109.57852 95.06033 85.92503 1.000 10.67305 133 ARG C CA 1
ATOM 4985 C C . ARG E 1 75 ? 110.61197 95.00537 84.80679 1.000 13.27348 133 ARG C C 1
ATOM 4986 O O . ARG E 1 75 ? 111.68204 95.61345 84.92324 1.000 14.54482 133 ARG C O 1
ATOM 4994 N N . VAL E 1 76 ? 110.31202 94.29357 83.71824 1.000 14.44433 134 VAL C N 1
ATOM 4995 C CA . VAL E 1 76 ? 111.19084 94.33061 82.55254 1.000 16.95936 134 VAL C CA 1
ATOM 4996 C C . VAL E 1 76 ? 111.13397 95.69643 81.87827 1.000 20.94705 134 VAL C C 1
ATOM 4997 O O . VAL E 1 76 ? 112.13312 96.16321 81.31696 1.000 26.26115 134 VAL C O 1
ATOM 5001 N N . GLY E 1 77 ? 109.99105 96.37249 81.94646 1.000 19.50576 135 GLY C N 1
ATOM 5002 C CA . GLY E 1 77 ? 109.87141 97.70565 81.39136 1.000 21.60786 135 GLY C CA 1
ATOM 5003 C C . GLY E 1 77 ? 109.67853 97.72647 79.88994 1.000 28.58793 135 GLY C C 1
ATOM 5004 O O . GLY E 1 77 ? 108.96047 96.88748 79.33819 1.000 32.75364 135 GLY C O 1
ATOM 5005 N N . ASP E 1 78 ? 110.31399 98.68272 79.21708 1.000 32.13559 136 ASP C N 1
ATOM 5006 C CA . ASP E 1 78 ? 110.18425 98.83053 77.76896 1.000 39.19056 136 ASP C CA 1
ATOM 5007 C C . ASP E 1 78 ? 111.04196 97.77442 77.08432 1.000 39.20122 136 ASP C C 1
ATOM 5008 O O . ASP E 1 78 ? 112.24482 97.96152 76.88796 1.000 38.52459 136 ASP C O 1
ATOM 5013 N N . PHE E 1 79 ? 110.41988 96.65666 76.72402 1.000 38.77866 137 PHE C N 1
ATOM 5014 C CA . PHE E 1 79 ? 111.11592 95.62004 75.97821 1.000 38.16191 137 PHE C CA 1
ATOM 5015 C C . PHE E 1 79 ? 111.47826 96.12881 74.58379 1.000 43.13333 137 PHE C C 1
ATOM 5016 O O . PHE E 1 79 ? 110.65885 96.78207 73.92981 1.000 41.54290 137 PHE C O 1
ATOM 5024 N N . PRO E 1 80 ? 112.69718 95.86561 74.11157 1.000 45.12031 138 PRO C N 1
ATOM 5025 C CA . PRO E 1 80 ? 113.08819 96.33777 72.77731 1.000 45.33182 138 PRO C CA 1
ATOM 5026 C C . PRO E 1 80 ? 112.18364 95.76882 71.69301 1.000 49.69390 138 PRO C C 1
ATOM 5027 O O . PRO E 1 80 ? 111.75340 94.61529 71.75654 1.000 49.98436 138 PRO C O 1
ATOM 5031 N N . VAL E 1 81 ? 111.89369 96.60100 70.69063 1.000 51.91843 139 VAL C N 1
ATOM 5032 C CA . VAL E 1 81 ? 111.08283 96.15589 69.56112 1.000 53.44649 139 VAL C CA 1
ATOM 5033 C C . VAL E 1 81 ? 111.81165 95.08037 68.76426 1.000 52.14983 139 VAL C C 1
ATOM 5034 O O . VAL E 1 81 ? 111.19591 94.12143 68.28292 1.000 51.60685 139 VAL C O 1
ATOM 5038 N N . THR E 1 82 ? 113.12958 95.22687 68.60263 1.000 53.10984 140 THR C N 1
ATOM 5039 C CA . THR E 1 82 ? 113.90739 94.23180 67.86957 1.000 51.88338 140 THR C CA 1
ATOM 5040 C C . THR E 1 82 ? 113.83969 92.86405 68.53851 1.000 55.01220 140 THR C C 1
ATOM 5041 O O . THR E 1 82 ? 113.73570 91.83703 67.85740 1.000 55.08786 140 THR C O 1
ATOM 5045 N N . SER E 1 83 ? 113.90288 92.82839 69.86659 1.000 53.32601 141 SER C N 1
ATOM 5046 C CA . SER E 1 83 ? 113.74721 91.57488 70.58895 1.000 48.68709 141 SER C CA 1
ATOM 5047 C C . SER E 1 83 ? 112.33612 91.02428 70.41307 1.000 48.79448 141 SER C C 1
ATOM 5048 O O . SER E 1 83 ? 111.36613 91.77119 70.25873 1.000 47.95175 141 SER C O 1
ATOM 5051 N N . ASP E 1 84 ? 112.22925 89.69856 70.43861 1.000 47.72768 142 ASP C N 1
ATOM 5052 C CA . ASP E 1 84 ? 110.98622 88.99943 70.13796 1.000 47.46993 142 ASP C CA 1
ATOM 5053 C C . ASP E 1 84 ? 110.37856 88.45842 71.42469 1.000 43.54268 142 ASP C C 1
ATOM 5054 O O . ASP E 1 84 ? 111.01398 87.67137 72.13438 1.000 40.27412 142 ASP C O 1
ATOM 5059 N N . LEU E 1 85 ? 109.15441 88.88535 71.71973 1.000 42.42235 143 LEU C N 1
ATOM 5060 C CA . LEU E 1 85 ? 108.35562 88.35439 72.81895 1.000 36.38269 143 LEU C CA 1
ATOM 5061 C C . LEU E 1 85 ? 107.26487 87.48104 72.20919 1.000 37.16499 143 LEU C C 1
ATOM 5062 O O . LEU E 1 85 ? 106.36950 87.98992 71.52645 1.000 36.58076 143 LEU C O 1
ATOM 5067 N N . LYS E 1 86 ? 107.33081 86.17275 72.45460 1.000 39.94734 144 LYS C N 1
ATOM 5068 C CA . LYS E 1 86 ? 106.46615 85.21152 71.77796 1.000 43.26997 144 LYS C CA 1
ATOM 5069 C C . LYS E 1 86 ? 105.57680 84.51069 72.79400 1.000 41.67611 144 LYS C C 1
ATOM 5070 O O . LYS E 1 86 ? 106.07339 83.92030 73.75702 1.000 38.48410 144 LYS C O 1
ATOM 5076 N N . CYS E 1 87 ? 104.26719 84.56768 72.57165 1.000 44.77770 145 CYS C N 1
ATOM 5077 C CA . CYS E 1 87 ? 103.28586 83.97914 73.47078 1.000 41.43081 145 CYS C CA 1
ATOM 5078 C C . CYS E 1 87 ? 102.61198 82.78905 72.80083 1.000 43.21198 145 CYS C C 1
ATOM 5079 O O . CYS E 1 87 ? 102.31041 82.82633 71.60392 1.000 46.14373 145 CYS C O 1
ATOM 5082 N N . SER E 1 88 ? 102.38442 81.72939 73.57977 1.000 43.97277 146 SER C N 1
ATOM 5083 C CA . SER E 1 88 ? 101.79329 80.51511 73.02558 1.000 42.98629 146 SER C CA 1
ATOM 5084 C C . SER E 1 88 ? 100.30928 80.69244 72.72152 1.000 48.01523 146 SER C C 1
ATOM 5085 O O . SER E 1 88 ? 99.80768 80.14292 71.73342 1.000 45.64979 146 SER C O 1
ATOM 5088 N N . HIS E 1 89 ? 99.59304 81.45456 73.55477 1.000 50.20485 147 HIS C N 1
ATOM 5089 C CA . HIS E 1 89 ? 98.14594 81.64731 73.40858 1.000 44.32998 147 HIS C CA 1
ATOM 5090 C C . HIS E 1 89 ? 97.41314 80.30817 73.39900 1.000 45.32541 147 HIS C C 1
ATOM 5091 O O . HIS E 1 89 ? 96.45612 80.10474 72.64947 1.000 50.04681 147 HIS C O 1
ATOM 5098 N N . ASN E 1 90 ? 97.86811 79.38849 74.24486 1.000 45.04650 148 ASN C N 1
ATOM 5099 C CA . ASN E 1 90 ? 97.43367 77.99988 74.21923 1.000 44.26083 148 ASN C CA 1
ATOM 5100 C C . ASN E 1 90 ? 97.02082 77.58143 75.62135 1.000 47.54344 148 ASN C C 1
ATOM 5101 O O . ASN E 1 90 ? 97.73922 77.85107 76.58842 1.000 47.42059 148 ASN C O 1
ATOM 5106 N N . THR E 1 91 ? 95.85633 76.93654 75.72770 1.000 49.96171 149 THR C N 1
ATOM 5107 C CA . THR E 1 91 ? 95.33503 76.55596 77.03722 1.000 49.40517 149 THR C CA 1
ATOM 5108 C C . THR E 1 91 ? 96.21454 75.51006 77.71418 1.000 47.77933 149 THR C C 1
ATOM 5109 O O . THR E 1 91 ? 96.42780 75.56687 78.93060 1.000 49.75384 149 THR C O 1
ATOM 5113 N N . SER E 1 92 ? 96.72782 74.54488 76.95062 1.000 46.53999 150 SER C N 1
ATOM 5114 C CA . SER E 1 92 ? 97.50069 73.44891 77.53014 1.000 46.05197 150 SER C CA 1
ATOM 5115 C C . SER E 1 92 ? 98.98997 73.77546 77.62082 1.000 47.79622 150 SER C C 1
ATOM 5116 O O . SER E 1 92 ? 99.56542 73.78223 78.71353 1.000 47.38128 150 SER C O 1
ATOM 5119 N N . TYR E 1 93 ? 99.62303 74.05095 76.48178 1.000 45.13242 151 TYR C N 1
ATOM 5120 C CA . TYR E 1 93 ? 101.05401 74.35203 76.43723 1.000 42.55262 151 TYR C CA 1
ATOM 5121 C C . TYR E 1 93 ? 101.23087 75.85767 76.56636 1.000 44.16437 151 TYR C C 1
ATOM 5122 O O . TYR E 1 93 ? 101.20640 76.59574 75.58114 1.000 45.27241 151 TYR C O 1
ATOM 5131 N N . ARG E 1 94 ? 101.41406 76.32273 77.79866 1.000 39.72774 152 ARG C N 1
ATOM 5132 C CA . ARG E 1 94 ? 101.40523 77.74865 78.09860 1.000 35.92669 152 ARG C CA 1
ATOM 5133 C C . ARG E 1 94 ? 102.84143 78.21125 78.30903 1.000 37.91304 152 ARG C C 1
ATOM 5134 O O . ARG E 1 94 ? 103.45597 77.89740 79.33429 1.000 40.17011 152 ARG C O 1
ATOM 5142 N N . VAL E 1 95 ? 103.34867 79.00697 77.37024 1.000 36.63600 153 VAL C N 1
ATOM 5143 C CA . VAL E 1 95 ? 104.76156 79.37550 77.32620 1.000 32.09872 153 VAL C CA 1
ATOM 5144 C C . VAL E 1 95 ? 104.86060 80.79413 76.78549 1.000 31.33881 153 VAL C C 1
ATOM 5145 O O . VAL E 1 95 ? 104.28452 81.11004 75.74049 1.000 41.24101 153 VAL C O 1
ATOM 5149 N N . ILE E 1 96 ? 105.59633 81.64701 77.49249 1.000 28.82241 154 ILE C N 1
ATOM 5150 C CA . ILE E 1 96 ? 105.95279 82.98154 77.01728 1.000 33.12445 154 ILE C CA 1
ATOM 5151 C C . ILE E 1 96 ? 107.46906 83.11386 76.96947 1.000 31.64398 154 ILE C C 1
ATOM 5152 O O . ILE E 1 96 ? 108.13463 83.04201 78.00756 1.000 32.10913 154 ILE C O 1
ATOM 5157 N N . GLU E 1 97 ? 108.01122 83.31856 75.77381 1.000 32.01438 155 GLU C N 1
ATOM 5158 C CA . GLU E 1 97 ? 109.44590 83.26337 75.52809 1.000 30.26714 155 GLU C CA 1
ATOM 5159 C C . GLU E 1 97 ? 109.96439 84.65592 75.18729 1.000 29.75292 155 GLU C C 1
ATOM 5160 O O . GLU E 1 97 ? 109.47123 85.29902 74.25252 1.000 34.15006 155 GLU C O 1
ATOM 5166 N N . TYR E 1 98 ? 110.94155 85.11981 75.96508 1.000 31.08192 156 TYR C N 1
ATOM 5167 C CA . TYR E 1 98 ? 111.60102 86.40322 75.75711 1.000 30.51371 156 TYR C CA 1
ATOM 5168 C C . TYR E 1 98 ? 112.94776 86.13934 75.09985 1.000 32.20605 156 TYR C C 1
ATOM 5169 O O . TYR E 1 98 ? 113.71139 85.29437 75.57342 1.000 37.00693 156 TYR C O 1
ATOM 5178 N N . GLU E 1 99 ? 113.24770 86.86535 74.02861 1.000 31.94972 157 GLU C N 1
ATOM 5179 C CA . GLU E 1 99 ? 114.53954 86.72124 73.36891 1.000 37.94733 157 GLU C CA 1
ATOM 5180 C C . GLU E 1 99 ? 115.57516 87.55474 74.11341 1.000 40.55506 157 GLU C C 1
ATOM 5181 O O . GLU E 1 99 ? 115.42617 88.77607 74.22806 1.000 40.66378 157 GLU C O 1
ATOM 5187 N N . VAL E 1 100 ? 116.62372 86.90762 74.61519 1.000 39.31662 158 VAL C N 1
ATOM 5188 C CA . VAL E 1 100 ? 117.66872 87.61238 75.37296 1.000 38.46493 158 VAL C CA 1
ATOM 5189 C C . VAL E 1 100 ? 118.67054 88.11313 74.34047 1.000 41.27772 158 VAL C C 1
ATOM 5190 O O . VAL E 1 100 ? 119.73717 87.53765 74.11220 1.000 45.21441 158 VAL C O 1
ATOM 5194 N N . THR E 1 101 ? 118.31406 89.21897 73.69581 1.000 42.90055 159 THR C N 1
ATOM 5195 C CA . THR E 1 101 ? 119.23482 89.91217 72.81426 1.000 42.90674 159 THR C CA 1
ATOM 5196 C C . THR E 1 101 ? 120.17968 90.78971 73.63007 1.000 46.96658 159 THR C C 1
ATOM 5197 O O . THR E 1 101 ? 119.99101 91.00827 74.82974 1.000 46.16640 159 THR C O 1
ATOM 5201 N N . LYS E 1 102 ? 121.22464 91.28148 72.96173 1.000 50.79916 160 LYS C N 1
ATOM 5202 C CA . LYS E 1 102 ? 122.18530 92.15265 73.63032 1.000 53.54967 160 LYS C CA 1
ATOM 5203 C C . LYS E 1 102 ? 121.50564 93.39906 74.18550 1.000 51.51535 160 LYS C C 1
ATOM 5204 O O . LYS E 1 102 ? 121.82211 93.84773 75.29347 1.000 53.62196 160 LYS C O 1
ATOM 5210 N N . GLU E 1 103 ? 120.57011 93.97400 73.42613 1.000 49.32349 161 GLU C N 1
ATOM 5211 C CA . GLU E 1 103 ? 119.84832 95.15263 73.89612 1.000 46.45557 161 GLU C CA 1
ATOM 5212 C C . GLU E 1 103 ? 118.88582 94.81079 75.02891 1.000 46.77235 161 GLU C C 1
ATOM 5213 O O . GLU E 1 103 ? 118.70122 95.60968 75.95459 1.000 45.79593 161 GLU C O 1
ATOM 5219 N N . SER E 1 104 ? 118.26449 93.63201 74.97605 1.000 46.62027 162 SER C N 1
ATOM 5220 C CA . SER E 1 104 ? 117.26174 93.24649 75.96217 1.000 41.72402 162 SER C CA 1
ATOM 5221 C C . SER E 1 104 ? 117.85485 92.62686 77.21935 1.000 39.44297 162 SER C C 1
ATOM 5222 O O . SER E 1 104 ? 117.16713 92.56959 78.24511 1.000 38.92677 162 SER C O 1
ATOM 5225 N N . LEU E 1 105 ? 119.09943 92.15588 77.16052 1.000 40.34652 163 LEU C N 1
ATOM 5226 C CA . LEU E 1 105 ? 119.68869 91.46361 78.30398 1.000 39.56915 163 LEU C CA 1
ATOM 5227 C C . LEU E 1 105 ? 119.73983 92.29607 79.58300 1.000 38.38134 163 LEU C C 1
ATOM 5228 O O . LEU E 1 105 ? 119.45670 91.73253 80.65473 1.000 35.12659 163 LEU C O 1
ATOM 5233 N N . PRO E 1 106 ? 120.09457 93.58939 79.56726 1.000 40.49476 164 PRO C N 1
ATOM 5234 C CA . PRO E 1 106 ? 120.08826 94.34598 80.83611 1.000 33.85283 164 PRO C CA 1
ATOM 5235 C C . PRO E 1 106 ? 118.74803 94.35353 81.55673 1.000 32.80525 164 PRO C C 1
ATOM 5236 O O . PRO E 1 106 ? 118.70969 94.11495 82.76933 1.000 33.03579 164 PRO C O 1
ATOM 5240 N N . ARG E 1 107 ? 117.64372 94.61494 80.85123 1.000 32.71726 165 ARG C N 1
ATOM 5241 C CA . ARG E 1 107 ? 116.34362 94.67202 81.51761 1.000 32.02440 165 ARG C CA 1
ATOM 5242 C C . ARG E 1 107 ? 115.93059 93.30594 82.05327 1.000 29.42624 165 ARG C C 1
ATOM 5243 O O . ARG E 1 107 ? 115.46525 93.18844 83.19682 1.000 26.23469 165 ARG C O 1
ATOM 5251 N N . LEU E 1 108 ? 116.10810 92.25895 81.24688 1.000 27.67319 166 LEU C N 1
ATOM 5252 C CA . LEU E 1 108 ? 115.70156 90.92787 81.67680 1.000 24.98169 166 LEU C CA 1
ATOM 5253 C C . LEU E 1 108 ? 116.53871 90.46199 82.85842 1.000 26.10471 166 LEU C C 1
ATOM 5254 O O . LEU E 1 108 ? 116.02251 89.81173 83.77457 1.000 26.78489 166 LEU C O 1
ATOM 5259 N N . GLN E 1 109 ? 117.83249 90.79069 82.85874 1.000 27.52721 167 GLN C N 1
ATOM 5260 C CA . GLN E 1 109 ? 118.67506 90.43700 83.99340 1.000 24.06251 167 GLN C CA 1
ATOM 5261 C C . GLN E 1 109 ? 118.30242 91.23683 85.23511 1.000 24.54987 167 GLN C C 1
ATOM 5262 O O . GLN E 1 109 ? 118.25101 90.68252 86.33628 1.000 25.98351 167 GLN C O 1
ATOM 5268 N N . GLU E 1 110 ? 118.03036 92.53653 85.08443 1.000 26.59346 168 GLU C N 1
ATOM 5269 C CA . GLU E 1 110 ? 117.60332 93.34521 86.22055 1.000 26.47925 168 GLU C CA 1
ATOM 5270 C C . GLU E 1 110 ? 116.22741 92.95615 86.73979 1.000 23.55945 168 GLU C C 1
ATOM 5271 O O . GLU E 1 110 ? 115.85657 93.38190 87.83865 1.000 23.87420 168 GLU C O 1
ATOM 5277 N N . ALA E 1 111 ? 115.46863 92.16444 85.98544 1.000 24.11603 169 ALA C N 1
ATOM 5278 C CA . ALA E 1 111 ? 114.20793 91.64556 86.50447 1.000 20.28109 169 ALA C CA 1
ATOM 5279 C C . ALA E 1 111 ? 114.38641 90.27955 87.16491 1.000 21.93827 169 ALA C C 1
ATOM 5280 O O . ALA E 1 111 ? 113.89572 90.04991 88.28022 1.000 20.42272 169 ALA C O 1
ATOM 5282 N N . VAL E 1 112 ? 115.08437 89.36007 86.49211 1.000 20.58935 170 VAL C N 1
ATOM 5283 C CA . VAL E 1 112 ? 115.29469 88.04320 87.08266 1.000 18.69365 170 VAL C CA 1
ATOM 5284 C C . VAL E 1 112 ? 116.13220 88.14672 88.35029 1.000 21.50870 170 VAL C C 1
ATOM 5285 O O . VAL E 1 112 ? 115.91377 87.39025 89.30114 1.000 24.16061 170 VAL C O 1
ATOM 5289 N N . SER E 1 113 ? 117.08010 89.08957 88.40883 1.000 20.81340 171 SER C N 1
ATOM 5290 C CA . SER E 1 113 ? 117.85120 89.27367 89.63055 1.000 21.78257 171 SER C CA 1
ATOM 5291 C C . SER E 1 113 ? 117.01511 89.89696 90.73558 1.000 23.22442 171 SER C C 1
ATOM 5292 O O . SER E 1 113 ? 117.40647 89.83398 91.90550 1.000 25.33978 171 SER C O 1
ATOM 5295 N N . THR E 1 114 ? 115.87453 90.49486 90.38991 1.000 22.30513 172 THR C N 1
ATOM 5296 C CA . THR E 1 114 ? 114.93281 90.92640 91.41197 1.000 18.99327 172 THR C CA 1
ATOM 5297 C C . THR E 1 114 ? 114.13296 89.73742 91.91675 1.000 17.04701 172 THR C C 1
ATOM 5298 O O . THR E 1 114 ? 113.84804 89.63470 93.11513 1.000 19.57386 172 THR C O 1
ATOM 5302 N N . LEU E 1 115 ? 113.77469 88.82528 91.01385 1.000 19.35136 173 LEU C N 1
ATOM 5303 C CA . LEU E 1 115 ? 113.00352 87.65712 91.41969 1.000 14.74825 173 LEU C CA 1
ATOM 5304 C C . LEU E 1 115 ? 113.90187 86.49391 91.83211 1.000 15.95269 173 LEU C C 1
ATOM 5305 O O . LEU E 1 115 ? 113.73993 85.93856 92.92300 1.000 16.72191 173 LEU C O 1
ATOM 5310 N N . PHE E 1 116 ? 114.84949 86.11504 90.97401 1.000 19.55660 174 PHE C N 1
ATOM 5311 C CA . PHE E 1 116 ? 115.70305 84.94753 91.19378 1.000 20.99074 174 PHE C CA 1
ATOM 5312 C C . PHE E 1 116 ? 117.15622 85.38628 91.07627 1.000 23.80761 174 PHE C C 1
ATOM 5313 O O . PHE E 1 116 ? 117.73165 85.36901 89.97937 1.000 25.37842 174 PHE C O 1
ATOM 5321 N N . PRO E 1 117 ? 117.78286 85.78976 92.18412 1.000 26.39668 175 PRO C N 1
ATOM 5322 C CA . PRO E 1 117 ? 119.13336 86.37296 92.09462 1.000 28.46456 175 PRO C CA 1
ATOM 5323 C C . PRO E 1 117 ? 120.17903 85.45057 91.48752 1.000 33.92455 175 PRO C C 1
ATOM 5324 O O . PRO E 1 117 ? 121.17271 85.94801 90.94368 1.000 38.50314 175 PRO C O 1
ATOM 5328 N N . ASP E 1 118 ? 119.99718 84.13459 91.55608 1.000 33.54301 176 ASP C N 1
ATOM 5329 C CA . ASP E 1 118 ? 120.99287 83.19761 91.05219 1.000 34.49269 176 ASP C CA 1
ATOM 5330 C C . ASP E 1 118 ? 120.75001 82.77646 89.60780 1.000 36.31879 176 ASP C C 1
ATOM 5331 O O . ASP E 1 118 ? 121.50366 81.94769 89.08741 1.000 41.38426 176 ASP C O 1
ATOM 5336 N N . LEU E 1 119 ? 119.72646 83.31660 88.95050 1.000 34.05391 177 LEU C N 1
ATOM 5337 C CA . LEU E 1 119 ? 119.48165 83.05288 87.53575 1.000 31.95182 177 LEU C CA 1
ATOM 5338 C C . LEU E 1 119 ? 120.24981 84.07805 86.70876 1.000 34.14120 177 LEU C C 1
ATOM 5339 O O . LEU E 1 119 ? 119.87317 85.25339 86.65810 1.000 31.79090 177 LEU C O 1
ATOM 5344 N N . HIS E 1 120 ? 121.32582 83.63474 86.06230 1.000 35.24171 178 HIS C N 1
ATOM 5345 C CA . HIS E 1 120 ? 122.19075 84.50795 85.27053 1.000 36.12162 178 HIS C CA 1
ATOM 5346 C C . HIS E 1 120 ? 121.84412 84.33697 83.79511 1.000 37.36176 178 HIS C C 1
ATOM 5347 O O . HIS E 1 120 ? 122.26277 83.36931 83.15494 1.000 38.49840 178 HIS C O 1
ATOM 5354 N N . LEU E 1 121 ? 121.07449 85.28036 83.25924 1.000 37.33454 179 LEU C N 1
ATOM 5355 C CA . LEU E 1 121 ? 120.68672 85.22762 81.85677 1.000 37.71820 179 LEU C CA 1
ATOM 5356 C C . LEU E 1 121 ? 121.88673 85.50374 80.95913 1.000 40.60556 179 LEU C C 1
ATOM 5357 O O . LEU E 1 121 ? 122.75215 86.32145 81.28381 1.000 43.83550 179 LEU C O 1
ATOM 5362 N N . SER E 1 122 ? 121.93484 84.81367 79.82216 1.000 42.55033 180 SER C N 1
ATOM 5363 C CA . SER E 1 122 ? 123.03665 84.93071 78.87981 1.000 46.56324 180 SER C CA 1
ATOM 5364 C C . SER E 1 122 ? 122.49753 85.25324 77.49395 1.000 51.32035 180 SER C C 1
ATOM 5365 O O . SER E 1 122 ? 121.36667 84.89776 77.15074 1.000 49.78452 180 SER C O 1
ATOM 5368 N N . GLU E 1 123 ? 123.32062 85.93700 76.70311 1.000 52.14017 181 GLU C N 1
ATOM 5369 C CA . GLU E 1 123 ? 122.91803 86.34785 75.36625 1.000 50.25641 181 GLU C CA 1
ATOM 5370 C C . GLU E 1 123 ? 122.73563 85.13620 74.45922 1.000 51.16323 181 GLU C C 1
ATOM 5371 O O . GLU E 1 123 ? 123.30746 84.06713 74.69138 1.000 52.84391 181 GLU C O 1
ATOM 5377 N N . ASP E 1 124 ? 121.89451 85.31040 73.43456 1.000 52.55821 182 ASP C N 1
ATOM 5378 C CA . ASP E 1 124 ? 121.63524 84.28851 72.41620 1.000 52.61555 182 ASP C CA 1
ATOM 5379 C C . ASP E 1 124 ? 120.82195 83.13090 72.99298 1.000 53.50318 182 ASP C C 1
ATOM 5380 O O . ASP E 1 124 ? 121.02791 81.97019 72.63637 1.000 55.50044 182 ASP C O 1
ATOM 5385 N N . ARG E 1 125 ? 119.89178 83.45029 73.89082 1.000 50.61825 183 ARG C N 1
ATOM 5386 C CA . ARG E 1 125 ? 119.05885 82.45344 74.54565 1.000 46.55799 183 ARG C CA 1
ATOM 5387 C C . ARG E 1 125 ? 117.64934 83.01062 74.69153 1.000 42.09342 183 ARG C C 1
ATOM 5388 O O . ARG E 1 125 ? 117.33618 84.10867 74.21758 1.000 44.16073 183 ARG C O 1
ATOM 5396 N N . PHE E 1 126 ? 116.78489 82.24050 75.34662 1.000 39.22488 184 PHE C N 1
ATOM 5397 C CA . PHE E 1 126 ? 115.40501 82.64528 75.54711 1.000 37.71815 184 PHE C CA 1
ATOM 5398 C C . PHE E 1 126 ? 114.99114 82.35606 76.98027 1.000 37.16041 184 PHE C C 1
ATOM 5399 O O . PHE E 1 126 ? 115.41756 81.36360 77.57461 1.000 41.60409 184 PHE C O 1
ATOM 5407 N N . LEU E 1 127 ? 114.16680 83.23794 77.52713 1.000 32.63980 185 LEU C N 1
ATOM 5408 C CA . LEU E 1 127 ? 113.60106 83.08526 78.86367 1.000 29.75259 185 LEU C CA 1
ATOM 5409 C C . LEU E 1 127 ? 112.16077 82.62484 78.68126 1.000 29.18607 185 LEU C C 1
ATOM 5410 O O . LEU E 1 127 ? 111.29516 83.40843 78.28530 1.000 28.22622 185 LEU C O 1
ATOM 5415 N N . GLN E 1 128 ? 111.91976 81.33850 78.91697 1.000 31.38807 186 GLN C N 1
ATOM 5416 C CA . GLN E 1 128 ? 110.59724 80.74488 78.78985 1.000 29.51767 186 GLN C CA 1
ATOM 5417 C C . GLN E 1 128 ? 109.91698 80.72194 80.15270 1.000 27.70045 186 GLN C C 1
ATOM 5418 O O . GLN E 1 128 ? 110.42228 80.10454 81.09528 1.000 29.43773 186 GLN C O 1
ATOM 5424 N N . ILE E 1 129 ? 108.78227 81.40065 80.25167 1.000 24.88271 187 ILE C N 1
ATOM 5425 C CA . ILE E 1 129 ? 107.90626 81.33795 81.41237 1.000 23.83711 187 ILE C CA 1
ATOM 5426 C C . ILE E 1 129 ? 106.79756 80.35384 81.06853 1.000 26.51843 187 ILE C C 1
ATOM 5427 O O . ILE E 1 129 ? 105.94957 80.63703 80.21495 1.000 31.87385 187 ILE C O 1
ATOM 5432 N N . GLN E 1 130 ? 106.83206 79.17815 81.69058 1.000 25.50705 188 GLN C N 1
ATOM 5433 C CA . GLN E 1 130 ? 105.89147 78.10187 81.39661 1.000 28.36948 188 GLN C CA 1
ATOM 5434 C C . GLN E 1 130 ? 104.91648 77.95167 82.55697 1.000 30.46078 188 GLN C C 1
ATOM 5435 O O . GLN E 1 130 ? 105.33639 77.77773 83.70626 1.000 31.60635 188 GLN C O 1
ATOM 5441 N N . ALA E 1 131 ? 103.62430 78.05848 82.25484 1.000 29.57305 189 ALA C N 1
ATOM 5442 C CA . ALA E 1 131 ? 102.58227 77.91092 83.26428 1.000 28.63726 189 ALA C CA 1
ATOM 5443 C C . ALA E 1 131 ? 102.22609 76.44809 83.50561 1.000 32.31913 189 ALA C C 1
ATOM 5444 O O . ALA E 1 131 ? 102.07204 75.66462 82.56451 1.000 34.52303 189 ALA C O 1
ATOM 5446 N N . HIS E 1 132 ? 102.09406 76.08846 84.78158 1.000 34.78403 190 HIS C N 1
ATOM 5447 C CA . HIS E 1 132 ? 101.71745 74.74684 85.20790 1.000 36.13443 190 HIS C CA 1
ATOM 5448 C C . HIS E 1 132 ? 100.62029 74.85026 86.25774 1.000 35.44753 190 HIS C C 1
ATOM 5449 O O . HIS E 1 132 ? 100.78444 75.54705 87.26484 1.000 34.14045 190 HIS C O 1
ATOM 5456 N N . ASP E 1 133 ? 99.50358 74.16653 86.02112 1.000 38.81471 191 ASP C N 1
ATOM 5457 C CA . ASP E 1 133 ? 98.38049 74.17768 86.94949 1.000 37.73846 191 ASP C CA 1
ATOM 5458 C C . ASP E 1 133 ? 98.48485 73.11263 88.03431 1.000 40.82185 191 ASP C C 1
ATOM 5459 O O . ASP E 1 133 ? 97.57389 73.00457 88.86140 1.000 41.81117 191 ASP C O 1
ATOM 5464 N N . ASP E 1 134 ? 99.56180 72.32619 88.05568 1.000 44.24252 192 ASP C N 1
ATOM 5465 C CA . ASP E 1 134 ? 99.69738 71.26496 89.04736 1.000 42.38235 192 ASP C CA 1
ATOM 5466 C C . ASP E 1 134 ? 101.06819 71.17718 89.70107 1.000 40.48184 192 ASP C C 1
ATOM 5467 O O . ASP E 1 134 ? 101.22868 70.36966 90.62075 1.000 42.80615 192 ASP C O 1
ATOM 5472 N N . LYS E 1 135 ? 102.05481 71.95925 89.27264 1.000 39.91032 193 LYS C N 1
ATOM 5473 C CA . LYS E 1 135 ? 103.40734 71.84913 89.80497 1.000 39.39064 193 LYS C CA 1
ATOM 5474 C C . LYS E 1 135 ? 103.48418 72.52572 91.16861 1.000 38.88591 193 LYS C C 1
ATOM 5475 O O . LYS E 1 135 ? 103.19584 73.72115 91.29172 1.000 40.11139 193 LYS C O 1
ATOM 5481 N N . ASN E 1 136 ? 103.86960 71.76375 92.19096 1.000 40.26316 194 ASN C N 1
ATOM 5482 C CA . ASN E 1 136 ? 104.05599 72.30141 93.53770 1.000 41.15114 194 ASN C CA 1
ATOM 5483 C C . ASN E 1 136 ? 105.52585 72.66442 93.70532 1.000 37.64438 194 ASN C C 1
ATOM 5484 O O . ASN E 1 136 ? 106.36778 71.79988 93.95957 1.000 36.75191 194 ASN C O 1
ATOM 5489 N N . CYS E 1 137 ? 105.83613 73.94807 93.56123 1.000 32.97269 195 CYS C N 1
ATOM 5490 C CA . CYS E 1 137 ? 107.20812 74.41419 93.67959 1.000 29.64499 195 CYS C CA 1
ATOM 5491 C C . CYS E 1 137 ? 107.63586 74.44444 95.14434 1.000 27.85361 195 CYS C C 1
ATOM 5492 O O . CYS E 1 137 ? 106.82319 74.65911 96.04801 1.000 27.34336 195 CYS C O 1
ATOM 5495 N N . THR E 1 138 ? 108.92897 74.22675 95.37094 1.000 29.61344 196 THR C N 1
ATOM 5496 C CA . THR E 1 138 ? 109.48884 74.05813 96.70663 1.000 29.79340 196 THR C CA 1
ATOM 5497 C C . THR E 1 138 ? 110.35734 75.25624 97.06319 1.000 30.07226 196 THR C C 1
ATOM 5498 O O . THR E 1 138 ? 111.24767 75.63407 96.29479 1.000 35.40049 196 THR C O 1
ATOM 5502 N N . GLY E 1 139 ? 110.10382 75.83910 98.22896 1.000 20.10719 197 GLY C N 1
ATOM 5503 C CA . GLY E 1 139 ? 110.81411 77.01721 98.67105 1.000 16.13082 197 GLY C CA 1
ATOM 5504 C C . GLY E 1 139 ? 110.03493 78.30612 98.55556 1.000 16.73373 197 GLY C C 1
ATOM 5505 O O . GLY E 1 139 ? 110.65043 79.37295 98.45110 1.000 16.29651 197 GLY C O 1
ATOM 5506 N N . LEU E 1 140 ? 108.70714 78.24111 98.57295 1.000 16.33580 198 LEU C N 1
ATOM 5507 C CA . LEU E 1 140 ? 107.87328 79.38988 98.24704 1.000 15.32413 198 LEU C CA 1
ATOM 5508 C C . LEU E 1 140 ? 107.87415 80.39569 99.39336 1.000 10.86392 198 LEU C C 1
ATOM 5509 O O . LEU E 1 140 ? 107.44831 80.07779 100.50835 1.000 10.40857 198 LEU C O 1
ATOM 5514 N N . HIS E 1 141 ? 108.35776 81.60804 99.12054 1.000 10.31392 199 HIS C N 1
ATOM 5515 C CA . HIS E 1 141 ? 108.28360 82.71232 100.06335 1.000 9.37180 199 HIS C CA 1
ATOM 5516 C C . HIS E 1 141 ? 107.73668 83.95836 99.37858 1.000 9.29190 199 HIS C C 1
ATOM 5517 O O . HIS E 1 141 ? 108.11704 84.26350 98.24181 1.000 10.35082 199 HIS C O 1
ATOM 5524 N N . PRO E 1 142 ? 106.84173 84.69572 100.04366 1.000 7.85456 200 PRO C N 1
ATOM 5525 C CA . PRO E 1 142 ? 106.30857 85.93313 99.44561 1.000 7.69606 200 PRO C CA 1
ATOM 5526 C C . PRO E 1 142 ? 107.33445 87.04034 99.25517 1.000 7.25892 200 PRO C C 1
ATOM 5527 O O . PRO E 1 142 ? 107.05776 87.97469 98.49340 1.000 7.77773 200 PRO C O 1
ATOM 5531 N N . LEU E 1 143 ? 108.48919 86.97513 99.92572 1.000 6.60636 201 LEU C N 1
ATOM 5532 C CA . LEU E 1 143 ? 109.39575 88.12078 100.00608 1.000 6.32087 201 LEU C CA 1
ATOM 5533 C C . LEU E 1 143 ? 109.75460 88.67452 98.63077 1.000 6.80180 201 LEU C C 1
ATOM 5534 O O . LEU E 1 143 ? 109.66965 89.88599 98.39497 1.000 6.88152 201 LEU C O 1
ATOM 5539 N N . ASN E 1 144 ? 110.17607 87.80205 97.71303 1.000 8.07779 202 ASN C N 1
ATOM 5540 C CA . ASN E 1 144 ? 110.64837 88.27518 96.41598 1.000 7.98711 202 ASN C CA 1
ATOM 5541 C C . ASN E 1 144 ? 109.53237 88.92237 95.60508 1.000 9.04766 202 ASN C C 1
ATOM 5542 O O . ASN E 1 144 ? 109.77779 89.89695 94.88594 1.000 11.64985 202 ASN C O 1
ATOM 5547 N N . TYR E 1 145 ? 108.30014 88.42370 95.72426 1.000 8.41466 203 TYR C N 1
ATOM 5548 C CA . TYR E 1 145 ? 107.20192 89.02799 94.97752 1.000 6.36317 203 TYR C CA 1
ATOM 5549 C C . TYR E 1 145 ? 106.84017 90.39577 95.54404 1.000 6.32329 203 TYR C C 1
ATOM 5550 O O . TYR E 1 145 ? 106.49737 91.31596 94.79182 1.000 6.68341 203 TYR C O 1
ATOM 5559 N N . LEU E 1 146 ? 106.91930 90.55425 96.86695 1.000 6.15306 204 LEU C N 1
ATOM 5560 C CA . LEU E 1 146 ? 106.68405 91.86601 97.46036 1.000 5.83454 204 LEU C CA 1
ATOM 5561 C C . LEU E 1 146 ? 107.78487 92.84470 97.07043 1.000 6.70088 204 LEU C C 1
ATOM 5562 O O . LEU E 1 146 ? 107.51755 94.02984 96.83365 1.000 8.10914 204 LEU C O 1
ATOM 5567 N N . ARG E 1 147 ? 109.02870 92.36246 96.98800 1.000 6.82748 205 ARG C N 1
ATOM 5568 C CA . ARG E 1 147 ? 110.11119 93.19299 96.46958 1.000 8.07766 205 ARG C CA 1
ATOM 5569 C C . ARG E 1 147 ? 109.83867 93.61036 95.03169 1.000 8.75025 205 ARG C C 1
ATOM 5570 O O . ARG E 1 147 ? 110.08846 94.75985 94.65197 1.000 9.64885 205 ARG C O 1
ATOM 5578 N N . LEU E 1 148 ? 109.32808 92.68332 94.21763 1.000 7.71316 206 LEU C N 1
ATOM 5579 C CA . LEU E 1 148 ? 108.98099 93.00808 92.83809 1.000 6.18124 206 LEU C CA 1
ATOM 5580 C C . LEU E 1 148 ? 107.90784 94.08692 92.78562 1.000 6.47506 206 LEU C C 1
ATOM 5581 O O . LEU E 1 148 ? 108.01086 95.04087 92.00521 1.000 7.52910 206 LEU C O 1
ATOM 5586 N N . LEU E 1 149 ? 106.87665 93.95809 93.62396 1.000 6.78540 207 LEU C N 1
ATOM 5587 C CA . LEU E 1 149 ? 105.79659 94.94036 93.63042 1.000 6.16327 207 LEU C CA 1
ATOM 5588 C C . LEU E 1 149 ? 106.30562 96.30987 94.06116 1.000 6.38218 207 LEU C C 1
ATOM 5589 O O . LEU E 1 149 ? 105.93723 97.33427 93.47207 1.000 6.45252 207 LEU C O 1
ATOM 5594 N N . LYS E 1 150 ? 107.16868 96.34656 95.07892 1.000 7.82334 208 LYS C N 1
ATOM 5595 C CA . LYS E 1 150 ? 107.68032 97.62445 95.56156 1.000 8.33093 208 LYS C CA 1
ATOM 5596 C C . LYS E 1 150 ? 108.60453 98.27383 94.53791 1.000 7.65125 208 LYS C C 1
ATOM 5597 O O . LYS E 1 150 ? 108.55501 99.49412 94.33516 1.000 8.13103 208 LYS C O 1
ATOM 5603 N N . GLU E 1 151 ? 109.44766 97.47611 93.87619 1.000 8.65889 209 GLU C N 1
ATOM 5604 C CA . GLU E 1 151 ? 110.30191 98.01460 92.82350 1.000 8.33972 209 GLU C CA 1
ATOM 5605 C C . GLU E 1 151 ? 109.47355 98.53434 91.65699 1.000 7.83763 209 GLU C C 1
ATOM 5606 O O . GLU E 1 151 ? 109.82434 99.54614 91.03889 1.000 7.42330 209 GLU C O 1
ATOM 5612 N N . ASN E 1 152 ? 108.37250 97.85083 91.33531 1.000 7.02317 210 ASN C N 1
ATOM 5613 C CA . ASN E 1 152 ? 107.51595 98.31144 90.24903 1.000 5.55722 210 ASN C CA 1
ATOM 5614 C C . ASN E 1 152 ? 106.82074 99.61405 90.61601 1.000 6.46976 210 ASN C C 1
ATOM 5615 O O . ASN E 1 152 ? 106.66411 100.50160 89.77010 1.000 8.63842 210 ASN C O 1
ATOM 5620 N N . SER E 1 153 ? 106.39405 99.74503 91.87313 1.000 6.73067 211 SER C N 1
ATOM 5621 C CA . SER E 1 153 ? 105.66797 100.94320 92.27926 1.000 6.25371 211 SER C CA 1
ATOM 5622 C C . SER E 1 153 ? 106.59376 102.14814 92.40101 1.000 8.56964 211 SER C C 1
ATOM 5623 O O . SER E 1 153 ? 106.21741 103.26447 92.02583 1.000 9.94335 211 SER C O 1
ATOM 5626 N N . GLU E 1 154 ? 107.80607 101.94806 92.92008 1.000 8.43969 212 GLU C N 1
ATOM 5627 C CA . GLU E 1 154 ? 108.70323 103.07189 93.16953 1.000 7.13797 212 GLU C CA 1
ATOM 5628 C C . GLU E 1 154 ? 109.61936 103.41066 91.99842 1.000 8.21836 212 GLU C C 1
ATOM 5629 O O . GLU E 1 154 ? 109.82388 104.59286 91.70389 1.000 10.12578 212 GLU C O 1
ATOM 5635 N N . THR E 1 155 ? 110.18036 102.41314 91.32211 1.000 8.48243 213 THR C N 1
ATOM 5636 C CA . THR E 1 155 ? 111.22567 102.64307 90.33154 1.000 8.45231 213 THR C CA 1
ATOM 5637 C C . THR E 1 155 ? 110.74817 102.24275 88.93346 1.000 8.95049 213 THR C C 1
ATOM 5638 O O . THR E 1 155 ? 111.49118 101.67329 88.13112 1.000 10.11999 213 THR C O 1
ATOM 5642 N N . HIS E 1 156 ? 109.47582 102.51104 88.63135 1.000 9.28192 214 HIS C N 1
ATOM 5643 C CA . HIS E 1 156 ? 108.98399 102.26094 87.27967 1.000 10.70187 214 HIS C CA 1
ATOM 5644 C C . HIS E 1 156 ? 109.61656 103.19941 86.25877 1.000 12.84287 214 HIS C C 1
ATOM 5645 O O . HIS E 1 156 ? 109.80117 102.81503 85.09912 1.000 13.71500 214 HIS C O 1
ATOM 5652 N N . TYR E 1 157 ? 109.92864 104.43378 86.65867 1.000 12.54693 215 TYR C N 1
ATOM 5653 C CA . TYR E 1 157 ? 110.49864 105.39988 85.72354 1.000 9.76311 215 TYR C CA 1
ATOM 5654 C C . TYR E 1 157 ? 111.84621 104.92933 85.18474 1.000 12.43855 215 TYR C C 1
ATOM 5655 O O . TYR E 1 157 ? 112.09319 104.97520 83.97421 1.000 16.23715 215 TYR C O 1
ATOM 5664 N N . LYS E 1 158 ? 112.73548 104.47830 86.07370 1.000 11.74658 216 LYS C N 1
ATOM 5665 C CA . LYS E 1 158 ? 114.10565 104.16328 85.68113 1.000 12.86723 216 LYS C CA 1
ATOM 5666 C C . LYS E 1 158 ? 114.18820 103.00725 84.68857 1.000 16.44689 216 LYS C C 1
ATOM 5667 O O . LYS E 1 158 ? 115.22392 102.84068 84.03504 1.000 19.79870 216 LYS C O 1
ATOM 5673 N N . VAL E 1 159 ? 113.12320 102.21988 84.53734 1.000 17.03735 217 VAL C N 1
ATOM 5674 C CA . VAL E 1 159 ? 113.15174 101.04912 83.66815 1.000 19.47305 217 VAL C CA 1
ATOM 5675 C C . VAL E 1 159 ? 112.46390 101.33299 82.33374 1.000 23.44747 217 VAL C C 1
ATOM 5676 O O . VAL E 1 159 ? 112.26352 100.42032 81.52680 1.000 26.69433 217 VAL C O 1
ATOM 5680 N N . ARG E 1 160 ? 112.12049 102.58912 82.07596 1.000 24.73929 218 ARG C N 1
ATOM 5681 C CA . ARG E 1 160 ? 111.51820 103.01956 80.82496 1.000 30.13121 218 ARG C CA 1
ATOM 5682 C C . ARG E 1 160 ? 112.58422 103.64156 79.92680 1.000 36.35535 218 ARG C C 1
ATOM 5683 O O . ARG E 1 160 ? 113.61142 104.13723 80.39655 1.000 34.11647 218 ARG C O 1
ATOM 5691 N N . LYS E 1 161 ? 112.33133 103.60034 78.61955 1.000 40.50137 219 LYS C N 1
ATOM 5692 C CA . LYS E 1 161 ? 113.30956 104.07980 77.65229 1.000 41.97490 219 LYS C CA 1
ATOM 5693 C C . LYS E 1 161 ? 113.54779 105.57697 77.82079 1.000 45.66735 219 LYS C C 1
ATOM 5694 O O . LYS E 1 161 ? 112.64425 106.34015 78.17328 1.000 43.96117 219 LYS C O 1
ATOM 5700 N N . LEU E 1 162 ? 114.78840 105.99228 77.57704 1.000 45.17070 220 LEU C N 1
ATOM 5701 C CA . LEU E 1 162 ? 115.20855 107.36722 77.80868 1.000 43.17454 220 LEU C CA 1
ATOM 5702 C C . LEU E 1 162 ? 115.01162 108.26417 76.59388 1.000 49.74756 220 LEU C C 1
ATOM 5703 O O . LEU E 1 162 ? 115.27419 109.46798 76.68348 1.000 51.31846 220 LEU C O 1
ATOM 5708 N N . MET E 1 163 ? 114.55721 107.71683 75.47135 1.000 52.49751 221 MET C N 1
ATOM 5709 C CA . MET E 1 163 ? 114.25382 108.52192 74.29380 1.000 56.86526 221 MET C CA 1
ATOM 5710 C C . MET E 1 163 ? 113.26332 107.80536 73.38226 1.000 62.12113 221 MET C C 1
ATOM 5711 O O . MET E 1 163 ? 113.35916 106.59710 73.16767 1.000 61.13663 221 MET C O 1
ATOM 5717 N N . VAL F 3 5 ? 107.79017 82.19779 143.52370 1.000 49.15919 2 VAL SB N 1
ATOM 5718 C CA . VAL F 3 5 ? 109.24605 82.21590 143.58034 1.000 48.37744 2 VAL SB CA 1
ATOM 5719 C C . VAL F 3 5 ? 109.79519 83.32747 142.69431 1.000 44.14720 2 VAL SB C 1
ATOM 5720 O O . VAL F 3 5 ? 111.00909 83.49475 142.57402 1.000 41.57162 2 VAL SB O 1
ATOM 5724 N N . ALA F 3 6 ? 108.88725 84.08060 142.06806 1.000 43.81499 3 ALA SB N 1
ATOM 5725 C CA . ALA F 3 6 ? 109.30289 85.16330 141.18167 1.000 43.20082 3 ALA SB CA 1
ATOM 5726 C C . ALA F 3 6 ? 110.06544 86.24210 141.94100 1.000 43.08912 3 ALA SB C 1
ATOM 5727 O O . ALA F 3 6 ? 111.01156 86.83491 141.40872 1.000 39.83046 3 ALA SB O 1
ATOM 5729 N N . VAL F 3 7 ? 109.65742 86.51988 143.18170 1.000 44.26681 4 VAL SB N 1
ATOM 5730 C CA . VAL F 3 7 ? 110.31172 87.55838 143.97558 1.000 40.14810 4 VAL SB CA 1
ATOM 5731 C C . VAL F 3 7 ? 111.78218 87.22051 144.19171 1.000 38.43977 4 VAL SB C 1
ATOM 5732 O O . VAL F 3 7 ? 112.66817 88.05942 143.98878 1.000 36.14026 4 VAL SB O 1
ATOM 5736 N N . PHE F 3 8 ? 112.06201 85.98416 144.61030 1.000 38.64404 5 PHE SB N 1
ATOM 5737 C CA . PHE F 3 8 ? 113.44120 85.58050 144.86660 1.000 34.09787 5 PHE SB CA 1
ATOM 5738 C C . PHE F 3 8 ? 114.26229 85.54044 143.58332 1.000 32.74432 5 PHE SB C 1
ATOM 5739 O O . PHE F 3 8 ? 115.44171 85.90947 143.58491 1.000 31.40923 5 PHE SB O 1
ATOM 5747 N N . GLN F 3 9 ? 113.66011 85.08365 142.48301 1.000 34.96805 6 GLN SB N 1
ATOM 5748 C CA . GLN F 3 9 ? 114.40869 84.88953 141.24392 1.000 32.67851 6 GLN SB CA 1
ATOM 5749 C C . GLN F 3 9 ? 114.92541 86.20689 140.67387 1.000 30.02867 6 GLN SB C 1
ATOM 5750 O O . GLN F 3 9 ? 116.05575 86.27061 140.17844 1.000 32.06967 6 GLN SB O 1
ATOM 5756 N N . ALA F 3 10 ? 114.10788 87.26170 140.71390 1.000 30.91393 7 ALA SB N 1
ATOM 5757 C CA . ALA F 3 10 ? 114.52087 88.55050 140.16267 1.000 33.70878 7 ALA SB CA 1
ATOM 5758 C C . ALA F 3 10 ? 115.64385 89.20415 140.96277 1.000 28.83856 7 ALA SB C 1
ATOM 5759 O O . ALA F 3 10 ? 116.40972 89.99925 140.40611 1.000 28.59164 7 ALA SB O 1
ATOM 5761 N N . ILE F 3 11 ? 115.74994 88.89895 142.25904 1.000 31.57809 8 ILE SB N 1
ATOM 5762 C CA . ILE F 3 11 ? 116.67325 89.63879 143.12699 1.000 30.86143 8 ILE SB CA 1
ATOM 5763 C C . ILE F 3 11 ? 118.12951 89.55407 142.67381 1.000 30.32209 8 ILE SB C 1
ATOM 5764 O O . ILE F 3 11 ? 118.79347 90.60203 142.61455 1.000 33.98027 8 ILE SB O 1
ATOM 5769 N N . PRO F 3 12 ? 118.68533 88.38047 142.33914 1.000 25.82640 9 PRO SB N 1
ATOM 5770 C CA . PRO F 3 12 ? 120.11967 88.33390 141.99223 1.000 29.28256 9 PRO SB CA 1
ATOM 5771 C C . PRO F 3 12 ? 120.51472 89.18319 140.79372 1.000 27.59961 9 PRO SB C 1
ATOM 5772 O O . PRO F 3 12 ? 121.63624 89.70587 140.76828 1.000 23.89569 9 PRO SB O 1
ATOM 5776 N N . GLU F 3 13 ? 119.63835 89.32597 139.79633 1.000 28.42058 10 GLU SB N 1
ATOM 5777 C CA . GLU F 3 13 ? 120.02564 89.98081 138.54831 1.000 28.28462 10 GLU SB CA 1
ATOM 5778 C C . GLU F 3 13 ? 120.44974 91.43090 138.76102 1.000 29.63883 10 GLU SB C 1
ATOM 5779 O O . GLU F 3 13 ? 121.42436 91.89052 138.15406 1.000 26.48746 10 GLU SB O 1
ATOM 5785 N N . ILE F 3 14 ? 119.74204 92.16897 139.61517 1.000 28.68917 11 ILE SB N 1
ATOM 5786 C CA . ILE F 3 14 ? 119.94841 93.61260 139.68976 1.000 25.26023 11 ILE SB CA 1
ATOM 5787 C C . ILE F 3 14 ? 120.21193 94.07734 141.11650 1.000 21.47961 11 ILE SB C 1
ATOM 5788 O O . ILE F 3 14 ? 119.78413 95.16798 141.51099 1.000 21.80280 11 ILE SB O 1
ATOM 5793 N N . LEU F 3 15 ? 120.91793 93.26169 141.90181 1.000 20.99874 12 LEU SB N 1
ATOM 5794 C CA . LEU F 3 15 ? 121.31539 93.69323 143.23724 1.000 21.32094 12 LEU SB CA 1
ATOM 5795 C C . LEU F 3 15 ? 122.40956 94.75356 143.21384 1.000 20.82348 12 LEU SB C 1
ATOM 5796 O O . LEU F 3 15 ? 122.66873 95.37150 144.25195 1.000 16.35801 12 LEU SB O 1
ATOM 5801 N N . ASN F 3 16 ? 123.05665 94.96960 142.06508 1.000 22.90400 13 ASN SB N 1
ATOM 5802 C CA . ASN F 3 16 ? 124.16859 95.91408 141.99310 1.000 22.12911 13 ASN SB CA 1
ATOM 5803 C C . ASN F 3 16 ? 123.72448 97.33806 142.30842 1.000 21.92589 13 ASN SB C 1
ATOM 5804 O O . ASN F 3 16 ? 124.44119 98.08132 142.98937 1.000 25.14769 13 ASN SB O 1
ATOM 5809 N N . GLU F 3 17 ? 122.55560 97.73891 141.80968 1.000 21.56868 14 GLU SB N 1
ATOM 5810 C CA . GLU F 3 17 ? 122.10001 99.11578 141.95937 1.000 17.47606 14 GLU SB CA 1
ATOM 5811 C C . GLU F 3 17 ? 121.96999 99.50447 143.42763 1.000 17.22834 14 GLU SB C 1
ATOM 5812 O O . GLU F 3 17 ? 121.44252 98.74694 144.24685 1.000 16.55702 14 GLU SB O 1
ATOM 5818 N N . ALA F 3 18 ? 122.47208 100.69909 143.75275 1.000 18.64201 15 ALA SB N 1
ATOM 5819 C CA . ALA F 3 18 ? 122.53048 101.14483 145.14215 1.000 18.79515 15 ALA SB CA 1
ATOM 5820 C C . ALA F 3 18 ? 121.13745 101.24060 145.75233 1.000 20.56804 15 ALA SB C 1
ATOM 5821 O O . ALA F 3 18 ? 120.91033 100.78684 146.88016 1.000 20.32281 15 ALA SB O 1
ATOM 5823 N N . ILE F 3 19 ? 120.20299 101.86867 145.02948 1.000 20.89282 16 ILE SB N 1
ATOM 5824 C CA . ILE F 3 19 ? 118.82992 102.03125 145.51192 1.000 16.99904 16 ILE SB CA 1
ATOM 5825 C C . ILE F 3 19 ? 118.27832 100.71050 146.03696 1.000 18.21806 16 ILE SB C 1
ATOM 5826 O O . ILE F 3 19 ? 117.65550 100.65601 147.10391 1.000 18.85616 16 ILE SB O 1
ATOM 5831 N N . ASN F 3 20 ? 118.49697 99.62555 145.29008 1.000 18.39354 17 ASN SB N 1
ATOM 5832 C CA . ASN F 3 20 ? 117.96781 98.32786 145.69732 1.000 16.13993 17 ASN SB CA 1
ATOM 5833 C C . ASN F 3 20 ? 118.60639 97.85201 146.99688 1.000 15.72938 17 ASN SB C 1
ATOM 5834 O O . ASN F 3 20 ? 117.92243 97.29274 147.86198 1.000 14.72169 17 ASN SB O 1
ATOM 5839 N N . ILE F 3 21 ? 119.91660 98.05883 147.14888 1.000 17.29558 18 ILE SB N 1
ATOM 5840 C CA . ILE F 3 21 ? 120.59359 97.67855 148.38631 1.000 18.10872 18 ILE SB CA 1
ATOM 5841 C C . ILE F 3 21 ? 120.07302 98.50429 149.55621 1.000 21.21560 18 ILE SB C 1
ATOM 5842 O O . ILE F 3 21 ? 119.84274 97.97930 150.65291 1.000 21.11670 18 ILE SB O 1
ATOM 5847 N N . VAL F 3 22 ? 119.87982 99.80817 149.34209 1.000 20.20812 19 VAL SB N 1
ATOM 5848 C CA . VAL F 3 22 ? 119.38418 100.67879 150.40583 1.000 20.45413 19 VAL SB CA 1
ATOM 5849 C C . VAL F 3 22 ? 117.99666 100.23897 150.85625 1.000 24.09706 19 VAL SB C 1
ATOM 5850 O O . VAL F 3 22 ? 117.70103 100.19708 152.05694 1.000 29.24897 19 VAL SB O 1
ATOM 5854 N N . ILE F 3 23 ? 117.12683 99.90100 149.90196 1.000 22.30539 20 ILE SB N 1
ATOM 5855 C CA . ILE F 3 23 ? 115.77104 99.47008 150.23689 1.000 22.89437 20 ILE SB CA 1
ATOM 5856 C C . ILE F 3 23 ? 115.80297 98.18642 151.05824 1.000 24.26689 20 ILE SB C 1
ATOM 5857 O O . ILE F 3 23 ? 115.09724 98.05432 152.06559 1.000 23.72472 20 ILE SB O 1
ATOM 5862 N N . ILE F 3 24 ? 116.62601 97.22242 150.64110 1.000 23.42611 21 ILE SB N 1
ATOM 5863 C CA . ILE F 3 24 ? 116.66277 95.92858 151.31667 1.000 22.85690 21 ILE SB CA 1
ATOM 5864 C C . ILE F 3 24 ? 117.18245 96.07964 152.74165 1.000 27.22410 21 ILE SB C 1
ATOM 5865 O O . ILE F 3 24 ? 116.68980 95.42490 153.66891 1.000 27.81696 21 ILE SB O 1
ATOM 5870 N N . VAL F 3 25 ? 118.17649 96.94795 152.94227 1.000 29.07471 22 VAL SB N 1
ATOM 5871 C CA . VAL F 3 25 ? 118.71956 97.16174 154.28152 1.000 31.55150 22 VAL SB CA 1
ATOM 5872 C C . VAL F 3 25 ? 117.65399 97.74448 155.20303 1.000 33.62676 22 VAL SB C 1
ATOM 5873 O O . VAL F 3 25 ? 117.57598 97.39386 156.38740 1.000 34.39481 22 VAL SB O 1
ATOM 5877 N N . ILE F 3 26 ? 116.80409 98.62634 154.67198 1.000 33.23615 23 ILE SB N 1
ATOM 5878 C CA . ILE F 3 26 ? 115.73812 99.20812 155.48230 1.000 36.22373 23 ILE SB CA 1
ATOM 5879 C C . ILE F 3 26 ? 114.71934 98.14357 155.87329 1.000 37.55513 23 ILE SB C 1
ATOM 5880 O O . ILE F 3 26 ? 114.23248 98.11873 157.01058 1.000 37.95196 23 ILE SB O 1
ATOM 5885 N N . ILE F 3 27 ? 114.38222 97.24842 154.94115 1.000 35.05986 24 ILE SB N 1
ATOM 5886 C CA . ILE F 3 27 ? 113.42608 96.18321 155.23500 1.000 31.81511 24 ILE SB CA 1
ATOM 5887 C C . ILE F 3 27 ? 113.95969 95.27154 156.33301 1.000 36.81819 24 ILE SB C 1
ATOM 5888 O O . ILE F 3 27 ? 113.22075 94.86658 157.23928 1.000 38.88761 24 ILE SB O 1
ATOM 5893 N N . MET F 3 28 ? 115.24983 94.93229 156.26787 1.000 37.44517 25 MET SB N 1
ATOM 5894 C CA . MET F 3 28 ? 115.83501 94.03265 157.25758 1.000 37.20741 25 MET SB CA 1
ATOM 5895 C C . MET F 3 28 ? 115.79982 94.64292 158.65351 1.000 41.20382 25 MET SB C 1
ATOM 5896 O O . MET F 3 28 ? 115.50919 93.94928 159.63521 1.000 42.20607 25 MET SB O 1
ATOM 5901 N N . PHE F 3 29 ? 116.09714 95.94048 158.76198 1.000 40.85269 26 PHE SB N 1
ATOM 5902 C CA . PHE F 3 29 ? 116.05922 96.60616 160.06041 1.000 44.70598 26 PHE SB CA 1
ATOM 5903 C C . PHE F 3 29 ? 114.64920 96.64626 160.63527 1.000 50.26681 26 PHE SB C 1
ATOM 5904 O O . PHE F 3 29 ? 114.47829 96.60724 161.85930 1.000 53.50148 26 PHE SB O 1
ATOM 5912 N N . THR F 3 30 ? 113.63098 96.73177 159.77570 1.000 49.88912 27 THR SB N 1
ATOM 5913 C CA . THR F 3 30 ? 112.25329 96.69668 160.25694 1.000 45.80757 27 THR SB CA 1
ATOM 5914 C C . THR F 3 30 ? 111.93218 95.35859 160.91150 1.000 46.47607 27 THR SB C 1
ATOM 5915 O O . THR F 3 30 ? 111.29229 95.31391 161.96898 1.000 48.75826 27 THR SB O 1
ATOM 5919 N N . LEU F 3 31 ? 112.36033 94.25576 160.29134 1.000 46.79727 28 LEU SB N 1
ATOM 5920 C CA . LEU F 3 31 ? 112.18342 92.94243 160.90292 1.000 49.96248 28 LEU SB CA 1
ATOM 5921 C C . LEU F 3 31 ? 112.91733 92.83791 162.23361 1.000 54.96643 28 LEU SB C 1
ATOM 5922 O O . LEU F 3 31 ? 112.44115 92.16169 163.15270 1.000 54.88210 28 LEU SB O 1
ATOM 5927 N N . ILE F 3 32 ? 114.07446 93.49268 162.35432 1.000 54.74405 29 ILE SB N 1
ATOM 5928 C CA . ILE F 3 32 ? 114.84101 93.43327 163.59526 1.000 56.47750 29 ILE SB CA 1
ATOM 5929 C C . ILE F 3 32 ? 114.07733 94.10596 164.72996 1.000 58.24536 29 ILE SB C 1
ATOM 5930 O O . ILE F 3 32 ? 114.06322 93.61295 165.86464 1.000 58.97968 29 ILE SB O 1
ATOM 5935 N N . LYS F 3 33 ? 113.42649 95.23664 164.44486 1.000 57.11483 30 LYS SB N 1
ATOM 5936 C CA . LYS F 3 33 ? 112.60465 95.89052 165.45871 1.000 60.67058 30 LYS SB CA 1
ATOM 5937 C C . LYS F 3 33 ? 111.42132 95.01566 165.85488 1.000 61.51381 30 LYS SB C 1
ATOM 5938 O O . LYS F 3 33 ? 111.02611 94.98536 167.02662 1.000 61.49661 30 LYS SB O 1
ATOM 5944 N N . GLY F 3 34 ? 110.84238 94.29763 164.89051 1.000 60.70651 31 GLY SB N 1
ATOM 5945 C CA . GLY F 3 34 ? 109.79774 93.34133 165.21960 1.000 60.89040 31 GLY SB CA 1
ATOM 5946 C C . GLY F 3 34 ? 110.27262 92.25742 166.16832 1.000 63.05944 31 GLY SB C 1
ATOM 5947 O O . GLY F 3 34 ? 109.55914 91.87881 167.10049 1.000 67.02169 31 GLY SB O 1
ATOM 5948 N N . VAL F 3 35 ? 111.48201 91.73924 165.94046 1.000 63.58764 32 VAL SB N 1
ATOM 5949 C CA . VAL F 3 35 ? 112.05417 90.74850 166.84900 1.000 66.12597 32 VAL SB CA 1
ATOM 5950 C C . VAL F 3 35 ? 112.26372 91.35064 168.23345 1.000 67.29727 32 VAL SB C 1
ATOM 5951 O O . VAL F 3 35 ? 112.07999 90.67627 169.25483 1.000 68.07595 32 VAL SB O 1
ATOM 5955 N N . PHE F 3 36 ? 112.64487 92.62998 168.29085 1.000 66.04002 33 PHE SB N 1
ATOM 5956 C CA . PHE F 3 36 ? 112.89387 93.27253 169.57826 1.000 66.81244 33 PHE SB CA 1
ATOM 5957 C C . PHE F 3 36 ? 111.62801 93.33136 170.42455 1.000 69.09682 33 PHE SB C 1
ATOM 5958 O O . PHE F 3 36 ? 111.67886 93.13131 171.64407 1.000 72.00211 33 PHE SB O 1
ATOM 5966 N N . ASN F 3 37 ? 110.48457 93.61855 169.79760 1.000 68.09493 34 ASN SB N 1
ATOM 5967 C CA . ASN F 3 37 ? 109.21602 93.60681 170.52037 1.000 70.89921 34 ASN SB CA 1
ATOM 5968 C C . ASN F 3 37 ? 108.93519 92.23208 171.11604 1.000 72.64286 34 ASN SB C 1
ATOM 5969 O O . ASN F 3 37 ? 108.56355 92.11524 172.28972 1.000 73.11739 34 ASN SB O 1
ATOM 5974 N N . LEU F 3 38 ? 109.09329 91.18189 170.31437 1.000 72.44767 35 LEU SB N 1
ATOM 5975 C CA . LEU F 3 38 ? 108.85068 89.81108 170.75946 1.000 74.57780 35 LEU SB CA 1
ATOM 5976 C C . LEU F 3 38 ? 109.69802 89.45126 171.97729 1.000 74.81700 35 LEU SB C 1
ATOM 5977 O O . LEU F 3 38 ? 109.17628 89.27262 173.07778 1.000 75.90384 35 LEU SB O 1
ATOM 5982 N N . VAL G 3 5 ? 124.25347 118.30345 143.28559 1.000 49.15919 2 VAL SC N 1
ATOM 5983 C CA . VAL G 3 5 ? 123.54788 119.57446 143.38458 1.000 48.37744 2 VAL SC CA 1
ATOM 5984 C C . VAL G 3 5 ? 122.32540 119.57204 142.47479 1.000 44.14720 2 VAL SC C 1
ATOM 5985 O O . VAL G 3 5 ? 121.60614 120.56728 142.38438 1.000 41.57162 2 VAL SC O 1
ATOM 5989 N N . ALA G 3 6 ? 122.10301 118.44438 141.79458 1.000 43.81499 3 ALA SC N 1
ATOM 5990 C CA . ALA G 3 6 ? 120.96912 118.33803 140.88153 1.000 43.20082 3 ALA SC CA 1
ATOM 5991 C C . ALA G 3 6 ? 119.64409 118.46741 141.62278 1.000 43.08912 3 ALA SC C 1
ATOM 5992 O O . ALA G 3 6 ? 118.68426 119.04396 141.09722 1.000 39.83046 3 ALA SC O 1
ATOM 5994 N N . VAL G 3 7 ? 119.56939 117.92303 142.83977 1.000 44.26681 4 VAL SC N 1
ATOM 5995 C CA . VAL G 3 7 ? 118.33042 117.97459 143.61380 1.000 40.14810 4 VAL SC CA 1
ATOM 5996 C C . VAL G 3 7 ? 117.92856 119.41949 143.88567 1.000 38.43977 4 VAL SC C 1
ATOM 5997 O O . VAL G 3 7 ? 116.77429 119.81263 143.67823 1.000 36.14026 4 VAL SC O 1
ATOM 6001 N N . PHE G 3 8 ? 118.87754 120.23111 144.35769 1.000 38.64404 5 PHE SC N 1
ATOM 6002 C CA . PHE G 3 8 ? 118.57605 121.62493 144.66941 1.000 34.09787 5 PHE SC CA 1
ATOM 6003 C C . PHE G 3 8 ? 118.24675 122.42271 143.41334 1.000 32.74432 5 PHE SC C 1
ATOM 6004 O O . PHE G 3 8 ? 117.36383 123.28708 143.43621 1.000 31.40923 5 PHE SC O 1
ATOM 6012 N N . GLN G 3 9 ? 118.95433 122.15588 142.31329 1.000 34.96805 6 GLN SC N 1
ATOM 6013 C CA . GLN G 3 9 ? 118.79423 122.96059 141.10490 1.000 32.67851 6 GLN SC CA 1
ATOM 6014 C C . GLN G 3 9 ? 117.39996 122.81876 140.50217 1.000 30.02867 6 GLN SC C 1
ATOM 6015 O O . GLN G 3 9 ? 116.81839 123.80561 140.03840 1.000 32.06967 6 GLN SC O 1
ATOM 6021 N N . ALA G 3 10 ? 116.85672 121.59936 140.47905 1.000 30.91393 7 ALA SC N 1
ATOM 6022 C CA . ALA G 3 10 ? 115.53632 121.37884 139.89311 1.000 33.70878 7 ALA SC CA 1
ATOM 6023 C C . ALA G 3 10 ? 114.41457 122.02444 140.70143 1.000 28.83856 7 ALA SC C 1
ATOM 6024 O O . ALA G 3 10 ? 113.36226 122.34788 140.13872 1.000 28.59164 7 ALA SC O 1
ATOM 6026 N N . ILE G 3 11 ? 114.60922 122.20548 142.01064 1.000 31.57809 8 ILE SC N 1
ATOM 6027 C CA . ILE G 3 11 ? 113.50473 122.63164 142.87765 1.000 30.86143 8 ILE SC CA 1
ATOM 6028 C C . ILE G 3 11 ? 112.89898 123.97369 142.47120 1.000 30.32209 8 ILE SC C 1
ATOM 6029 O O . ILE G 3 11 ? 111.66292 124.06642 142.39299 1.000 33.98027 8 ILE SC O 1
ATOM 6034 N N . PRO G 3 12 ? 113.67610 125.03151 142.19664 1.000 25.82640 9 PRO SC N 1
ATOM 6035 C CA . PRO G 3 12 ? 113.04515 126.33163 141.89429 1.000 29.28256 9 PRO SC CA 1
ATOM 6036 C C . PRO G 3 12 ? 112.13239 126.33089 140.67748 1.000 27.59961 9 PRO SC C 1
ATOM 6037 O O . PRO G 3 12 ? 111.14199 127.07293 140.66596 1.000 23.89569 9 PRO SC O 1
ATOM 6041 N N . GLU G 3 13 ? 112.43958 125.53520 139.65000 1.000 28.42058 10 GLU SC N 1
ATOM 6042 C CA . GLU G 3 13 ? 111.70270 125.62154 138.39067 1.000 28.28462 10 GLU SC CA 1
ATOM 6043 C C . GLU G 3 13 ? 110.22081 125.30145 138.56219 1.000 29.63883 10 GLU SC C 1
ATOM 6044 O O . GLU G 3 13 ? 109.36621 125.96920 137.96779 1.000 26.48746 10 GLU SC O 1
ATOM 6050 N N . ILE G 3 14 ? 109.88955 124.29281 139.36721 1.000 28.68917 11 ILE SC N 1
ATOM 6051 C CA . ILE G 3 14 ? 108.51889 123.79004 139.39456 1.000 25.26023 11 ILE SC CA 1
ATOM 6052 C C . ILE G 3 14 ? 107.95844 123.74070 140.81036 1.000 21.47961 11 ILE SC C 1
ATOM 6053 O O . ILE G 3 14 ? 107.19275 122.83215 141.15151 1.000 21.80280 11 ILE SC O 1
ATOM 6058 N N . LEU G 3 15 ? 108.32846 124.71311 141.64577 1.000 20.99874 12 LEU SC N 1
ATOM 6059 C CA . LEU G 3 15 ? 107.73561 124.80135 142.97556 1.000 21.32094 12 LEU SC CA 1
ATOM 6060 C C . LEU G 3 15 ? 106.28450 125.26552 142.94543 1.000 20.82348 12 LEU SC C 1
ATOM 6061 O O . LEU G 3 15 ? 105.59835 125.15695 143.96725 1.000 16.35801 12 LEU SC O 1
ATOM 6066 N N . ASN G 3 16 ? 105.80942 125.78337 141.80913 1.000 22.90400 13 ASN SC N 1
ATOM 6067 C CA . ASN G 3 16 ? 104.45286 126.31997 141.73529 1.000 22.12911 13 ASN SC CA 1
ATOM 6068 C C . ASN G 3 16 ? 103.40271 125.24320 141.98458 1.000 21.92589 13 ASN SC C 1
ATOM 6069 O O . ASN G 3 16 ? 102.39639 125.49396 142.65856 1.000 25.14769 13 ASN SC O 1
ATOM 6074 N N . GLU G 3 17 ? 103.61170 124.04646 141.43702 1.000 21.56868 14 GLU SC N 1
ATOM 6075 C CA . GLU G 3 17 ? 102.61154 122.98902 141.52226 1.000 17.47606 14 GLU SC CA 1
ATOM 6076 C C . GLU G 3 17 ? 102.30344 122.62722 142.97069 1.000 17.22834 14 GLU SC C 1
ATOM 6077 O O . GLU G 3 17 ? 103.20504 122.48456 143.80133 1.000 16.55702 14 GLU SC O 1
ATOM 6083 N N . ALA G 3 18 ? 101.00762 122.49146 143.26623 1.000 18.64201 15 ALA SC N 1
ATOM 6084 C CA . ALA G 3 18 ? 100.56162 122.27208 144.63935 1.000 18.79515 15 ALA SC CA 1
ATOM 6085 C C . ALA G 3 18 ? 101.12482 120.97366 145.20410 1.000 20.56804 15 ALA SC C 1
ATOM 6086 O O . ALA G 3 18 ? 101.61106 120.93871 146.34069 1.000 20.32281 15 ALA SC O 1
ATOM 6088 N N . ILE G 3 19 ? 101.02692 119.88587 144.43123 1.000 20.89282 16 ILE SC N 1
ATOM 6089 C CA . ILE G 3 19 ? 101.52420 118.57906 144.86650 1.000 16.99904 16 ILE SC CA 1
ATOM 6090 C C . ILE G 3 19 ? 102.93878 118.69373 145.42336 1.000 18.21806 16 ILE SC C 1
ATOM 6091 O O . ILE G 3 19 ? 103.26159 118.12457 146.47269 1.000 18.85616 16 ILE SC O 1
ATOM 6096 N N . ASN G 3 20 ? 103.80492 119.43075 144.72381 1.000 18.39354 17 ASN SC N 1
ATOM 6097 C CA . ASN G 3 20 ? 105.19077 119.55943 145.16282 1.000 16.13993 17 ASN SC CA 1
ATOM 6098 C C . ASN G 3 20 ? 105.28383 120.28975 146.49738 1.000 15.72938 17 ASN SC C 1
ATOM 6099 O O . ASN G 3 20 ? 106.08395 119.91374 147.36190 1.000 14.72169 17 ASN SC O 1
ATOM 6104 N N . ILE G 3 21 ? 104.47914 121.33929 146.68035 1.000 17.29558 18 ILE SC N 1
ATOM 6105 C CA . ILE G 3 21 ? 104.47100 122.06103 147.95046 1.000 18.10872 18 ILE SC CA 1
ATOM 6106 C C . ILE G 3 21 ? 103.96816 121.16206 149.07318 1.000 21.21560 18 ILE SC C 1
ATOM 6107 O O . ILE G 3 21 ? 104.51921 121.15929 150.18121 1.000 21.11670 18 ILE SC O 1
ATOM 6112 N N . VAL G 3 22 ? 102.91494 120.38595 148.80548 1.000 20.20812 19 VAL SC N 1
ATOM 6113 C CA . VAL G 3 22 ? 102.36274 119.49237 149.82123 1.000 20.45413 19 VAL SC CA 1
ATOM 6114 C C . VAL G 3 22 ? 103.39808 118.45850 150.24632 1.000 24.09706 19 VAL SC C 1
ATOM 6115 O O . VAL G 3 22 ? 103.55256 118.16569 151.43846 1.000 29.24897 19 VAL SC O 1
ATOM 6119 N N . ILE G 3 23 ? 104.12487 117.89356 149.27982 1.000 22.30539 20 ILE SC N 1
ATOM 6120 C CA . ILE G 3 23 ? 105.13951 116.88844 149.59016 1.000 22.89437 20 ILE SC CA 1
ATOM 6121 C C . ILE G 3 23 ? 106.23995 117.48657 150.45890 1.000 24.26689 20 ILE SC C 1
ATOM 6122 O O . ILE G 3 23 ? 106.67144 116.88362 151.44911 1.000 23.72472 20 ILE SC O 1
ATOM 6127 N N . ILE G 3 24 ? 106.70757 118.68439 150.10215 1.000 23.42611 21 ILE SC N 1
ATOM 6128 C CA . ILE G 3 24 ? 107.81740 119.29790 150.82579 1.000 22.85690 21 ILE SC CA 1
ATOM 6129 C C . ILE G 3 24 ? 107.41214 119.62224 152.25898 1.000 27.22410 21 ILE SC C 1
ATOM 6130 O O . ILE G 3 24 ? 108.20472 119.45703 153.19478 1.000 27.81696 21 ILE SC O 1
ATOM 6135 N N . VAL G 3 25 ? 106.17339 120.07909 152.45675 1.000 29.07471 22 VAL SC N 1
ATOM 6136 C CA . VAL G 3 25 ? 105.70340 120.39814 153.80269 1.000 31.55150 22 VAL SC CA 1
ATOM 6137 C C . VAL G 3 25 ? 105.67698 119.14473 154.67013 1.000 33.62676 22 VAL SC C 1
ATOM 6138 O O . VAL G 3 25 ? 106.00079 119.18994 155.86381 1.000 34.39481 22 VAL SC O 1
ATOM 6142 N N . ILE G 3 26 ? 105.31199 118.00328 154.08199 1.000 33.23615 23 ILE SC N 1
ATOM 6143 C CA . ILE G 3 26 ? 105.28867 116.75481 154.83840 1.000 36.22373 23 ILE SC CA 1
ATOM 6144 C C . ILE G 3 26 ? 106.70101 116.34303 155.23807 1.000 37.55513 23 ILE SC C 1
ATOM 6145 O O . ILE G 3 26 ? 106.93210 115.87654 156.36060 1.000 37.95196 23 ILE SC O 1
ATOM 6150 N N . ILE G 3 27 ? 107.66626 116.50915 154.33003 1.000 35.05986 24 ILE SC N 1
ATOM 6151 C CA . ILE G 3 27 ? 109.05137 116.15706 154.63456 1.000 31.81511 24 ILE SC CA 1
ATOM 6152 C C . ILE G 3 27 ? 109.58172 117.00938 155.78077 1.000 36.81819 24 ILE SC C 1
ATOM 6153 O O . ILE G 3 27 ? 110.27114 116.51035 156.67910 1.000 38.88761 24 ILE SC O 1
ATOM 6158 N N . MET G 3 28 ? 109.27156 118.30838 155.76640 1.000 37.44517 25 MET SC N 1
ATOM 6159 C CA . MET G 3 28 ? 109.76893 119.20514 156.80551 1.000 37.20741 25 MET SC CA 1
ATOM 6160 C C . MET G 3 28 ? 109.22214 118.82543 158.17632 1.000 41.20382 25 MET SC C 1
ATOM 6161 O O . MET G 3 28 ? 109.95243 118.85411 159.17391 1.000 42.20607 25 MET SC O 1
ATOM 6166 N N . PHE G 3 29 ? 107.93651 118.47021 158.24559 1.000 40.85269 26 PHE SC N 1
ATOM 6167 C CA . PHE G 3 29 ? 107.34400 118.06618 159.51689 1.000 44.70598 26 PHE SC CA 1
ATOM 6168 C C . PHE G 3 29 ? 107.96492 116.78061 160.04790 1.000 50.26681 26 PHE SC C 1
ATOM 6169 O O . PHE G 3 29 ? 108.05746 116.59526 161.26694 1.000 53.50148 26 PHE SC O 1
ATOM 6177 N N . THR G 3 30 ? 108.38711 115.88104 159.15601 1.000 49.88912 27 THR SC N 1
ATOM 6178 C CA . THR G 3 30 ? 109.06072 114.66348 159.59723 1.000 45.80757 27 THR SC CA 1
ATOM 6179 C C . THR G 3 30 ? 110.37917 114.98367 160.29093 1.000 46.47607 27 THR SC C 1
ATOM 6180 O O . THR G 3 30 ? 110.70158 114.39526 161.32994 1.000 48.75826 27 THR SC O 1
ATOM 6184 N N . LEU G 3 31 ? 111.15962 115.90810 159.72482 1.000 46.79727 28 LEU SC N 1
ATOM 6185 C CA . LEU G 3 31 ? 112.38885 116.34546 160.37893 1.000 49.96248 28 LEU SC CA 1
ATOM 6186 C C . LEU G 3 31 ? 112.10915 116.98313 161.73371 1.000 54.96643 28 LEU SC C 1
ATOM 6187 O O . LEU G 3 31 ? 112.91301 116.84293 162.66263 1.000 54.88210 28 LEU SC O 1
ATOM 6192 N N . ILE G 3 32 ? 110.98285 117.68784 161.86437 1.000 54.74405 29 ILE SC N 1
ATOM 6193 C CA . ILE G 3 32 ? 110.64964 118.33689 163.12879 1.000 56.47750 29 ILE SC CA 1
ATOM 6194 C C . ILE G 3 32 ? 110.39725 117.29759 164.21480 1.000 58.24536 29 ILE SC C 1
ATOM 6195 O O . ILE G 3 32 ? 110.81719 117.46844 165.36599 1.000 58.97968 29 ILE SC O 1
ATOM 6200 N N . LYS G 3 33 ? 109.71437 116.20332 163.86905 1.000 57.11483 30 LYS SC N 1
ATOM 6201 C CA . LYS G 3 33 ? 109.50830 115.12695 164.83333 1.000 60.67058 30 LYS SC CA 1
ATOM 6202 C C . LYS G 3 33 ? 110.83129 114.48053 165.22631 1.000 61.51381 30 LYS SC C 1
ATOM 6203 O O . LYS G 3 33 ? 111.02320 114.09582 166.38616 1.000 61.49661 30 LYS SC O 1
ATOM 6209 N N . GLY G 3 34 ? 111.75548 114.35153 164.27238 1.000 60.70651 31 GLY SC N 1
ATOM 6210 C CA . GLY G 3 34 ? 113.08586 113.86858 164.60547 1.000 60.89040 31 GLY SC CA 1
ATOM 6211 C C . GLY G 3 34 ? 113.79847 114.75696 165.60717 1.000 63.05944 31 GLY SC C 1
ATOM 6212 O O . GLY G 3 34 ? 114.45217 114.26678 166.53116 1.000 67.02169 31 GLY SC O 1
ATOM 6213 N N . VAL G 3 35 ? 113.68715 116.07637 165.43448 1.000 63.58764 32 VAL SC N 1
ATOM 6214 C CA . VAL G 3 35 ? 114.27242 117.00818 166.39549 1.000 66.12597 32 VAL SC CA 1
ATOM 6215 C C . VAL G 3 35 ? 113.61725 116.84831 167.76237 1.000 67.29727 32 VAL SC C 1
ATOM 6216 O O . VAL G 3 35 ? 114.27927 116.96031 168.80205 1.000 68.07595 32 VAL SC O 1
ATOM 6220 N N . PHE G 3 36 ? 112.30896 116.57774 167.78378 1.000 66.04002 33 PHE SC N 1
ATOM 6221 C CA . PHE G 3 36 ? 111.60134 116.43777 169.05341 1.000 66.81244 33 PHE SC CA 1
ATOM 6222 C C . PHE G 3 36 ? 112.13255 115.25849 169.85913 1.000 69.09682 33 PHE SC C 1
ATOM 6223 O O . PHE G 3 36 ? 112.26212 115.34460 171.08616 1.000 72.00211 33 PHE SC O 1
ATOM 6231 N N . ASN G 3 37 ? 112.43199 114.14335 169.18844 1.000 68.09493 34 ASN SC N 1
ATOM 6232 C CA . ASN G 3 37 ? 113.02894 113.00038 169.87330 1.000 70.89921 34 ASN SC CA 1
ATOM 6233 C C . ASN G 3 37 ? 114.36170 113.37589 170.51071 1.000 72.64286 34 ASN SC C 1
ATOM 6234 O O . ASN G 3 37 ? 114.61866 113.05270 171.67640 1.000 73.11739 34 ASN SC O 1
ATOM 6239 N N . LEU G 3 38 ? 115.22687 114.04557 169.75337 1.000 72.44767 35 LEU SC N 1
ATOM 6240 C CA . LEU G 3 38 ? 116.54089 114.45944 170.24136 1.000 74.57780 35 LEU SC CA 1
ATOM 6241 C C . LEU G 3 38 ? 116.43453 115.32239 171.49618 1.000 74.81700 35 LEU SC C 1
ATOM 6242 O O . LEU G 3 38 ? 116.81827 114.89937 172.58659 1.000 75.90384 35 LEU SC O 1
ATOM 6247 N N . LYS H 2 1 ? 94.38729 98.07501 115.85448 1.000 43.14963 222 LYS b N 1
ATOM 6248 C CA . LYS H 2 1 ? 94.55202 96.66525 116.18675 1.000 40.52211 222 LYS b CA 1
ATOM 6249 C C . LYS H 2 1 ? 95.53141 95.98471 115.23687 1.000 39.94940 222 LYS b C 1
ATOM 6250 O O . LYS H 2 1 ? 95.73795 96.43706 114.11080 1.000 41.36263 222 LYS b O 1
ATOM 6256 N N . LEU H 2 2 ? 96.13877 94.89435 115.70895 1.000 35.41418 223 LEU b N 1
ATOM 6257 C CA . LEU H 2 2 ? 97.12143 94.18129 114.89981 1.000 27.92432 223 LEU b CA 1
ATOM 6258 C C . LEU H 2 2 ? 96.47107 93.50063 113.70228 1.000 26.12147 223 LEU b C 1
ATOM 6259 O O . LEU H 2 2 ? 97.02761 93.50835 112.59803 1.000 22.92088 223 LEU b O 1
ATOM 6264 N N . PHE H 2 3 ? 95.29617 92.90973 113.89974 1.000 21.31249 224 PHE b N 1
ATOM 6265 C CA . PHE H 2 3 ? 94.66221 92.07659 112.88071 1.000 18.32930 224 PHE b CA 1
ATOM 6266 C C . PHE H 2 3 ? 93.51800 92.85238 112.22872 1.000 21.55535 224 PHE b C 1
ATOM 6267 O O . PHE H 2 3 ? 92.33411 92.61824 112.47325 1.000 25.67706 224 PHE b O 1
ATOM 6275 N N . GLN H 2 4 ? 93.90961 93.80308 111.37733 1.000 21.21290 225 GLN b N 1
ATOM 6276 C CA . GLN H 2 4 ? 92.92955 94.64422 110.69794 1.000 21.93811 225 GLN b CA 1
ATOM 6277 C C . GLN H 2 4 ? 92.11260 93.85314 109.68354 1.000 20.05157 225 GLN b C 1
ATOM 6278 O O . GLN H 2 4 ? 90.89132 94.02304 109.59307 1.000 20.08134 225 GLN b O 1
ATOM 6284 N N . TRP H 2 5 ? 92.76927 92.98782 108.91069 1.000 19.27298 226 TRP b N 1
ATOM 6285 C CA . TRP H 2 5 ? 92.11124 92.35604 107.77119 1.000 15.25953 226 TRP b CA 1
ATOM 6286 C C . TRP H 2 5 ? 91.09687 91.30308 108.20407 1.000 17.38752 226 TRP b C 1
ATOM 6287 O O . TRP H 2 5 ? 89.96852 91.27435 107.69926 1.000 20.97102 226 TRP b O 1
ATOM 6298 N N . SER H 2 6 ? 91.47134 90.42975 109.13354 1.000 19.55874 227 SER b N 1
ATOM 6299 C CA . SER H 2 6 ? 90.60775 89.32417 109.52975 1.000 24.53042 227 SER b CA 1
ATOM 6300 C C . SER H 2 6 ? 89.66301 89.78656 110.63189 1.000 30.46637 227 SER b C 1
ATOM 6301 O O . SER H 2 6 ? 90.10479 90.13442 111.73246 1.000 30.79470 227 SER b O 1
ATOM 6304 N N . LEU H 2 7 ? 88.36576 89.78640 110.33337 1.000 31.63923 228 LEU b N 1
ATOM 6305 C CA . LEU H 2 7 ? 87.35273 90.29535 111.24431 1.000 39.46848 228 LEU b CA 1
ATOM 6306 C C . LEU H 2 7 ? 86.15116 89.36223 111.22416 1.000 43.65349 228 LEU b C 1
ATOM 6307 O O . LEU H 2 7 ? 85.96127 88.58016 110.28951 1.000 45.47158 228 LEU b O 1
ATOM 6312 N N . SER H 2 8 ? 85.33782 89.45451 112.27088 1.000 40.85445 229 SER b N 1
ATOM 6313 C CA . SER H 2 8 ? 84.13068 88.64303 112.37251 1.000 53.13759 229 SER b CA 1
ATOM 6314 C C . SER H 2 8 ? 82.91914 89.40000 111.83883 1.000 47.75536 229 SER b C 1
ATOM 6315 O O . SER H 2 8 ? 81.84318 89.36861 112.43564 1.000 50.36082 229 SER b O 1
ATOM 6318 N N . HIS H 2 19 ? 95.84801 82.30317 114.42164 1.000 14.30192 240 HIS b N 1
ATOM 6319 C CA . HIS H 2 19 ? 97.27559 82.00463 114.42774 1.000 15.82977 240 HIS b CA 1
ATOM 6320 C C . HIS H 2 19 ? 97.54550 80.64828 115.09048 1.000 20.46828 240 HIS b C 1
ATOM 6321 O O . HIS H 2 19 ? 98.13927 79.76539 114.47259 1.000 19.79508 240 HIS b O 1
ATOM 6328 N N . CYS H 2 20 ? 97.11741 80.48331 116.34449 1.000 25.04103 241 CYS b N 1
ATOM 6329 C CA . CYS H 2 20 ? 97.31231 79.20957 117.02926 1.000 26.75046 241 CYS b CA 1
ATOM 6330 C C . CYS H 2 20 ? 96.46217 78.10799 116.41010 1.000 26.93685 241 CYS b C 1
ATOM 6331 O O . CYS H 2 20 ? 96.94570 76.99006 116.19706 1.000 31.15826 241 CYS b O 1
ATOM 6334 N N . LEU H 2 21 ? 95.19131 78.40015 116.12472 1.000 26.46986 242 LEU b N 1
ATOM 6335 C CA . LEU H 2 21 ? 94.31208 77.38873 115.54744 1.000 28.19465 242 LEU b CA 1
ATOM 6336 C C . LEU H 2 21 ? 94.78372 76.97626 114.15898 1.000 23.37760 242 LEU b C 1
ATOM 6337 O O . LEU H 2 21 ? 94.71340 75.79623 113.79559 1.000 22.05840 242 LEU b O 1
ATOM 6342 N N . GLU H 2 22 ? 95.26478 77.93257 113.36953 1.000 20.39434 243 GLU b N 1
ATOM 6343 C CA . GLU H 2 22 ? 95.69523 77.67467 112.00277 1.000 19.43712 243 GLU b CA 1
ATOM 6344 C C . GLU H 2 22 ? 97.16930 77.30194 111.90155 1.000 18.69822 243 GLU b C 1
ATOM 6345 O O . GLU H 2 22 ? 97.64504 77.02704 110.79495 1.000 18.54682 243 GLU b O 1
ATOM 6351 N N . ARG H 2 23 ? 97.89503 77.28504 113.02305 1.000 16.58993 244 ARG b N 1
ATOM 6352 C CA . ARG H 2 23 ? 99.29474 76.85264 113.06542 1.000 15.70635 244 ARG b CA 1
ATOM 6353 C C . ARG H 2 23 ? 100.17070 77.68554 112.12852 1.000 11.59830 244 ARG b C 1
ATOM 6354 O O . ARG H 2 23 ? 100.93113 77.15737 111.31502 1.000 10.20414 244 ARG b O 1
ATOM 6362 N N . TRP H 2 24 ? 100.04796 79.01018 112.24778 1.000 11.07479 245 TRP b N 1
ATOM 6363 C CA . TRP H 2 24 ? 100.83616 79.91345 111.41364 1.000 7.97373 245 TRP b CA 1
ATOM 6364 C C . TRP H 2 24 ? 102.33093 79.74948 111.66407 1.000 8.35203 245 TRP b C 1
ATOM 6365 O O . TRP H 2 24 ? 103.13961 79.87429 110.73750 1.000 10.73868 245 TRP b O 1
ATOM 6376 N N . LEU H 2 25 ? 102.71927 79.48835 112.90830 1.000 11.55248 246 LEU b N 1
ATOM 6377 C CA . LEU H 2 25 ? 104.11936 79.43766 113.30388 1.000 10.45762 246 LEU b CA 1
ATOM 6378 C C . LEU H 2 25 ? 104.56818 77.99840 113.52042 1.000 10.74217 246 LEU b C 1
ATOM 6379 O O . LEU H 2 25 ? 103.85693 77.20175 114.14029 1.000 13.78637 246 LEU b O 1
ATOM 6384 N N . ILE H 2 26 ? 105.75194 77.67256 113.00530 1.000 11.96602 247 ILE b N 1
ATOM 6385 C CA . ILE H 2 26 ? 106.35677 76.35362 113.15617 1.000 15.98507 247 ILE b CA 1
ATOM 6386 C C . ILE H 2 26 ? 107.54938 76.47739 114.09289 1.000 19.27669 247 ILE b C 1
ATOM 6387 O O . ILE H 2 26 ? 108.43521 77.31200 113.87157 1.000 18.49375 247 ILE b O 1
ATOM 6392 N N . PHE H 2 27 ? 107.57217 75.65332 115.13722 1.000 26.10864 248 PHE b N 1
ATOM 6393 C CA . PHE H 2 27 ? 108.64031 75.67205 116.12553 1.000 31.96591 248 PHE b CA 1
ATOM 6394 C C . PHE H 2 27 ? 109.34540 74.32465 116.15779 1.000 41.64723 248 PHE b C 1
ATOM 6395 O O . PHE H 2 27 ? 108.69831 73.27373 116.10870 1.000 44.01282 248 PHE b O 1
ATOM 6403 N N . ALA H 2 28 ? 110.67224 74.35954 116.24174 1.000 44.40723 249 ALA b N 1
ATOM 6404 C CA . ALA H 2 28 ? 111.46833 73.15094 116.39905 1.000 49.88717 249 ALA b CA 1
ATOM 6405 C C . ALA H 2 28 ? 111.62675 72.74610 117.85847 1.000 56.66373 249 ALA b C 1
ATOM 6406 O O . ALA H 2 28 ? 112.19623 71.68614 118.13759 1.000 64.30928 249 ALA b O 1
ATOM 6408 N N . SER H 2 29 ? 111.13555 73.56376 118.78639 1.000 56.23560 250 SER b N 1
ATOM 6409 C CA . SER H 2 29 ? 111.32453 73.37146 120.21789 1.000 63.91917 250 SER b CA 1
ATOM 6410 C C . SER H 2 29 ? 110.19398 72.59366 120.88390 1.000 66.86271 250 SER b C 1
ATOM 6411 O O . SER H 2 29 ? 110.23418 72.40908 122.10515 1.000 68.84768 250 SER b O 1
ATOM 6414 N N . ASP H 2 30 ? 109.18775 72.16647 120.11872 1.000 58.89008 251 ASP b N 1
ATOM 6415 C CA . ASP H 2 30 ? 107.97074 71.44052 120.50972 1.000 64.61309 251 ASP b CA 1
ATOM 6416 C C . ASP H 2 30 ? 106.86401 72.35866 121.02366 1.000 61.77356 251 ASP b C 1
ATOM 6417 O O . ASP H 2 30 ? 105.76861 71.86330 121.31743 1.000 64.06929 251 ASP b O 1
ATOM 6422 N N . ILE H 2 31 ? 107.09914 73.66506 121.14640 1.000 57.89571 252 ILE b N 1
ATOM 6423 C CA . ILE H 2 31 ? 106.01672 74.59046 121.45791 1.000 51.57472 252 ILE b CA 1
ATOM 6424 C C . ILE H 2 31 ? 105.13868 74.74552 120.22449 1.000 49.85573 252 ILE b C 1
ATOM 6425 O O . ILE H 2 31 ? 105.63703 74.85847 119.09802 1.000 49.91082 252 ILE b O 1
ATOM 6430 N N . LYS H 2 32 ? 103.82115 74.70702 120.42076 1.000 48.08817 253 LYS b N 1
ATOM 6431 C CA . LYS H 2 32 ? 102.89846 74.75085 119.29466 1.000 43.23179 253 LYS b CA 1
ATOM 6432 C C . LYS H 2 32 ? 102.24807 76.10905 119.06499 1.000 43.59552 253 LYS b C 1
ATOM 6433 O O . LYS H 2 32 ? 101.76288 76.35410 117.95535 1.000 42.58045 253 LYS b O 1
ATOM 6439 N N . CYS H 2 33 ? 102.25199 77.00626 120.04911 1.000 42.97226 254 CYS b N 1
ATOM 6440 C CA . CYS H 2 33 ? 101.58550 78.29316 119.88682 1.000 36.76502 254 CYS b CA 1
ATOM 6441 C C . CYS H 2 33 ? 102.19441 79.31722 120.83387 1.000 33.24560 254 CYS b C 1
ATOM 6442 O O . CYS H 2 33 ? 102.92015 78.98035 121.77196 1.000 34.13134 254 CYS b O 1
ATOM 6445 N N . PHE H 2 34 ? 101.87912 80.58191 120.56622 1.000 33.87373 255 PHE b N 1
ATOM 6446 C CA . PHE H 2 34 ? 102.20072 81.70232 121.43562 1.000 32.98757 255 PHE b CA 1
ATOM 6447 C C . PHE H 2 34 ? 100.93959 82.21558 122.11407 1.000 34.93273 255 PHE b C 1
ATOM 6448 O O . PHE H 2 34 ? 99.84731 82.17849 121.54021 1.000 34.74363 255 PHE b O 1
ATOM 6456 N N . ASP H 2 35 ? 101.09816 82.69222 123.34474 1.000 37.66386 256 ASP b N 1
ATOM 6457 C CA . ASP H 2 35 ? 99.96184 83.23043 124.07410 1.000 37.14159 256 ASP b CA 1
ATOM 6458 C C . ASP H 2 35 ? 99.51126 84.52908 123.41153 1.000 38.44008 256 ASP b C 1
ATOM 6459 O O . ASP H 2 35 ? 100.28217 85.19293 122.71324 1.000 38.01839 256 ASP b O 1
ATOM 6464 N N . ASN H 2 36 ? 98.23576 84.86926 123.60677 1.000 37.02645 257 ASN b N 1
ATOM 6465 C CA . ASN H 2 36 ? 97.66645 86.04776 122.95847 1.000 30.82183 257 ASN b CA 1
ATOM 6466 C C . ASN H 2 36 ? 98.47973 87.31149 123.22131 1.000 35.12709 257 ASN b C 1
ATOM 6467 O O . ASN H 2 36 ? 98.55533 88.18714 122.35366 1.000 35.78780 257 ASN b O 1
ATOM 6472 N N . ALA H 2 37 ? 99.07671 87.43571 124.40962 1.000 37.48666 258 ALA b N 1
ATOM 6473 C CA . ALA H 2 37 ? 99.91059 88.59842 124.70854 1.000 33.44040 258 ALA b CA 1
ATOM 6474 C C . ALA H 2 37 ? 101.13815 88.67027 123.80168 1.000 37.20950 258 ALA b C 1
ATOM 6475 O O . ALA H 2 37 ? 101.56484 89.76489 123.40710 1.000 40.01917 258 ALA b O 1
ATOM 6477 N N . ALA H 2 38 ? 101.72629 87.51748 123.46408 1.000 35.67508 259 ALA b N 1
ATOM 6478 C CA . ALA H 2 38 ? 102.87327 87.51609 122.55845 1.000 33.82437 259 ALA b CA 1
ATOM 6479 C C . ALA H 2 38 ? 102.50990 88.09950 121.20146 1.000 34.33607 259 ALA b C 1
ATOM 6480 O O . ALA H 2 38 ? 103.31053 88.81692 120.59076 1.000 36.75089 259 ALA b O 1
ATOM 6482 N N . ILE H 2 39 ? 101.30939 87.80046 120.70915 1.000 29.56352 260 ILE b N 1
ATOM 6483 C CA . ILE H 2 39 ? 100.90421 88.34599 119.42160 1.000 29.17334 260 ILE b CA 1
ATOM 6484 C C . ILE H 2 39 ? 100.49626 89.80543 119.57928 1.000 34.34170 260 ILE b C 1
ATOM 6485 O O . ILE H 2 39 ? 100.72900 90.62228 118.68081 1.000 33.69927 260 ILE b O 1
ATOM 6490 N N . ALA H 2 40 ? 99.88242 90.14719 120.71512 1.000 32.47571 261 ALA b N 1
ATOM 6491 C CA . ALA H 2 40 ? 99.54871 91.53260 121.02957 1.000 32.09278 261 ALA b CA 1
ATOM 6492 C C . ALA H 2 40 ? 100.77610 92.43492 121.02839 1.000 34.50355 261 ALA b C 1
ATOM 6493 O O . ALA H 2 40 ? 100.67224 93.62004 120.69038 1.000 39.74142 261 ALA b O 1
ATOM 6495 N N . LYS H 2 41 ? 101.93811 91.90086 121.41358 1.000 29.52904 262 LYS b N 1
ATOM 6496 C CA . LYS H 2 41 ? 103.18350 92.67100 121.43900 1.000 30.16765 262 LYS b CA 1
ATOM 6497 C C . LYS H 2 41 ? 103.54912 93.30556 120.09459 1.000 32.22661 262 LYS b C 1
ATOM 6498 O O . LYS H 2 41 ? 104.53659 94.04229 120.00835 1.000 31.51238 262 LYS b O 1
ATOM 6504 N N . CYS H 2 42 ? 102.77431 93.02836 119.04648 1.000 27.82561 263 CYS b N 1
ATOM 6505 C CA . CYS H 2 42 ? 102.98592 93.59238 117.71554 1.000 26.41096 263 CYS b CA 1
ATOM 6506 C C . CYS H 2 42 ? 101.95295 94.63954 117.33064 1.000 31.48495 263 CYS b C 1
ATOM 6507 O O . CYS H 2 42 ? 102.01486 95.15782 116.21136 1.000 38.12060 263 CYS b O 1
ATOM 6510 N N . ASN H 2 43 ? 100.98006 94.92816 118.20238 1.000 28.29926 264 ASN b N 1
ATOM 6511 C CA . ASN H 2 43 ? 99.88840 95.82432 117.83270 1.000 32.48892 264 ASN b CA 1
ATOM 6512 C C . ASN H 2 43 ? 100.41445 97.16073 117.32370 1.000 43.61543 264 ASN b C 1
ATOM 6513 O O . ASN H 2 43 ? 99.93424 97.67904 116.30887 1.000 49.07189 264 ASN b O 1
ATOM 6518 N N . LYS H 2 44 ? 101.41273 97.72624 118.00354 1.000 36.46878 265 LYS b N 1
ATOM 6519 C CA . LYS H 2 44 ? 101.99859 99.00235 117.61374 1.000 35.96272 265 LYS b CA 1
ATOM 6520 C C . LYS H 2 44 ? 103.44303 98.85642 117.13946 1.000 40.04193 265 LYS b C 1
ATOM 6521 O O . LYS H 2 44 ? 104.18542 99.84299 117.11603 1.000 47.60569 265 LYS b O 1
ATOM 6527 N N . GLU H 2 45 ? 103.85564 97.64581 116.76514 1.000 35.32413 266 GLU b N 1
ATOM 6528 C CA . GLU H 2 45 ? 105.22736 97.36849 116.33806 1.000 30.90385 266 GLU b CA 1
ATOM 6529 C C . GLU H 2 45 ? 105.23645 97.22731 114.81911 1.000 34.79959 266 GLU b C 1
ATOM 6530 O O . GLU H 2 45 ? 104.96720 96.14925 114.28540 1.000 38.46668 266 GLU b O 1
ATOM 6536 N N . HIS H 2 46 ? 105.54285 98.31939 114.12124 1.000 33.99552 267 HIS b N 1
ATOM 6537 C CA . HIS H 2 46 ? 105.70865 98.29584 112.67272 1.000 28.41001 267 HIS b CA 1
ATOM 6538 C C . HIS H 2 46 ? 107.16419 98.21894 112.22227 1.000 22.26985 267 HIS b C 1
ATOM 6539 O O . HIS H 2 46 ? 107.42314 98.23406 111.01512 1.000 21.45234 267 HIS b O 1
ATOM 6546 N N . ASP H 2 47 ? 108.11698 98.14478 113.15057 1.000 22.73077 268 ASP b N 1
ATOM 6547 C CA . ASP H 2 47 ? 109.53611 98.09023 112.81818 1.000 19.57073 268 ASP b CA 1
ATOM 6548 C C . ASP H 2 47 ? 110.15340 96.70742 113.00819 1.000 20.06101 268 ASP b C 1
ATOM 6549 O O . ASP H 2 47 ? 111.38262 96.58546 113.00356 1.000 18.78386 268 ASP b O 1
ATOM 6554 N N . GLU H 2 48 ? 109.34131 95.66663 113.17616 1.000 19.50608 269 GLU b N 1
ATOM 6555 C CA . GLU H 2 48 ? 109.82918 94.29719 113.28234 1.000 15.85082 269 GLU b CA 1
ATOM 6556 C C . GLU H 2 48 ? 109.15237 93.42500 112.23497 1.000 13.34098 269 GLU b C 1
ATOM 6557 O O . GLU H 2 48 ? 107.93198 93.49578 112.05575 1.000 11.22699 269 GLU b O 1
ATOM 6563 N N . GLU H 2 49 ? 109.95225 92.61033 111.53942 1.000 10.60719 270 GLU b N 1
ATOM 6564 C CA . GLU H 2 49 ? 109.45369 91.83914 110.40695 1.000 6.82237 270 GLU b CA 1
ATOM 6565 C C . GLU H 2 49 ? 108.60429 90.63896 110.81438 1.000 6.74938 270 GLU b C 1
ATOM 6566 O O . GLU H 2 49 ? 107.80456 90.16524 110.00033 1.000 8.60379 270 GLU b O 1
ATOM 6572 N N . PHE H 2 50 ? 108.74706 90.13759 112.04450 1.000 8.90617 271 PHE b N 1
ATOM 6573 C CA . PHE H 2 50 ? 107.85185 89.08263 112.51726 1.000 7.16704 271 PHE b CA 1
ATOM 6574 C C . PHE H 2 50 ? 106.40668 89.56326 112.56495 1.000 7.19336 271 PHE b C 1
ATOM 6575 O O . PHE H 2 50 ? 105.48351 88.86303 112.12371 1.000 6.59516 271 PHE b O 1
ATOM 6583 N N . CYS H 2 51 ? 106.19652 90.77995 113.05904 1.000 8.70923 272 CYS b N 1
ATOM 6584 C CA . CYS H 2 51 ? 104.85848 91.35175 113.06567 1.000 7.52485 272 CYS b CA 1
ATOM 6585 C C . CYS H 2 51 ? 104.37318 91.63017 111.64921 1.000 7.76566 272 CYS b C 1
ATOM 6586 O O . CYS H 2 51 ? 103.19239 91.44726 111.35034 1.000 8.74027 272 CYS b O 1
ATOM 6589 N N . ASP H 2 52 ? 105.27889 92.02846 110.74990 1.000 8.14187 273 ASP b N 1
ATOM 6590 C CA . ASP H 2 52 ? 104.89569 92.22848 109.35482 1.000 5.86439 273 ASP b CA 1
ATOM 6591 C C . ASP H 2 52 ? 104.41048 90.92495 108.73359 1.000 5.80655 273 ASP b C 1
ATOM 6592 O O . ASP H 2 52 ? 103.42974 90.91085 107.97759 1.000 7.49759 273 ASP b O 1
ATOM 6597 N N . MET H 2 53 ? 105.08019 89.81559 109.04532 1.000 5.54696 274 MET b N 1
ATOM 6598 C CA . MET H 2 53 ? 104.62687 88.52719 108.53761 1.000 4.77498 274 MET b CA 1
ATOM 6599 C C . MET H 2 53 ? 103.29403 88.13730 109.16405 1.000 5.46760 274 MET b C 1
ATOM 6600 O O . MET H 2 53 ? 102.47153 87.48101 108.51417 1.000 6.15549 274 MET b O 1
ATOM 6605 N N . LEU H 2 54 ? 103.06286 88.53205 110.42006 1.000 5.86233 275 LEU b N 1
ATOM 6606 C CA . LEU H 2 54 ? 101.74749 88.32148 111.02368 1.000 4.73519 275 LEU b CA 1
ATOM 6607 C C . LEU H 2 54 ? 100.66165 89.10111 110.28229 1.000 6.10034 275 LEU b C 1
ATOM 6608 O O . LEU H 2 54 ? 99.56213 88.58099 110.05339 1.000 7.49762 275 LEU b O 1
ATOM 6613 N N . ARG H 2 55 ? 100.95307 90.34765 109.89021 1.000 5.81142 276 ARG b N 1
ATOM 6614 C CA . ARG H 2 55 ? 99.99247 91.10727 109.08582 1.000 5.63939 276 ARG b CA 1
ATOM 6615 C C . ARG H 2 55 ? 99.75667 90.43781 107.73973 1.000 5.89634 276 ARG b C 1
ATOM 6616 O O . ARG H 2 55 ? 98.62822 90.42053 107.23388 1.000 7.39754 276 ARG b O 1
ATOM 6624 N N . LEU H 2 56 ? 100.81331 89.88136 107.14476 1.000 4.85916 277 LEU b N 1
ATOM 6625 C CA . LEU H 2 56 ? 100.66160 89.18307 105.87156 1.000 4.26590 277 LEU b CA 1
ATOM 6626 C C . LEU H 2 56 ? 99.77596 87.95095 106.01243 1.000 3.68650 277 LEU b C 1
ATOM 6627 O O . LEU H 2 56 ? 98.92824 87.68694 105.15366 1.000 4.49682 277 LEU b O 1
ATOM 6632 N N . PHE H 2 57 ? 99.95202 87.18669 107.09080 1.000 5.10520 278 PHE b N 1
ATOM 6633 C CA . PHE H 2 57 ? 99.10904 86.01217 107.30570 1.000 4.83172 278 PHE b CA 1
ATOM 6634 C C . PHE H 2 57 ? 97.66380 86.40611 107.59651 1.000 6.05259 278 PHE b C 1
ATOM 6635 O O . PHE H 2 57 ? 96.72682 85.72275 107.16166 1.000 6.33279 278 PHE b O 1
ATOM 6643 N N . ASP H 2 58 ? 97.46109 87.50859 108.32250 1.000 5.74370 279 ASP b N 1
ATOM 6644 C CA . ASP H 2 58 ? 96.10511 87.99748 108.55620 1.000 5.47251 279 ASP b CA 1
ATOM 6645 C C . ASP H 2 58 ? 95.43392 88.40251 107.24880 1.000 7.45184 279 ASP b C 1
ATOM 6646 O O . ASP H 2 58 ? 94.26631 88.06541 107.00523 1.000 8.50401 279 ASP b O 1
ATOM 6651 N N . TYR H 2 59 ? 96.16148 89.12144 106.39030 1.000 6.81252 280 TYR b N 1
ATOM 6652 C CA . TYR H 2 59 ? 95.62061 89.48017 105.08487 1.000 5.21017 280 TYR b CA 1
ATOM 6653 C C . TYR H 2 59 ? 95.36300 88.24557 104.23297 1.000 6.81250 280 TYR b C 1
ATOM 6654 O O . TYR H 2 59 ? 94.40731 88.22209 103.45191 1.000 9.79039 280 TYR b O 1
ATOM 6663 N N . ASN H 2 60 ? 96.20123 87.21506 104.36429 1.000 6.10169 281 ASN b N 1
ATOM 6664 C CA . ASN H 2 60 ? 95.96737 85.97751 103.62861 1.000 5.31070 281 ASN b CA 1
ATOM 6665 C C . ASN H 2 60 ? 94.67525 85.31113 104.07476 1.000 8.89556 281 ASN b C 1
ATOM 6666 O O . ASN H 2 60 ? 93.89686 84.83315 103.24395 1.000 11.02712 281 ASN b O 1
ATOM 6671 N N . LYS H 2 61 ? 94.43265 85.26668 105.38581 1.000 8.64053 282 LYS b N 1
ATOM 6672 C CA . LYS H 2 61 ? 93.17319 84.71989 105.88299 1.000 7.84554 282 LYS b CA 1
ATOM 6673 C C . LYS H 2 61 ? 91.98471 85.52539 105.37003 1.000 9.79385 282 LYS b C 1
ATOM 6674 O O . LYS H 2 61 ? 90.97771 84.95634 104.92267 1.000 11.57119 282 LYS b O 1
ATOM 6680 N N . ALA H 2 62 ? 92.10055 86.85571 105.39514 1.000 10.77055 283 ALA b N 1
ATOM 6681 C CA . ALA H 2 62 ? 91.00279 87.70384 104.94018 1.000 9.31646 283 ALA b CA 1
ATOM 6682 C C . ALA H 2 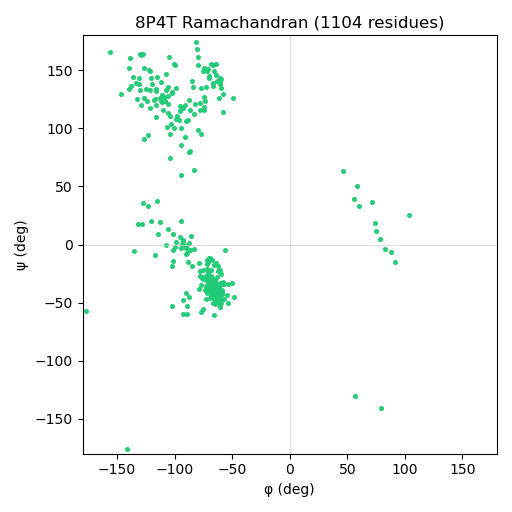62 ? 90.73232 87.52486 103.45059 1.000 13.34964 283 ALA b C 1
ATOM 6683 O O . ALA H 2 62 ? 89.57288 87.52437 103.02295 1.000 13.77623 283 ALA b O 1
ATOM 6685 N N . SER H 2 63 ? 91.78481 87.37670 102.64361 1.000 12.70050 284 SER b N 1
ATOM 6686 C CA . SER H 2 63 ? 91.60117 87.20483 101.20728 1.000 12.38795 284 SER b CA 1
ATOM 6687 C C . SER H 2 63 ? 91.14627 85.79633 100.85120 1.000 14.01031 284 SER b C 1
ATOM 6688 O O . SER H 2 63 ? 90.48009 85.60688 99.82808 1.000 18.01944 284 SER b O 1
ATOM 6691 N N . ILE H 2 64 ? 91.49478 84.80203 101.66908 1.000 13.90401 285 ILE b N 1
ATOM 6692 C CA . ILE H 2 64 ? 90.94284 83.46570 101.48391 1.000 14.64328 285 ILE b CA 1
ATOM 6693 C C . ILE H 2 64 ? 89.45022 83.47134 101.77868 1.000 17.39083 285 ILE b C 1
ATOM 6694 O O . ILE H 2 64 ? 88.66236 82.81181 101.08951 1.000 21.68605 285 ILE b O 1
ATOM 6699 N N . ALA H 2 65 ? 89.03348 84.23251 102.79177 1.000 16.69346 286 ALA b N 1
ATOM 6700 C CA . ALA H 2 65 ? 87.62103 84.25459 103.15693 1.000 20.06520 286 ALA b CA 1
ATOM 6701 C C . ALA H 2 65 ? 86.79427 85.07100 102.16582 1.000 24.71905 286 ALA b C 1
ATOM 6702 O O . ALA H 2 65 ? 85.81909 84.57111 101.59501 1.000 25.05807 286 ALA b O 1
ATOM 6704 N N . LYS H 2 66 ? 87.16975 86.33146 101.94954 1.000 26.32304 287 LYS b N 1
ATOM 6705 C CA . LYS H 2 66 ? 86.34568 87.27054 101.19814 1.000 26.46475 287 LYS b CA 1
ATOM 6706 C C . LYS H 2 66 ? 86.59967 87.26394 99.69468 1.000 33.57265 287 LYS b C 1
ATOM 6707 O O . LYS H 2 66 ? 85.77956 87.80901 98.94830 1.000 41.10175 287 LYS b O 1
ATOM 6713 N N . LEU H 2 67 ? 87.69734 86.67077 99.22495 1.000 31.49892 288 LEU b N 1
ATOM 6714 C CA . LEU H 2 67 ? 88.01842 86.66033 97.80132 1.000 32.22909 288 LEU b CA 1
ATOM 6715 C C . LEU H 2 67 ? 88.19160 85.24411 97.26131 1.000 39.27076 288 LEU b C 1
ATOM 6716 O O . LEU H 2 67 ? 88.99815 85.01234 96.35861 1.000 40.22461 288 LEU b O 1
ATOM 6721 N N . ARG H 2 68 ? 87.44232 84.28460 97.80711 1.000 45.48730 289 ARG b N 1
ATOM 6722 C CA . ARG H 2 68 ? 87.52602 82.91097 97.32423 1.000 49.25333 289 ARG b CA 1
ATOM 6723 C C . ARG H 2 68 ? 86.96537 82.75177 95.91601 1.000 55.68885 289 ARG b C 1
ATOM 6724 O O . ARG H 2 68 ? 87.31923 81.78785 95.22872 1.000 56.68494 289 ARG b O 1
ATOM 6732 N N . GLY H 2 69 ? 86.10575 83.66697 95.47361 1.000 53.49498 290 GLY b N 1
ATOM 6733 C CA . GLY H 2 69 ? 85.47872 83.55679 94.17076 1.000 60.96809 290 GLY b CA 1
ATOM 6734 C C . GLY H 2 69 ? 86.42421 83.66813 92.99215 1.000 62.55015 290 GLY b C 1
ATOM 6735 O O . GLY H 2 69 ? 86.53861 82.73354 92.19355 1.000 63.29338 290 GLY b O 1
ATOM 6736 N N . GLU H 2 70 ? 87.10710 84.80286 92.86951 1.000 59.76423 291 GLU b N 1
ATOM 6737 C CA . GLU H 2 70 ? 87.99157 85.07631 91.74331 1.000 60.87735 291 GLU b CA 1
ATOM 6738 C C . GLU H 2 70 ? 89.43495 85.08128 92.22751 1.000 46.06330 291 GLU b C 1
ATOM 6739 O O . GLU H 2 70 ? 89.78828 85.84912 93.12889 1.000 35.90199 291 GLU b O 1
ATOM 6745 N N . ALA H 2 71 ? 90.26418 84.22544 91.62722 1.000 45.29940 292 ALA b N 1
ATOM 6746 C CA . ALA H 2 71 ? 91.68888 84.21753 91.93138 1.000 36.01973 292 ALA b CA 1
ATOM 6747 C C . ALA H 2 71 ? 92.44300 85.35189 91.25156 1.000 35.49827 292 ALA b C 1
ATOM 6748 O O . ALA H 2 71 ? 93.52684 85.72077 91.71610 1.000 35.94112 292 ALA b O 1
ATOM 6750 N N . SER H 2 72 ? 91.90498 85.90121 90.15967 1.000 35.87895 293 SER b N 1
ATOM 6751 C CA . SER H 2 72 ? 92.57328 87.00792 89.48261 1.000 29.87584 293 SER b CA 1
ATOM 6752 C C . SER H 2 72 ? 92.63590 88.24285 90.37247 1.000 29.27575 293 SER b C 1
ATOM 6753 O O . SER H 2 72 ? 93.68112 88.89874 90.46914 1.000 29.43850 293 SER b O 1
ATOM 6756 N N . SER H 2 73 ? 91.52278 88.57562 91.02980 1.000 29.88901 294 SER b N 1
ATOM 6757 C CA . SER H 2 73 ? 91.49212 89.74811 91.89579 1.000 24.55160 294 SER b CA 1
ATOM 6758 C C . SER H 2 73 ? 92.41648 89.58958 93.09517 1.000 24.12969 294 SER b C 1
ATOM 6759 O O . SER H 2 73 ? 92.98388 90.57919 93.57054 1.000 25.02519 294 SER b O 1
ATOM 6762 N N . SER H 2 74 ? 92.57697 88.36216 93.59839 1.000 23.63807 295 SER b N 1
ATOM 6763 C CA . SER H 2 74 ? 93.39090 88.14099 94.78870 1.000 24.58507 295 SER b CA 1
ATOM 6764 C C . SER H 2 74 ? 94.84153 88.56097 94.59324 1.000 24.74418 295 SER b C 1
ATOM 6765 O O . SER H 2 74 ? 95.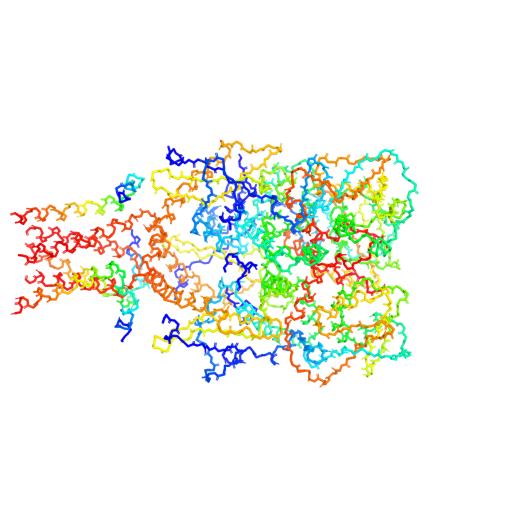53541 88.82474 95.58113 1.000 31.48851 295 SER b O 1
ATOM 6768 N N . ILE H 2 75 ? 95.31580 88.63167 93.35191 1.000 18.80675 296 ILE b N 1
ATOM 6769 C CA . ILE H 2 75 ? 96.65830 89.12411 93.06512 1.000 20.88939 296 ILE b CA 1
ATOM 6770 C C . ILE H 2 75 ? 96.65717 90.39377 92.23065 1.000 22.86864 296 ILE b C 1
ATOM 6771 O O . ILE H 2 75 ? 97.72396 91.00436 92.06341 1.000 22.48484 296 ILE b O 1
ATOM 6776 N N . ASN H 2 76 ? 95.51003 90.81745 91.70243 1.000 21.75637 297 ASN b N 1
ATOM 6777 C CA . ASN H 2 76 ? 95.42561 92.10627 91.02994 1.000 19.23418 297 ASN b CA 1
ATOM 6778 C C . ASN H 2 76 ? 95.22184 93.25276 92.00901 1.000 17.28162 297 ASN b C 1
ATOM 6779 O O . ASN H 2 76 ? 95.20459 94.41464 91.58916 1.000 25.77706 297 ASN b O 1
ATOM 6784 N N . LEU H 2 77 ? 95.07164 92.94914 93.29699 1.000 16.05655 298 LEU b N 1
ATOM 6785 C CA . LEU H 2 77 ? 94.86354 93.94457 94.33692 1.000 16.89724 298 LEU b CA 1
ATOM 6786 C C . LEU H 2 77 ? 96.13116 94.24516 95.12271 1.000 16.93148 298 LEU b C 1
ATOM 6787 O O . LEU H 2 77 ? 96.16938 95.24425 95.84803 1.000 23.94295 298 LEU b O 1
ATOM 6792 N N . LEU H 2 78 ? 97.16035 93.41026 94.99689 1.000 13.80233 299 LEU b N 1
ATOM 6793 C CA . LEU H 2 78 ? 98.41122 93.58256 95.71973 1.000 12.69683 299 LEU b CA 1
ATOM 6794 C C . LEU H 2 78 ? 99.37926 94.51995 95.01247 1.000 12.86445 299 LEU b C 1
ATOM 6795 O O . LEU H 2 78 ? 100.52617 94.65053 95.45139 1.000 20.21998 299 LEU b O 1
ATOM 6800 N N . SER H 2 79 ? 98.94903 95.17671 93.93930 1.000 11.07732 300 SER b N 1
ATOM 6801 C CA . SER H 2 79 ? 99.81020 96.06022 93.16296 1.000 11.37392 300 SER b CA 1
ATOM 6802 C C . SER H 2 79 ? 99.58989 97.48098 93.66611 1.000 13.52565 300 SER b C 1
ATOM 6803 O O . SER H 2 79 ? 98.49559 98.03539 93.52197 1.000 17.07243 300 SER b O 1
ATOM 6806 N N . GLY H 2 80 ? 100.62820 98.06731 94.25553 1.000 12.45061 301 GLY b N 1
ATOM 6807 C CA . GLY H 2 80 ? 100.51282 99.39556 94.81513 1.000 12.91160 301 GLY b CA 1
ATOM 6808 C C . GLY H 2 80 ? 99.76056 99.47056 96.12313 1.000 18.26523 301 GLY b C 1
ATOM 6809 O O . GLY H 2 80 ? 99.41668 100.57567 96.55585 1.000 20.43425 301 GLY b O 1
ATOM 6810 N N . ARG H 2 81 ? 99.48387 98.32926 96.76497 1.000 18.64151 302 ARG b N 1
ATOM 6811 C CA . ARG H 2 81 ? 98.75545 98.29868 98.02882 1.000 13.27823 302 ARG b CA 1
ATOM 6812 C C . ARG H 2 81 ? 99.47777 97.49123 99.10274 1.000 13.08821 302 ARG b C 1
ATOM 6813 O O . ARG H 2 81 ? 98.85425 97.10841 100.09750 1.000 17.32063 302 ARG b O 1
ATOM 6821 N N . ILE H 2 82 ? 100.77242 97.21908 98.93498 1.000 13.30272 303 ILE b N 1
ATOM 6822 C CA . ILE H 2 82 ? 101.46777 96.43924 99.95425 1.000 13.21875 303 ILE b CA 1
ATOM 6823 C C . ILE H 2 82 ? 101.76753 97.28037 101.19106 1.000 13.90154 303 ILE b C 1
ATOM 6824 O O . ILE H 2 82 ? 101.83298 96.74441 102.30333 1.000 14.33334 303 ILE b O 1
ATOM 6829 N N . ASN H 2 83 ? 101.96355 98.59272 101.03091 1.000 15.74369 304 ASN b N 1
ATOM 6830 C CA . ASN H 2 83 ? 102.22772 99.45127 102.18128 1.000 15.56661 304 ASN b CA 1
ATOM 6831 C C . ASN H 2 83 ? 101.06300 99.46893 103.16168 1.000 14.76123 304 ASN b C 1
ATOM 6832 O O . ASN H 2 83 ? 101.24608 99.85168 104.32237 1.000 18.72821 304 ASN b O 1
ATOM 6837 N N . ALA H 2 84 ? 99.87167 99.06454 102.71778 1.000 11.52368 305 ALA b N 1
ATOM 6838 C CA . ALA H 2 84 ? 98.74283 98.91327 103.62798 1.000 9.49931 305 ALA b CA 1
ATOM 6839 C C . ALA H 2 84 ? 98.90454 97.68928 104.52068 1.000 10.86346 305 ALA b C 1
ATOM 6840 O O . ALA H 2 84 ? 98.54249 97.72539 105.70229 1.000 14.14079 305 ALA b O 1
ATOM 6842 N N . ILE H 2 85 ? 99.43702 96.59867 103.97814 1.000 10.91025 306 ILE b N 1
ATOM 6843 C CA . ILE H 2 85 ? 99.56271 95.35450 104.73260 1.000 10.39516 306 ILE b CA 1
ATOM 6844 C C . ILE H 2 85 ? 100.86386 95.30558 105.52243 1.000 11.45151 306 ILE b C 1
ATOM 6845 O O . ILE H 2 85 ? 100.87252 94.94038 106.70049 1.000 13.50216 306 ILE b O 1
ATOM 6850 N N . ILE H 2 86 ? 101.98271 95.67369 104.89798 1.000 10.82968 307 ILE b N 1
ATOM 6851 C CA . ILE H 2 86 ? 103.29455 95.56833 105.52062 1.000 10.43057 307 ILE b CA 1
ATOM 6852 C C . ILE H 2 86 ? 104.01788 96.89993 105.38186 1.000 13.36514 307 ILE b C 1
ATOM 6853 O O . ILE H 2 86 ? 103.65028 97.75519 104.57430 1.000 15.88713 307 ILE b O 1
ATOM 6858 N N . SER H 2 87 ? 105.05988 97.06760 106.19171 1.000 13.25894 308 SER b N 1
ATOM 6859 C CA . SER H 2 87 ? 105.86125 98.28328 106.14432 1.000 11.95004 308 SER b CA 1
ATOM 6860 C C . SER H 2 87 ? 106.73716 98.28617 104.89678 1.000 12.19600 308 SER b C 1
ATOM 6861 O O . SER H 2 87 ? 107.51557 97.35370 104.67128 1.000 11.11861 308 SER b O 1
ATOM 6864 N N . ASP H 2 88 ? 106.60284 99.33675 104.08427 1.000 16.24823 309 ASP b N 1
ATOM 6865 C CA . ASP H 2 88 ? 107.46962 99.50249 102.92152 1.000 17.09123 309 ASP b CA 1
ATOM 6866 C C . ASP H 2 88 ? 108.91617 99.74035 103.33602 1.000 16.06567 309 ASP b C 1
ATOM 6867 O O . ASP H 2 88 ? 109.84572 99.27032 102.66690 1.000 15.35347 309 ASP b O 1
ATOM 6872 N N . THR H 2 89 ? 109.12246 100.48396 104.42727 1.000 14.16113 310 THR b N 1
ATOM 6873 C CA . THR H 2 89 ? 110.47514 100.80649 104.86947 1.000 11.90699 310 THR b CA 1
ATOM 6874 C C . THR H 2 89 ? 111.28006 99.54852 105.16470 1.000 10.63247 310 THR b C 1
ATOM 6875 O O . THR H 2 89 ? 112.45254 99.45717 104.78936 1.000 11.76676 310 THR b O 1
ATOM 6879 N N . LEU H 2 90 ? 110.66823 98.56155 105.82320 1.000 10.97360 311 LEU b N 1
ATOM 6880 C CA . LEU H 2 90 ? 111.41487 97.36567 106.20195 1.000 9.23499 311 LEU b CA 1
ATOM 6881 C C . LEU H 2 90 ? 111.78054 96.53940 104.97585 1.000 9.12202 311 LEU b C 1
ATOM 6882 O O . LEU H 2 90 ? 112.90876 96.04349 104.86456 1.000 9.77345 311 LEU b O 1
ATOM 6887 N N . LEU H 2 91 ? 110.84246 96.39927 104.03701 1.000 9.18721 312 LEU b N 1
ATOM 6888 C CA . LEU H 2 91 ? 111.11092 95.64778 102.81625 1.000 7.31626 312 LEU b CA 1
ATOM 6889 C C . LEU H 2 91 ? 112.19991 96.31510 101.98625 1.000 7.03527 312 LEU b C 1
ATOM 6890 O O . LEU H 2 91 ? 113.10305 95.64279 101.47053 1.000 8.59134 312 LEU b O 1
ATOM 6895 N N . MET H 2 92 ? 112.14234 97.64256 101.85839 1.000 6.94739 313 MET b N 1
ATOM 6896 C CA . MET H 2 92 ? 113.15642 98.33991 101.07728 1.000 9.01972 313 MET b CA 1
ATOM 6897 C C . MET H 2 92 ? 114.50809 98.35108 101.77966 1.000 7.60963 313 MET b C 1
ATOM 6898 O O . MET H 2 92 ? 115.54594 98.29123 101.11244 1.000 8.34126 313 MET b O 1
ATOM 6903 N N . ARG H 2 93 ? 114.52337 98.40035 103.11458 1.000 7.91879 314 ARG b N 1
ATOM 6904 C CA . ARG H 2 93 ? 115.77996 98.26356 103.84149 1.000 6.66413 314 ARG b CA 1
ATOM 6905 C C . ARG H 2 93 ? 116.38724 96.88647 103.62420 1.000 6.06810 314 ARG b C 1
ATOM 6906 O O . ARG H 2 93 ? 117.60212 96.75844 103.43502 1.000 7.00018 314 ARG b O 1
ATOM 6914 N N . SER H 2 94 ? 115.55381 95.84376 103.64128 1.000 6.49314 315 SER b N 1
ATOM 6915 C CA . SER H 2 94 ? 116.04543 94.49730 103.37130 1.000 5.55546 315 SER b CA 1
ATOM 6916 C C . SER H 2 94 ? 116.62846 94.40252 101.96744 1.000 5.86016 315 SER b C 1
ATOM 6917 O O . SER H 2 94 ? 117.71975 93.85588 101.77121 1.000 5.91421 315 SER b O 1
ATOM 6920 N N . SER H 2 95 ? 115.91723 94.94916 100.97747 1.000 6.52715 316 SER b N 1
ATOM 6921 C CA . SER H 2 95 ? 116.40130 94.89568 99.60011 1.000 6.19429 316 SER b CA 1
ATOM 6922 C C . SER H 2 95 ? 117.71357 95.65609 99.43990 1.000 6.94093 316 SER b C 1
ATOM 6923 O O . SER H 2 95 ? 118.64579 95.17385 98.78251 1.000 8.06071 316 SER b O 1
ATOM 6926 N N . LEU H 2 96 ? 117.81096 96.84174 100.04481 1.000 6.69482 317 LEU b N 1
ATOM 6927 C CA . LEU H 2 96 ? 119.02407 97.64148 99.92062 1.000 6.56878 317 LEU b CA 1
ATOM 6928 C C . LEU H 2 96 ? 120.20322 96.96118 100.60549 1.000 7.06074 317 LEU b C 1
ATOM 6929 O O . LEU H 2 96 ? 121.30356 96.89749 100.04509 1.000 8.11596 317 LEU b O 1
ATOM 6934 N N . LYS H 2 97 ? 119.99953 96.46071 101.82797 1.000 5.81935 318 LYS b N 1
ATOM 6935 C CA . LYS H 2 97 ? 121.07037 95.75285 102.52121 1.000 5.55956 318 LYS b CA 1
ATOM 6936 C C . LYS H 2 97 ? 121.50167 94.51108 101.75094 1.000 6.21681 318 LYS b C 1
ATOM 6937 O O . LYS H 2 97 ? 122.69095 94.17413 101.72109 1.000 7.10890 318 LYS b O 1
ATOM 6943 N N . ARG H 2 98 ? 120.54946 93.81043 101.12778 1.000 5.86967 319 ARG b N 1
ATOM 6944 C CA . ARG H 2 98 ? 120.90228 92.65240 100.31410 1.000 5.19813 319 ARG b CA 1
ATOM 6945 C C . ARG H 2 98 ? 121.75252 93.05928 99.11884 1.000 6.93128 319 ARG b C 1
ATOM 6946 O O . ARG H 2 98 ? 122.74192 92.39247 98.79397 1.000 6.13858 319 ARG b O 1
ATOM 6954 N N . LEU H 2 99 ? 121.38222 94.15466 98.45107 1.000 8.85853 320 LEU b N 1
ATOM 6955 C CA . LEU H 2 99 ? 122.14092 94.60419 97.28956 1.000 6.45309 320 LEU b CA 1
ATOM 6956 C C . LEU H 2 99 ? 123.50028 95.18201 97.66341 1.000 6.63318 320 LEU b C 1
ATOM 6957 O O . LEU H 2 99 ? 124.40676 95.18859 96.82424 1.000 8.15494 320 LEU b O 1
ATOM 6962 N N . MET H 2 100 ? 123.66436 95.66346 98.89433 1.000 7.54520 321 MET b N 1
ATOM 6963 C CA . MET H 2 100 ? 124.93417 96.21981 99.34298 1.000 6.05225 321 MET b CA 1
ATOM 6964 C C . MET H 2 100 ? 125.85898 95.18762 99.97451 1.000 7.14309 321 MET b C 1
ATOM 6965 O O . MET H 2 100 ? 127.02098 95.50777 100.24598 1.000 10.30177 321 MET b O 1
ATOM 6970 N N . GLY H 2 101 ? 125.38186 93.96715 100.21365 1.000 7.89474 322 GLY b N 1
ATOM 6971 C CA . GLY H 2 101 ? 126.16327 92.95624 100.89011 1.000 6.29392 322 GLY b CA 1
ATOM 6972 C C . GLY H 2 101 ? 126.05712 92.97198 102.39909 1.000 7.76538 322 GLY b C 1
ATOM 6973 O O . GLY H 2 101 ? 126.59797 92.06978 103.05136 1.000 11.89034 322 GLY b O 1
ATOM 6974 N N . ILE H 2 102 ? 125.38849 93.96474 102.97075 1.000 7.42566 323 ILE b N 1
ATOM 6975 C CA . ILE H 2 102 ? 125.16860 94.00885 104.42127 1.000 7.79306 323 ILE b CA 1
ATOM 6976 C C . ILE H 2 102 ? 124.24691 92.86275 104.81963 1.000 9.57626 323 ILE b C 1
ATOM 6977 O O . ILE H 2 102 ? 123.29313 92.56039 104.07927 1.000 10.56649 323 ILE b O 1
ATOM 6982 N N . PRO H 2 103 ? 124.50370 92.17323 105.93167 1.000 11.47048 324 PRO b N 1
ATOM 6983 C CA . PRO H 2 103 ? 123.52382 91.20939 106.45027 1.000 8.39250 324 PRO b CA 1
ATOM 6984 C C . PRO H 2 103 ? 122.12780 91.81021 106.52989 1.000 6.18471 324 PRO b C 1
ATOM 6985 O O . PRO H 2 103 ? 121.91449 92.86155 107.13745 1.000 6.95844 324 PRO b O 1
ATOM 6989 N N . TYR H 2 104 ? 121.17125 91.12855 105.90631 1.000 5.76720 325 TYR b N 1
ATOM 6990 C CA . TYR H 2 104 ? 119.80665 91.61447 105.78572 1.000 5.31873 325 TYR b CA 1
ATOM 6991 C C . TYR H 2 104 ? 118.83093 90.56030 106.28600 1.000 4.64736 325 TYR b C 1
ATOM 6992 O O . TYR H 2 104 ? 119.17483 89.38657 106.44455 1.000 4.71273 325 TYR b O 1
ATOM 7001 N N . CYS H 2 105 ? 117.60058 90.99852 106.53405 1.000 4.23413 326 CYS b N 1
ATOM 7002 C CA . CYS H 2 105 ? 116.53256 90.10664 106.96182 1.000 3.98335 326 CYS b CA 1
ATOM 7003 C C . CYS H 2 105 ? 115.76724 89.62889 105.73480 1.000 4.35246 326 CYS b C 1
ATOM 7004 O O . CYS H 2 105 ? 115.16273 90.43760 105.02230 1.000 3.71343 326 CYS b O 1
ATOM 7007 N N . ASN H 2 106 ? 115.79065 88.32128 105.48770 1.000 3.80844 327 ASN b N 1
ATOM 7008 C CA . ASN H 2 106 ? 115.07116 87.74470 104.36171 1.000 3.99896 327 ASN b CA 1
ATOM 7009 C C . ASN H 2 106 ? 113.69365 87.21055 104.75497 1.000 2.55580 327 ASN b C 1
ATOM 7010 O O . ASN H 2 106 ? 113.04204 86.54773 103.94157 1.000 3.60376 327 ASN b O 1
ATOM 7015 N N . TYR H 2 107 ? 113.26760 87.45201 106.00118 1.000 3.80047 328 TYR b N 1
ATOM 7016 C CA . TYR H 2 107 ? 111.92897 87.15362 106.51616 1.000 3.07298 328 TYR b CA 1
ATOM 7017 C C . TYR H 2 107 ? 111.66674 85.67320 106.77281 1.000 3.36255 328 TYR b C 1
ATOM 7018 O O . TYR H 2 107 ? 110.50510 85.26776 106.87726 1.000 1.43280 328 TYR b O 1
ATOM 7027 N N . THR H 2 108 ? 112.69897 84.83937 106.87988 1.000 4.08478 329 THR b N 1
ATOM 7028 C CA . THR H 2 108 ? 112.47948 83.40271 107.00999 1.000 3.96535 329 THR b CA 1
ATOM 7029 C C . THR H 2 108 ? 112.65084 82.89714 108.43963 1.000 5.21403 329 THR b C 1
ATOM 7030 O O . THR H 2 108 ? 111.75524 82.23445 108.97064 1.000 3.91552 329 THR b O 1
ATOM 7034 N N . LYS H 2 109 ? 113.77960 83.19556 109.07627 1.000 6.15329 330 LYS b N 1
ATOM 7035 C CA . LYS H 2 109 ? 114.11407 82.67058 110.39497 1.000 5.86771 330 LYS b CA 1
ATOM 7036 C C . LYS H 2 109 ? 114.00466 83.77262 111.44093 1.000 7.37139 330 LYS b C 1
ATOM 7037 O O . LYS H 2 109 ? 114.51582 84.87826 111.23531 1.000 9.31587 330 LYS b O 1
ATOM 7043 N N . PHE H 2 110 ? 113.33641 83.47423 112.55627 1.000 7.53643 331 PHE b N 1
ATOM 7044 C CA . PHE H 2 110 ? 113.10603 84.45209 113.61560 1.000 6.94627 331 PHE b CA 1
ATOM 7045 C C . PHE H 2 110 ? 113.53672 83.86903 114.95490 1.000 10.35623 331 PHE b C 1
ATOM 7046 O O . PHE H 2 110 ? 113.00539 82.84085 115.38617 1.000 15.39280 331 PHE b O 1
ATOM 7054 N N . TRP H 2 111 ? 114.49888 84.52339 115.60422 1.000 12.27304 332 TRP b N 1
ATOM 7055 C CA . TRP H 2 111 ? 115.02780 84.10401 116.89871 1.000 11.30673 332 TRP b CA 1
ATOM 7056 C C . TRP H 2 111 ? 114.38980 84.90420 118.03021 1.000 12.94320 332 TRP b C 1
ATOM 7057 O O . TRP H 2 111 ? 114.25358 86.12780 117.92946 1.000 15.38267 332 TRP b O 1
ATOM 7068 N N . TYR H 2 112 ? 113.98409 84.21154 119.09585 1.000 17.56279 333 TYR b N 1
ATOM 7069 C CA . TYR H 2 112 ? 113.41003 84.85830 120.26992 1.000 14.99030 333 TYR b CA 1
ATOM 7070 C C . TYR H 2 112 ? 113.97360 84.21653 121.53097 1.000 17.67292 333 TYR b C 1
ATOM 7071 O O . TYR H 2 112 ? 114.09383 82.99105 121.61253 1.000 20.91407 333 TYR b O 1
ATOM 7080 N N . LEU H 2 113 ? 114.33153 85.05265 122.50537 1.000 17.95483 334 LEU b N 1
ATOM 7081 C CA . LEU H 2 113 ? 114.92876 84.58700 123.75534 1.000 18.54000 334 LEU b CA 1
ATOM 7082 C C . LEU H 2 113 ? 113.83159 84.13793 124.71457 1.000 21.64225 334 LEU b C 1
ATOM 7083 O O . LEU H 2 113 ? 113.04235 84.95674 125.19536 1.000 26.61451 334 LEU b O 1
ATOM 7088 N N . ASN H 2 114 ? 113.78402 82.83645 124.99392 1.000 23.69281 335 ASN b N 1
ATOM 7089 C CA . ASN H 2 114 ? 112.85349 82.25363 125.95687 1.000 30.05093 335 ASN b CA 1
ATOM 7090 C C . ASN H 2 114 ? 113.56176 82.06165 127.29512 1.000 35.80161 335 ASN b C 1
ATOM 7091 O O . ASN H 2 114 ? 114.45329 81.21508 127.41522 1.000 41.60304 335 ASN b O 1
ATOM 7096 N N . HIS H 2 115 ? 113.16685 82.84413 128.29830 1.000 38.19751 336 HIS b N 1
ATOM 7097 C CA . HIS H 2 115 ? 113.69702 82.66462 129.64598 1.000 45.62746 336 HIS b CA 1
ATOM 7098 C C . HIS H 2 115 ? 113.08025 81.42532 130.28523 1.000 49.54855 336 HIS b C 1
ATOM 7099 O O . HIS H 2 115 ? 111.86558 81.36819 130.50273 1.000 49.88006 336 HIS b O 1
ATOM 7106 N N . THR H 2 116 ? 113.92136 80.43061 130.57681 1.000 54.83373 337 THR b N 1
ATOM 7107 C CA . THR H 2 116 ? 113.42964 79.15413 131.08850 1.000 60.28062 337 THR b CA 1
ATOM 7108 C C . THR H 2 116 ? 112.75459 79.31255 132.44740 1.000 62.63941 337 THR b C 1
ATOM 7109 O O . THR H 2 116 ? 111.64477 78.81219 132.66340 1.000 60.53851 337 THR b O 1
ATOM 7113 N N . LYS H 2 117 ? 113.41034 80.00680 133.37953 1.000 65.79135 338 LYS b N 1
ATOM 7114 C CA . LYS H 2 117 ? 112.89430 80.09132 134.74335 1.000 63.90626 338 LYS b CA 1
ATOM 7115 C C . LYS H 2 117 ? 111.72941 81.07006 134.85046 1.000 61.48459 338 LYS b C 1
ATOM 7116 O O . LYS H 2 117 ? 110.62804 80.69611 135.26781 1.000 61.37411 338 LYS b O 1
ATOM 7122 N N . LEU H 2 118 ? 111.95666 82.33358 134.48320 1.000 63.76470 339 LEU b N 1
ATOM 7123 C CA . LEU H 2 118 ? 110.91469 83.34239 134.64687 1.000 62.51223 339 LEU b CA 1
ATOM 7124 C C . LEU H 2 118 ? 109.73877 83.09393 133.71174 1.000 60.01566 339 LEU b C 1
ATOM 7125 O O . LEU H 2 118 ? 108.60372 83.46414 134.03222 1.000 55.85457 339 LEU b O 1
ATOM 7130 N N . GLY H 2 119 ? 109.98802 82.47482 132.55941 1.000 59.96670 340 GLY b N 1
ATOM 7131 C CA . GLY H 2 119 ? 108.94708 82.09757 131.63410 1.000 56.21046 340 GLY b CA 1
ATOM 7132 C C . GLY H 2 119 ? 108.63531 83.12938 130.57230 1.000 53.37111 340 GLY b C 1
ATOM 7133 O O . GLY H 2 119 ? 107.97862 82.79663 129.57937 1.000 53.60353 340 GLY b O 1
ATOM 7134 N N . ILE H 2 120 ? 109.08591 84.37176 130.75159 1.000 49.43944 341 ILE b N 1
ATOM 7135 C CA . ILE H 2 120 ? 108.86822 85.39764 129.74240 1.000 48.41120 341 ILE b CA 1
ATOM 7136 C C . ILE H 2 120 ? 109.73303 85.10879 128.51931 1.000 44.00087 341 ILE b C 1
ATOM 7137 O O . ILE H 2 120 ? 110.80618 84.49733 128.61263 1.000 44.79717 341 ILE b O 1
ATOM 7142 N N . HIS H 2 121 ? 109.25397 85.53869 127.35561 1.000 35.50638 342 HIS b N 1
ATOM 7143 C CA . HIS H 2 121 ? 110.00167 85.44413 126.11269 1.000 27.60624 342 HIS b CA 1
ATOM 7144 C C . HIS H 2 121 ? 109.98301 86.80281 125.42652 1.000 29.92733 342 HIS b C 1
ATOM 7145 O O . HIS H 2 121 ? 109.18174 87.67852 125.76180 1.000 37.29604 342 HIS b O 1
ATOM 7152 N N . SER H 2 122 ? 110.87573 86.97269 124.45890 1.000 23.88064 343 SER b N 1
ATOM 7153 C CA . SER H 2 122 ? 110.96308 88.20721 123.69468 1.000 19.37285 343 SER b CA 1
ATOM 7154 C C . SER H 2 122 ? 110.29132 88.06067 122.33586 1.000 19.47074 343 SER b C 1
ATOM 7155 O O . SER H 2 122 ? 110.13872 86.95942 121.80260 1.000 19.86656 343 SER b O 1
ATOM 7158 N N . LEU H 2 123 ? 109.86439 89.19647 121.79632 1.000 18.61224 344 LEU b N 1
ATOM 7159 C CA . LEU H 2 123 ? 109.27449 89.22089 120.46737 1.000 16.04648 344 LEU b CA 1
ATOM 7160 C C . LEU H 2 123 ? 110.29789 88.73707 119.44436 1.000 18.95207 344 LEU b C 1
ATOM 7161 O O . LEU H 2 123 ? 111.41854 89.26371 119.40121 1.000 22.13589 344 LEU b O 1
ATOM 7166 N N . PRO H 2 124 ? 109.96807 87.73542 118.63032 1.000 15.47857 345 PRO b N 1
ATOM 7167 C CA . PRO H 2 124 ? 110.95722 87.17285 117.70063 1.000 10.97697 345 PRO b CA 1
ATOM 7168 C C . PRO H 2 124 ? 111.52016 88.21928 116.74892 1.000 13.40094 345 PRO b C 1
ATOM 7169 O O . PRO H 2 124 ? 110.77961 88.96451 116.10434 1.000 15.33717 345 PRO b O 1
ATOM 7173 N N . ARG H 2 125 ? 112.84522 88.26708 116.66958 1.000 11.98524 346 ARG b N 1
ATOM 7174 C CA . ARG H 2 125 ? 113.55975 89.15271 115.76441 1.000 11.16240 346 ARG b CA 1
ATOM 7175 C C . ARG H 2 125 ? 114.10802 88.34631 114.59434 1.000 12.70957 346 ARG b C 1
ATOM 7176 O O . ARG H 2 125 ? 114.24418 87.12402 114.66516 1.000 12.14294 346 ARG b O 1
ATOM 7184 N N . CYS H 2 126 ? 114.44430 89.04853 113.51637 1.000 12.30834 347 CYS b N 1
ATOM 7185 C CA . CYS H 2 126 ? 114.84690 88.38100 112.28632 1.000 9.88427 347 CYS b CA 1
ATOM 7186 C C . CYS H 2 126 ? 116.27678 87.86679 112.39365 1.000 10.82144 347 CYS b C 1
ATOM 7187 O O . CYS H 2 126 ? 117.17305 88.57739 112.85879 1.000 14.52068 347 CYS b O 1
ATOM 7190 N N . TRP H 2 127 ? 116.48038 86.62482 111.96134 1.000 8.59334 348 TRP b N 1
ATOM 7191 C CA . TRP H 2 127 ? 117.80527 86.01629 111.87039 1.000 9.91587 348 TRP b CA 1
ATOM 7192 C C . TRP H 2 127 ? 118.47119 86.52457 110.59630 1.000 9.68429 348 TRP b C 1
ATOM 7193 O O . TRP H 2 127 ? 118.19575 86.02721 109.50278 1.000 12.47773 348 TRP b O 1
ATOM 7204 N N . LEU H 2 128 ? 119.33658 87.52885 110.72565 1.000 8.36993 349 LEU b N 1
ATOM 7205 C CA . LEU H 2 128 ? 119.93912 88.15172 109.55241 1.000 7.55111 349 LEU b CA 1
ATOM 7206 C C . LEU H 2 128 ? 120.74526 87.13905 108.74510 1.000 9.49125 349 LEU b C 1
ATOM 7207 O O . LEU H 2 128 ? 121.43826 86.28360 109.30145 1.000 12.12614 349 LEU b O 1
ATOM 7212 N N . VAL H 2 129 ? 120.63855 87.23486 107.42113 1.000 10.18772 350 VAL b N 1
ATOM 7213 C CA . VAL H 2 129 ? 121.31599 86.33660 106.49201 1.000 10.93813 350 VAL b CA 1
ATOM 7214 C C . VAL H 2 129 ? 122.30846 87.14880 105.66768 1.000 13.08919 350 VAL b C 1
ATOM 7215 O O . VAL H 2 129 ? 121.97668 88.23373 105.17534 1.000 14.05480 350 VAL b O 1
ATOM 7219 N N . SER H 2 130 ? 123.53904 86.64900 105.56154 1.000 14.05903 351 SER b N 1
ATOM 7220 C CA . SER H 2 130 ? 124.56457 87.27172 104.73579 1.000 16.20781 351 SER b CA 1
ATOM 7221 C C . SER H 2 130 ? 125.28160 86.22809 103.89106 1.000 19.53386 351 SER b C 1
ATOM 7222 O O . SER H 2 130 ? 125.59066 85.13338 104.37092 1.000 20.39884 351 SER b O 1
ATOM 7225 N N . ASN H 2 131 ? 125.54189 86.58123 102.62975 1.000 21.93612 352 ASN b N 1
ATOM 7226 C CA . ASN H 2 131 ? 126.28843 85.73995 101.69009 1.000 26.24191 352 ASN b CA 1
ATOM 7227 C C . ASN H 2 131 ? 125.61386 84.38856 101.46088 1.000 25.00251 352 ASN b C 1
ATOM 7228 O O . ASN H 2 131 ? 126.28246 83.37385 101.25022 1.000 31.50040 352 ASN b O 1
ATOM 7233 N N . GLY H 2 132 ? 124.28477 84.35504 101.50665 1.000 19.31562 353 GLY b N 1
ATOM 7234 C CA . GLY H 2 132 ? 123.55590 83.12981 101.26262 1.000 18.83060 353 GLY b CA 1
ATOM 7235 C C . GLY H 2 132 ? 123.52244 82.15545 102.41775 1.000 18.21330 353 GLY b C 1
ATOM 7236 O O . GLY H 2 132 ? 122.98944 81.05014 102.25651 1.000 15.28235 353 GLY b O 1
ATOM 7237 N N . SER H 2 133 ? 124.06958 82.52168 103.57296 1.000 18.93337 354 SER b N 1
ATOM 7238 C CA . SER H 2 133 ? 124.06708 81.66992 104.75177 1.000 16.76811 354 SER b CA 1
ATOM 7239 C C . SER H 2 133 ? 123.58464 82.47841 105.94413 1.000 13.11671 354 SER b C 1
ATOM 7240 O O . SER H 2 133 ? 123.89077 83.66846 106.06143 1.000 15.72630 354 SER b O 1
ATOM 7243 N N . TYR H 2 134 ? 122.82633 81.82954 106.82313 1.000 12.79027 355 TYR b N 1
ATOM 7244 C CA . TYR H 2 134 ? 122.39088 82.48260 108.04819 1.000 12.38131 355 TYR b CA 1
ATOM 7245 C C . TYR H 2 134 ? 123.59035 82.89335 108.89406 1.000 17.74440 355 TYR b C 1
ATOM 7246 O O . TYR H 2 134 ? 124.56829 82.15047 109.01650 1.000 21.87642 355 TYR b O 1
ATOM 7255 N N . LEU H 2 135 ? 123.51551 84.09387 109.46783 1.000 17.60114 356 LEU b N 1
ATOM 7256 C CA . LEU H 2 135 ? 124.58294 84.57835 110.33354 1.000 16.79793 356 LEU b CA 1
ATOM 7257 C C . LEU H 2 135 ? 124.76285 83.65322 111.52969 1.000 24.32993 356 LEU b C 1
ATOM 7258 O O . LEU H 2 135 ? 123.79353 83.11197 112.06824 1.000 27.78468 356 LEU b O 1
ATOM 7263 N N . ASN H 2 136 ? 126.01190 83.47070 111.94591 1.000 31.63316 357 ASN b N 1
ATOM 7264 C CA . ASN H 2 136 ? 126.27643 82.69874 113.14948 1.000 37.11802 357 ASN b CA 1
ATOM 7265 C C . ASN H 2 136 ? 125.84747 83.47675 114.38954 1.000 36.51647 357 ASN b C 1
ATOM 7266 O O . ASN H 2 136 ? 125.86536 84.71048 114.41373 1.000 40.69459 357 ASN b O 1
ATOM 7271 N N . GLU H 2 137 ? 125.43248 82.73186 115.41963 1.000 37.42683 358 GLU b N 1
ATOM 7272 C CA . GLU H 2 137 ? 125.05388 83.33289 116.69713 1.000 35.97006 358 GLU b CA 1
ATOM 7273 C C . GLU H 2 137 ? 126.10842 84.29798 117.22660 1.000 39.68557 358 GLU b C 1
ATOM 7274 O O . GLU H 2 137 ? 125.76906 85.29526 117.87355 1.000 38.66023 358 GLU b O 1
ATOM 7280 N N . THR H 2 138 ? 127.38729 84.02157 116.96477 1.000 42.18594 359 THR b N 1
ATOM 7281 C CA . THR H 2 138 ? 128.47554 84.85698 117.45976 1.000 39.38443 359 THR b CA 1
ATOM 7282 C C . THR H 2 138 ? 128.53195 86.22809 116.79821 1.000 38.10031 359 THR b C 1
ATOM 7283 O O . THR H 2 138 ? 129.26535 87.09549 117.28421 1.000 37.67045 359 THR b O 1
ATOM 7287 N N . LYS H 2 139 ? 127.78700 86.45040 115.71571 1.000 34.96743 360 LYS b N 1
ATOM 7288 C CA . LYS H 2 139 ? 127.85173 87.70956 114.98728 1.000 33.83791 360 LYS b CA 1
ATOM 7289 C C . LYS H 2 139 ? 126.68682 88.64229 115.28978 1.000 36.06373 360 LYS b C 1
ATOM 7290 O O . LYS H 2 139 ? 126.68251 89.77705 114.80114 1.000 37.45362 360 LYS b O 1
ATOM 7296 N N . PHE H 2 140 ? 125.70267 88.19793 116.07572 1.000 33.54232 361 PHE b N 1
ATOM 7297 C CA . PHE H 2 140 ? 124.66140 89.08071 116.59006 1.000 31.92766 361 PHE b CA 1
ATOM 7298 C C . PHE H 2 140 ? 124.44114 88.89376 118.08870 1.000 34.96596 361 PHE b C 1
ATOM 7299 O O . PHE H 2 140 ? 123.40543 89.31434 118.61238 1.000 38.94239 361 PHE b O 1
ATOM 7307 N N . THR H 2 141 ? 125.39684 88.27918 118.79240 1.000 36.37051 362 THR b N 1
ATOM 7308 C CA . THR H 2 141 ? 125.24710 88.06277 120.22842 1.000 38.15895 362 THR b CA 1
ATOM 7309 C C . THR H 2 141 ? 125.14669 89.37061 121.00353 1.000 37.13743 362 THR b C 1
ATOM 7310 O O . THR H 2 141 ? 124.59438 89.38271 122.11055 1.000 38.27671 362 THR b O 1
ATOM 7314 N N . HIS H 2 142 ? 125.64794 90.47276 120.44228 1.000 38.04673 363 HIS b N 1
ATOM 7315 C CA . HIS H 2 142 ? 125.40108 91.77808 121.04317 1.000 44.58186 363 HIS b CA 1
ATOM 7316 C C . HIS H 2 142 ? 123.91542 92.10882 121.01536 1.000 43.54151 363 HIS b C 1
ATOM 7317 O O . HIS H 2 142 ? 123.36918 92.64003 121.98990 1.000 44.22221 363 HIS b O 1
ATOM 7324 N N . ASP H 2 143 ? 123.24083 91.78131 119.91032 1.000 42.25289 364 ASP b N 1
ATOM 7325 C CA . ASP H 2 143 ? 121.79415 91.95549 119.84607 1.000 38.74529 364 ASP b CA 1
ATOM 7326 C C . ASP H 2 143 ? 121.08695 91.05963 120.85471 1.000 37.34514 364 ASP b C 1
ATOM 7327 O O . ASP H 2 143 ? 120.08211 91.45997 121.44829 1.000 43.06676 364 ASP b O 1
ATOM 7332 N N . MET H 2 144 ? 121.59265 89.84089 121.06067 1.000 32.27996 365 MET b N 1
ATOM 7333 C CA . MET H 2 144 ? 120.98824 88.94968 122.04805 1.000 29.90730 365 MET b CA 1
ATOM 7334 C C . MET H 2 144 ? 121.12509 89.50627 123.46254 1.000 39.37032 365 MET b C 1
ATOM 7335 O O . MET H 2 144 ? 120.17363 89.45804 124.25302 1.000 44.25125 365 MET b O 1
ATOM 7340 N N . GLU H 2 145 ? 122.30096 90.04164 123.80147 1.000 44.21115 366 GLU b N 1
ATOM 7341 C CA . GLU H 2 145 ? 122.47967 90.64856 125.11861 1.000 43.66057 366 GLU b CA 1
ATOM 7342 C C . GLU H 2 145 ? 121.59846 91.88276 125.27992 1.000 41.43712 366 GLU b C 1
ATOM 7343 O O . GLU H 2 145 ? 120.99523 92.09522 126.34432 1.000 48.01989 366 GLU b O 1
ATOM 7349 N N . ASP H 2 146 ? 121.50945 92.70441 124.22944 1.000 39.56799 367 ASP b N 1
ATOM 7350 C CA . ASP H 2 146 ? 120.62239 93.86043 124.26491 1.000 40.31562 367 ASP b CA 1
ATOM 7351 C C . ASP H 2 146 ? 119.17628 93.43152 124.45817 1.000 39.74736 367 ASP b C 1
ATOM 7352 O O . ASP H 2 146 ? 118.42506 94.07947 125.19039 1.000 40.86369 367 ASP b O 1
ATOM 7357 N N . GLU H 2 147 ? 118.77393 92.32696 123.82663 1.000 39.41356 368 GLU b N 1
ATOM 7358 C CA . GLU H 2 147 ? 117.39968 91.86025 123.95596 1.000 35.74750 368 GLU b CA 1
ATOM 7359 C C . GLU H 2 147 ? 117.13192 91.26719 125.33103 1.000 38.46594 368 GLU b C 1
ATOM 7360 O O . GLU H 2 147 ? 116.01237 91.36856 125.83261 1.000 45.57767 368 GLU b O 1
ATOM 7366 N N . ALA H 2 148 ? 118.14116 90.67512 125.96971 1.000 38.19196 369 ALA b N 1
ATOM 7367 C CA . ALA H 2 148 ? 117.95463 90.19014 127.33649 1.000 42.66872 369 ALA b CA 1
ATOM 7368 C C . ALA H 2 148 ? 117.79461 91.35045 128.31658 1.000 49.59595 369 ALA b C 1
ATOM 7369 O O . ALA H 2 148 ? 116.88835 91.34975 129.16890 1.000 49.45866 369 ALA b O 1
ATOM 7371 N N . ASP H 2 149 ? 118.66574 92.35773 128.20376 1.000 50.52032 370 ASP b N 1
ATOM 7372 C CA . ASP H 2 149 ? 118.51447 93.54858 129.03533 1.000 51.82841 370 ASP b CA 1
ATOM 7373 C C . ASP H 2 149 ? 117.18178 94.23635 128.76453 1.000 53.99997 370 ASP b C 1
ATOM 7374 O O . ASP H 2 149 ? 116.51191 94.70725 129.69458 1.000 60.95533 370 ASP b O 1
ATOM 7379 N N . LYS H 2 150 ? 116.77955 94.29263 127.49275 1.000 51.66837 371 LYS b N 1
ATOM 7380 C CA . LYS H 2 150 ? 115.48076 94.84157 127.13182 1.000 50.72679 371 LYS b CA 1
ATOM 7381 C C . LYS H 2 150 ? 114.35236 94.03103 127.74741 1.000 54.59689 371 LYS b C 1
ATOM 7382 O O . LYS H 2 150 ? 113.34451 94.59442 128.17218 1.000 58.00260 371 LYS b O 1
ATOM 7388 N N . LEU H 2 151 ? 114.49753 92.70643 127.79824 1.000 53.53523 372 LEU b N 1
ATOM 7389 C CA . LEU H 2 151 ? 113.45931 91.87544 128.39451 1.000 51.37636 372 LEU b CA 1
ATOM 7390 C C . LEU H 2 151 ? 113.27808 92.20684 129.86624 1.000 50.85063 372 LEU b C 1
ATOM 7391 O O . LEU H 2 151 ? 112.15197 92.39759 130.33219 1.000 58.19085 372 LEU b O 1
ATOM 7396 N N . LEU H 2 152 ? 114.38087 92.31550 130.60915 1.000 54.37833 373 LEU b N 1
ATOM 7397 C CA . LEU H 2 152 ? 114.26186 92.65672 132.02927 1.000 61.08258 373 LEU b CA 1
ATOM 7398 C C . LEU H 2 152 ? 113.65576 94.04872 132.21868 1.000 62.80156 373 LEU b C 1
ATOM 7399 O O . LEU H 2 152 ? 112.67683 94.22985 132.96872 1.000 58.81815 373 LEU b O 1
ATOM 7404 N N . THR H 2 153 ? 114.21551 95.04474 131.52319 1.000 64.46826 374 THR b N 1
ATOM 7405 C CA . THR H 2 153 ? 113.75192 96.41782 131.68978 1.000 60.16190 374 THR b CA 1
ATOM 7406 C C . THR H 2 153 ? 112.29733 96.56978 131.26556 1.000 64.99605 374 THR b C 1
ATOM 7407 O O . THR H 2 153 ? 111.51443 97.23659 131.94889 1.000 69.34163 374 THR b O 1
ATOM 7411 N N . GLU H 2 154 ? 111.91220 95.95394 130.14553 1.000 65.04776 375 GLU b N 1
ATOM 7412 C CA . GLU H 2 154 ? 110.54796 96.07470 129.65502 1.000 65.84121 375 GLU b CA 1
ATOM 7413 C C . GLU H 2 154 ? 109.57836 95.24948 130.48457 1.000 67.61085 375 GLU b C 1
ATOM 7414 O O . GLU H 2 154 ? 108.40513 95.60677 130.57717 1.000 71.95492 375 GLU b O 1
ATOM 7420 N N . MET H 2 155 ? 110.03884 94.16069 131.10504 1.000 64.35330 376 MET b N 1
ATOM 7421 C CA . MET H 2 155 ? 109.20292 93.45934 132.07097 1.000 67.72166 376 MET b CA 1
ATOM 7422 C C . MET H 2 155 ? 108.82020 94.39090 133.20950 1.000 74.41532 376 MET b C 1
ATOM 7423 O O . MET H 2 155 ? 107.63585 94.53581 133.54727 1.000 82.01032 376 MET b O 1
ATOM 7428 N N . LEU H 2 156 ? 109.81562 95.06510 133.79095 1.000 72.58932 377 LEU b N 1
ATOM 7429 C CA . LEU H 2 156 ? 109.51109 95.93907 134.92213 1.000 73.19605 377 LEU b CA 1
ATOM 7430 C C . LEU H 2 156 ? 108.70924 97.16020 134.47386 1.000 72.86316 377 LEU b C 1
ATOM 7431 O O . LEU H 2 156 ? 107.78272 97.59905 135.17140 1.000 69.81114 377 LEU b O 1
ATOM 7436 N N . LYS H 2 157 ? 109.02632 97.69535 133.29179 1.000 75.24294 378 LYS b N 1
ATOM 7437 C CA . LYS H 2 157 ? 108.27814 98.82178 132.74293 1.000 75.94371 378 LYS b CA 1
ATOM 7438 C C . LYS H 2 157 ? 106.82364 98.45752 132.46984 1.000 80.15098 378 LYS b C 1
ATOM 7439 O O . LYS H 2 157 ? 105.92096 99.24928 132.75148 1.000 84.11093 378 LYS b O 1
ATOM 7445 N N . LYS H 2 158 ? 106.57655 97.27870 131.89313 1.000 77.39795 379 LYS b N 1
ATOM 7446 C CA . LYS H 2 158 ? 105.21064 96.84110 131.63133 1.000 77.18472 379 LYS b CA 1
ATOM 7447 C C . LYS H 2 158 ? 104.44635 96.60808 132.92629 1.000 76.15873 379 LYS b C 1
ATOM 7448 O O . LYS H 2 158 ? 103.25020 96.91348 133.00879 1.000 79.01566 379 LYS b O 1
ATOM 7454 N N . GLU H 2 159 ? 105.11185 96.05914 133.94696 1.000 72.00972 380 GLU b N 1
ATOM 7455 C CA . GLU H 2 159 ? 104.44593 95.90775 135.23669 1.000 78.16934 380 GLU b CA 1
ATOM 7456 C C . GLU H 2 159 ? 104.04968 97.26539 135.80605 1.000 85.02307 380 GLU b C 1
ATOM 7457 O O . GLU H 2 159 ? 102.93038 97.43746 136.31238 1.000 91.53021 380 GLU b O 1
ATOM 7463 N N . TYR H 2 160 ? 104.93422 98.25965 135.67603 1.000 85.99167 381 TYR b N 1
ATOM 7464 C CA . TYR H 2 160 ? 104.59936 99.60121 136.14502 1.000 80.61807 381 TYR b CA 1
ATOM 7465 C C . TYR H 2 160 ? 103.46761 100.20442 135.32317 1.000 81.07795 381 TYR b C 1
ATOM 7466 O O . TYR H 2 160 ? 102.58088 100.86960 135.87060 1.000 81.83242 381 TYR b O 1
ATOM 7475 N N . VAL H 2 161 ? 103.48829 99.98580 134.00726 1.000 80.41756 382 VAL b N 1
ATOM 7476 C CA . VAL H 2 161 ? 102.44894 100.51849 133.13245 1.000 80.06125 382 VAL b CA 1
ATOM 7477 C C . VAL H 2 161 ? 101.09116 99.94444 133.50981 1.000 82.55452 382 VAL b C 1
ATOM 7478 O O . VAL H 2 161 ? 100.09441 100.67041 133.58492 1.000 83.24913 382 VAL b O 1
ATOM 7482 N N . ARG H 2 162 ? 101.03195 98.63617 133.77174 1.000 86.44912 383 ARG b N 1
ATOM 7483 C CA . ARG H 2 162 ? 99.75565 98.01875 134.12021 1.000 86.65759 383 ARG b CA 1
ATOM 7484 C C . ARG H 2 162 ? 99.27362 98.47546 135.49199 1.000 83.16036 383 ARG b C 1
ATOM 7485 O O . ARG H 2 162 ? 98.07414 98.73033 135.68287 1.000 85.62712 383 ARG b O 1
ATOM 7493 N N . ARG H 2 163 ? 100.19250 98.61074 136.45519 1.000 83.25416 384 ARG b N 1
ATOM 7494 C CA . ARG H 2 163 ? 99.79319 99.13296 137.75804 1.000 87.66261 384 ARG b CA 1
ATOM 7495 C C . ARG H 2 163 ? 99.24388 100.54827 137.63591 1.000 87.26552 384 ARG b C 1
ATOM 7496 O O . ARG H 2 163 ? 98.21483 100.87323 138.23614 1.000 85.59002 384 ARG b O 1
ATOM 7504 N N . GLN H 2 164 ? 99.90320 101.40034 136.84716 1.000 90.78898 385 GLN b N 1
ATOM 7505 C CA . GLN H 2 164 ? 99.39325 102.75236 136.64207 1.000 87.57546 385 GLN b CA 1
ATOM 7506 C C . GLN H 2 164 ? 98.03769 102.71942 135.94943 1.000 87.15536 385 GLN b C 1
ATOM 7507 O O . GLN H 2 164 ? 97.14512 103.51288 136.26979 1.000 85.70376 385 GLN b O 1
ATOM 7513 N N . GLU H 2 165 ? 97.87397 101.80814 134.98831 1.000 88.06273 386 GLU b N 1
ATOM 7514 C CA . GLU H 2 165 ? 96.61771 101.69062 134.25902 1.000 81.09780 386 GLU b CA 1
ATOM 7515 C C . GLU H 2 165 ? 95.46346 101.33350 135.18529 1.000 80.26216 386 GLU b C 1
ATOM 7516 O O . GLU H 2 165 ? 94.34365 101.82656 135.00634 1.000 76.88848 386 GLU b O 1
ATOM 7522 N N . LYS H 2 166 ? 95.70736 100.47844 136.18299 1.000 87.99943 387 LYS b N 1
ATOM 7523 C CA . LYS H 2 166 ? 94.60755 99.96305 136.99325 1.000 86.01327 387 LYS b CA 1
ATOM 7524 C C . LYS H 2 166 ? 94.73308 100.29315 138.47947 1.000 88.56802 387 LYS b C 1
ATOM 7525 O O . LYS H 2 166 ? 94.10249 99.62674 139.30613 1.000 86.55400 387 LYS b O 1
ATOM 7531 N N . THR H 2 167 ? 95.52167 101.30140 138.84729 1.000 92.46026 388 THR b N 1
ATOM 7532 C CA . THR H 2 167 ? 95.54728 101.78184 140.22703 1.000 94.68678 388 THR b CA 1
ATOM 7533 C C . THR H 2 167 ? 95.22951 103.27075 140.25427 1.000 97.92371 388 THR b C 1
ATOM 7534 O O . THR H 2 167 ? 95.91427 104.05610 139.57545 1.000 98.44037 388 THR b O 1
ATOM 7538 N N . PRO H 2 168 ? 94.20843 103.70553 141.00045 1.000 102.32347 389 PRO b N 1
ATOM 7539 C CA . PRO H 2 168 ? 93.91216 105.14270 141.10195 1.000 102.00192 389 PRO b CA 1
ATOM 7540 C C . PRO H 2 168 ? 95.08308 105.95281 141.63700 1.000 103.75285 389 PRO b C 1
ATOM 7541 O O . PRO H 2 168 ? 95.48550 105.77045 142.78929 1.000 104.06486 389 PRO b O 1
ATOM 7545 N N . ILE H 2 169 ? 95.66048 106.82370 140.80501 1.000 104.45401 390 ILE b N 1
ATOM 7546 C CA . ILE H 2 169 ? 96.72062 107.70906 141.28239 1.000 104.85433 390 ILE b CA 1
ATOM 7547 C C . ILE H 2 169 ? 96.23938 108.54499 142.46208 1.000 103.37830 390 ILE b C 1
ATOM 7548 O O . ILE H 2 169 ? 97.01931 108.86308 143.37121 1.000 101.09314 390 ILE b O 1
ATOM 7553 N N . THR H 2 170 ? 94.95622 108.91664 142.46944 1.000 106.97781 391 THR b N 1
ATOM 7554 C CA . THR H 2 170 ? 94.40063 109.62954 143.61315 1.000 104.01815 391 THR b CA 1
ATOM 7555 C C . THR H 2 170 ? 94.48703 108.77654 144.87021 1.000 102.16825 391 THR b C 1
ATOM 7556 O O . THR H 2 170 ? 94.71327 109.29565 145.96730 1.000 98.27916 391 THR b O 1
ATOM 7560 N N . LEU H 2 171 ? 94.29658 107.46271 144.72910 1.000 106.10869 392 LEU b N 1
ATOM 7561 C CA . LEU H 2 171 ? 94.48147 106.55786 145.85909 1.000 106.63623 392 LEU b CA 1
ATOM 7562 C C . LEU H 2 171 ? 95.91841 106.60162 146.37002 1.000 108.64571 392 LEU b C 1
ATOM 7563 O O . LEU H 2 171 ? 96.15384 106.56292 147.58148 1.000 107.42979 392 LEU b O 1
ATOM 7568 N N . MET H 2 172 ? 96.89620 106.65790 145.46066 1.000 110.01270 393 MET b N 1
ATOM 7569 C CA . MET H 2 172 ? 98.29257 106.76186 145.88101 1.000 107.23140 393 MET b CA 1
ATOM 7570 C C . MET H 2 172 ? 98.55628 108.07452 146.61272 1.000 110.13735 393 MET b C 1
ATOM 7571 O O . MET H 2 172 ? 99.28558 108.10534 147.61311 1.000 111.49606 393 MET b O 1
ATOM 7576 N N . ASP H 2 173 ? 97.98424 109.17530 146.12084 1.000 112.74479 394 ASP b N 1
ATOM 7577 C CA . ASP H 2 173 ? 98.14312 110.44947 146.81653 1.000 109.80089 394 ASP b CA 1
ATOM 7578 C C . ASP H 2 173 ? 97.47269 110.41062 148.18541 1.000 109.33143 394 ASP b C 1
ATOM 7579 O O . ASP H 2 173 ? 97.96794 111.01055 149.14758 1.000 108.33539 394 ASP b O 1
ATOM 7584 N N . ILE H 2 174 ? 96.33669 109.71809 148.28461 1.000 110.71670 395 ILE b N 1
ATOM 7585 C CA . ILE H 2 174 ? 95.68086 109.52173 149.57351 1.000 112.49038 395 ILE b CA 1
ATOM 7586 C C . ILE H 2 174 ? 96.55808 108.68743 150.49875 1.000 113.82313 395 ILE b C 1
ATOM 7587 O O . ILE H 2 174 ? 96.60411 108.92483 151.70702 1.000 114.90398 395 ILE b O 1
ATOM 7592 N N . LEU H 2 175 ? 97.27818 107.70831 149.94602 1.000 114.50911 396 LEU b N 1
ATOM 7593 C CA . LEU H 2 175 ? 98.26068 106.96641 150.73568 1.000 114.91983 396 LEU b CA 1
ATOM 7594 C C . LEU H 2 175 ? 99.35984 107.88121 151.25901 1.000 117.66648 396 LEU b C 1
ATOM 7595 O O . LEU H 2 175 ? 99.78683 107.76068 152.41458 1.000 118.65673 396 LEU b O 1
ATOM 7600 N N . MET H 2 176 ? 99.84706 108.78527 150.40994 1.000 116.53492 397 MET b N 1
ATOM 7601 C CA . MET H 2 176 ? 100.88667 109.71880 150.83497 1.000 116.62122 397 MET b CA 1
ATOM 7602 C C . MET H 2 176 ? 100.38390 110.62297 151.95564 1.000 119.24106 397 MET b C 1
ATOM 7603 O O . MET H 2 176 ? 101.05678 110.80386 152.97796 1.000 117.26058 397 MET b O 1
ATOM 7608 N N . PHE H 2 177 ? 99.18462 111.18360 151.78624 1.000 120.83759 398 PHE b N 1
ATOM 7609 C CA . PHE H 2 177 ? 98.58810 112.00603 152.83566 1.000 120.34059 398 PHE b CA 1
ATOM 7610 C C . PHE H 2 177 ? 98.28745 111.19206 154.09018 1.000 122.94359 398 PHE b C 1
ATOM 7611 O O . PHE H 2 177 ? 98.33021 111.72700 155.20432 1.000 125.66697 398 PHE b O 1
ATOM 7619 N N . SER H 2 178 ? 97.98860 109.90197 153.93235 1.000 123.73080 399 SER b N 1
ATOM 7620 C CA . SER H 2 178 ? 97.73351 109.04233 155.08080 1.000 123.85795 399 SER b CA 1
ATOM 7621 C C . SER H 2 178 ? 99.00244 108.82172 155.88798 1.000 125.42949 399 SER b C 1
ATOM 7622 O O . SER H 2 178 ? 98.98730 108.90679 157.11949 1.000 124.55831 399 SER b O 1
ATOM 7625 N N . VAL H 2 179 ? 100.11211 108.53375 155.20651 1.000 126.01838 400 VAL b N 1
ATOM 7626 C CA . VAL H 2 179 ? 101.40400 108.46460 155.88493 1.000 128.51250 400 VAL b CA 1
ATOM 7627 C C . VAL H 2 179 ? 101.72462 109.79876 156.54841 1.000 129.32061 400 VAL b C 1
ATOM 7628 O O . VAL H 2 179 ? 102.23657 109.84454 157.67496 1.000 129.53674 400 VAL b O 1
ATOM 7632 N N . SER H 2 180 ? 101.39986 110.90405 155.87238 1.000 128.47269 401 SER b N 1
ATOM 7633 C CA . SER H 2 180 ? 101.66407 112.23016 156.42445 1.000 126.44848 401 SER b CA 1
ATOM 7634 C C . SER H 2 180 ? 100.92756 112.44558 157.74297 1.000 128.40501 401 SER b C 1
ATOM 7635 O O . SER H 2 180 ? 101.53691 112.80502 158.75847 1.000 127.31839 401 SER b O 1
ATOM 7638 N N . PHE H 2 181 ? 99.61112 112.23055 157.75530 1.000 130.35170 402 PHE b N 1
ATOM 7639 C CA . PHE H 2 181 ? 98.88408 112.50047 158.98938 1.000 131.68282 402 PHE b CA 1
ATOM 7640 C C . PHE H 2 181 ? 99.05203 111.38649 160.01528 1.000 131.04073 402 PHE b C 1
ATOM 7641 O O . PHE H 2 181 ? 98.80772 111.62137 161.19946 1.000 129.40602 402 PHE b O 1
ATOM 7649 N N . TYR H 2 182 ? 99.52406 110.20412 159.61273 1.000 130.93493 403 TYR b N 1
ATOM 7650 C CA . TYR H 2 182 ? 99.93634 109.21206 160.59978 1.000 132.51436 403 TYR b CA 1
ATOM 7651 C C . TYR H 2 182 ? 101.20622 109.65462 161.31540 1.000 134.33037 403 TYR b C 1
ATOM 7652 O O . TYR H 2 182 ? 101.33616 109.48130 162.53448 1.000 133.70062 403 TYR b O 1
ATOM 7661 N N . MET H 2 183 ? 102.15261 110.23190 160.56974 1.000 132.65857 404 MET b N 1
ATOM 7662 C CA . MET H 2 183 ? 103.30596 110.86756 161.19701 1.000 129.94580 404 MET b CA 1
ATOM 7663 C C . MET H 2 183 ? 102.87129 112.00396 162.11212 1.000 132.02225 404 MET b C 1
ATOM 7664 O O . MET H 2 183 ? 103.40821 112.16429 163.21377 1.000 130.78529 404 MET b O 1
ATOM 7669 N N . PHE H 2 184 ? 101.90460 112.80928 161.66502 1.000 131.95470 405 PHE b N 1
ATOM 7670 C CA . PHE H 2 184 ? 101.36367 113.86564 162.51850 1.000 130.86227 405 PHE b CA 1
ATOM 7671 C C . PHE H 2 184 ? 100.76380 113.29395 163.80040 1.000 131.05344 405 PHE b C 1
ATOM 7672 O O . PHE H 2 184 ? 100.91962 113.87364 164.88151 1.000 128.74869 405 PHE b O 1
ATOM 7680 N N . SER H 2 185 ? 100.06313 112.16314 163.69431 1.000 131.77508 406 SER b N 1
ATOM 7681 C CA . SER H 2 185 ? 99.42523 111.55485 164.85751 1.000 130.84890 406 SER b CA 1
ATOM 7682 C C . SER H 2 185 ? 100.46198 111.04260 165.84914 1.000 130.06476 406 SER b C 1
ATOM 7683 O O . SER H 2 185 ? 100.38965 111.33837 167.04765 1.000 126.08971 406 SER b O 1
ATOM 7686 N N . VAL H 2 186 ? 101.43656 110.26678 165.36637 1.000 132.05235 407 VAL b N 1
ATOM 7687 C CA . VAL H 2 186 ? 102.45490 109.72395 166.26045 1.000 132.43033 407 VAL b CA 1
ATOM 7688 C C . VAL H 2 186 ? 103.40801 110.81215 166.74493 1.000 131.41491 407 VAL b C 1
ATOM 7689 O O . VAL H 2 186 ? 104.13537 110.60653 167.72422 1.000 130.30964 407 VAL b O 1
ATOM 7693 N N . THR H 2 187 ? 103.41156 111.97833 166.09263 1.000 131.12640 408 THR b N 1
ATOM 7694 C CA . THR H 2 187 ? 104.17547 113.11352 166.60017 1.000 129.26336 408 THR b CA 1
ATOM 7695 C C . THR H 2 187 ? 103.73054 113.50297 168.00481 1.000 128.11800 408 THR b C 1
ATOM 7696 O O . THR H 2 187 ? 104.55603 113.91979 168.82608 1.000 125.39853 408 THR b O 1
ATOM 7700 N N . LEU H 2 188 ? 102.44427 113.35487 168.30537 1.000 129.84615 409 LEU b N 1
ATOM 7701 C CA . LEU H 2 188 ? 101.92456 113.65553 169.63373 1.000 130.10996 409 LEU b CA 1
ATOM 7702 C C . LEU H 2 188 ? 102.31640 112.57098 170.63180 1.000 124.66523 409 LEU b C 1
ATOM 7703 O O . LEU H 2 188 ? 102.78035 111.49763 170.24680 1.000 121.40357 409 LEU b O 1
ATOM 7708 N N . LYS I 2 1 ? 117.54025 99.74253 115.92661 1.000 43.14963 222 LYS c N 1
ATOM 7709 C CA . LYS I 2 1 ? 118.67603 100.59609 116.25284 1.000 40.52211 222 LYS c CA 1
ATOM 7710 C C . LYS I 2 1 ? 118.76824 101.78144 115.29837 1.000 39.94940 222 LYS c C 1
ATOM 7711 O O . LYS I 2 1 ? 118.27055 101.72792 114.17376 1.000 41.36263 222 LYS c O 1
ATOM 7717 N N . LEU I 2 2 ? 119.40551 102.85704 115.76488 1.000 35.41418 223 LEU c N 1
ATOM 7718 C CA . LEU I 2 2 ? 119.52454 104.06211 114.95101 1.000 27.92432 223 LEU c CA 1
ATOM 7719 C C . LEU I 2 2 ? 120.43705 103.83868 113.75194 1.000 26.12147 223 LEU c C 1
ATOM 7720 O O . LEU I 2 2 ? 120.14724 104.31154 112.64670 1.000 22.92088 223 LEU c O 1
ATOM 7725 N N . PHE I 2 3 ? 121.53978 103.12201 113.94922 1.000 21.31249 224 PHE c N 1
ATOM 7726 C CA . PHE I 2 3 ? 122.57621 102.99020 112.92800 1.000 18.32930 224 PHE c CA 1
ATOM 7727 C C . PHE I 2 3 ? 122.48062 101.60860 112.28131 1.000 21.55535 224 PHE c C 1
ATOM 7728 O O . PHE I 2 3 ? 123.27980 100.70465 112.52712 1.000 25.67706 224 PHE c O 1
ATOM 7736 N N . GLN I 2 4 ? 121.45990 101.46498 111.43306 1.000 21.21290 225 GLN c N 1
ATOM 7737 C CA . GLN I 2 4 ? 121.22511 100.19218 110.75893 1.000 21.93811 225 GLN c CA 1
ATOM 7738 C C . GLN I 2 4 ? 122.31739 99.88111 109.74287 1.000 20.05157 225 GLN c C 1
ATOM 7739 O O . GLN I 2 4 ? 122.78548 98.74014 109.65538 1.000 20.08134 225 GLN c O 1
ATOM 7745 N N . TRP I 2 5 ? 122.73222 100.88138 108.96527 1.000 19.27298 226 TRP c N 1
ATOM 7746 C CA . TRP I 2 5 ? 123.60653 100.62692 107.82446 1.000 15.25953 226 TRP c CA 1
ATOM 7747 C C . TRP I 2 5 ? 125.02818 100.28251 108.25497 1.000 17.38752 226 TRP c C 1
ATOM 7748 O O . TRP I 2 5 ? 125.62000 99.32034 107.75217 1.000 20.97102 226 TRP c O 1
ATOM 7759 N N . SER I 2 6 ? 125.59643 101.04927 109.18018 1.000 19.55874 227 SER c N 1
ATOM 7760 C CA . SER I 2 6 ? 126.98750 100.86149 109.57352 1.000 24.53042 227 SER c CA 1
ATOM 7761 C C . SER I 2 6 ? 127.06668 99.81649 110.67931 1.000 30.46637 227 SER c C 1
ATOM 7762 O O . SER I 2 6 ? 126.54648 100.02698 111.78045 1.000 30.79470 227 SER c O 1
ATOM 7765 N N . LEU I 2 7 ? 127.71942 98.69477 110.38322 1.000 31.63923 228 LEU c N 1
ATOM 7766 C CA . LEU I 2 7 ? 127.79229 97.56663 111.29813 1.000 39.46848 228 LEU c CA 1
ATOM 7767 C C . LEU I 2 7 ? 129.20353 96.99847 111.27645 1.000 43.65349 228 LEU c C 1
ATOM 7768 O O . LEU I 2 7 ? 129.97241 97.22488 110.33898 1.000 45.47158 228 LEU c O 1
ATOM 7773 N N . SER I 2 8 ? 129.53614 96.25319 112.32506 1.000 40.85445 229 SER c N 1
ATOM 7774 C CA . SER I 2 8 ? 130.84542 95.61941 112.42566 1.000 53.13759 229 SER c CA 1
ATOM 7775 C C . SER I 2 8 ? 130.80030 94.18956 111.89734 1.000 47.75536 229 SER c C 1
ATOM 7776 O O . SER I 2 8 ? 131.37086 93.27803 112.49603 1.000 50.36082 229 SER c O 1
ATOM 7779 N N . HIS I 2 19 ? 130.42620 108.94260 114.42702 1.000 14.30192 240 HIS c N 1
ATOM 7780 C CA . HIS I 2 19 ? 129.96512 110.32627 114.42922 1.000 15.82977 240 HIS c CA 1
ATOM 7781 C C . HIS I 2 19 ? 131.00263 111.24500 115.08595 1.000 20.46828 240 HIS c C 1
ATOM 7782 O O . HIS I 2 19 ? 131.46471 112.20035 114.46336 1.000 19.79508 240 HIS c O 1
ATOM 7789 N N . CYS I 2 20 ? 131.36396 110.96285 116.34008 1.000 25.04103 241 CYS c N 1
ATOM 7790 C CA . CYS I 2 20 ? 132.36794 111.77525 117.01930 1.000 26.75046 241 CYS c CA 1
ATOM 7791 C C . CYS I 2 20 ? 133.74618 111.59334 116.39727 1.000 26.93685 241 CYS c C 1
ATOM 7792 O O . CYS I 2 20 ? 134.46789 112.57332 116.17879 1.000 31.15826 241 CYS c O 1
ATOM 7795 N N . LEU I 2 21 ? 134.13313 110.34725 116.11547 1.000 26.46986 242 LEU c N 1
ATOM 7796 C CA . LEU I 2 21 ? 135.44825 110.09496 115.53574 1.000 28.19465 242 LEU c CA 1
ATOM 7797 C C . LEU I 2 21 ? 135.56349 110.70506 114.14474 1.000 23.37760 242 LEU c C 1
ATOM 7798 O O . LEU I 2 21 ? 136.61740 111.23729 113.77670 1.000 22.05840 242 LEU c O 1
ATOM 7803 N N . GLU I 2 22 ? 134.49302 110.63611 113.35827 1.000 20.39434 243 GLU c N 1
ATOM 7804 C CA . GLU I 2 22 ? 134.49552 111.13285 111.98967 1.000 19.43712 243 GLU c CA 1
ATOM 7805 C C . GLU I 2 22 ? 134.07484 112.59366 111.88417 1.000 18.69822 243 GLU c C 1
ATOM 7806 O O . GLU I 2 22 ? 134.06989 113.13905 110.77558 1.000 18.54682 243 GLU c O 1
ATOM 7812 N N . ARG I 2 23 ? 133.72680 113.23325 113.00423 1.000 16.58993 244 ARG c N 1
ATOM 7813 C CA . ARG I 2 23 ? 133.39549 114.66039 113.04221 1.000 15.70635 244 ARG c CA 1
ATOM 7814 C C . ARG I 2 23 ? 132.23237 114.99421 112.10705 1.000 11.59830 244 ARG c C 1
ATOM 7815 O O . ARG I 2 23 ? 132.30358 115.91418 111.28999 1.000 10.20414 244 ARG c O 1
ATOM 7823 N N . TRP I 2 24 ? 131.15013 114.22147 112.23192 1.000 11.07479 245 TRP c N 1
ATOM 7824 C CA . TRP I 2 24 ? 129.97067 114.44441 111.39997 1.000 7.97373 245 TRP c CA 1
ATOM 7825 C C . TRP I 2 24 ? 129.36013 115.81925 111.64693 1.000 8.35203 245 TRP c C 1
ATOM 7826 O O . TRP I 2 24 ? 128.84263 116.45161 110.71935 1.000 10.73868 245 TRP c O 1
ATOM 7837 N N . LEU I 2 25 ? 129.39332 116.29082 112.88936 1.000 11.55248 246 LEU c N 1
ATOM 7838 C CA . LEU I 2 25 ? 128.73296 117.52734 113.28210 1.000 10.45762 246 LEU c CA 1
ATOM 7839 C C . LEU I 2 25 ? 129.75084 118.64075 113.49194 1.000 10.74217 246 LEU c C 1
ATOM 7840 O O . LEU I 2 25 ? 130.79888 118.42980 114.10992 1.000 13.78637 246 LEU c O 1
ATOM 7845 N N . ILE I 2 26 ? 129.43480 119.82562 112.97328 1.000 11.96602 247 ILE c N 1
ATOM 7846 C CA . ILE I 2 26 ? 130.27001 121.01297 113.11766 1.000 15.98507 247 ILE c CA 1
ATOM 7847 C C . ILE I 2 26 ? 129.56482 121.98437 114.05264 1.000 19.27669 247 ILE c C 1
ATOM 7848 O O . ILE I 2 26 ? 128.39707 122.32847 113.83304 1.000 18.49375 247 ILE c O 1
ATOM 7853 N N . PHE I 2 27 ? 130.26792 122.42292 115.09356 1.000 26.10864 248 PHE c N 1
ATOM 7854 C CA . PHE I 2 27 ? 129.71631 123.33988 116.07994 1.000 31.96591 248 PHE c CA 1
ATOM 7855 C C . PHE I 2 27 ? 130.52529 124.62774 116.10540 1.000 41.64723 248 PHE c C 1
ATOM 7856 O O . PHE I 2 27 ? 131.75896 124.59783 116.05327 1.000 44.01282 248 PHE c O 1
ATOM 7864 N N . ALA I 2 28 ? 129.82709 125.75674 116.18700 1.000 44.40723 249 ALA c N 1
ATOM 7865 C CA . ALA I 2 28 ? 130.47065 127.05376 116.33791 1.000 49.88717 249 ALA c CA 1
ATOM 7866 C C . ALA I 2 28 ? 130.74433 127.39987 117.79537 1.000 56.66373 249 ALA c C 1
ATOM 7867 O O . ALA I 2 28 ? 131.37393 128.42671 118.06911 1.000 64.30928 249 ALA c O 1
ATOM 7869 N N . SER I 2 29 ? 130.28773 126.56712 118.72753 1.000 56.23560 250 SER c N 1
ATOM 7870 C CA . SER I 2 29 ? 130.36234 126.83248 120.15787 1.000 63.91917 250 SER c CA 1
ATOM 7871 C C . SER I 2 29 ? 131.60540 126.24997 120.82284 1.000 66.86271 250 SER c C 1
ATOM 7872 O O . SER I 2 29 ? 131.74774 126.38214 122.04326 1.000 68.84768 250 SER c O 1
ATOM 7875 N N . ASP I 2 30 ? 132.47928 125.59303 120.05783 1.000 58.89008 251 ASP c N 1
ATOM 7876 C CA . ASP I 2 30 ? 133.72038 124.90871 120.44817 1.000 64.61309 251 ASP c CA 1
ATOM 7877 C C . ASP I 2 30 ? 133.48593 123.49206 120.96790 1.000 61.77356 251 ASP c C 1
ATOM 7878 O O . ASP I 2 30 ? 134.46632 122.79631 121.26172 1.000 64.06929 251 ASP c O 1
ATOM 7883 N N . ILE I 2 31 ? 132.23922 123.03768 121.09551 1.000 57.89571 252 ILE c N 1
ATOM 7884 C CA . ILE I 2 31 ? 131.98572 121.63765 121.41280 1.000 51.57472 252 ILE c CA 1
ATOM 7885 C C . ILE I 2 31 ? 132.29084 120.79648 120.18168 1.000 49.85573 252 ILE c C 1
ATOM 7886 O O . ILE I 2 31 ? 131.93938 121.16599 119.05474 1.000 49.91082 252 ILE c O 1
ATOM 7891 N N . LYS I 2 32 ? 132.98817 119.67838 120.38026 1.000 48.08817 253 LYS c N 1
ATOM 7892 C CA . LYS I 2 32 ? 133.41214 118.85506 119.25609 1.000 43.23179 253 LYS c CA 1
ATOM 7893 C C . LYS I 2 32 ? 132.56578 117.60829 119.03316 1.000 43.59552 253 LYS c C 1
ATOM 7894 O O . LYS I 2 32 ? 132.59561 117.06165 117.92543 1.000 42.58045 253 LYS c O 1
ATOM 7900 N N . CYS I 2 33 ? 131.79123 117.16341 120.02090 1.000 42.97226 254 CYS c N 1
ATOM 7901 C CA . CYS I 2 33 ? 131.01474 115.93889 119.86509 1.000 36.76502 254 CYS c CA 1
ATOM 7902 C C . CYS I 2 33 ? 129.82579 115.95264 120.81514 1.000 33.24560 254 CYS c C 1
ATOM 7903 O O . CYS I 2 33 ? 129.75369 116.75272 121.75049 1.000 34.13134 254 CYS c O 1
ATOM 7906 N N . PHE I 2 34 ? 128.89134 115.04233 120.55322 1.000 33.87373 255 PHE c N 1
ATOM 7907 C CA . PHE I 2 34 ? 127.76366 114.75906 121.42655 1.000 32.98757 255 PHE c CA 1
ATOM 7908 C C . PHE I 2 34 ? 127.95717 113.41355 122.10945 1.000 34.93273 255 PHE c C 1
ATOM 7909 O O . PHE I 2 34 ? 128.53787 112.48651 121.53750 1.000 34.74363 255 PHE c O 1
ATOM 7917 N N . ASP I 2 35 ? 127.46869 113.31500 123.34174 1.000 37.66386 256 ASP c N 1
ATOM 7918 C CA . ASP I 2 35 ? 127.57790 112.06494 124.07541 1.000 37.14159 256 ASP c CA 1
ATOM 7919 C C . ASP I 2 35 ? 126.68124 111.01919 123.41897 1.000 38.44008 256 ASP c C 1
ATOM 7920 O O . ASP I 2 35 ? 125.71767 111.34828 122.72194 1.000 38.01839 256 ASP c O 1
ATOM 7925 N N . ASN I 2 36 ? 127.03026 109.74668 123.61798 1.000 37.02645 257 ASN c N 1
ATOM 7926 C CA . ASN I 2 36 ? 126.29723 108.65892 122.97555 1.000 30.82183 257 ASN c CA 1
ATOM 7927 C C . ASN I 2 36 ? 124.79655 108.72601 123.24198 1.000 35.12709 257 ASN c C 1
ATOM 7928 O O . ASN I 2 36 ? 123.99978 108.34713 122.37776 1.000 35.78780 257 ASN c O 1
ATOM 7933 N N . ALA I 2 37 ? 124.39162 109.18354 124.42967 1.000 37.48666 258 ALA c N 1
ATOM 7934 C CA . ALA I 2 37 ? 122.96792 109.31943 124.73174 1.000 33.44040 258 ALA c CA 1
ATOM 7935 C C . ALA I 2 37 ? 122.28527 110.34042 123.82286 1.000 37.20950 258 ALA c C 1
ATOM 7936 O O . ALA I 2 37 ? 121.12371 110.15629 123.43194 1.000 40.01917 258 ALA c O 1
ATOM 7938 N N . ALA I 2 38 ? 122.98407 111.42787 123.47948 1.000 35.67508 259 ALA c N 1
ATOM 7939 C CA . ALA I 2 38 ? 122.40528 112.41613 122.57170 1.000 33.82437 259 ALA c CA 1
ATOM 7940 C C . ALA I 2 38 ? 122.08081 111.80340 121.21778 1.000 34.33607 259 ALA c C 1
ATOM 7941 O O . ALA I 2 38 ? 121.05622 112.13151 120.60849 1.000 36.75089 259 ALA c O 1
ATOM 7943 N N . ILE I 2 39 ? 122.94253 110.91508 120.72651 1.000 29.56352 260 ILE c N 1
ATOM 7944 C CA . ILE I 2 39 ? 122.67203 110.28557 119.44196 1.000 29.17334 260 ILE c CA 1
ATOM 7945 C C . ILE I 2 39 ? 121.61708 109.19868 119.60632 1.000 34.34170 260 ILE c C 1
ATOM 7946 O O . ILE I 2 39 ? 120.79187 108.98505 118.71074 1.000 33.69927 260 ILE c O 1
ATOM 7951 N N . ALA I 2 40 ? 121.63390 108.50042 120.74469 1.000 32.47571 261 ALA c N 1
ATOM 7952 C CA . ALA I 2 40 ? 120.60592 107.51552 121.06539 1.000 32.09278 261 ALA c CA 1
ATOM 7953 C C . ALA I 2 40 ? 119.20823 108.12143 121.06557 1.000 34.50355 261 ALA c C 1
ATOM 7954 O O . ALA I 2 40 ? 118.23584 107.43358 120.73257 1.000 39.74142 261 ALA c O 1
ATOM 7956 N N . LYS I 2 41 ? 119.08533 109.39567 121.44640 1.000 29.52904 262 LYS c N 1
ATOM 7957 C CA . LYS I 2 41 ? 117.79283 110.08379 121.47261 1.000 30.16765 262 LYS c CA 1
ATOM 7958 C C . LYS I 2 41 ? 117.05704 110.07513 120.13010 1.000 32.22661 262 LYS c C 1
ATOM 7959 O O . LYS I 2 41 ? 115.92302 110.55685 120.04500 1.000 31.51238 262 LYS c O 1
ATOM 7965 N N . CYS I 2 42 ? 117.68407 109.54153 119.08233 1.000 27.82561 263 CYS c N 1
ATOM 7966 C CA . CYS I 2 42 ? 117.08683 109.43540 117.75329 1.000 26.41096 263 CYS c CA 1
ATOM 7967 C C . CYS I 2 42 ? 116.70145 108.01420 117.37459 1.000 31.48495 263 CYS c C 1
ATOM 7968 O O . CYS I 2 42 ? 116.21967 107.80255 116.25731 1.000 38.12060 263 CYS c O 1
ATOM 7971 N N . ASN I 2 43 ? 116.94435 107.03156 118.24932 1.000 28.29926 264 ASN c N 1
ATOM 7972 C CA . ASN I 2 43 ? 116.71904 105.63576 117.88533 1.000 32.48892 264 ASN c CA 1
ATOM 7973 C C . ASN I 2 43 ? 115.29825 105.41527 117.38078 1.000 43.61543 264 ASN c C 1
ATOM 7974 O O . ASN I 2 43 ? 115.08974 104.73565 116.36896 1.000 49.07189 264 ASN c O 1
ATOM 7979 N N . LYS I 2 44 ? 114.30866 105.99537 118.06103 1.000 36.46878 265 LYS c N 1
ATOM 7980 C CA . LYS I 2 44 ? 112.91016 105.85736 117.67531 1.000 35.96272 265 LYS c CA 1
ATOM 7981 C C . LYS I 2 44 ? 112.30752 107.17698 117.19773 1.000 40.04193 265 LYS c C 1
ATOM 7982 O O . LYS I 2 44 ? 111.08125 107.32136 117.17690 1.000 47.60569 265 LYS c O 1
ATOM 7988 N N . GLU I 2 45 ? 113.14459 108.14178 116.81772 1.000 35.32413 266 GLU c N 1
ATOM 7989 C CA . GLU I 2 45 ? 112.69221 109.46491 116.38694 1.000 30.90385 266 GLU c CA 1
ATOM 7990 C C . GLU I 2 45 ? 112.80570 109.53830 114.86741 1.000 34.79959 266 GLU c C 1
ATOM 7991 O O . GLU I 2 45 ? 113.87128 109.84670 114.32985 1.000 38.46668 266 GLU c O 1
ATOM 7997 N N . HIS I 2 46 ? 111.70615 109.25042 114.17342 1.000 33.99552 267 HIS c N 1
ATOM 7998 C CA . HIS I 2 46 ? 111.63927 109.40020 112.72450 1.000 28.41001 267 HIS c CA 1
ATOM 7999 C C . HIS I 2 46 ? 110.97147 110.69473 112.27100 1.000 22.26985 267 HIS c C 1
ATOM 8000 O O . HIS I 2 46 ? 110.82489 110.90639 111.06345 1.000 21.45234 267 HIS c O 1
ATOM 8007 N N . ASP I 2 47 ? 110.55804 111.55861 113.19721 1.000 22.73077 268 ASP c N 1
ATOM 8008 C CA . ASP I 2 47 ? 109.88956 112.81085 112.86193 1.000 19.57073 268 ASP c CA 1
ATOM 8009 C C . ASP I 2 47 ? 110.77376 114.04127 113.04517 1.000 20.06101 268 ASP c C 1
ATOM 8010 O O . ASP I 2 47 ? 110.26001 115.16460 113.03773 1.000 18.78386 268 ASP c O 1
ATOM 8015 N N . GLU I 2 48 ? 112.08234 113.86450 113.21044 1.000 19.50608 269 GLU c N 1
ATOM 8016 C CA . GLU I 2 48 ? 113.01996 114.97608 113.31014 1.000 15.85082 269 GLU c CA 1
ATOM 8017 C C . GLU I 2 48 ? 114.11164 114.82681 112.26051 1.000 13.34098 269 GLU c C 1
ATOM 8018 O O . GLU I 2 48 ? 114.66469 113.73621 112.08387 1.000 11.22699 269 GLU c O 1
ATOM 8024 N N . GLU I 2 49 ? 114.41078 115.92558 111.56016 1.000 10.60719 270 GLU c N 1
ATOM 8025 C CA . GLU I 2 49 ? 115.32522 115.87912 110.42551 1.000 6.82237 270 GLU c CA 1
ATOM 8026 C C . GLU I 2 49 ? 116.79090 115.75129 110.82965 1.000 6.74938 270 GLU c C 1
ATOM 8027 O O . GLU I 2 49 ? 117.60086 115.29600 110.01519 1.000 8.60379 270 GLU c O 1
ATOM 8033 N N . PHE I 2 50 ? 117.15528 116.13164 112.05746 1.000 8.90617 271 PHE c N 1
ATOM 8034 C CA . PHE I 2 50 ? 118.51876 115.89133 112.52762 1.000 7.16704 271 PHE c CA 1
ATOM 8035 C C . PHE I 2 50 ? 118.83152 114.40096 112.57997 1.000 7.19336 271 PHE c C 1
ATOM 8036 O O . PHE I 2 50 ? 119.90029 113.95447 112.13763 1.000 6.59516 271 PHE c O 1
ATOM 8044 N N . CYS I 2 51 ? 117.88753 113.60843 113.07939 1.000 8.70923 272 CYS c N 1
ATOM 8045 C CA . CYS I 2 51 ? 118.06749 112.16453 113.09086 1.000 7.52485 272 CYS c CA 1
ATOM 8046 C C . CYS I 2 51 ? 118.06776 111.59986 111.67645 1.000 7.76566 272 CYS c C 1
ATOM 8047 O O . CYS I 2 51 ? 118.81971 110.67080 111.37906 1.000 8.74027 272 CYS c O 1
ATOM 8050 N N . ASP I 2 52 ? 117.26520 112.17841 110.77707 1.000 8.14187 273 ASP c N 1
ATOM 8051 C CA . ASP I 2 52 ? 117.28183 111.74151 109.38353 1.000 5.86439 273 ASP c CA 1
ATOM 8052 C C . ASP I 2 52 ? 118.65074 111.97657 108.75793 1.000 5.80655 273 ASP c C 1
ATOM 8053 O O . ASP I 2 52 ? 119.15495 111.13364 108.00372 1.000 7.49759 273 ASP c O 1
ATOM 8058 N N . MET I 2 53 ? 119.27262 113.11500 109.06389 1.000 5.54696 274 MET c N 1
ATOM 8059 C CA . MET I 2 53 ? 120.61268 113.37041 108.55181 1.000 4.77498 274 MET c CA 1
ATOM 8060 C C . MET I 2 53 ? 121.62240 112.41763 109.17917 1.000 5.46760 274 MET c C 1
ATOM 8061 O O . MET I 2 53 ? 122.60196 112.03522 108.52818 1.000 6.15549 274 MET c O 1
ATOM 8066 N N . LEU I 2 54 ? 121.40103 112.02371 110.43720 1.000 5.86233 275 LEU c N 1
ATOM 8067 C CA . LEU I 2 54 ? 122.24698 110.99563 111.04243 1.000 4.73519 275 LEU c CA 1
ATOM 8068 C C . LEU I 2 54 ? 122.11844 109.66219 110.30626 1.000 6.10034 275 LEU c C 1
ATOM 8069 O O . LEU I 2 54 ? 123.12096 108.97342 110.07731 1.000 7.49762 275 LEU c O 1
ATOM 8074 N N . ARG I 2 55 ? 120.89378 109.28470 109.91869 1.000 5.81142 276 ARG c N 1
ATOM 8075 C CA . ARG I 2 55 ? 120.71929 108.06931 109.11920 1.000 5.63939 276 ARG c CA 1
ATOM 8076 C C . ARG I 2 55 ? 121.41295 108.19783 107.77084 1.000 5.89634 276 ARG c C 1
ATOM 8077 O O . ARG I 2 55 ? 121.99494 107.22980 107.26705 1.000 7.39754 276 ARG c O 1
ATOM 8085 N N . LEU I 2 56 ? 121.35997 109.38873 107.17164 1.000 4.85916 277 LEU c N 1
ATOM 8086 C CA . LEU I 2 56 ? 122.03637 109.60469 105.89590 1.000 4.26590 277 LEU c CA 1
ATOM 8087 C C . LEU I 2 56 ? 123.54722 109.46065 106.03344 1.000 3.68650 277 LEU c C 1
ATOM 8088 O O . LEU I 2 56 ? 124.20005 108.85812 105.17520 1.000 4.49682 277 LEU c O 1
ATOM 8093 N N . PHE I 2 57 ? 124.12155 110.00162 107.10836 1.000 5.10520 278 PHE c N 1
ATOM 8094 C CA . PHE I 2 57 ? 125.56134 109.86570 107.32008 1.000 4.83172 278 PHE c CA 1
ATOM 8095 C C . PHE I 2 57 ? 125.94966 108.41981 107.61519 1.000 6.05259 278 PHE c C 1
ATOM 8096 O O . PHE I 2 57 ? 127.01081 107.95292 107.17933 1.000 6.33279 278 PHE c O 1
ATOM 8104 N N . ASP I 2 58 ? 125.10118 107.69209 108.34603 1.000 5.74370 279 ASP c N 1
ATOM 8105 C CA . ASP I 2 58 ? 125.36237 106.27529 108.58427 1.000 5.47251 279 ASP c CA 1
ATOM 8106 C C . ASP I 2 58 ? 125.34717 105.48666 107.27979 1.000 7.45184 279 ASP c C 1
ATOM 8107 O O . ASP I 2 58 ? 126.22584 104.64684 107.03705 1.000 8.50401 279 ASP c O 1
ATOM 8112 N N . TYR I 2 59 ? 124.35744 105.74996 106.42284 1.000 6.81252 280 TYR c N 1
ATOM 8113 C CA . TYR I 2 59 ? 124.31660 105.09724 105.11990 1.000 5.21017 280 TYR c CA 1
ATOM 8114 C C . TYR I 2 59 ? 125.51074 105.49336 104.26348 1.000 6.81250 280 TYR c C 1
ATOM 8115 O O . TYR I 2 59 ? 126.01037 104.67671 103.48413 1.000 9.79039 280 TYR c O 1
ATOM 8124 N N . ASN I 2 60 ? 125.97916 106.73701 104.38904 1.000 6.10169 281 ASN c N 1
ATOM 8125 C CA . ASN I 2 60 ? 127.16418 107.15556 103.64879 1.000 5.31070 281 ASN c CA 1
ATOM 8126 C C . ASN I 2 60 ? 128.39180 106.37655 104.09465 1.000 8.89556 281 ASN c C 1
ATOM 8127 O O . ASN I 2 60 ? 129.19463 105.94179 103.26337 1.000 11.02712 281 ASN c O 1
ATOM 8132 N N . LYS I 2 61 ? 128.55574 106.19417 105.40597 1.000 8.64053 282 LYS c N 1
ATOM 8133 C CA . LYS I 2 61 ? 129.66371 105.38332 105.90329 1.000 7.84554 282 LYS c CA 1
ATOM 8134 C C . LYS I 2 61 ? 129.56511 103.94902 105.39584 1.000 9.79385 282 LYS c C 1
ATOM 8135 O O . LYS I 2 61 ? 130.56275 103.36403 104.94806 1.000 11.57119 282 LYS c O 1
ATOM 8141 N N . ALA I 2 62 ? 128.35757 103.37918 105.42613 1.000 10.77055 283 ALA c N 1
ATOM 8142 C CA . ALA I 2 62 ? 128.17660 102.00200 104.97668 1.000 9.31646 283 ALA c CA 1
ATOM 8143 C C . ALA I 2 62 ? 128.46362 101.85302 103.48688 1.000 13.34964 283 ALA c C 1
ATOM 8144 O O . ALA I 2 62 ? 129.04691 100.85006 103.06143 1.000 13.77623 283 ALA c O 1
ATOM 8146 N N . SER I 2 63 ? 128.05946 102.83394 102.67734 1.000 12.70050 284 SER c N 1
ATOM 8147 C CA . SER I 2 63 ? 128.29675 102.75657 101.24067 1.000 12.38795 284 SER c CA 1
ATOM 8148 C C . SER I 2 63 ? 129.74176 103.07166 100.87973 1.000 14.01031 284 SER c C 1
ATOM 8149 O O . SER I 2 63 ? 130.23834 102.58781 99.85710 1.000 18.01944 284 SER c O 1
ATOM 8152 N N . ILE I 2 64 ? 130.42731 103.87652 101.69291 1.000 13.90401 285 ILE c N 1
ATOM 8153 C CA . ILE I 2 64 ? 131.85928 104.07205 101.50335 1.000 14.64328 285 ILE c CA 1
ATOM 8154 C C . ILE I 2 64 ? 132.60692 102.78081 101.80095 1.000 17.39083 285 ILE c C 1
ATOM 8155 O O . ILE I 2 64 ? 133.57174 102.42982 101.11059 1.000 21.68605 285 ILE c O 1
ATOM 8160 N N . ALA I 2 65 ? 132.16183 102.04114 102.81790 1.000 16.69346 286 ALA c N 1
ATOM 8161 C CA . ALA I 2 65 ? 132.85508 100.81114 103.18580 1.000 20.06520 286 ALA c CA 1
ATOM 8162 C C . ALA I 2 65 ? 132.56365 99.68209 102.19957 1.000 24.71905 286 ALA c C 1
ATOM 8163 O O . ALA I 2 65 ? 133.48519 99.08930 101.62857 1.000 25.05807 286 ALA c O 1
ATOM 8165 N N . LYS I 2 66 ? 131.28507 99.37085 101.98770 1.000 26.32304 287 LYS c N 1
ATOM 8166 C CA . LYS I 2 66 ? 130.88692 98.18321 101.24167 1.000 26.46475 287 LYS c CA 1
ATOM 8167 C C . LYS I 2 66 ? 130.76084 98.40045 99.73772 1.000 33.57265 287 LYS c C 1
ATOM 8168 O O . LYS I 2 66 ? 130.70110 97.41469 98.99511 1.000 41.10175 287 LYS c O 1
ATOM 8174 N N . LEU I 2 67 ? 130.71923 99.64575 99.26353 1.000 31.49892 288 LEU c N 1
ATOM 8175 C CA . LEU I 2 67 ? 130.56290 99.92317 97.83926 1.000 32.22909 288 LEU c CA 1
ATOM 8176 C C . LEU I 2 67 ? 131.69777 100.78407 97.29319 1.000 39.27076 288 LEU c C 1
ATOM 8177 O O . LEU I 2 67 ? 131.48946 101.59427 96.38804 1.000 40.22461 288 LEU c O 1
ATOM 8182 N N . ARG I 2 68 ? 132.90547 100.62202 97.83649 1.000 45.48730 289 ARG c N 1
ATOM 8183 C CA . ARG I 2 68 ? 134.04876 101.38438 97.34788 1.000 49.25333 289 ARG c CA 1
ATOM 8184 C C . ARG I 2 68 ? 134.46505 100.97504 95.94008 1.000 55.68885 289 ARG c C 1
ATOM 8185 O O . ARG I 2 68 ? 135.11781 101.76370 95.24823 1.000 56.68494 289 ARG c O 1
ATOM 8193 N N . GLY I 2 69 ? 134.10623 99.76985 95.50302 1.000 53.49498 290 GLY c N 1
ATOM 8194 C CA . GLY I 2 69 ? 134.51389 99.27887 94.20091 1.000 60.96809 290 GLY c CA 1
ATOM 8195 C C . GLY I 2 69 ? 133.93848 100.03529 93.02100 1.000 62.55015 290 GLY c C 1
ATOM 8196 O O . GLY I 2 69 ? 134.68621 100.60190 92.21839 1.000 63.29338 290 GLY c O 1
ATOM 8197 N N . GLU I 2 70 ? 132.61393 100.05330 92.90167 1.000 59.76423 291 GLU c N 1
ATOM 8198 C CA . GLU I 2 70 ? 131.92934 100.67554 91.77494 1.000 60.87735 291 GLU c CA 1
ATOM 8199 C C . GLU I 2 70 ? 131.19933 101.92175 92.25644 1.000 46.06330 291 GLU c C 1
ATOM 8200 O O . GLU I 2 70 ? 130.36035 101.84358 93.16026 1.000 35.90199 291 GLU c O 1
ATOM 8206 N N . ALA I 2 71 ? 131.51951 103.06696 91.65113 1.000 45.29940 292 ALA c N 1
ATOM 8207 C CA . ALA I 2 71 ? 130.80957 104.30287 91.95257 1.000 36.01973 292 ALA c CA 1
ATOM 8208 C C . ALA I 2 71 ? 129.44804 104.38054 91.27594 1.000 35.49827 292 ALA c C 1
ATOM 8209 O O . ALA I 2 71 ? 128.58467 105.13280 91.73994 1.000 35.94112 292 ALA c O 1
ATOM 8211 N N . SER I 2 72 ? 129.24166 103.63508 90.18730 1.000 35.87895 293 SER c N 1
ATOM 8212 C CA . SER I 2 72 ? 127.94725 103.65256 89.51349 1.000 29.87584 293 SER c CA 1
ATOM 8213 C C . SER I 2 72 ? 126.85113 103.08795 90.40824 1.000 29.27575 293 SER c C 1
ATOM 8214 O O . SER I 2 72 ? 125.75832 103.66094 90.50560 1.000 29.43850 293 SER c O 1
ATOM 8217 N N . SER I 2 73 ? 127.12595 101.96114 91.06900 1.000 29.88901 294 SER c N 1
ATOM 8218 C CA . SER I 2 73 ? 126.13070 101.34730 91.93980 1.000 24.55160 294 SER c CA 1
ATOM 8219 C C . SER I 2 73 ? 125.80517 102.23011 93.13679 1.000 24.12969 294 SER c C 1
ATOM 8220 O O . SER I 2 73 ? 124.66568 102.22362 93.61510 1.000 25.02519 294 SER c O 1
ATOM 8223 N N . SER I 2 74 ? 126.78599 102.98878 93.63472 1.000 23.63807 295 SER c N 1
ATOM 8224 C CA . SER I 2 74 ? 126.57017 103.80770 94.82259 1.000 24.58507 295 SER c CA 1
ATOM 8225 C C . SER I 2 74 ? 125.47623 104.84867 94.62610 1.000 24.74418 295 SER c C 1
ATOM 8226 O O . SER I 2 74 ? 124.90141 105.31889 95.61376 1.000 31.48851 295 SER c O 1
ATOM 8229 N N . ILE I 2 75 ? 125.17311 105.21823 93.38418 1.000 18.80675 296 ILE c N 1
ATOM 8230 C CA . ILE I 2 75 ? 124.07080 106.12895 93.09687 1.000 20.88939 296 ILE c CA 1
ATOM 8231 C C . ILE I 2 75 ? 122.97237 105.48546 92.26757 1.000 22.86864 296 ILE c C 1
ATOM 8232 O O . ILE I 2 75 ? 121.90716 106.09893 92.10081 1.000 22.48484 296 ILE c O 1
ATOM 8237 N N . ASN I 2 76 ? 123.18276 104.27912 91.74323 1.000 21.75637 297 ASN c N 1
ATOM 8238 C CA . ASN I 2 76 ? 122.11014 103.55461 91.07613 1.000 19.23418 297 ASN c CA 1
ATOM 8239 C C . ASN I 2 76 ? 121.22482 102.80474 92.06023 1.000 17.28162 297 ASN c C 1
ATOM 8240 O O . ASN I 2 76 ? 120.22869 102.20313 91.64514 1.000 25.77706 297 ASN c O 1
ATOM 8245 N N . LEU I 2 77 ? 121.56607 102.83262 93.34725 1.000 16.05655 298 LEU c N 1
ATOM 8246 C CA . LEU I 2 77 ? 120.81359 102.15532 94.39160 1.000 16.89724 298 LEU c CA 1
ATOM 8247 C C . LEU I 2 77 ? 119.91747 103.10191 95.17623 1.000 16.93148 298 LEU c C 1
ATOM 8248 O O . LEU I 2 77 ? 119.03696 102.63440 95.90551 1.000 23.94295 298 LEU c O 1
ATOM 8253 N N . LEU I 2 78 ? 120.12007 104.41107 95.04508 1.000 13.80233 299 LEU c N 1
ATOM 8254 C CA . LEU I 2 78 ? 119.34307 105.40757 95.76626 1.000 12.69683 299 LEU c CA 1
ATOM 8255 C C . LEU I 2 78 ? 118.04388 105.76915 95.06099 1.000 12.86445 299 LEU c C 1
ATOM 8256 O O . LEU I 2 78 ? 117.35455 106.69582 95.49829 1.000 20.21998 299 LEU c O 1
ATOM 8261 N N . SER I 2 79 ? 117.69045 105.06277 93.99131 1.000 11.07732 300 SER c N 1
ATOM 8262 C CA . SER I 2 79 ? 116.49146 105.35892 93.21695 1.000 11.37392 300 SER c CA 1
ATOM 8263 C C . SER I 2 79 ? 115.37631 104.45487 93.72627 1.000 13.52565 300 SER c C 1
ATOM 8264 O O . SER I 2 79 ? 115.44814 103.22975 93.58643 1.000 17.07243 300 SER c O 1
ATOM 8267 N N . GLY I 2 80 ? 114.34834 105.05874 94.31611 1.000 12.45061 301 GLY c N 1
ATOM 8268 C CA . GLY I 2 80 ? 113.26042 104.29214 94.88131 1.000 12.91160 301 GLY c CA 1
ATOM 8269 C C . GLY I 2 80 ? 113.57785 103.60929 96.19102 1.000 18.26523 301 GLY c C 1
ATOM 8270 O O . GLY I 2 80 ? 112.79744 102.75721 96.62887 1.000 20.43425 301 GLY c O 1
ATOM 8271 N N . ARG I 2 81 ? 114.70482 103.94742 96.82874 1.000 18.64151 302 ARG c N 1
ATOM 8272 C CA . ARG I 2 81 ? 115.10134 103.33817 98.09382 1.000 13.27823 302 ARG c CA 1
ATOM 8273 C C . ARG I 2 81 ? 115.43785 104.37279 99.16310 1.000 13.08821 302 ARG c C 1
ATOM 8274 O O . ARG I 2 81 ? 116.08516 104.03058 100.15747 1.000 17.32063 302 ARG c O 1
ATOM 8282 N N . ILE I 2 82 ? 115.02048 105.62770 98.99180 1.000 13.30272 303 ILE c N 1
ATOM 8283 C CA . ILE I 2 82 ? 115.34657 106.62491 100.00659 1.000 13.21875 303 ILE c CA 1
ATOM 8284 C C . ILE I 2 82 ? 114.47211 106.46478 101.24624 1.000 13.90154 303 ILE c C 1
ATOM 8285 O O . ILE I 2 82 ? 114.90501 106.79534 102.35620 1.000 14.33334 303 ILE c O 1
ATOM 8290 N N . ASN I 2 83 ? 113.23923 105.97258 101.09104 1.000 15.74369 304 ASN c N 1
ATOM 8291 C CA . ASN I 2 83 ? 112.36743 105.77261 102.24440 1.000 15.56661 304 ASN c CA 1
ATOM 8292 C C . ASN I 2 83 ? 112.94129 104.76111 103.22704 1.000 14.76123 304 ASN c C 1
ATOM 8293 O O . ASN I 2 83 ? 112.52140 104.73076 104.38893 1.000 18.72821 304 ASN c O 1
ATOM 8298 N N . ALA I 2 84 ? 113.88953 103.93395 102.78375 1.000 11.52368 305 ALA c N 1
ATOM 8299 C CA . ALA I 2 84 ? 114.59108 103.03827 103.69545 1.000 9.49931 305 ALA c CA 1
ATOM 8300 C C . ALA I 2 84 ? 115.56934 103.79770 104.58287 1.000 10.86346 305 ALA c C 1
ATOM 8301 O O . ALA I 2 84 ? 115.72351 103.47107 105.76529 1.000 14.14079 305 ALA c O 1
ATOM 8303 N N . ILE I 2 85 ? 116.24194 104.80501 104.03491 1.000 10.91025 306 ILE c N 1
ATOM 8304 C CA . ILE I 2 85 ? 117.25541 105.54297 104.78407 1.000 10.39516 306 ILE c CA 1
ATOM 8305 C C . ILE I 2 85 ? 116.64436 106.69458 105.57124 1.000 11.45151 306 ILE c C 1
ATOM 8306 O O . ILE I 2 85 ? 116.95852 106.89031 106.74780 1.000 13.50216 306 ILE c O 1
ATOM 8311 N N . ILE I 2 86 ? 115.76123 107.47347 104.94620 1.000 10.82968 307 ILE c N 1
ATOM 8312 C CA . ILE I 2 86 ? 115.19314 108.66212 105.56593 1.000 10.43057 307 ILE c CA 1
ATOM 8313 C C . ILE I 2 86 ? 113.67810 108.61585 105.43123 1.000 13.36514 307 ILE c C 1
ATOM 8314 O O . ILE I 2 86 ? 113.12232 107.86456 104.62783 1.000 15.88713 307 ILE c O 1
ATOM 8319 N N . SER I 2 87 ? 113.01052 109.43455 106.23978 1.000 13.25894 308 SER c N 1
ATOM 8320 C CA . SER I 2 87 ? 111.55656 109.51442 106.19583 1.000 11.95004 308 SER c CA 1
ATOM 8321 C C . SER I 2 87 ? 111.10971 110.26509 104.94667 1.000 12.19600 308 SER c C 1
ATOM 8322 O O . SER I 2 87 ? 111.52265 111.40636 104.71592 1.000 11.11861 308 SER c O 1
ATOM 8325 N N . ASP I 2 88 ? 110.26768 109.61695 104.13868 1.000 16.24823 309 ASP c N 1
ATOM 8326 C CA . ASP I 2 88 ? 109.68497 110.27802 102.97498 1.000 17.09123 309 ASP c CA 1
ATOM 8327 C C . ASP I 2 88 ? 108.75198 111.40943 103.38773 1.000 16.06567 309 ASP c C 1
ATOM 8328 O O . ASP I 2 88 ? 108.68815 112.44674 102.71496 1.000 15.35347 309 ASP c O 1
ATOM 8333 N N . THR I 2 89 ? 108.00847 111.21713 104.48160 1.000 14.16113 310 THR c N 1
ATOM 8334 C CA . THR I 2 89 ? 107.04968 112.22490 104.92256 1.000 11.90699 310 THR c CA 1
ATOM 8335 C C . THR I 2 89 ? 107.73180 113.55492 105.21117 1.000 10.63247 310 THR c C 1
ATOM 8336 O O . THR I 2 89 ? 107.21923 114.61246 104.83326 1.000 11.76676 310 THR c O 1
ATOM 8340 N N . LEU I 2 90 ? 108.89428 113.52586 105.86680 1.000 10.97360 311 LEU c N 1
ATOM 8341 C CA . LEU I 2 90 ? 109.55232 114.77457 106.23929 1.000 9.23499 311 LEU c CA 1
ATOM 8342 C C . LEU I 2 90 ? 110.07883 115.50212 105.00916 1.000 9.12202 311 LEU c C 1
ATOM 8343 O O . LEU I 2 90 ? 109.93873 116.72615 104.89374 1.000 9.77345 311 LEU c O 1
ATOM 8348 N N . LEU I 2 91 ? 110.66996 114.75884 104.07153 1.000 9.18721 312 LEU c N 1
ATOM 8349 C CA . LEU I 2 91 ? 111.18083 115.36477 102.84722 1.000 7.31626 312 LEU c CA 1
ATOM 8350 C C . LEU I 2 91 ? 110.05374 115.96642 102.01790 1.000 7.03527 312 LEU c C 1
ATOM 8351 O O . LEU I 2 91 ? 110.17835 117.08336 101.49775 1.000 8.59134 312 LEU c O 1
ATOM 8356 N N . MET I 2 92 ? 108.93561 115.24765 101.89553 1.000 6.94739 313 MET c N 1
ATOM 8357 C CA . MET I 2 92 ? 107.82042 115.76963 101.11536 1.000 9.01972 313 MET c CA 1
ATOM 8358 C C . MET I 2 92 ? 107.13179 116.93430 101.81524 1.000 7.60963 313 MET c C 1
ATOM 8359 O O . MET I 2 92 ? 106.65907 117.85860 101.14583 1.000 8.34126 313 MET c O 1
ATOM 8364 N N . ARG I 2 93 ? 107.08495 116.92757 103.15031 1.000 7.91879 314 ARG c N 1
ATOM 8365 C CA . ARG I 2 93 ? 106.57210 118.08471 103.87430 1.000 6.66413 314 ARG c CA 1
ATOM 8366 C C . ARG I 2 93 ? 107.45535 119.30211 103.65028 1.000 6.06810 314 ARG c C 1
ATOM 8367 O O . ARG I 2 93 ? 106.95360 120.41543 103.45830 1.000 7.00018 314 ARG c O 1
ATOM 8375 N N . SER I 2 94 ? 108.77595 119.10732 103.66469 1.000 6.49314 315 SER c N 1
ATOM 8376 C CA . SER I 2 94 ? 109.69086 120.20918 103.38833 1.000 5.55546 315 SER c CA 1
ATOM 8377 C C . SER I 2 94 ? 109.47551 120.75545 101.98300 1.000 5.86016 315 SER c C 1
ATOM 8378 O O . SER I 2 94 ? 109.39761 121.97281 101.78251 1.000 5.91421 315 SER c O 1
ATOM 8381 N N . SER I 2 95 ? 109.35894 119.86208 100.99660 1.000 6.52715 316 SER c N 1
ATOM 8382 C CA . SER I 2 95 ? 109.15781 120.30214 99.61813 1.000 6.19429 316 SER c CA 1
ATOM 8383 C C . SER I 2 95 ? 107.83956 121.05225 99.45854 1.000 6.94093 316 SER c C 1
ATOM 8384 O O . SER I 2 95 ? 107.78496 122.09807 98.79745 1.000 8.06071 316 SER c O 1
ATOM 8387 N N . LEU I 2 96 ? 106.76776 120.54146 100.06807 1.000 6.69482 317 LEU c N 1
ATOM 8388 C CA . LEU I 2 96 ? 105.46556 121.18624 99.94484 1.000 6.56878 317 LEU c CA 1
ATOM 8389 C C . LEU I 2 96 ? 105.46115 122.55005 100.62473 1.000 7.06074 317 LEU c C 1
ATOM 8390 O O . LEU I 2 96 ? 104.96054 123.53065 100.06201 1.000 8.11596 317 LEU c O 1
ATOM 8395 N N . LYS I 2 97 ? 105.99922 122.63062 101.84555 1.000 5.81935 318 LYS c N 1
ATOM 8396 C CA . LYS I 2 97 ? 106.07319 123.91478 102.53390 1.000 5.55956 318 LYS c CA 1
ATOM 8397 C C . LYS I 2 97 ? 106.92675 124.90996 101.75779 1.000 6.21681 318 LYS c C 1
ATOM 8398 O O . LYS I 2 97 ? 106.61879 126.10698 101.72434 1.000 7.10890 318 LYS c O 1
ATOM 8404 N N . ARG I 2 98 ? 108.01004 124.43793 101.13358 1.000 5.86967 319 ARG c N 1
ATOM 8405 C CA . ARG I 2 98 ? 108.83068 125.32299 100.31455 1.000 5.19813 319 ARG c CA 1
ATOM 8406 C C . ARG I 2 98 ? 108.04789 125.84821 99.11935 1.000 6.93128 319 ARG c C 1
ATOM 8407 O O . ARG I 2 98 ? 108.12480 127.03759 98.78991 1.000 6.13858 319 ARG c O 1
ATOM 8415 N N . LEU I 2 99 ? 107.28638 124.97418 98.45672 1.000 8.85853 320 LEU c N 1
ATOM 8416 C CA . LEU I 2 99 ? 106.51294 125.39895 97.29563 1.000 6.45309 320 LEU c CA 1
ATOM 8417 C C . LEU I 2 99 ? 105.33007 126.28367 97.66927 1.000 6.63318 320 LEU c C 1
ATOM 8418 O O . LEU I 2 99 ? 104.86568 127.06039 96.82842 1.000 8.15494 320 LEU c O 1
ATOM 8423 N N . MET I 2 100 ? 104.83466 126.18745 98.90182 1.000 7.54520 321 MET c N 1
ATOM 8424 C CA . MET I 2 100 ? 103.71563 127.00589 99.35034 1.000 6.05225 321 MET c CA 1
ATOM 8425 C C . MET I 2 100 ? 104.14317 128.32701 99.97594 1.000 7.14309 321 MET c C 1
ATOM 8426 O O . MET I 2 100 ? 103.28204 129.17062 100.24652 1.000 10.30177 321 MET c O 1
ATOM 8431 N N . GLY I 2 101 ? 105.43845 128.53038 100.21101 1.000 7.89474 322 GLY c N 1
ATOM 8432 C CA . GLY I 2 101 ? 105.91995 129.71706 100.88189 1.000 6.29392 322 GLY c CA 1
ATOM 8433 C C . GLY I 2 101 ? 105.96367 129.62297 102.39113 1.000 7.76538 322 GLY c C 1
ATOM 8434 O O . GLY I 2 101 ? 106.47235 130.54699 103.03871 1.000 11.89034 322 GLY c O 1
ATOM 8435 N N . ILE I 2 102 ? 105.44425 128.54743 102.96806 1.000 7.42566 323 ILE c N 1
ATOM 8436 C CA . ILE I 2 102 ? 105.52060 128.34058 104.41916 1.000 7.79306 323 ILE c CA 1
ATOM 8437 C C . ILE I 2 102 ? 106.97596 128.12301 104.81460 1.000 9.57626 323 ILE c C 1
ATOM 8438 O O . ILE I 2 102 ? 107.71564 127.44861 104.07481 1.000 10.56649 323 ILE c O 1
ATOM 8443 N N . PRO I 2 103 ? 107.44515 128.69620 105.92335 1.000 11.47048 324 PRO c N 1
ATOM 8444 C CA . PRO I 2 103 ? 108.77265 128.33702 106.43987 1.000 8.39250 324 PRO c CA 1
ATOM 8445 C C . PRO I 2 103 ? 108.95693 126.82868 106.52455 1.000 6.18471 324 PRO c C 1
ATOM 8446 O O . PRO I 2 103 ? 108.15766 126.11713 107.13677 1.000 6.95844 324 PRO c O 1
ATOM 8450 N N . TYR I 2 104 ? 110.02599 126.34335 105.90001 1.000 5.76720 325 TYR c N 1
ATOM 8451 C CA . TYR I 2 104 ? 110.29317 124.91929 105.78396 1.000 5.31873 325 TYR c CA 1
ATOM 8452 C C . TYR I 2 104 ? 111.69658 124.60912 106.28179 1.000 4.64736 325 TYR c C 1
ATOM 8453 O O . TYR I 2 104 ? 112.53776 125.49794 106.43492 1.000 4.71273 325 TYR c O 1
ATOM 8462 N N . CYS I 2 105 ? 111.93831 123.32642 106.53393 1.000 4.23413 326 CYS c N 1
ATOM 8463 C CA . CYS I 2 105 ? 113.24781 122.85452 106.96008 1.000 3.98335 326 CYS c CA 1
ATOM 8464 C C . CYS I 2 105 ? 114.04286 122.42947 105.73256 1.000 4.35246 326 CYS c C 1
ATOM 8465 O O . CYS I 2 105 ? 113.64686 121.49731 105.02449 1.000 3.71343 326 CYS c O 1
ATOM 8468 N N . ASN I 2 106 ? 115.16008 123.10736 105.48012 1.000 3.80844 327 ASN c N 1
ATOM 8469 C CA . ASN I 2 106 ? 116.01768 122.77205 104.35315 1.000 3.99896 327 ASN c CA 1
ATOM 8470 C C . ASN I 2 106 ? 117.17393 121.85248 104.74682 1.000 2.55580 327 ASN c C 1
ATOM 8471 O O . ASN I 2 106 ? 118.07265 121.62039 103.93197 1.000 3.60376 327 ASN c O 1
ATOM 8476 N N . TYR I 2 107 ? 117.18310 121.36736 105.99480 1.000 3.80047 328 TYR c N 1
ATOM 8477 C CA . TYR I 2 107 ? 118.11641 120.36309 106.51108 1.000 3.07298 328 TYR c CA 1
ATOM 8478 C C . TYR I 2 107 ? 119.52807 120.88310 106.76222 1.000 3.36255 328 TYR c C 1
ATOM 8479 O O . TYR I 2 107 ? 120.46366 120.08413 106.86720 1.000 1.43280 328 TYR c O 1
ATOM 8488 N N . THR I 2 108 ? 119.72881 122.19519 106.86396 1.000 4.08478 329 THR c N 1
ATOM 8489 C CA . THR I 2 108 ? 121.08082 122.72962 106.98865 1.000 3.96535 329 THR c CA 1
ATOM 8490 C C . THR I 2 108 ? 121.43494 123.13753 108.41590 1.000 5.21403 329 THR c C 1
ATOM 8491 O O . THR I 2 108 ? 122.45988 122.69952 108.94590 1.000 3.91552 329 THR c O 1
ATOM 8495 N N . LYS I 2 109 ? 120.61026 123.96470 109.05163 1.000 6.15329 330 LYS c N 1
ATOM 8496 C CA . LYS I 2 109 ? 120.89871 124.52289 110.36755 1.000 5.86771 330 LYS c CA 1
ATOM 8497 C C . LYS I 2 109 ? 120.00443 123.87717 111.41818 1.000 7.37139 330 LYS c C 1
ATOM 8498 O O . LYS I 2 109 ? 118.79130 123.76117 111.21610 1.000 9.31587 330 LYS c O 1
ATOM 8504 N N . PHE I 2 110 ? 120.60163 123.45425 112.53356 1.000 7.53643 331 PHE c N 1
ATOM 8505 C CA . PHE I 2 110 ? 119.87561 122.76662 113.59727 1.000 6.94627 331 PHE c CA 1
ATOM 8506 C C . PHE I 2 110 ? 120.16583 123.43725 114.93339 1.000 10.35623 331 PHE c C 1
ATOM 8507 O O . PHE I 2 110 ? 121.32278 123.49766 115.36148 1.000 15.39280 331 PHE c O 1
ATOM 8515 N N . TRP I 2 111 ? 119.11759 123.94128 115.58355 1.000 12.27304 332 TRP c N 1
ATOM 8516 C CA . TRP I 2 111 ? 119.21681 124.61419 116.87533 1.000 11.30673 332 TRP c CA 1
ATOM 8517 C C . TRP I 2 111 ? 118.84975 123.66415 118.01126 1.000 12.94320 332 TRP c C 1
ATOM 8518 O O . TRP I 2 111 ? 117.86104 122.92984 117.91574 1.000 15.38267 332 TRP c O 1
ATOM 8529 N N . TYR I 2 112 ? 119.65521 123.66642 119.07485 1.000 17.56279 333 TYR c N 1
ATOM 8530 C CA . TYR I 2 112 ? 119.38860 122.84906 120.25261 1.000 14.99030 333 TYR c CA 1
ATOM 8531 C C . TYR I 2 112 ? 119.66242 123.66378 121.50998 1.000 17.67292 333 TYR c C 1
ATOM 8532 O O . TYR I 2 112 ? 120.66076 124.38515 121.58634 1.000 20.91407 333 TYR c O 1
ATOM 8541 N N . LEU I 2 113 ? 118.76231 123.55546 122.48709 1.000 17.95483 334 LEU c N 1
ATOM 8542 C CA . LEU I 2 113 ? 118.86699 124.31051 123.73403 1.000 18.54000 334 LEU c CA 1
ATOM 8543 C C . LEU I 2 113 ? 119.80999 123.59236 124.69350 1.000 21.64225 334 LEU c C 1
ATOM 8544 O O . LEU I 2 113 ? 119.50136 122.49990 125.17909 1.000 26.61451 334 LEU c O 1
ATOM 8549 N N . ASN I 2 114 ? 120.95902 124.20776 124.96765 1.000 23.69281 335 ASN c N 1
ATOM 8550 C CA . ASN I 2 114 ? 121.93365 123.70094 125.92997 1.000 30.05093 335 ASN c CA 1
ATOM 8551 C C . ASN I 2 114 ? 121.74620 124.41442 127.26610 1.000 35.80161 335 ASN c C 1
ATOM 8552 O O . ASN I 2 114 ? 122.02884 125.61143 127.38109 1.000 41.60304 335 ASN c O 1
ATOM 8557 N N . HIS I 2 115 ? 121.27168 123.68284 128.27319 1.000 38.19751 336 HIS c N 1
ATOM 8558 C CA . HIS I 2 115 ? 121.16319 124.23621 129.61913 1.000 45.62746 336 HIS c CA 1
ATOM 8559 C C . HIS I 2 115 ? 122.54610 124.32989 130.25451 1.000 49.54855 336 HIS c C 1
ATOM 8560 O O . HIS I 2 115 ? 123.20779 123.31011 130.47405 1.000 49.88006 336 HIS c O 1
ATOM 8567 N N . THR I 2 116 ? 122.98255 125.55858 130.54046 1.000 54.83373 337 THR c N 1
ATOM 8568 C CA . THR I 2 116 ? 124.33427 125.77855 131.04789 1.000 60.28062 337 THR c CA 1
ATOM 8569 C C . THR I 2 116 ? 124.54088 125.12057 132.40869 1.000 62.63941 337 THR c C 1
ATOM 8570 O O . THR I 2 116 ? 125.53266 124.41459 132.62474 1.000 60.53851 337 THR c O 1
ATOM 8574 N N . LYS I 2 117 ? 123.61323 125.34084 133.34240 1.000 65.79135 338 LYS c N 1
ATOM 8575 C CA . LYS I 2 117 ? 123.80361 124.85746 134.70751 1.000 63.90626 338 LYS c CA 1
ATOM 8576 C C . LYS I 2 117 ? 123.54505 123.35857 134.82079 1.000 61.48459 338 LYS c C 1
ATOM 8577 O O . LYS I 2 117 ? 124.42389 122.59696 135.23868 1.000 61.37411 338 LYS c O 1
ATOM 8583 N N . LEU I 2 118 ? 122.33810 122.91718 134.45823 1.000 63.76470 339 LEU c N 1
ATOM 8584 C CA . LEU I 2 118 ? 121.99180 121.50954 134.62795 1.000 62.51223 339 LEU c CA 1
ATOM 8585 C C . LEU I 2 118 ? 122.79631 120.61536 133.69403 1.000 60.01566 339 LEU c C 1
ATOM 8586 O O . LEU I 2 118 ? 123.04898 119.44951 134.01815 1.000 55.85457 339 LEU c O 1
ATOM 8591 N N . GLY I 2 119 ? 123.20267 121.13828 132.53873 1.000 59.96670 340 GLY c N 1
ATOM 8592 C CA . GLY I 2 119 ? 124.05048 120.42561 131.61386 1.000 56.21046 340 GLY c CA 1
ATOM 8593 C C . GLY I 2 119 ? 123.31340 119.63271 130.55684 1.000 53.37111 340 GLY c C 1
ATOM 8594 O O . GLY I 2 119 ? 123.92907 119.22934 129.56380 1.000 53.60353 340 GLY c O 1
ATOM 8595 N N . ILE I 2 120 ? 122.01362 119.39692 130.74032 1.000 49.43944 341 ILE c N 1
ATOM 8596 C CA . ILE I 2 120 ? 121.23443 118.68848 129.73572 1.000 48.41120 341 ILE c CA 1
ATOM 8597 C C . ILE I 2 120 ? 121.04527 119.57658 128.50984 1.000 44.00087 341 ILE c C 1
ATOM 8598 O O . ILE I 2 120 ? 121.03324 120.81198 128.59866 1.000 44.79717 341 ILE c O 1
ATOM 8603 N N . HIS I 2 121 ? 120.91217 118.94194 127.34880 1.000 35.50638 342 HIS c N 1
ATOM 8604 C CA . HIS I 2 121 ? 120.61410 119.63094 126.10410 1.000 27.60624 342 HIS c CA 1
ATOM 8605 C C . HIS I 2 121 ? 119.44798 118.92801 125.42349 1.000 29.92733 342 HIS c C 1
ATOM 8606 O O . HIS I 2 121 ? 119.09587 117.79598 125.76383 1.000 37.29604 342 HIS c O 1
ATOM 8613 N N . SER I 2 122 ? 118.84911 119.61013 124.45489 1.000 23.88064 343 SER c N 1
ATOM 8614 C CA . SER I 2 122 ? 117.73666 119.06103 123.69553 1.000 19.37285 343 SER c CA 1
ATOM 8615 C C . SER I 2 122 ? 118.19812 118.54952 122.33739 1.000 19.47074 343 SER c C 1
ATOM 8616 O O . SER I 2 122 ? 119.22498 118.97036 121.79995 1.000 19.86656 343 SER c O 1
ATOM 8619 N N . LEU I 2 123 ? 117.43054 117.60668 121.80326 1.000 18.61224 344 LEU c N 1
ATOM 8620 C CA . LEU I 2 123 ? 117.70315 117.07988 120.47554 1.000 16.04648 344 LEU c CA 1
ATOM 8621 C C . LEU I 2 123 ? 117.60306 118.20392 119.44865 1.000 18.95207 344 LEU c C 1
ATOM 8622 O O . LEU I 2 123 ? 116.58357 118.90665 119.40553 1.000 22.13589 344 LEU c O 1
ATOM 8627 N N . PRO I 2 124 ? 118.63241 118.42048 118.63117 1.000 15.47857 345 PRO c N 1
ATOM 8628 C CA . PRO I 2 124 ? 118.61785 119.55493 117.69735 1.000 10.97697 345 PRO c CA 1
ATOM 8629 C C . PRO I 2 124 ? 117.42787 119.51074 116.74883 1.000 13.40094 345 PRO c C 1
ATOM 8630 O O . PRO I 2 124 ? 117.15540 118.49328 116.10868 1.000 15.33717 345 PRO c O 1
ATOM 8634 N N . ARG I 2 125 ? 116.71900 120.63110 116.66720 1.000 11.98524 346 ARG c N 1
ATOM 8635 C CA . ARG I 2 125 ? 115.59172 120.79902 115.76430 1.000 11.16240 346 ARG c CA 1
ATOM 8636 C C . ARG I 2 125 ? 116.00923 121.67452 114.58993 1.000 12.70957 346 ARG c C 1
ATOM 8637 O O . ARG I 2 125 ? 116.99677 122.40801 114.65553 1.000 12.14294 346 ARG c O 1
ATOM 8645 N N . CYS I 2 126 ? 115.23046 121.60741 113.51419 1.000 12.30834 347 CYS c N 1
ATOM 8646 C CA . CYS I 2 126 ? 115.60122 122.28690 112.28069 1.000 9.88427 347 CYS c CA 1
ATOM 8647 C C . CYS I 2 126 ? 115.32555 123.78155 112.38324 1.000 10.82144 347 CYS c C 1
ATOM 8648 O O . CYS I 2 126 ? 114.26144 124.19966 112.84958 1.000 14.52068 347 CYS c O 1
ATOM 8651 N N . TRP I 2 127 ? 116.29484 124.58137 111.94551 1.000 8.59334 348 TRP c N 1
ATOM 8652 C CA . TRP I 2 127 ? 116.15304 126.03210 111.84960 1.000 9.91587 348 TRP c CA 1
ATOM 8653 C C . TRP I 2 127 ? 115.37527 126.34673 110.57634 1.000 9.68429 348 TRP c C 1
ATOM 8654 O O . TRP I 2 127 ? 115.94087 126.35525 109.48133 1.000 12.47773 348 TRP c O 1
ATOM 8665 N N . LEU I 2 128 ? 114.07215 126.58901 110.70813 1.000 8.36993 349 LEU c N 1
ATOM 8666 C CA . LEU I 2 128 ? 113.22757 126.79154 109.53631 1.000 7.55111 349 LEU c CA 1
ATOM 8667 C C . LEU I 2 128 ? 113.69434 127.99503 108.72338 1.000 9.49125 349 LEU c C 1
ATOM 8668 O O . LEU I 2 128 ? 114.08576 129.02660 109.27495 1.000 12.12614 349 LEU c O 1
ATOM 8673 N N . VAL I 2 129 ? 113.66192 127.84974 107.40000 1.000 10.18772 350 VAL c N 1
ATOM 8674 C CA . VAL I 2 129 ? 114.09435 128.88397 106.46598 1.000 10.93813 350 VAL c CA 1
ATOM 8675 C C . VAL I 2 129 ? 112.89073 129.32929 105.64309 1.000 13.08919 350 VAL c C 1
ATOM 8676 O O . VAL I 2 129 ? 112.11930 128.49444 105.15578 1.000 14.05480 350 VAL c O 1
ATOM 8680 N N . SER I 2 130 ? 112.70244 130.64372 105.53261 1.000 14.05903 351 SER c N 1
ATOM 8681 C CA . SER I 2 130 ? 111.64585 131.21302 104.70747 1.000 16.20781 351 SER c CA 1
ATOM 8682 C C . SER I 2 130 ? 112.18414 132.35499 103.85716 1.000 19.53386 351 SER c C 1
ATOM 8683 O O . SER I 2 130 ? 112.97543 133.17509 104.33199 1.000 20.39884 351 SER c O 1
ATOM 8686 N N . ASN I 2 131 ? 111.74474 132.39737 102.59681 1.000 21.93612 352 ASN c N 1
ATOM 8687 C CA . ASN I 2 131 ? 112.09312 133.46257 101.65234 1.000 26.24191 352 ASN c CA 1
ATOM 8688 C C . ASN I 2 131 ? 113.59975 133.55958 101.41892 1.000 25.00251 352 ASN c C 1
ATOM 8689 O O . ASN I 2 131 ? 114.13908 134.64747 101.20289 1.000 31.50040 352 ASN c O 1
ATOM 8694 N N . GLY I 2 132 ? 114.29823 132.42843 101.46704 1.000 19.31562 353 GLY c N 1
ATOM 8695 C CA . GLY I 2 132 ? 115.72318 132.41494 101.21942 1.000 18.83060 353 GLY c CA 1
ATOM 8696 C C . GLY I 2 132 ? 116.58475 132.88100 102.37064 1.000 18.21330 353 GLY c C 1
ATOM 8697 O O . GLY I 2 132 ? 117.80766 132.97663 102.20592 1.000 15.28235 353 GLY c O 1
ATOM 8698 N N . SER I 2 133 ? 115.99574 133.17346 103.52630 1.000 18.93337 354 SER c N 1
ATOM 8699 C CA . SER I 2 133 ? 116.73586 133.60461 104.70164 1.000 16.76811 354 SER c CA 1
ATOM 8700 C C . SER I 2 133 ? 116.28344 132.78502 105.89818 1.000 13.11671 354 SER c C 1
ATOM 8701 O O . SER I 2 133 ? 115.10147 132.45055 106.01974 1.000 15.72630 354 SER c O 1
ATOM 8704 N N . TYR I 2 134 ? 117.22817 132.45993 106.77597 1.000 12.79027 355 TYR c N 1
ATOM 8705 C CA . TYR I 2 134 ? 116.88645 131.75932 108.00448 1.000 12.38131 355 TYR c CA 1
ATOM 8706 C C . TYR I 2 134 ? 115.92965 132.59178 108.84976 1.000 17.74440 355 TYR c C 1
ATOM 8707 O O . TYR I 2 134 ? 116.07919 133.81123 108.96734 1.000 21.87642 355 TYR c O 1
ATOM 8716 N N . LEU I 2 135 ? 114.93168 131.92460 109.42853 1.000 17.60114 356 LEU c N 1
ATOM 8717 C CA . LEU I 2 135 ? 113.97774 132.60592 110.29420 1.000 16.79793 356 LEU c CA 1
ATOM 8718 C C . LEU I 2 135 ? 114.68941 133.23167 111.48624 1.000 24.32993 356 LEU c C 1
ATOM 8719 O O . LEU I 2 135 ? 115.64658 132.66885 112.02441 1.000 27.78468 356 LEU c O 1
ATOM 8724 N N . ASN I 2 136 ? 114.21907 134.40418 111.89937 1.000 31.63316 357 ASN c N 1
ATOM 8725 C CA . ASN I 2 136 ? 114.75581 135.02591 113.09929 1.000 37.11802 357 ASN c CA 1
ATOM 8726 C C . ASN I 2 136 ? 114.30291 134.26805 114.34331 1.000 36.51647 357 ASN c C 1
ATOM 8727 O O . ASN I 2 136 ? 113.22814 133.66223 114.37247 1.000 40.69459 357 ASN c O 1
ATOM 8732 N N . GLU I 2 137 ? 115.15807 134.28847 115.37115 1.000 37.42683 358 GLU c N 1
ATOM 8733 C CA . GLU I 2 137 ? 114.83279 133.66338 116.65178 1.000 35.97006 358 GLU c CA 1
ATOM 8734 C C . GLU I 2 137 ? 113.46928 134.09028 117.18318 1.000 39.68557 358 GLU c C 1
ATOM 8735 O O . GLU I 2 137 ? 112.78031 133.29720 117.83481 1.000 38.66023 358 GLU c O 1
ATOM 8741 N N . THR I 2 138 ? 113.06329 135.33335 116.91783 1.000 42.18594 359 THR c N 1
ATOM 8742 C CA . THR I 2 138 ? 111.79474 135.85456 117.41416 1.000 39.38443 359 THR c CA 1
ATOM 8743 C C . THR I 2 138 ? 110.58014 135.21031 116.75808 1.000 38.10031 359 THR c C 1
ATOM 8744 O O . THR I 2 138 ? 109.46266 135.40882 117.24622 1.000 37.67045 359 THR c O 1
ATOM 8748 N N . LYS I 2 139 ? 110.76051 134.45082 115.67789 1.000 34.96743 360 LYS c N 1
ATOM 8749 C CA . LYS I 2 139 ? 109.63825 133.86989 114.95446 1.000 33.83791 360 LYS c CA 1
ATOM 8750 C C . LYS I 2 139 ? 109.41995 132.39487 115.26293 1.000 36.06373 360 LYS c C 1
ATOM 8751 O O . LYS I 2 139 ? 108.44055 131.81784 114.77890 1.000 37.45362 360 LYS c O 1
ATOM 8757 N N . PHE I 2 140 ? 110.30152 131.77134 116.04891 1.000 33.54232 361 PHE c N 1
ATOM 8758 C CA . PHE I 2 140 ? 110.06464 130.42907 116.56878 1.000 31.92766 361 PHE c CA 1
ATOM 8759 C C . PHE I 2 140 ? 110.34092 130.33843 118.06706 1.000 34.96596 361 PHE c C 1
ATOM 8760 O O . PHE I 2 140 ? 110.50056 129.23378 118.59439 1.000 38.94239 361 PHE c O 1
ATOM 8768 N N . THR I 2 141 ? 110.39231 131.47618 118.76646 1.000 36.37051 362 THR c N 1
ATOM 8769 C CA . THR I 2 141 ? 110.65837 131.46108 120.20187 1.000 38.15895 362 THR c CA 1
ATOM 8770 C C . THR I 2 141 ? 109.58107 130.71849 120.98247 1.000 37.13743 362 THR c C 1
ATOM 8771 O O . THR I 2 141 ? 109.85163 130.23931 122.09057 1.000 38.27671 362 THR c O 1
ATOM 8775 N N . HIS I 2 142 ? 108.37504 130.59437 120.42475 1.000 38.04673 363 HIS c N 1
ATOM 8776 C CA . HIS I 2 142 ? 107.37324 129.72589 121.03141 1.000 44.58186 363 HIS c CA 1
ATOM 8777 C C . HIS I 2 142 ? 107.83570 128.27575 121.00773 1.000 43.54151 363 HIS c C 1
ATOM 8778 O O . HIS I 2 142 ? 107.65439 127.53989 121.98545 1.000 44.22221 363 HIS c O 1
ATOM 8785 N N . ASP I 2 143 ? 108.45556 127.85386 119.90264 1.000 42.25289 364 ASP c N 1
ATOM 8786 C CA . ASP I 2 143 ? 109.03355 126.51611 119.84182 1.000 38.74529 364 ASP c CA 1
ATOM 8787 C C . ASP I 2 143 ? 110.16625 126.36006 120.84814 1.000 37.34514 364 ASP c C 1
ATOM 8788 O O . ASP I 2 143 ? 110.32801 125.29252 121.44523 1.000 43.06676 364 ASP c O 1
ATOM 8793 N N . MET I 2 144 ? 110.96495 127.41149 121.04820 1.000 32.27996 365 MET c N 1
ATOM 8794 C CA . MET I 2 144 ? 112.04181 127.34182 122.03309 1.000 29.90730 365 MET c CA 1
ATOM 8795 C C . MET I 2 144 ? 111.49567 127.18491 123.44956 1.000 39.37032 365 MET c C 1
ATOM 8796 O O . MET I 2 144 ? 112.01856 126.39012 124.24162 1.000 44.25125 365 MET c O 1
ATOM 8801 N N . GLU I 2 145 ? 110.44179 127.93236 123.78845 1.000 44.21115 366 GLU c N 1
ATOM 8802 C CA . GLU I 2 145 ? 109.83085 127.78590 125.10771 1.000 43.66057 366 GLU c CA 1
ATOM 8803 C C . GLU I 2 145 ? 109.20886 126.40361 125.27568 1.000 41.43712 366 GLU c C 1
ATOM 8804 O O . GLU I 2 145 ? 109.33185 125.77938 126.34207 1.000 48.01989 366 GLU c O 1
ATOM 8810 N N . ASP I 2 146 ? 108.54117 125.90905 124.22871 1.000 39.56799 367 ASP c N 1
ATOM 8811 C CA . ASP I 2 146 ? 107.98935 124.56062 124.27054 1.000 40.31562 367 ASP c CA 1
ATOM 8812 C C . ASP I 2 146 ? 109.08871 123.52805 124.46478 1.000 39.74736 367 ASP c C 1
ATOM 8813 O O . ASP I 2 146 ? 108.90917 122.55542 125.20103 1.000 40.86369 367 ASP c O 1
ATOM 8818 N N . GLU I 2 147 ? 110.24397 123.73444 123.82952 1.000 39.41356 368 GLU c N 1
ATOM 8819 C CA . GLU I 2 147 ? 111.33964 122.78276 123.95953 1.000 35.74750 368 GLU c CA 1
ATOM 8820 C C . GLU I 2 147 ? 111.99036 122.85517 125.33268 1.000 38.46594 368 GLU c C 1
ATOM 8821 O O . GLU I 2 147 ? 112.46794 121.83877 125.83677 1.000 45.57767 368 GLU c O 1
ATOM 8827 N N . ALA I 2 148 ? 111.99518 124.02760 125.96706 1.000 38.19196 369 ALA c N 1
ATOM 8828 C CA . ALA I 2 148 ? 112.51160 124.11572 127.33221 1.000 42.66872 369 ALA c CA 1
ATOM 8829 C C . ALA I 2 148 ? 111.59232 123.39669 128.31730 1.000 49.59595 369 ALA c C 1
ATOM 8830 O O . ALA I 2 148 ? 112.05155 122.61725 129.17131 1.000 49.45866 369 ALA c O 1
ATOM 8832 N N . ASP I 2 149 ? 110.28309 123.64154 128.20693 1.000 50.52032 370 ASP c N 1
ATOM 8833 C CA . ASP I 2 149 ? 109.33263 122.91414 129.04361 1.000 51.82841 370 ASP c CA 1
ATOM 8834 C C . ASP I 2 149 ? 109.40898 121.41544 128.77811 1.000 53.99997 370 ASP c C 1
ATOM 8835 O O . ASP I 2 149 ? 109.34194 120.60298 129.71133 1.000 60.95533 370 ASP c O 1
ATOM 8840 N N . LYS I 2 150 ? 109.55969 121.03494 127.50732 1.000 51.66837 371 LYS c N 1
ATOM 8841 C CA . LYS I 2 150 ? 109.73868 119.63512 127.15107 1.000 50.72679 371 LYS c CA 1
ATOM 8842 C C . LYS I 2 150 ? 111.00881 119.07077 127.76548 1.000 54.59689 371 LYS c C 1
ATOM 8843 O O . LYS I 2 150 ? 111.03079 117.91790 128.19443 1.000 58.00260 371 LYS c O 1
ATOM 8849 N N . LEU I 2 151 ? 112.08015 119.86350 127.81066 1.000 53.53523 372 LEU c N 1
ATOM 8850 C CA . LEU I 2 151 ? 113.32246 119.38729 128.40550 1.000 51.37636 372 LEU c CA 1
ATOM 8851 C C . LEU I 2 151 ? 113.13122 119.06921 129.87891 1.000 50.85063 372 LEU c C 1
ATOM 8852 O O . LEU I 2 151 ? 113.53479 118.00200 130.34774 1.000 58.19085 372 LEU c O 1
ATOM 8857 N N . LEU I 2 152 ? 112.48382 119.96992 130.62018 1.000 54.37833 373 LEU c N 1
ATOM 8858 C CA . LEU I 2 152 ? 112.25261 119.70045 132.04189 1.000 61.08258 373 LEU c CA 1
ATOM 8859 C C . LEU I 2 152 ? 111.35581 118.47647 132.23809 1.000 62.80156 373 LEU c C 1
ATOM 8860 O O . LEU I 2 152 ? 111.69430 117.54229 132.99070 1.000 58.81815 373 LEU c O 1
ATOM 8865 N N . THR I 2 153 ? 110.21165 118.45584 131.54560 1.000 64.46826 374 THR c N 1
ATOM 8866 C CA . THR I 2 153 ? 109.25936 117.36441 131.71863 1.000 60.16190 374 THR c CA 1
ATOM 8867 C C . THR I 2 153 ? 109.85961 116.02970 131.29776 1.000 64.99605 374 THR c C 1
ATOM 8868 O O . THR I 2 153 ? 109.67961 115.02002 131.98527 1.000 69.34163 374 THR c O 1
ATOM 8872 N N . GLU I 2 154 ? 110.58273 116.00305 130.17597 1.000 65.04776 375 GLU c N 1
ATOM 8873 C CA . GLU I 2 154 ? 111.16426 114.76186 129.68852 1.000 65.84121 375 GLU c CA 1
ATOM 8874 C C . GLU I 2 154 ? 112.36763 114.34287 130.51653 1.000 67.61085 375 GLU c C 1
ATOM 8875 O O . GLU I 2 154 ? 112.65011 113.14971 130.61279 1.000 71.95492 375 GLU c O 1
ATOM 8881 N N . MET I 2 155 ? 113.07791 115.29132 131.13171 1.000 64.35330 376 MET c N 1
ATOM 8882 C CA . MET I 2 155 ? 114.10729 114.92594 132.09636 1.000 67.72166 376 MET c CA 1
ATOM 8883 C C . MET I 2 155 ? 113.49819 114.13031 133.23937 1.000 74.41532 376 MET c C 1
ATOM 8884 O O . MET I 2 155 ? 113.97037 113.03540 133.57996 1.000 82.01032 376 MET c O 1
ATOM 8889 N N . LEU I 2 156 ? 112.41589 114.65283 133.82168 1.000 72.58932 377 LEU c N 1
ATOM 8890 C CA . LEU I 2 156 ? 111.81714 113.95373 134.95698 1.000 73.19605 377 LEU c CA 1
ATOM 8891 C C . LEU I 2 156 ? 111.16491 112.64435 134.51518 1.000 72.86316 377 LEU c C 1
ATOM 8892 O O . LEU I 2 156 ? 111.25422 111.62546 135.21623 1.000 69.81114 377 LEU c O 1
ATOM 8897 N N . LYS I 2 157 ? 110.53987 112.64441 133.33469 1.000 75.24294 378 LYS c N 1
ATOM 8898 C CA . LYS I 2 157 ? 109.94216 111.42872 132.79181 1.000 75.94371 378 LYS c CA 1
ATOM 8899 C C . LYS I 2 157 ? 110.98871 110.35463 132.51999 1.000 80.15098 378 LYS c C 1
ATOM 8900 O O . LYS I 2 157 ? 110.76007 109.17707 132.80652 1.000 84.11093 378 LYS c O 1
ATOM 8906 N N . LYS I 2 158 ? 112.13007 110.73276 131.93895 1.000 77.39795 379 LYS c N 1
ATOM 8907 C CA . LYS I 2 158 ? 113.19539 109.77218 131.67795 1.000 77.18472 379 LYS c CA 1
ATOM 8908 C C . LYS I 2 158 ? 113.78494 109.23402 132.97339 1.000 76.15873 379 LYS c C 1
ATOM 8909 O O . LYS I 2 158 ? 114.12377 108.04715 133.05937 1.000 79.01566 379 LYS c O 1
ATOM 8915 N N . GLU I 2 159 ? 113.92661 110.08916 133.99057 1.000 72.00972 380 GLU c N 1
ATOM 8916 C CA . GLU I 2 159 ? 114.39609 109.59484 135.28092 1.000 78.16934 380 GLU c CA 1
ATOM 8917 C C . GLU I 2 159 ? 113.42425 108.57084 135.85653 1.000 85.02307 380 GLU c C 1
ATOM 8918 O O . GLU I 2 159 ? 113.84064 107.51907 136.36566 1.000 91.53021 380 GLU c O 1
ATOM 8924 N N . TYR I 2 160 ? 112.11947 108.83377 135.72888 1.000 85.99167 381 TYR c N 1
ATOM 8925 C CA . TYR I 2 160 ? 111.13035 107.87053 136.20395 1.000 80.61807 381 TYR c CA 1
ATOM 8926 C C . TYR I 2 160 ? 111.17714 106.58599 135.38668 1.000 81.07795 381 TYR c C 1
ATOM 8927 O O . TYR I 2 160 ? 111.05051 105.48694 135.93847 1.000 81.83242 381 TYR c O 1
ATOM 8936 N N . VAL I 2 161 ? 111.35223 106.70914 134.06986 1.000 80.41756 382 VAL c N 1
ATOM 8937 C CA . VAL I 2 161 ? 111.41327 105.53975 133.19917 1.000 80.06125 382 VAL c CA 1
ATOM 8938 C C . VAL I 2 161 ? 112.59401 104.65726 133.57675 1.000 82.55452 382 VAL c C 1
ATOM 8939 O O . VAL I 2 161 ? 112.46905 103.43081 133.65668 1.000 83.24913 382 VAL c O 1
ATOM 8943 N N . ARG I 2 162 ? 113.75472 105.26597 133.83348 1.000 86.44912 383 ARG c N 1
ATOM 8944 C CA . ARG I 2 162 ? 114.93181 104.47561 134.18184 1.000 86.65759 383 ARG c CA 1
ATOM 8945 C C . ARG I 2 162 ? 114.78355 103.83420 135.55637 1.000 83.16036 383 ARG c C 1
ATOM 8946 O O . ARG I 2 162 ? 115.16798 102.67029 135.75053 1.000 85.62712 383 ARG c O 1
ATOM 8954 N N . ARG I 2 163 ? 114.20635 104.56341 136.51838 1.000 83.25416 384 ARG c N 1
ATOM 8955 C CA . ARG I 2 163 ? 113.95965 103.96022 137.82408 1.000 87.66261 384 ARG c CA 1
ATOM 8956 C C . ARG I 2 163 ? 113.01331 102.77241 137.70873 1.000 87.26552 384 ARG c C 1
ATOM 8957 O O . ARG I 2 163 ? 113.25240 101.72194 138.31221 1.000 85.59002 384 ARG c O 1
ATOM 8965 N N . GLN I 2 164 ? 111.94312 102.90996 136.92221 1.000 90.78898 385 GLN c N 1
ATOM 8966 C CA . GLN I 2 164 ? 111.03142 101.78773 136.72356 1.000 87.57546 385 GLN c CA 1
ATOM 8967 C C . GLN I 2 164 ? 111.74084 100.63069 136.03335 1.000 87.15536 385 GLN c C 1
ATOM 8968 O O . GLN I 2 164 ? 111.50573 99.46116 136.35860 1.000 85.70376 385 GLN c O 1
ATOM 8974 N N . GLU I 2 165 ? 112.60809 100.94470 135.06884 1.000 88.06273 386 GLU c N 1
ATOM 8975 C CA . GLU I 2 165 ? 113.34047 99.91592 134.34145 1.000 81.09780 386 GLU c CA 1
ATOM 8976 C C . GLU I 2 165 ? 114.23270 99.10202 135.26842 1.000 80.26216 386 GLU c C 1
ATOM 8977 O O . GLU I 2 165 ? 114.37029 97.88564 135.09359 1.000 76.88848 386 GLU c O 1
ATOM 8983 N N . LYS I 2 166 ? 114.85111 99.74704 136.26219 1.000 87.99943 387 LYS c N 1
ATOM 8984 C CA . LYS I 2 166 ? 115.85235 99.05945 137.07242 1.000 86.01327 387 LYS c CA 1
ATOM 8985 C C . LYS I 2 166 ? 115.50776 99.00709 138.55972 1.000 88.56802 387 LYS c C 1
ATOM 8986 O O . LYS I 2 166 ? 116.40318 98.80099 139.38486 1.000 86.55400 387 LYS c O 1
ATOM 8992 N N . THR I 2 167 ? 114.24049 99.18191 138.93015 1.000 92.46026 388 THR c N 1
ATOM 8993 C CA . THR I 2 167 ? 113.81607 98.96712 140.31178 1.000 94.68678 388 THR c CA 1
ATOM 8994 C C . THR I 2 167 ? 112.68992 97.94282 140.34566 1.000 97.92371 388 THR c C 1
ATOM 8995 O O . THR I 2 167 ? 111.66483 98.13636 139.66874 1.000 98.44037 388 THR c O 1
ATOM 8999 N N . PRO I 2 168 ? 112.83049 96.84447 141.09551 1.000 102.32347 389 PRO c N 1
ATOM 9000 C CA . PRO I 2 168 ? 111.73839 95.86507 141.20340 1.000 102.00192 389 PRO c CA 1
ATOM 9001 C C . PRO I 2 168 ? 110.45017 96.47058 141.73954 1.000 103.75285 389 PRO c C 1
ATOM 9002 O O . PRO I 2 168 ? 110.40798 96.91431 142.89031 1.000 104.06486 389 PRO c O 1
ATOM 9006 N N . ILE I 2 169 ? 109.40487 96.52773 140.91000 1.000 104.45401 390 ILE c N 1
ATOM 9007 C CA . ILE I 2 169 ? 108.10728 96.99944 141.38898 1.000 104.85433 390 ILE c CA 1
ATOM 9008 C C . ILE I 2 169 ? 107.63052 96.16700 142.57296 1.000 103.37830 390 ILE c C 1
ATOM 9009 O O . ILE I 2 169 ? 106.96523 96.68392 143.48190 1.000 101.09314 390 ILE c O 1
ATOM 9014 N N . THR I 2 170 ? 107.95574 94.87133 142.58423 1.000 106.97781 391 THR c N 1
ATOM 9015 C CA . THR I 2 170 ? 107.62262 94.03650 143.73188 1.000 104.01815 391 THR c CA 1
ATOM 9016 C C . THR I 2 170 ? 108.31922 94.54536 144.98530 1.000 102.16825 391 THR c C 1
ATOM 9017 O O . THR I 2 170 ? 107.75962 94.48339 146.08405 1.000 98.27916 391 THR c O 1
ATOM 9021 N N . LEU I 2 171 ? 109.54980 95.04201 144.83922 1.000 106.10869 392 LEU c N 1
ATOM 9022 C CA . LEU I 2 171 ? 110.24128 95.66161 145.96517 1.000 106.63623 392 LEU c CA 1
ATOM 9023 C C . LEU I 2 171 ? 109.48106 96.88282 146.47358 1.000 108.64571 392 LEU c C 1
ATOM 9024 O O . LEU I 2 171 ? 109.39903 97.11014 147.68442 1.000 107.42979 392 LEU c O 1
ATOM 9029 N N . MET I 2 172 ? 108.93764 97.69585 145.56262 1.000 110.01270 393 MET c N 1
ATOM 9030 C CA . MET I 2 172 ? 108.14562 98.85136 145.98076 1.000 107.23140 393 MET c CA 1
ATOM 9031 C C . MET I 2 172 ? 106.88066 98.42076 146.71729 1.000 110.13735 393 MET c C 1
ATOM 9032 O O . MET I 2 172 ? 106.48929 99.03894 147.71643 1.000 111.49606 393 MET c O 1
ATOM 9037 N N . ASP I 2 173 ? 106.21656 97.37037 146.23096 1.000 112.74479 394 ASP c N 1
ATOM 9038 C CA . ASP I 2 173 ? 105.03756 96.86844 146.93152 1.000 109.80089 394 ASP c CA 1
ATOM 9039 C C . ASP I 2 173 ? 105.41229 96.31385 148.30149 1.000 109.33143 394 ASP c C 1
ATOM 9040 O O . ASP I 2 173 ? 104.64704 96.44307 149.26515 1.000 108.33539 394 ASP c O 1
ATOM 9045 N N . ILE I 2 174 ? 106.58297 95.68160 148.40001 1.000 110.71670 395 ILE c N 1
ATOM 9046 C CA . ILE I 2 174 ? 107.08622 95.21865 149.68933 1.000 112.49038 395 ILE c CA 1
ATOM 9047 C C . ILE I 2 174 ? 107.36753 96.40007 150.60952 1.000 113.82313 395 ILE c C 1
ATOM 9048 O O . ILE I 2 174 ? 107.14235 96.32470 151.81866 1.000 114.90398 395 ILE c O 1
ATOM 9053 N N . LEU I 2 175 ? 107.84929 97.51326 150.05147 1.000 114.50911 396 LEU c N 1
ATOM 9054 C CA . LEU I 2 175 ? 107.99740 98.73860 150.83627 1.000 114.91983 396 LEU c CA 1
ATOM 9055 C C . LEU I 2 175 ? 106.65485 99.22935 151.36124 1.000 117.66648 396 LEU c C 1
ATOM 9056 O O . LEU I 2 175 ? 106.54688 99.66318 152.51550 1.000 118.65673 396 LEU c O 1
ATOM 9061 N N . MET I 2 176 ? 105.62627 99.19183 150.51493 1.000 116.53492 397 MET c N 1
ATOM 9062 C CA . MET I 2 176 ? 104.29727 99.62134 150.94179 1.000 116.62122 397 MET c CA 1
ATOM 9063 C C . MET I 2 176 ? 103.77225 98.73572 152.06707 1.000 119.24106 397 MET c C 1
ATOM 9064 O O . MET I 2 176 ? 103.27970 99.22968 153.08884 1.000 117.26058 397 MET c O 1
ATOM 9069 N N . PHE I 2 177 ? 103.89151 97.41669 151.90220 1.000 120.83759 398 PHE c N 1
ATOM 9070 C CA . PHE I 2 177 ? 103.48413 96.49098 152.95606 1.000 120.34059 398 PHE c CA 1
ATOM 9071 C C . PHE I 2 177 ? 104.34196 96.64580 154.20784 1.000 122.94359 398 PHE c C 1
ATOM 9072 O O . PHE I 2 177 ? 103.86114 96.41741 155.32406 1.000 125.66697 398 PHE c O 1
ATOM 9080 N N . SER I 2 178 ? 105.60659 97.03680 154.04533 1.000 123.73080 399 SER c N 1
ATOM 9081 C CA . SER I 2 178 ? 106.48065 97.25359 155.19076 1.000 123.85795 399 SER c CA 1
ATOM 9082 C C . SER I 2 178 ? 106.03420 98.46389 155.99466 1.000 125.42949 399 SER c C 1
ATOM 9083 O O . SER I 2 178 ? 105.97149 98.41249 157.22652 1.000 124.55831 399 SER c O 1
ATOM 9086 N N . VAL I 2 179 ? 105.72234 99.56508 155.30993 1.000 126.01838 400 VAL c N 1
ATOM 9087 C CA . VAL I 2 179 ? 105.13315 100.71846 155.98564 1.000 128.51250 400 VAL c CA 1
ATOM 9088 C C . VAL I 2 179 ? 103.82079 100.32593 156.65392 1.000 129.32061 400 VAL c C 1
ATOM 9089 O O . VAL I 2 179 ? 103.52627 100.74929 157.77968 1.000 129.53674 400 VAL c O 1
ATOM 9093 N N . SER I 2 180 ? 103.02775 99.48622 155.98300 1.000 128.47269 401 SER c N 1
ATOM 9094 C CA . SER I 2 180 ? 101.75047 99.04861 156.53995 1.000 126.44848 401 SER c CA 1
ATOM 9095 C C . SER I 2 180 ? 101.93869 98.30868 157.86072 1.000 128.40501 401 SER c C 1
ATOM 9096 O O . SER I 2 180 ? 101.32387 98.65779 158.87652 1.000 127.31839 401 SER c O 1
ATOM 9099 N N . PHE I 2 181 ? 102.78752 97.27975 157.87465 1.000 130.35170 402 PHE c N 1
ATOM 9100 C CA . PHE I 2 181 ? 102.92367 96.52023 159.11117 1.000 131.68282 402 PHE c CA 1
ATOM 9101 C C . PHE I 2 181 ? 103.80408 97.23014 160.13223 1.000 131.04073 402 PHE c C 1
ATOM 9102 O O . PHE I 2 181 ? 103.72724 96.90513 161.31781 1.000 129.40602 402 PHE c O 1
ATOM 9110 N N . TYR I 2 182 ? 104.58676 98.23194 159.72400 1.000 130.93493 403 TYR c N 1
ATOM 9111 C CA . TYR I 2 182 ? 105.23868 99.09138 160.70624 1.000 132.51436 403 TYR c CA 1
ATOM 9112 C C . TYR I 2 182 ? 104.21860 99.96817 161.42126 1.000 134.33037 403 TYR c C 1
ATOM 9113 O O . TYR I 2 182 ? 104.30601 100.17218 162.63937 1.000 133.70062 403 TYR c O 1
ATOM 9122 N N . MET I 2 183 ? 103.24133 100.49227 160.67617 1.000 132.65857 404 MET c N 1
ATOM 9123 C CA . MET I 2 183 ? 102.11290 101.17082 161.30385 1.000 129.94580 404 MET c CA 1
ATOM 9124 C C . MET I 2 183 ? 101.35243 100.22631 162.22437 1.000 132.02225 404 MET c C 1
ATOM 9125 O O . MET I 2 183 ? 100.94632 100.61345 163.32566 1.000 130.78529 404 MET c O 1
ATOM 9130 N N . PHE I 2 184 ? 101.14244 98.98395 161.78237 1.000 131.95470 405 PHE c N 1
ATOM 9131 C CA . PHE I 2 184 ? 100.50448 97.98774 162.64115 1.000 130.86227 405 PHE c CA 1
ATOM 9132 C C . PHE I 2 184 ? 101.30377 97.76215 163.92184 1.000 131.05344 405 PHE c C 1
ATOM 9133 O O . PHE I 2 184 ? 100.72726 97.60877 165.00500 1.000 128.74869 405 PHE c O 1
ATOM 9141 N N . SER I 2 185 ? 102.63330 97.72597 163.81247 1.000 131.77508 406 SER c N 1
ATOM 9142 C CA . SER I 2 185 ? 103.48306 97.48552 164.97439 1.000 130.84890 406 SER c CA 1
ATOM 9143 C C . SER I 2 185 ? 103.40597 98.64279 165.96199 1.000 130.06476 406 SER c C 1
ATOM 9144 O O . SER I 2 185 ? 103.18995 98.43574 167.16182 1.000 126.08971 406 SER c O 1
ATOM 9147 N N . VAL I 2 186 ? 103.58412 99.87370 165.47423 1.000 132.05235 407 VAL c N 1
ATOM 9148 C CA . VAL I 2 186 ? 103.54247 101.03012 166.36419 1.000 132.43033 407 VAL c CA 1
ATOM 9149 C C . VAL I 2 186 ? 102.12357 101.30723 166.85129 1.000 131.41491 407 VAL c C 1
ATOM 9150 O O . VAL I 2 186 ? 101.93737 102.04275 167.82838 1.000 130.30964 407 VAL c O 1
ATOM 9154 N N . THR I 2 187 ? 101.11265 100.72057 166.20373 1.000 131.12640 408 THR c N 1
ATOM 9155 C CA . THR I 2 187 ? 99.74851 100.81064 166.71443 1.000 129.26336 408 THR c CA 1
ATOM 9156 C C . THR I 2 187 ? 99.63975 100.23527 168.12148 1.000 128.11800 408 THR c C 1
ATOM 9157 O O . THR I 2 187 ? 98.86600 100.74150 168.94288 1.000 125.39853 408 THR c O 1
ATOM 9161 N N . LEU I 2 188 ? 100.41630 99.19975 168.42386 1.000 129.84615 409 LEU c N 1
ATOM 9162 C CA . LEU I 2 188 ? 100.42171 98.60422 169.75439 1.000 130.10996 409 LEU c CA 1
ATOM 9163 C C . LEU I 2 188 ? 101.16386 99.49262 170.74732 1.000 124.66523 409 LEU c C 1
ATOM 9164 O O . LEU I 2 188 ? 101.85647 100.43260 170.35709 1.000 121.40357 409 LEU c O 1
#

Nearest PDB structures (foldseek):
  8p4t-assembly1_a  TM=1.006E+00  e=1.453E-33  Mammarenavirus lujoense
  8dmi-assembly1_a  TM=8.712E-01  e=9.084E-17  Mammarenavirus choriomeningitidis
  8ejg-assembly1_a  TM=8.469E-01  e=4.951E-16  Mammarenavirus lassaense
  8dmh-assembly1_c  TM=8.521E-01  e=4.951E-16  Mammarenavirus choriomeningitidis
  7s8h-assembly1_a-3  TM=7.976E-01  e=1.634E-16  Lassa virus Josiah

Foldseek 3Di:
DVCVPPDDDDDDDDCVPVQQFWWAALVQCWTDHRLKIKGKDWALDDDPAAADDPVLCCVQPVPVCVRCVLLVLQLADADPVWGWGFRSDPPWGKTKTACAPVSVVSNLSSCCLRHVPDRHDHNTIIITTMDNHDDHPRTDNVSVVSSVVCSVPVSPVNYDPD/DLQPQDDPDLVVQVDDDPVPDRDDDPVLLVVCVPPQPALVSLVVLVVSNVVNCVVPVVPDPVVSPVVCVPCSCVRHPPVLVVVQVVCQVVQHFHFPSDDWDKDQDPVVGDIFRTHGQTDGPNGGDDCVVCVVVVVVRVVVRVVVVVVVVVVVCVVPPPVVVVVVVVVVVVVVCVVVVD/DVVVVVCVPPVPDPVNVVVVVVVVVVVVVVVVVD/DVCVPPDDDDDDDDCVPVQQFWWAALVQCWTDHRLKIKGKDWALDDDPAAADDPVLCCVQPVPVCVRCVLLVLQLADADPVWGWGFRSDPPWGKTKTACAPVSVVSNLSSCCLRHVPDRHDHNTIIITTMDNHDDHPRTDNVSVVSSVVCSVPVSPVNYDPD/DVCVPPDDDDDDDDCVPVQQFWWAALVQCWTDHRLKIKGKDWALDDDPAAADDPVLCCVQPVPVCVRCVLLVLQLADADPVWGWGFRSDPPWGKTKTACAPVSVVSNLSSCCLRHVPDRHDHNTIIITTMDNHDDHPRTDNVSVVSSVVCSVPVSPVNYDPD/DVVVVVCVPPVPDPVNVVVVVVVVVVVVVVVVVD/DVVVVVCVPPVPDPVNVVVVVVVVVVVVVVVVVD/DLQPQDDPDLVVQVDDDPVPDRDDDPVLLVVCVPPQPALVSLVVLVVSNVVNCVVPVVPDPVVSPVVCVPCSCVRHPPVLVVVQVVCQVVQHFHFPSDDWDKDQDPVVGDIFRTHGQTDGPNGGDDCVVCVVVVVVRVVVRVVVVVVVVVVVCVVPPPVVVVVVVVVVVVVVCVVVVD/DLQPQDDPDLVVQVDDDPVPDRDDDPVLLVVCVPPQPALVSLVVLVVSNVVNCVVPVVPDPVVSPVVCVPCSCVRHPPVLVVVQVVCQVVQHFHFPSDDWDKDQDPVVGDIFRTHGQTDGPNGGDDCVVCVVVVVVRVVVRVVVVVVVVVVVCVVPPPVVVVVVVVVVVVVVCVVVVD

Secondary structure (P-SEA, 3-state):
cccccbbbbbbbccccccccbbbbccccccccccccbbbbbbccccccccccaaaaaaaccaaaaaaaaaaaaaaccccccbbbbbcccccbbbbbbcccccaaaaaaaaaaaccccccccccbbbbbccccccccccccaaaaaaaaaaaacccccccccc/cccccbbbbbbbccccccccbbbbccccccccccccbbbbbbccccccccccaaaaaaaccaaaaaaaaaaaaaaccccccbbbbbcccccbbbbbbcccccaaaaaaaaaaaccccccccccbbbbbccccccccccccaaaaaaaaaaaacccccccccc/cccccbbbbbbbccccccccbbbbccccccccccccbbbbbbccccccccccaaaaaaaccaaaaaaaaaaaaaaccccccbbbbbcccccbbbbbbcccccaaaaaaaaaaaccccccccccbbbbbccccccccccccaaaaaaaaaaaacccccccccc/cccccccccccccaaaaaaaaaaaaaaaaaaaac/cccccccccccccaaaaaaaaaaaaaaaaaaaac/cccccccccccccaaaaaaaaaaaaaaaaaaaac/ccccccccccccccccccccccccccccccccccccccaaaaaaaaaaaaaaaaaccccccccccccccccccccccaaaaaaaaaaaaaccccccccbbbbbbbccccccccccccccccccccccccaaaaaaaaaaaaaaaaaaaaaaaaaacccaaaaaaaaaaaaaaaaaacc/ccccccccccccccccccccccccccccccccccccccaaaaaaaaaaaaaaaaaccccccccccccccccccccccaaaaaaaaaaaaaccccccccbbbbbbbccccccccccccccccccccccccaaaaaaaaaaaaaaaaaaaaaaaaaacccaaaaaaaaaaaaaaaaaacc/ccccccccccccccccccccccccccccccccccccccaaaaaaaaaaaaaaaaaccccccccccccccccccccccaaaaaaaaaaaaaccccccccbbbbbbbccccccccccccccccccccccccaaaaaaaaaaaaaaaaaaaaaaaaaacccaaaaaaaaaaaaaaaaaacc

Radius of gyration: 32.98 Å; Cα contacts (8 Å, |Δi|>4): 1815; chains: 9; bounding box: 64×65×104 Å